Protein AF-A0A3N2D4Z2-F1 (afdb_monomer)

Organism: NCBI:txid933926

pLDDT: mean 79.93, std 18.27, range [21.72, 98.56]

Radius of gyration: 32.56 Å; Cα contacts (8 Å, |Δi|>4): 2432; chains: 1; bounding box: 106×73×75 Å

Foldseek 3Di:
DDDDDDDDDDDDDPPPPDADDDDWPDWFDDDQLLFDLFAAWEEEEEEQAQQQCAALVRHRCVPPPPDNGDGNLVLLLVLVLVLLVVDDRHFYWYKYADQDPPLAGIFTQGAGGGNDPVNSVSVNVSSVPRHHHHFALQLNNLLLVLVLLQDDDDDDDDRTSDDDDDDPPDRGAADPSDVAQLHAAEYEYEDQDQHDSNPRQDPCLCQVVVDVPSPDPLCSLLSSLVCQAPFASGNPDPDRVDPPDGRGYQYEYEHEHACQPQPCPHPRVVSNQCSRFNDPPPPDDTDTGPYGYQYHSDSVSSSVSSVVVSLSVLLCSQQSDQFKFWAAWTDDDQKIWIKIATRSFLAIKIFIWGQDPLRFTDPDTLDMLCRAVVPDALVVLVFAQEKEQAAPPVPPDCPPQVPPVDLPRHFFIAGLALVGHDPQLLLLLVLAPDPDSRVLSSVLSPHDCQDVVNVHQWADHPGSFGHQHHAYKDKDAADDADDQQDFFLRDGVVNLSVVRVVAFMWIWTWHQLQKTWIAGCDPDSVGHRYTLYIYHYPFQADNDNQGHNSLVGHNSRDDDFHFHFHWDWDFFHAPRDTFIKIWGFGQRRGFKIWMFGPSHSVLRGSGSVSRRNTTQGMDGDLQAARQQAHWDWFQFLLRFIWTKTKSAQHDPDLSPHQLFIKIKTFTSNQRCSVHAAEDQDPNHGMYIATLPPGGSDDPTHRKIKAHKDFDDLQPPRHTQWIWIFMLQGFIWIWGRNDSRNVPTYTLDDDPNHHFGQEHDGNLFGFHAYWDKDADPVDDDPVDSPFQRIKIWGWTADDRDSCLLVRFRKIKTWIFTDRSDGHHYQVLAAEWEWDDDPWFIFTDDDDFDPVVRGGAHMYIDPDGSKTFNAYWDDDQQKIWGKIANRDPRRVRSFGWIKTFIAGRRGRHWDPAAFFDQPPPLEGDRVDDTGGIGIGPLGTWMRWDDRQQWIFIGHRNNDGTGTTGGDGNPDDDDDDHPNPSPPPD

Mean predicted aligned error: 14.37 Å

Solvent-accessible surface area (backbone atoms only — not comparable to full-atom values): 52212 Å² total; per-residue (Å²): 135,87,86,92,86,92,88,85,91,87,76,85,82,78,83,75,86,74,83,84,72,65,75,86,64,77,53,30,53,69,54,85,77,31,43,53,86,62,52,31,39,38,37,39,34,43,56,18,18,44,72,32,47,19,20,61,86,72,44,60,38,86,73,48,90,87,52,97,52,64,26,42,48,58,51,52,38,54,45,51,45,50,47,56,71,71,60,72,75,34,20,44,22,35,31,32,45,32,61,57,94,78,59,52,30,25,20,57,72,40,72,71,38,71,57,43,82,63,48,49,50,53,52,42,52,51,48,72,70,60,71,59,34,46,51,33,23,54,31,25,23,45,47,26,46,50,55,54,47,40,40,59,86,83,79,92,83,60,72,41,57,65,89,89,76,94,79,92,84,69,87,70,70,32,17,72,71,35,81,42,62,71,38,46,35,36,36,44,37,39,35,70,64,68,75,30,67,54,79,69,54,50,79,67,39,58,46,56,81,64,62,94,65,81,85,51,78,66,53,31,38,28,20,25,39,47,49,32,48,74,39,63,44,37,37,80,60,86,59,96,80,64,83,80,75,76,26,29,35,43,38,31,31,33,31,53,32,40,54,92,58,24,25,70,84,29,75,55,19,37,43,45,32,29,27,11,35,31,63,88,82,48,72,92,82,55,76,74,44,87,26,46,55,38,63,16,66,49,70,66,51,43,47,52,44,51,52,52,49,56,47,53,51,52,52,52,63,47,40,71,57,71,50,54,36,43,38,32,68,40,77,58,94,57,33,34,37,38,30,22,26,29,55,47,54,52,19,24,41,47,31,36,23,40,44,45,98,86,56,42,65,46,88,67,53,83,39,32,34,73,74,31,67,55,65,54,51,61,71,55,36,74,66,57,35,38,28,24,51,33,72,70,81,90,56,88,87,55,79,81,65,63,77,77,59,71,77,86,50,38,42,28,18,24,37,71,42,77,91,63,45,47,77,63,58,49,40,11,27,61,63,38,94,60,96,46,40,65,56,47,53,42,37,72,55,46,33,58,74,47,13,45,91,60,75,36,73,28,39,72,67,86,40,67,42,20,25,19,58,34,16,19,58,40,80,48,52,65,67,84,85,73,59,52,80,47,66,28,70,85,44,33,42,49,58,49,29,66,75,30,59,84,47,75,25,32,35,34,32,20,14,40,65,37,28,39,37,27,24,28,62,44,96,47,83,95,50,42,42,35,75,61,38,34,37,32,58,58,72,43,50,31,80,48,86,87,38,25,60,28,25,75,42,34,64,76,54,70,94,63,58,22,18,32,20,39,51,34,80,41,79,44,51,40,87,53,31,78,39,32,35,40,39,35,30,12,10,89,26,28,47,35,40,33,37,31,49,60,60,57,63,90,58,63,46,81,38,43,76,36,20,44,67,25,35,49,49,74,50,69,52,74,62,44,16,30,24,67,16,48,53,40,73,50,37,34,48,67,73,48,28,29,39,34,23,22,26,7,48,54,68,95,68,90,72,76,36,59,22,36,20,27,41,37,37,36,37,67,64,39,68,48,60,85,51,84,36,77,45,62,55,93,82,34,23,26,43,76,50,68,56,77,46,50,35,60,68,88,95,55,69,59,20,15,14,17,16,46,31,76,40,52,69,82,72,83,74,32,36,26,32,38,34,31,18,17,49,43,18,30,34,34,39,32,34,34,68,46,56,52,54,80,74,44,39,66,65,25,66,55,97,87,37,70,37,32,40,30,50,56,42,65,72,32,15,15,50,22,41,47,46,81,41,75,48,82,90,51,83,80,87,79,54,69,82,61,52,52,32,32,44,32,45,34,13,16,68,61,83,54,80,67,40,49,73,45,62,54,72,14,38,42,36,32,39,49,40,63,85,59,52,61,43,41,75,89,47,31,46,62,27,39,69,46,78,56,98,55,41,26,38,53,79,44,74,74,78,62,52,74,91,81,33,46,35,28,35,33,52,45,85,53,79,35,26,24,21,48,32,50,58,53,74,59,90,62,35,30,36,38,36,28,31,25,54,46,77,55,66,62,45,64,27,32,26,26,32,48,31,33,25,23,59,84,48,59,36,49,39,96,54,28,52,42,44,67,81,75,81,72,53,41,51,89,91,28,62,69,47,20,27,39,62,34,82,51,15,34,51,37,29,63,34,64,56,94,42,31,32,34,48,38,19,42,66,36,53,84,44,62,60,40,29,28,52,66,76,91,64,99,72,74,96,66,58,96,84,49,82,76,84,79,129

Nearest PDB structures (foldseek):
  3hx6-assembly2_A  TM=7.400E-01  e=2.700E-28  Pseudomonas aeruginosa
  3hx6-assembly3_B  TM=7.366E-01  e=1.233E-27  Pseudomonas aeruginosa
  7b7p-assembly2_B  TM=5.849E-01  e=5.291E-08  Streptococcus sanguinis
  8ebt-assembly1_E  TM=7.248E-01  e=4.786E-06  Homo sapiens
  4fnt-assembly1_C  TM=2.209E-01  e=4.850E+00  Geobacillus stearothermophilus

Sequence (983 aa):
MKRIYKQGLIVSALLTTQTLLAGPATLSTVPMVTSEDVRPNIMLLLDTSGSMNYSLKNGDCRHDVNARVPCRIDLAKRAAESLVDRLDFVRLGYGTFSSRHTGQGGRLRYDIADLDNQVKKDVKQAISTTRASGGTPLAESLEGLGRYFSKKNGSPQSKEFLDNLDDDTKAPKASDVIQYYCQKNFIIALTDGAPSQDDGVSKYIKNYDKTKDYSYREYYVSDATHKLYDTDFRPDITDPSDPEHINNVITYLIGFAEESVYGANTATGKMLRDAATGDPKLEEGGTRLEGKFYPTADENALDEAFKSISNDIAAKVGSSSTVSFNTSSIQNGSEVYFARFNTAGWSGELGSYPINSDGTINEEANWTTADTIDKMSDQDMSARVIYTYYDISNYSNDLNSAATDSKKHDGKGVTFRYDNLTSYQQADFKRGTDTSAQNYLNYIRGEHRHEIRNGGTLRDRKSRIGDIVNAAPVYVGKANMWDDHMKVGGVSYADFKETVKDRTPIVYVGANDGMLHGFNASDVESVMGYEELAFVPASVYSNDLSEGLHYYADKDYRHRFYVDLAPTYADAGVNGKWRSVIVGGNRAGGRSIFALDVTNPASFHNTDKAANKVVMWEFTHPDMGASYSRPQVAQLNNGRWAAIFGNGYNTNDNEGHDGKAKLFIVYLDADPSDGWQQGSGENADYLVLSTKNGESANNNVRNGLSTPRLYDLDGDSTADRVFAGDVMGNMWAWDLSSDDADDWGIAYKKDGKPQPLYTGNEKAPITTQPIILYNTDVDDDGDTTTKNLVVLFGTGQFVTGGDKTTTDTQHFLAVHDNGIGGIELDDLTPRTVSTQTDKRNITAGDKVDWQRTKGWALALPDERERLVVSPFVRRHVVFFNTSIPDNIPCSGGGSGWQMAVEALDGLDPTASAFDSNGDGVVDSEDAIYAGKHFDHGLPSETSTQGNNGYTPGSDGKLPEPDAMRSLSGATTRLSWTELLRKG

Structure (mmCIF, N/CA/C/O backbone):
data_AF-A0A3N2D4Z2-F1
#
_entry.id   AF-A0A3N2D4Z2-F1
#
loop_
_atom_site.group_PDB
_atom_site.id
_atom_site.type_symbol
_atom_site.label_atom_id
_atom_site.label_alt_id
_atom_site.label_comp_id
_atom_site.label_asym_id
_atom_site.label_entity_id
_atom_site.label_seq_id
_atom_site.pdbx_PDB_ins_code
_atom_site.Cartn_x
_atom_site.Cartn_y
_atom_site.Cartn_z
_atom_site.occupancy
_atom_site.B_iso_or_equiv
_atom_site.auth_seq_id
_atom_site.auth_comp_id
_atom_site.auth_asym_id
_atom_site.auth_atom_id
_atom_site.pdbx_PDB_model_num
ATOM 1 N N . MET A 1 1 ? -45.274 -34.796 40.199 1.00 33.84 1 MET A N 1
ATOM 2 C CA . MET A 1 1 ? -45.928 -36.125 40.146 1.00 33.84 1 MET A CA 1
ATOM 3 C C . MET A 1 1 ? -45.763 -36.718 38.743 1.00 33.84 1 MET A C 1
ATOM 5 O O . MET A 1 1 ? -46.220 -36.111 37.796 1.00 33.84 1 MET A O 1
ATOM 9 N N . LYS A 1 2 ? -45.038 -37.845 38.661 1.00 31.30 2 LYS A N 1
ATOM 10 C CA . LYS A 1 2 ? -44.993 -38.958 37.675 1.00 31.30 2 LYS A CA 1
ATOM 11 C C . LYS A 1 2 ? -45.644 -38.880 36.257 1.00 31.30 2 LYS A C 1
ATOM 13 O O . LYS A 1 2 ? -46.852 -38.726 36.162 1.00 31.30 2 LYS A O 1
ATOM 18 N N . ARG A 1 3 ? -44.834 -39.375 35.283 1.00 29.59 3 ARG A N 1
ATOM 19 C CA . ARG A 1 3 ? -45.088 -40.209 34.054 1.00 29.59 3 ARG A CA 1
ATOM 20 C C . ARG A 1 3 ? -45.487 -39.489 32.744 1.00 29.59 3 ARG A C 1
ATOM 22 O O . ARG A 1 3 ? -46.487 -38.799 32.743 1.00 29.59 3 ARG A O 1
ATOM 29 N N . ILE A 1 4 ? -44.693 -39.489 31.650 1.00 36.56 4 ILE A N 1
ATOM 30 C CA . ILE A 1 4 ? -44.147 -40.530 30.709 1.00 36.56 4 ILE A CA 1
ATOM 31 C C . ILE A 1 4 ? -45.175 -41.047 29.668 1.00 36.56 4 ILE A C 1
ATOM 33 O O . ILE A 1 4 ? -46.089 -41.757 30.071 1.00 36.56 4 ILE A O 1
ATOM 37 N N . TYR A 1 5 ? -44.944 -40.762 28.364 1.00 30.53 5 TYR A N 1
ATOM 38 C CA . TYR A 1 5 ? -44.807 -41.662 27.170 1.00 30.53 5 TYR A CA 1
ATOM 39 C C . TYR A 1 5 ? -44.916 -40.815 25.865 1.00 30.53 5 TYR A C 1
ATOM 41 O O . TYR A 1 5 ? -45.928 -40.157 25.678 1.00 30.53 5 TYR A O 1
ATOM 49 N N . LYS A 1 6 ? -43.861 -40.561 25.062 1.00 28.41 6 LYS A N 1
ATOM 50 C CA . LYS A 1 6 ? -43.170 -41.360 24.005 1.00 28.41 6 LYS A CA 1
ATOM 51 C C . LYS A 1 6 ? -44.019 -41.720 22.762 1.00 28.41 6 LYS A C 1
ATOM 53 O O . LYS A 1 6 ? -44.845 -42.614 22.869 1.00 28.41 6 LYS A O 1
ATOM 58 N N . GLN A 1 7 ? -43.703 -41.103 21.610 1.00 27.34 7 GLN A N 1
ATOM 59 C CA . GLN A 1 7 ? -43.689 -41.596 20.202 1.00 27.34 7 GLN A CA 1
ATOM 60 C C . GLN A 1 7 ? -43.470 -40.367 19.283 1.00 27.34 7 GLN A C 1
ATOM 62 O O . GLN A 1 7 ? -44.072 -39.338 19.543 1.00 27.34 7 GLN A O 1
ATOM 67 N N . GLY A 1 8 ? -42.648 -40.316 18.234 1.00 25.77 8 GLY A N 1
ATOM 68 C CA . GLY A 1 8 ? -41.713 -41.235 17.592 1.00 25.77 8 GLY A CA 1
ATOM 69 C C . GLY A 1 8 ? -40.868 -40.401 16.608 1.00 25.77 8 GLY A C 1
ATOM 70 O O . GLY A 1 8 ? -41.392 -39.517 15.938 1.00 25.77 8 GLY A O 1
ATOM 71 N N . LEU A 1 9 ? -39.557 -40.640 16.600 1.00 25.06 9 LEU A N 1
ATOM 72 C CA . LEU A 1 9 ? -38.524 -39.888 15.885 1.00 25.06 9 LEU A CA 1
ATOM 73 C C . LEU A 1 9 ? -38.140 -40.670 14.623 1.00 25.06 9 LEU A C 1
ATOM 75 O O . LEU A 1 9 ? -37.627 -41.776 14.763 1.00 25.06 9 LEU A O 1
ATOM 79 N N . ILE A 1 10 ? -38.363 -40.112 13.431 1.00 24.38 10 ILE A N 1
ATOM 80 C CA . ILE A 1 10 ? -37.586 -40.411 12.215 1.00 24.38 10 ILE A CA 1
ATOM 81 C C . ILE A 1 10 ? -37.513 -39.108 11.407 1.00 24.38 10 ILE A C 1
ATOM 83 O O . ILE A 1 10 ? -38.450 -38.766 10.692 1.00 24.38 10 ILE A O 1
ATOM 87 N N . VAL A 1 11 ? -36.407 -38.375 11.533 1.00 26.78 11 VAL A N 1
ATOM 88 C CA . VAL A 1 11 ? -35.979 -37.377 10.544 1.00 26.78 11 VAL A CA 1
ATOM 89 C C . VAL A 1 11 ? -34.579 -37.790 10.124 1.00 26.78 11 VAL A C 1
ATOM 91 O O . VAL A 1 11 ? -33.669 -37.856 10.949 1.00 26.78 11 VAL A O 1
ATOM 94 N N . SER A 1 12 ? -34.447 -38.153 8.852 1.00 23.80 12 SER A N 1
ATOM 95 C CA . SER A 1 12 ? -33.178 -38.467 8.209 1.00 23.80 12 SER A CA 1
ATOM 96 C C . SER A 1 12 ? -32.248 -37.260 8.298 1.00 23.80 12 SER A C 1
ATOM 98 O O . SER A 1 12 ? -32.542 -36.205 7.742 1.00 23.80 12 SER A O 1
ATOM 100 N N . ALA A 1 13 ? -31.125 -37.425 8.992 1.00 23.70 13 ALA A N 1
ATOM 101 C CA . ALA A 1 13 ? -30.026 -36.478 8.967 1.00 23.70 13 ALA A CA 1
ATOM 102 C C . ALA A 1 13 ? -29.316 -36.580 7.607 1.00 23.70 13 ALA A C 1
ATOM 104 O O . ALA A 1 13 ? -28.528 -37.496 7.381 1.00 23.70 13 ALA A O 1
ATOM 105 N N . LEU A 1 14 ? -29.606 -35.649 6.695 1.00 23.52 14 LEU A N 1
ATOM 106 C CA . LEU A 1 14 ? -28.647 -35.282 5.657 1.00 23.52 14 LEU A CA 1
ATOM 107 C C . LEU A 1 14 ? -27.611 -34.366 6.318 1.00 23.52 14 LEU A C 1
ATOM 109 O O . LEU A 1 14 ? -27.861 -33.181 6.517 1.00 23.52 14 LEU A O 1
ATOM 113 N N . LEU A 1 15 ? -26.458 -34.929 6.690 1.00 23.95 15 LEU A N 1
ATOM 114 C CA . LEU A 1 15 ? -25.255 -34.140 6.936 1.00 23.95 15 LEU A CA 1
ATOM 115 C C . LEU A 1 15 ? -24.754 -33.618 5.585 1.00 23.95 15 LEU A C 1
ATOM 117 O O . LEU A 1 15 ? -24.022 -34.304 4.877 1.00 23.95 15 LEU A O 1
ATOM 121 N N . THR A 1 16 ? -25.154 -32.406 5.219 1.00 22.44 16 THR A N 1
ATOM 122 C CA . THR A 1 16 ? -24.382 -31.589 4.281 1.00 22.44 16 THR A CA 1
ATOM 123 C C . THR A 1 16 ? -23.261 -30.925 5.067 1.00 22.44 16 THR A C 1
ATOM 125 O O . THR A 1 16 ? -23.499 -29.994 5.834 1.00 22.44 16 THR A O 1
ATOM 128 N N . THR A 1 17 ? -22.043 -31.432 4.903 1.00 21.72 17 THR A N 1
ATOM 129 C CA . THR A 1 17 ? -20.803 -30.783 5.332 1.00 21.72 17 THR A CA 1
ATOM 130 C C . THR A 1 17 ? -20.645 -29.478 4.552 1.00 21.72 17 THR A C 1
ATOM 132 O O . THR A 1 17 ? -20.189 -29.487 3.412 1.00 21.72 17 THR A O 1
ATOM 135 N N . GLN A 1 18 ? -21.084 -28.360 5.130 1.00 22.70 18 GLN A N 1
ATOM 136 C CA . GLN A 1 18 ? -20.715 -27.035 4.641 1.00 22.70 18 GLN A CA 1
ATOM 137 C C . GLN A 1 18 ? -19.332 -26.705 5.201 1.00 22.70 18 GLN A C 1
ATOM 139 O O . GLN A 1 18 ? -19.147 -26.613 6.413 1.00 22.70 18 GLN A O 1
ATOM 144 N N . THR A 1 19 ? -18.357 -26.587 4.307 1.00 22.64 19 THR A N 1
ATOM 145 C CA . THR A 1 19 ? -17.026 -26.063 4.594 1.00 22.64 19 THR A CA 1
ATOM 146 C C . THR A 1 19 ? -17.149 -24.619 5.081 1.00 22.64 19 THR A C 1
ATOM 148 O O . THR A 1 19 ? -17.698 -23.754 4.400 1.00 22.64 19 THR A O 1
ATOM 151 N N . LEU A 1 20 ? -16.684 -24.387 6.309 1.00 22.34 20 LEU A N 1
ATOM 152 C CA . LEU A 1 20 ? -16.547 -23.072 6.926 1.00 22.34 20 LEU A CA 1
ATOM 153 C C . LEU A 1 20 ? -15.440 -22.307 6.200 1.00 22.34 20 LEU A C 1
ATOM 155 O O . LEU A 1 20 ? -14.290 -22.739 6.219 1.00 22.34 20 LEU A O 1
ATOM 159 N N . LEU A 1 21 ? -15.778 -21.173 5.593 1.00 24.52 21 LEU A N 1
ATOM 160 C CA . LEU A 1 21 ? -14.795 -20.175 5.188 1.00 24.52 21 LEU A CA 1
ATOM 161 C C . LEU A 1 21 ? -14.978 -18.939 6.056 1.00 24.52 21 LEU A C 1
ATOM 163 O O . LEU A 1 21 ? -16.087 -18.415 6.178 1.00 24.52 21 LEU A O 1
ATOM 167 N N . ALA A 1 22 ? -13.884 -18.543 6.705 1.00 24.20 22 ALA A N 1
ATOM 168 C CA . ALA A 1 22 ? -13.758 -17.279 7.406 1.00 24.20 22 ALA A CA 1
ATOM 169 C C . ALA A 1 22 ? -14.109 -16.127 6.447 1.00 24.20 22 ALA A C 1
ATOM 171 O O . ALA A 1 22 ? -13.891 -16.232 5.238 1.00 24.20 22 ALA A O 1
ATOM 172 N N . GLY A 1 23 ? -14.671 -15.032 6.971 1.00 25.28 23 GLY A N 1
ATOM 173 C CA . GLY A 1 23 ? -14.775 -13.797 6.190 1.00 25.28 23 GLY A CA 1
ATOM 174 C C . GLY A 1 23 ? -13.387 -13.392 5.676 1.00 25.28 23 GLY A C 1
ATOM 175 O O . GLY A 1 23 ? -12.397 -13.754 6.317 1.00 25.28 23 GLY A O 1
ATOM 176 N N . PRO A 1 24 ? -13.285 -12.685 4.535 1.00 26.73 24 PRO A N 1
ATOM 177 C CA . PRO A 1 24 ? -11.992 -12.297 3.992 1.00 26.73 24 PRO A CA 1
ATOM 178 C C . PRO A 1 24 ? -11.230 -11.514 5.060 1.00 26.73 24 PRO A C 1
ATOM 180 O O . PRO A 1 24 ? -11.634 -10.413 5.442 1.00 26.73 24 PRO A O 1
ATOM 183 N N . ALA A 1 25 ? -10.155 -12.120 5.572 1.00 24.86 25 ALA A N 1
ATOM 184 C CA . ALA A 1 25 ? -9.174 -11.422 6.374 1.00 24.86 25 ALA A CA 1
ATOM 185 C C . ALA A 1 25 ? -8.732 -10.207 5.558 1.00 24.86 25 ALA A C 1
ATOM 187 O O . ALA A 1 25 ? -8.386 -10.310 4.379 1.00 24.86 25 ALA A O 1
ATOM 188 N N . THR A 1 26 ? -8.828 -9.031 6.161 1.00 32.09 26 THR A N 1
ATOM 189 C CA . THR A 1 26 ? -8.119 -7.870 5.645 1.00 32.09 26 THR A CA 1
ATOM 190 C C . THR A 1 26 ? -6.632 -8.161 5.824 1.00 32.09 26 THR A C 1
ATOM 192 O O . THR A 1 26 ? -6.298 -8.805 6.818 1.00 32.09 26 THR A O 1
ATOM 195 N N . LEU A 1 27 ? -5.805 -7.836 4.818 1.00 33.19 27 LEU A N 1
ATOM 196 C CA . LEU A 1 27 ? -4.395 -8.237 4.760 1.00 33.19 27 LEU A CA 1
ATOM 197 C C . LEU A 1 27 ? -3.453 -7.060 4.459 1.00 33.19 27 LEU A C 1
ATOM 199 O O . LEU A 1 27 ? -3.620 -6.369 3.456 1.00 33.19 27 LEU A O 1
ATOM 203 N N . SER A 1 28 ? -2.454 -6.965 5.340 1.00 33.72 28 SER A N 1
ATOM 204 C CA . SER A 1 28 ? -1.084 -6.428 5.310 1.00 33.72 28 SER A CA 1
ATOM 205 C C . SER A 1 28 ? -0.790 -5.021 4.763 1.00 33.72 28 SER A C 1
ATOM 207 O O . SER A 1 28 ? -1.201 -4.590 3.689 1.00 33.72 28 SER A O 1
ATOM 209 N N . THR A 1 29 ? 0.048 -4.314 5.521 1.00 36.41 29 THR A N 1
ATOM 210 C CA . THR A 1 29 ? 0.560 -2.959 5.282 1.00 36.41 29 THR A CA 1
ATOM 211 C C . THR A 1 29 ? 2.086 -2.888 5.389 1.00 36.41 29 THR A C 1
ATOM 213 O O . THR A 1 29 ? 2.592 -1.787 5.596 1.00 36.41 29 THR A O 1
ATOM 216 N N . VAL A 1 30 ? 2.821 -4.001 5.243 1.00 38.03 30 VAL A N 1
ATOM 217 C CA . VAL A 1 30 ? 4.291 -3.996 5.361 1.00 38.03 30 VAL A CA 1
ATOM 218 C C . VAL A 1 30 ? 4.916 -3.188 4.209 1.00 38.03 30 VAL A C 1
ATOM 220 O O . VAL A 1 30 ? 4.949 -3.659 3.076 1.00 38.03 30 VAL A O 1
ATOM 223 N N . PRO A 1 31 ? 5.447 -1.982 4.463 1.00 40.78 31 PRO A N 1
ATOM 224 C CA . PRO A 1 31 ? 6.066 -1.154 3.441 1.00 40.78 31 PRO A CA 1
ATOM 225 C C . PRO A 1 31 ? 7.418 -1.722 3.026 1.00 40.78 31 PRO A C 1
ATOM 227 O O . PRO A 1 31 ? 8.164 -2.250 3.847 1.00 40.78 31 PRO A O 1
ATOM 230 N N . MET A 1 32 ? 7.797 -1.444 1.780 1.00 40.03 32 MET A N 1
ATOM 231 C CA . MET A 1 32 ? 9.111 -1.725 1.182 1.00 40.03 32 MET A CA 1
ATOM 232 C C . MET A 1 32 ? 10.300 -1.070 1.898 1.00 40.03 32 MET A C 1
ATOM 234 O O . MET A 1 32 ? 11.451 -1.314 1.545 1.00 40.03 32 MET A O 1
ATOM 238 N N . VAL A 1 33 ? 10.072 -0.248 2.923 1.00 44.59 33 VAL A N 1
ATOM 239 C CA . VAL A 1 33 ? 11.162 0.261 3.750 1.00 44.59 33 VAL A CA 1
ATOM 240 C C . VAL A 1 33 ? 11.653 -0.884 4.656 1.00 44.59 33 VAL A C 1
ATOM 242 O O . VAL A 1 33 ? 11.639 -0.764 5.867 1.00 44.59 33 VAL A O 1
ATOM 245 N N . THR A 1 34 ? 12.079 -2.024 4.111 1.00 43.66 34 THR A N 1
ATOM 246 C CA . THR A 1 34 ? 12.655 -3.153 4.865 1.00 43.66 34 THR A CA 1
ATOM 247 C C . THR A 1 34 ? 14.170 -3.208 4.726 1.00 43.66 34 THR A C 1
ATOM 249 O O . THR A 1 34 ? 14.821 -3.641 5.663 1.00 43.66 34 THR A O 1
ATOM 252 N N . SER A 1 35 ? 14.754 -2.641 3.662 1.00 45.47 35 SER A N 1
ATOM 253 C CA . SER A 1 35 ? 16.198 -2.371 3.554 1.00 45.47 35 SER A CA 1
ATOM 254 C C . SER A 1 35 ? 16.464 -0.868 3.502 1.00 45.47 35 SER A C 1
ATOM 256 O O . SER A 1 35 ? 15.677 -0.110 2.936 1.00 45.47 35 SER A O 1
ATOM 258 N N . GLU A 1 36 ? 17.503 -0.378 4.179 1.00 46.09 36 GLU A N 1
ATOM 259 C CA . GLU A 1 36 ? 18.021 0.957 3.854 1.00 46.09 36 GLU A CA 1
ATOM 260 C C . GLU A 1 36 ? 18.698 0.884 2.486 1.00 46.09 36 GLU A C 1
ATOM 262 O O . GLU A 1 36 ? 19.536 0.005 2.273 1.00 46.09 36 GLU A O 1
ATOM 267 N N . ASP A 1 37 ? 18.343 1.786 1.565 1.00 56.59 37 ASP A N 1
ATOM 268 C CA . ASP A 1 37 ? 19.109 1.948 0.334 1.00 56.59 37 ASP A CA 1
ATOM 269 C C . ASP A 1 37 ? 20.521 2.392 0.723 1.00 56.59 37 ASP A C 1
ATOM 271 O O . ASP A 1 37 ? 20.762 3.508 1.191 1.00 56.59 37 ASP A O 1
ATOM 275 N N . VAL A 1 38 ? 21.484 1.494 0.569 1.00 68.81 38 VAL A N 1
ATOM 276 C CA . VAL A 1 38 ? 22.873 1.813 0.859 1.00 68.81 38 VAL A CA 1
ATOM 277 C C . VAL A 1 38 ? 23.462 2.556 -0.333 1.00 68.81 38 VAL A C 1
ATOM 279 O O . VAL A 1 38 ? 23.617 1.995 -1.418 1.00 68.81 38 VAL A O 1
ATOM 282 N N . ARG A 1 39 ? 23.828 3.829 -0.124 1.00 79.38 39 ARG A N 1
ATOM 283 C CA . ARG A 1 39 ? 24.478 4.656 -1.152 1.00 79.38 39 ARG A CA 1
ATOM 284 C C . ARG A 1 39 ? 25.719 3.941 -1.691 1.00 79.38 39 ARG A C 1
ATOM 286 O O . ARG A 1 39 ? 26.606 3.630 -0.893 1.00 79.38 39 ARG A O 1
ATOM 293 N N . PRO A 1 40 ? 25.844 3.706 -3.005 1.00 85.31 40 PRO A N 1
ATOM 294 C CA . PRO A 1 40 ? 27.051 3.118 -3.563 1.00 85.31 40 PRO A CA 1
ATOM 295 C C . PRO A 1 40 ? 28.228 4.091 -3.482 1.00 85.31 40 PRO A C 1
ATOM 297 O O . PRO A 1 40 ? 28.053 5.309 -3.545 1.00 85.31 40 PRO A O 1
ATOM 300 N N . ASN A 1 41 ? 29.438 3.550 -3.422 1.00 90.81 41 ASN A N 1
ATOM 301 C CA . ASN A 1 41 ? 30.678 4.305 -3.536 1.00 90.81 41 ASN A CA 1
ATOM 302 C C . ASN A 1 41 ? 31.088 4.433 -5.009 1.00 90.81 41 ASN A C 1
ATOM 304 O O . ASN A 1 41 ? 31.206 3.430 -5.710 1.00 90.81 41 ASN A O 1
ATOM 308 N N . ILE A 1 42 ? 31.369 5.648 -5.474 1.00 93.94 42 ILE A N 1
ATOM 309 C CA . ILE A 1 42 ? 31.914 5.928 -6.806 1.00 93.94 42 ILE A CA 1
ATOM 310 C C . ILE A 1 42 ? 33.236 6.677 -6.646 1.00 93.94 42 ILE A C 1
ATOM 312 O O . ILE A 1 42 ? 33.283 7.770 -6.084 1.00 93.94 42 ILE A O 1
ATOM 316 N N . MET A 1 43 ? 34.315 6.115 -7.185 1.00 93.06 43 MET A N 1
ATOM 317 C CA . MET A 1 43 ? 35.601 6.792 -7.329 1.00 93.06 43 MET A CA 1
ATOM 318 C C . MET A 1 43 ? 35.799 7.229 -8.780 1.00 93.06 43 MET A C 1
ATOM 320 O O . MET A 1 43 ? 35.989 6.392 -9.664 1.00 93.06 43 MET A O 1
ATOM 324 N N . LEU A 1 44 ? 35.800 8.539 -9.028 1.00 94.44 44 LEU A N 1
ATOM 325 C CA . LEU A 1 44 ? 36.156 9.089 -10.333 1.00 94.44 44 LEU A CA 1
ATOM 326 C C . LEU A 1 44 ? 37.678 9.257 -10.426 1.00 94.44 44 LEU A C 1
ATOM 328 O O . LEU A 1 44 ? 38.259 10.045 -9.682 1.00 94.44 44 LEU A O 1
ATOM 332 N N . LEU A 1 45 ? 38.321 8.552 -11.355 1.00 93.12 45 LEU A N 1
ATOM 333 C CA . LEU A 1 45 ? 39.756 8.632 -11.617 1.00 93.12 45 LEU A CA 1
ATOM 334 C C . LEU A 1 45 ? 40.000 9.305 -12.971 1.00 93.12 45 LEU A C 1
ATOM 336 O O . LEU A 1 45 ? 39.719 8.732 -14.023 1.00 93.12 45 LEU A O 1
ATOM 340 N N . LEU A 1 46 ? 40.526 10.530 -12.946 1.00 92.06 46 LEU A N 1
ATOM 341 C CA . LEU A 1 46 ? 40.780 11.307 -14.156 1.00 92.06 46 LEU A CA 1
ATOM 342 C C . LEU A 1 46 ? 42.259 11.278 -14.548 1.00 92.06 46 LEU A C 1
ATOM 344 O O . LEU A 1 46 ? 43.133 11.640 -13.756 1.00 92.06 46 LEU A O 1
ATOM 348 N N . ASP A 1 47 ? 42.532 10.918 -15.798 1.00 90.06 47 ASP A N 1
ATOM 349 C CA . ASP A 1 47 ? 43.862 11.018 -16.383 1.00 90.06 47 ASP A CA 1
ATOM 350 C C . ASP A 1 47 ? 44.332 12.474 -16.443 1.00 90.06 47 ASP A C 1
ATOM 352 O O . ASP A 1 47 ? 43.654 13.386 -16.926 1.00 90.06 47 ASP A O 1
ATOM 356 N N . THR A 1 48 ? 45.527 12.689 -15.909 1.00 89.31 48 THR A N 1
ATOM 357 C CA . THR A 1 48 ? 46.207 13.980 -15.896 1.00 89.31 48 THR A CA 1
ATOM 358 C C . THR A 1 48 ? 47.587 13.886 -16.509 1.00 89.31 48 THR A C 1
ATOM 360 O O . THR A 1 48 ? 48.445 14.687 -16.168 1.00 89.31 48 THR A O 1
ATOM 363 N N . SER A 1 49 ? 47.840 12.920 -17.377 1.00 87.50 49 SER A N 1
ATOM 364 C CA . SER A 1 49 ? 49.092 12.770 -18.107 1.00 87.50 49 SER A CA 1
ATOM 365 C C . SER A 1 49 ? 49.364 13.972 -19.018 1.00 87.50 49 SER A C 1
ATOM 367 O O . SER A 1 49 ? 48.512 14.826 -19.276 1.00 87.50 49 SER A O 1
ATOM 369 N N . GLY A 1 50 ? 50.597 14.080 -19.513 1.00 84.69 50 GLY A N 1
ATOM 370 C CA . GLY A 1 50 ? 50.969 15.130 -20.459 1.00 84.69 50 GLY A CA 1
ATOM 371 C C . GLY A 1 50 ? 50.149 15.109 -21.757 1.00 84.69 50 GLY A C 1
ATOM 372 O O . GLY A 1 50 ? 49.930 16.184 -22.320 1.00 84.69 50 GLY A O 1
ATOM 373 N N . SER A 1 51 ? 49.673 13.936 -22.201 1.00 83.94 51 SER A N 1
ATOM 374 C CA . SER A 1 51 ? 48.864 13.759 -23.421 1.00 83.94 51 SER A CA 1
ATOM 375 C C . SER A 1 51 ? 47.486 14.422 -23.339 1.00 83.94 51 SER A C 1
ATOM 377 O O . SER A 1 51 ? 46.966 14.913 -24.340 1.00 83.94 51 SER A O 1
ATOM 379 N N . MET A 1 52 ? 46.971 14.631 -22.131 1.00 87.25 52 MET A N 1
ATOM 380 C CA . MET A 1 52 ? 45.716 15.354 -21.926 1.00 87.25 52 MET A CA 1
ATOM 381 C C . MET A 1 52 ? 45.804 16.858 -22.285 1.00 87.25 52 MET A C 1
ATOM 383 O O . MET A 1 52 ? 44.784 17.550 -22.330 1.00 87.25 52 MET A O 1
ATOM 387 N N . ASN A 1 53 ? 47.011 17.376 -22.575 1.00 87.25 53 ASN A N 1
ATOM 388 C CA . ASN A 1 53 ? 47.247 18.720 -23.129 1.00 87.25 53 ASN A CA 1
ATOM 389 C C . ASN A 1 53 ? 47.263 18.782 -24.656 1.00 87.25 53 ASN A C 1
ATOM 391 O O . ASN A 1 53 ? 47.689 19.792 -25.213 1.00 87.25 53 ASN A O 1
ATOM 395 N N . TYR A 1 54 ? 46.849 17.727 -25.343 1.00 84.12 54 TYR A N 1
ATOM 396 C CA . TYR A 1 54 ? 46.628 17.784 -26.777 1.00 84.12 54 TYR A CA 1
ATOM 397 C C . TYR A 1 54 ? 45.147 18.054 -27.055 1.00 84.12 54 TYR A C 1
ATOM 399 O O . TYR A 1 54 ? 44.258 17.778 -26.244 1.00 84.12 54 TYR A O 1
ATOM 407 N N . SER A 1 55 ? 44.879 18.634 -28.219 1.00 80.44 55 SER A N 1
ATOM 408 C CA . SER A 1 55 ? 43.540 18.649 -28.801 1.00 80.44 55 SER A CA 1
ATOM 409 C C . SER A 1 55 ? 43.118 17.229 -29.186 1.00 80.44 55 SER A C 1
ATOM 411 O O . SER A 1 55 ? 43.953 16.331 -29.322 1.00 80.44 55 SER A O 1
ATOM 413 N N . LEU A 1 56 ? 41.819 17.021 -29.432 1.00 73.50 56 LEU A N 1
ATOM 414 C CA . LEU A 1 56 ? 41.325 15.739 -29.944 1.00 73.50 56 LEU A CA 1
ATOM 415 C C . LEU A 1 56 ? 42.108 15.299 -31.188 1.00 73.50 56 LEU A C 1
ATOM 417 O O . LEU A 1 56 ? 42.522 14.151 -31.218 1.00 73.50 56 LEU A O 1
ATOM 421 N N . LYS A 1 57 ? 42.469 16.232 -32.084 1.00 70.56 57 LYS A N 1
ATOM 422 C CA . LYS A 1 57 ? 43.245 15.984 -33.314 1.00 70.56 57 LYS A CA 1
ATOM 423 C C . LYS A 1 57 ? 44.771 15.907 -33.161 1.00 70.56 57 LYS A C 1
ATOM 425 O O . LYS A 1 57 ? 45.501 16.163 -34.115 1.00 70.56 57 LYS A O 1
ATOM 430 N N . ASN A 1 58 ? 45.268 15.617 -31.957 1.00 66.94 58 ASN A N 1
ATOM 431 C CA . ASN A 1 58 ? 46.698 15.441 -31.662 1.00 66.94 58 ASN A CA 1
ATOM 432 C C . ASN A 1 58 ? 47.604 16.668 -31.944 1.00 66.94 58 ASN A C 1
ATOM 434 O O . ASN A 1 58 ? 48.825 16.537 -32.004 1.00 66.94 58 ASN A O 1
ATOM 438 N N . GLY A 1 59 ? 47.045 17.880 -32.054 1.00 65.25 59 GLY A N 1
ATOM 439 C CA . GLY A 1 59 ? 47.811 19.137 -32.025 1.00 65.25 59 GLY A CA 1
ATOM 440 C C . GLY A 1 59 ? 47.936 19.690 -30.602 1.00 65.25 59 GLY A C 1
ATOM 441 O O . GLY A 1 59 ? 46.970 19.594 -29.843 1.00 65.25 59 GLY A O 1
ATOM 442 N N . ASP A 1 60 ? 49.083 20.275 -30.235 1.00 68.25 60 ASP A N 1
ATOM 443 C CA . ASP A 1 60 ? 49.262 20.961 -28.943 1.00 68.25 60 ASP A CA 1
ATOM 444 C C . ASP A 1 60 ? 48.321 22.177 -28.856 1.00 68.25 60 ASP A C 1
ATOM 446 O O . ASP A 1 60 ? 48.556 23.226 -29.460 1.00 68.25 60 ASP A O 1
ATOM 450 N N . CYS A 1 61 ? 47.239 22.027 -28.091 1.00 72.62 61 CYS A N 1
ATOM 451 C CA . CYS A 1 61 ? 46.209 23.052 -27.912 1.00 72.62 61 CYS A CA 1
ATOM 452 C C . CYS A 1 61 ? 46.697 24.253 -27.085 1.00 72.62 61 CYS A C 1
ATOM 454 O O . CYS A 1 61 ? 45.991 25.257 -27.010 1.00 72.62 61 CYS A O 1
ATOM 456 N N . ARG A 1 62 ? 47.898 24.200 -26.483 1.00 67.19 62 ARG A N 1
ATOM 457 C CA . ARG A 1 62 ? 48.481 25.324 -25.731 1.00 67.19 62 ARG A CA 1
ATOM 458 C C . ARG A 1 62 ? 49.218 26.338 -26.615 1.00 67.19 62 ARG A C 1
ATOM 460 O O . ARG A 1 62 ? 49.483 27.441 -26.140 1.00 67.19 62 ARG A O 1
ATOM 467 N N . HIS A 1 63 ? 49.539 25.995 -27.868 1.00 60.69 63 HIS A N 1
ATOM 468 C CA . HIS A 1 63 ? 50.360 26.828 -28.763 1.00 60.69 63 HIS A CA 1
ATOM 469 C C . HIS A 1 63 ? 49.648 27.325 -30.033 1.00 60.69 63 HIS A C 1
ATOM 471 O O . HIS A 1 63 ? 50.213 28.155 -30.750 1.00 60.69 63 HIS A O 1
ATOM 477 N N . ASP A 1 64 ? 48.416 26.890 -30.311 1.00 53.09 64 ASP A N 1
ATOM 478 C CA . ASP A 1 64 ? 47.657 27.370 -31.472 1.00 53.09 64 ASP A CA 1
ATOM 479 C C . ASP A 1 64 ? 46.836 28.630 -31.130 1.00 53.09 64 ASP A C 1
ATOM 481 O O . ASP A 1 64 ? 45.724 28.576 -30.608 1.00 53.09 64 ASP A O 1
ATOM 485 N N . VAL A 1 65 ? 47.410 29.806 -31.400 1.00 53.06 65 VAL A N 1
ATOM 486 C CA . VAL A 1 65 ? 46.802 31.116 -31.090 1.00 53.06 65 VAL A CA 1
ATOM 487 C C . VAL A 1 65 ? 45.657 31.519 -32.031 1.00 53.06 65 VAL A C 1
ATOM 489 O O . VAL A 1 65 ? 44.981 32.512 -31.756 1.00 53.06 65 VAL A O 1
ATOM 492 N N . ASN A 1 66 ? 45.413 30.776 -33.119 1.00 53.66 66 ASN A N 1
ATOM 493 C CA . ASN A 1 66 ? 44.441 31.163 -34.152 1.00 53.66 66 ASN A CA 1
ATOM 494 C C . ASN A 1 66 ? 43.163 30.310 -34.179 1.00 53.66 66 ASN A C 1
ATOM 496 O O . ASN A 1 66 ? 42.196 30.691 -34.838 1.00 53.66 66 ASN A O 1
ATOM 500 N N . ALA A 1 67 ? 43.102 29.224 -33.409 1.00 53.69 67 ALA A N 1
ATOM 501 C CA . ALA A 1 67 ? 41.877 28.477 -33.155 1.00 53.69 67 ALA A CA 1
ATOM 502 C C . ALA A 1 67 ? 41.833 28.101 -31.669 1.00 53.69 67 ALA A C 1
ATOM 504 O O . ALA A 1 67 ? 42.675 27.351 -31.195 1.00 53.69 67 ALA A O 1
ATOM 505 N N . ARG A 1 68 ? 40.854 28.618 -30.912 1.00 59.06 68 ARG A N 1
ATOM 506 C CA . ARG A 1 68 ? 40.596 28.217 -29.513 1.00 59.06 68 ARG A CA 1
ATOM 507 C C . ARG A 1 68 ? 40.089 26.767 -29.465 1.00 59.06 68 ARG A C 1
ATOM 509 O O . ARG A 1 68 ? 38.908 26.537 -29.216 1.00 59.06 68 ARG A O 1
ATOM 516 N N . VAL A 1 69 ? 40.944 25.796 -29.771 1.00 70.25 69 VAL A N 1
ATOM 517 C CA . VAL A 1 69 ? 40.610 24.372 -29.711 1.00 70.25 69 VAL A CA 1
ATOM 518 C C . VAL A 1 69 ? 40.760 23.914 -28.257 1.00 70.25 69 VAL A C 1
ATOM 520 O O . VAL A 1 69 ? 41.854 24.048 -27.708 1.00 70.25 69 VAL A O 1
ATOM 523 N N . PRO A 1 70 ? 39.697 23.407 -27.608 1.00 76.31 70 PRO A N 1
ATOM 524 C CA . PRO A 1 70 ? 39.787 22.931 -26.232 1.00 76.31 70 PRO A CA 1
ATOM 525 C C . PRO A 1 70 ? 40.729 21.725 -26.128 1.00 76.31 70 PRO A C 1
ATOM 527 O O . PRO A 1 70 ? 40.743 20.850 -27.001 1.00 76.31 70 PRO A O 1
ATOM 530 N N . CYS A 1 71 ? 41.513 21.677 -25.052 1.00 85.88 71 CYS A N 1
ATOM 531 C CA . CYS A 1 71 ? 42.346 20.524 -24.735 1.00 85.88 71 CYS A CA 1
ATOM 532 C C . CYS A 1 71 ? 41.483 19.363 -24.231 1.00 85.88 71 CYS A C 1
ATOM 534 O O . CYS A 1 71 ? 40.427 19.588 -23.635 1.00 85.88 71 CYS A O 1
ATOM 536 N N . ARG A 1 72 ? 41.948 18.117 -24.392 1.00 86.94 72 ARG A N 1
ATOM 537 C CA . ARG A 1 72 ? 41.251 16.931 -23.854 1.00 86.94 72 ARG A CA 1
ATOM 538 C C . ARG A 1 72 ? 40.953 17.062 -22.362 1.00 86.94 72 ARG A C 1
ATOM 540 O O . ARG A 1 72 ? 39.846 16.751 -21.938 1.00 86.94 72 ARG A O 1
ATOM 547 N N . ILE A 1 73 ? 41.887 17.609 -21.580 1.00 88.25 73 ILE A N 1
ATOM 548 C CA . ILE A 1 73 ? 41.670 17.853 -20.149 1.00 88.25 73 ILE A CA 1
ATOM 549 C C . ILE A 1 73 ? 40.509 18.815 -19.864 1.00 88.25 73 ILE A C 1
ATOM 551 O O . ILE A 1 73 ? 39.812 18.639 -18.870 1.00 88.25 73 ILE A O 1
ATOM 555 N N . ASP A 1 74 ? 40.268 19.811 -20.719 1.00 87.56 74 ASP A N 1
ATOM 556 C CA . ASP A 1 74 ? 39.169 20.762 -20.526 1.00 87.56 74 ASP A CA 1
ATOM 557 C C . ASP A 1 74 ? 37.821 20.103 -20.833 1.00 87.56 74 ASP A C 1
ATOM 559 O O . ASP A 1 74 ? 36.861 20.288 -20.089 1.00 87.56 74 ASP A O 1
ATOM 563 N N . LEU A 1 75 ? 37.768 19.276 -21.883 1.00 87.81 75 LEU A N 1
ATOM 564 C CA . LEU A 1 75 ? 36.584 18.487 -22.234 1.00 87.81 75 LEU A CA 1
ATOM 565 C C . LEU A 1 75 ? 36.254 17.460 -21.143 1.00 87.81 75 LEU A C 1
ATOM 567 O O . LEU A 1 75 ? 35.115 17.377 -20.689 1.00 87.81 75 LEU A O 1
ATOM 571 N N . ALA A 1 76 ? 37.265 16.733 -20.666 1.00 88.25 76 ALA A N 1
ATOM 572 C CA . ALA A 1 76 ? 37.095 15.713 -19.642 1.00 88.25 76 ALA A CA 1
ATOM 573 C C . ALA A 1 76 ? 36.631 16.303 -18.301 1.00 88.25 76 ALA A C 1
ATOM 575 O O . ALA A 1 76 ? 35.780 15.716 -17.638 1.00 88.25 76 ALA A O 1
ATOM 576 N N . LYS A 1 77 ? 37.109 17.501 -17.929 1.00 91.25 77 LYS A N 1
ATOM 577 C CA . LYS A 1 77 ? 36.599 18.237 -16.760 1.00 91.25 77 LYS A CA 1
ATOM 578 C C . LYS A 1 77 ? 35.126 18.599 -16.894 1.00 91.25 77 LYS A C 1
ATOM 580 O O . LYS A 1 77 ? 34.379 18.380 -15.949 1.00 91.25 77 LYS A O 1
ATOM 585 N N . ARG A 1 78 ? 34.700 19.137 -18.044 1.00 87.94 78 ARG A N 1
ATOM 586 C CA . ARG A 1 78 ? 33.290 19.511 -18.264 1.00 87.94 78 ARG A CA 1
ATOM 587 C C . ARG A 1 78 ? 32.367 18.300 -18.170 1.00 87.94 78 ARG A C 1
ATOM 589 O O . ARG A 1 78 ? 31.338 18.369 -17.504 1.00 87.94 78 ARG A O 1
ATOM 596 N N . ALA A 1 79 ? 32.762 17.188 -18.784 1.00 85.62 79 ALA A N 1
ATOM 597 C CA . ALA A 1 79 ? 32.002 15.946 -18.727 1.00 85.62 79 ALA A CA 1
ATOM 598 C C . ALA A 1 79 ? 31.959 15.359 -17.302 1.00 85.62 79 ALA A C 1
ATOM 600 O O . ALA A 1 79 ? 30.894 14.974 -16.826 1.00 85.62 79 ALA A O 1
ATOM 601 N N . ALA A 1 80 ? 33.085 15.379 -16.581 1.00 89.06 80 ALA A N 1
ATOM 602 C CA . ALA A 1 80 ? 33.148 14.973 -15.179 1.00 89.06 80 ALA A CA 1
ATOM 603 C C . ALA A 1 80 ? 32.265 15.849 -14.273 1.00 89.06 80 ALA A C 1
ATOM 605 O O . ALA A 1 80 ? 31.519 15.320 -13.456 1.00 89.06 80 ALA A O 1
ATOM 606 N N . GLU A 1 81 ? 32.292 17.176 -14.429 1.00 89.50 81 GLU A N 1
ATOM 607 C CA . GLU A 1 81 ? 31.409 18.090 -13.692 1.00 89.50 81 GLU A CA 1
ATOM 608 C C . GLU A 1 81 ? 29.927 17.819 -13.995 1.00 89.50 81 GLU A C 1
ATOM 610 O O . GLU A 1 81 ? 29.111 17.834 -13.074 1.00 89.50 81 GLU A O 1
ATOM 615 N N . SER A 1 82 ? 29.586 17.505 -15.252 1.00 81.31 82 SER A N 1
ATOM 616 C CA . SER A 1 82 ? 28.225 17.104 -15.627 1.00 81.31 82 SER A CA 1
ATOM 617 C C . SER A 1 82 ? 27.806 15.785 -14.976 1.00 81.31 82 SER A C 1
ATOM 619 O O . SER A 1 82 ? 26.669 15.675 -14.519 1.00 81.31 82 SER A O 1
ATOM 621 N N . LEU A 1 83 ? 28.706 14.800 -14.874 1.00 83.62 83 LEU A N 1
ATOM 622 C CA . LEU A 1 83 ? 28.432 13.566 -14.135 1.00 83.62 83 LEU A CA 1
ATOM 623 C C . LEU A 1 83 ? 28.117 13.872 -12.663 1.00 83.62 83 LEU A C 1
ATOM 625 O O . LEU A 1 83 ? 27.114 13.383 -12.154 1.00 83.62 83 LEU A O 1
ATOM 629 N N . VAL A 1 84 ? 28.916 14.715 -11.995 1.00 87.50 84 VAL A N 1
ATOM 630 C CA . VAL A 1 84 ? 28.675 15.108 -10.589 1.00 87.50 84 VAL A CA 1
ATOM 631 C C . VAL A 1 84 ? 27.293 15.740 -10.404 1.00 87.50 84 VAL A C 1
ATOM 633 O O . VAL A 1 84 ? 26.632 15.491 -9.395 1.00 87.50 84 VAL A O 1
ATOM 636 N N . ASP A 1 85 ? 26.836 16.535 -11.375 1.00 80.44 85 ASP A N 1
ATOM 637 C CA . ASP A 1 85 ? 25.514 17.163 -11.326 1.00 80.44 85 ASP A CA 1
ATOM 638 C C . ASP A 1 85 ? 24.372 16.137 -11.463 1.00 80.44 85 ASP A C 1
ATOM 640 O O . ASP A 1 85 ? 23.335 16.306 -10.819 1.00 80.44 85 ASP A O 1
ATOM 644 N N . ARG A 1 86 ? 24.574 15.063 -12.244 1.00 72.50 86 ARG A N 1
ATOM 645 C CA . ARG A 1 86 ? 23.593 13.983 -12.491 1.00 72.50 86 ARG A CA 1
ATOM 646 C C . ARG A 1 86 ? 23.549 12.924 -11.392 1.00 72.50 86 ARG A C 1
ATOM 648 O O . ARG A 1 86 ? 22.524 12.268 -11.229 1.00 72.50 86 ARG A O 1
ATOM 655 N N . LEU A 1 87 ? 24.657 12.723 -10.680 1.00 76.69 87 LEU A N 1
ATOM 656 C CA . LEU A 1 87 ? 24.716 11.772 -9.579 1.00 76.69 87 LEU A CA 1
ATOM 657 C C . LEU A 1 87 ? 23.855 12.267 -8.413 1.00 76.69 87 LEU A C 1
ATOM 659 O O . LEU A 1 87 ? 23.927 13.426 -7.989 1.00 76.69 87 LEU A O 1
ATOM 663 N N . ASP A 1 88 ? 23.056 11.354 -7.883 1.00 67.75 88 ASP A N 1
ATOM 664 C CA . ASP A 1 88 ? 22.250 11.548 -6.688 1.00 67.75 88 ASP A CA 1
ATOM 665 C C . ASP A 1 88 ? 22.211 10.236 -5.907 1.00 67.75 88 ASP A C 1
ATOM 667 O O . ASP A 1 88 ? 22.310 9.164 -6.507 1.00 67.75 88 ASP A O 1
ATOM 671 N N . PHE A 1 89 ? 22.100 10.327 -4.584 1.00 73.50 89 PHE A N 1
ATOM 672 C CA . PHE A 1 89 ? 22.096 9.171 -3.687 1.00 73.50 89 PHE A CA 1
ATOM 673 C C . PHE A 1 89 ? 23.343 8.263 -3.814 1.00 73.50 89 PHE A C 1
ATOM 675 O O . PHE A 1 89 ? 23.256 7.041 -3.841 1.00 73.50 89 PHE A O 1
ATOM 682 N N . VAL A 1 90 ? 24.543 8.847 -3.880 1.00 82.56 90 VAL A N 1
ATOM 683 C CA . VAL A 1 90 ? 25.820 8.104 -3.926 1.00 82.56 90 VAL A CA 1
ATOM 684 C C . VAL A 1 90 ? 26.824 8.682 -2.933 1.00 82.56 90 VAL A C 1
ATOM 686 O O . VAL A 1 90 ? 26.641 9.784 -2.418 1.00 82.56 90 VAL A O 1
ATOM 689 N N . ARG A 1 91 ? 27.918 7.965 -2.694 1.00 90.25 91 ARG A N 1
ATOM 690 C CA . ARG A 1 91 ? 29.137 8.502 -2.089 1.00 90.25 91 ARG A CA 1
ATOM 691 C C . ARG A 1 91 ? 30.172 8.700 -3.185 1.00 90.25 91 ARG A C 1
ATOM 693 O O . ARG A 1 91 ? 30.401 7.794 -3.982 1.00 90.25 91 ARG A O 1
ATOM 700 N N . LEU A 1 92 ? 30.782 9.877 -3.259 1.00 91.81 92 LEU A N 1
ATOM 701 C CA . LEU A 1 92 ? 31.648 10.263 -4.371 1.00 91.81 92 LEU A CA 1
ATOM 702 C C . LEU A 1 92 ? 33.051 10.625 -3.890 1.00 91.81 92 LEU A C 1
ATOM 704 O O . LEU A 1 92 ? 33.213 11.453 -2.998 1.00 91.81 92 LEU A O 1
ATOM 708 N N . GLY A 1 93 ? 34.057 10.034 -4.529 1.00 90.94 93 GLY A N 1
ATOM 709 C CA . GLY A 1 93 ? 35.466 10.395 -4.403 1.00 90.94 93 GLY A CA 1
ATOM 710 C C . GLY A 1 93 ? 36.055 10.816 -5.746 1.00 90.94 93 GLY A C 1
ATOM 711 O O . GLY A 1 93 ? 35.519 10.500 -6.812 1.00 90.94 93 GLY A O 1
ATOM 712 N N . TYR A 1 94 ? 37.178 11.532 -5.696 1.00 92.25 94 TYR A N 1
ATOM 713 C CA . TYR A 1 94 ? 37.872 12.005 -6.891 1.00 92.25 94 TYR A CA 1
ATOM 714 C C . TYR A 1 94 ? 39.386 11.821 -6.777 1.00 92.25 94 TYR A C 1
ATOM 716 O O . TYR A 1 94 ? 40.023 12.288 -5.827 1.00 92.25 94 TYR A O 1
ATOM 724 N N . GLY A 1 95 ? 39.975 11.176 -7.780 1.00 89.62 95 GLY A N 1
ATOM 725 C CA . GLY A 1 95 ? 41.402 10.922 -7.920 1.00 89.62 95 GLY A CA 1
ATOM 726 C C . GLY A 1 95 ? 41.944 11.356 -9.283 1.00 89.62 95 GLY A C 1
ATOM 727 O O . GLY A 1 95 ? 41.215 11.489 -10.262 1.00 89.62 95 GLY A O 1
ATOM 728 N N . THR A 1 96 ? 43.253 11.580 -9.346 1.00 89.31 96 THR A N 1
ATOM 729 C CA . THR A 1 96 ? 43.996 11.928 -10.568 1.00 89.31 96 THR A CA 1
ATOM 730 C C . THR A 1 96 ? 45.308 11.157 -10.634 1.00 89.31 96 THR A C 1
ATOM 732 O O . THR A 1 96 ? 45.780 10.705 -9.597 1.00 89.31 96 THR A O 1
ATOM 735 N N . PHE A 1 97 ? 45.979 11.068 -11.779 1.00 86.56 97 PHE A N 1
ATOM 736 C CA . PHE A 1 97 ? 47.353 10.541 -11.810 1.00 86.56 97 PHE A CA 1
ATOM 737 C C . PHE A 1 97 ? 48.356 11.485 -11.120 1.00 86.56 97 PHE A C 1
ATOM 739 O O . PHE A 1 97 ? 48.150 12.702 -11.047 1.00 86.56 97 PHE A O 1
ATOM 746 N N . SER A 1 98 ? 49.437 10.941 -10.549 1.00 73.44 98 SER A N 1
ATOM 747 C CA . SER A 1 98 ? 50.483 11.760 -9.928 1.00 73.44 98 SER A CA 1
ATOM 748 C C . SER A 1 98 ? 51.349 12.445 -10.988 1.00 73.44 98 SER A C 1
ATOM 750 O O . SER A 1 98 ? 51.750 11.855 -11.986 1.00 73.44 98 SER A O 1
ATOM 752 N N . SER A 1 99 ? 51.685 13.716 -10.758 1.00 63.12 99 SER A N 1
ATOM 753 C CA . SER A 1 99 ? 52.514 14.517 -11.666 1.00 63.12 99 SER A CA 1
ATOM 754 C C . SER A 1 99 ? 54.022 14.390 -11.403 1.00 63.12 99 SER A C 1
ATOM 756 O O . SER A 1 99 ? 54.810 15.090 -12.041 1.00 63.12 99 SER A O 1
ATOM 758 N N . ARG A 1 100 ? 54.453 13.594 -10.411 1.00 58.72 100 ARG A N 1
ATOM 759 C CA . ARG A 1 100 ? 55.873 13.470 -10.040 1.00 58.72 100 ARG A CA 1
ATOM 760 C C . ARG A 1 100 ? 56.570 12.415 -10.899 1.00 58.72 100 ARG A C 1
ATOM 762 O O . ARG A 1 100 ? 56.165 11.264 -10.934 1.00 58.72 100 ARG A O 1
ATOM 769 N N . HIS A 1 101 ? 57.684 12.796 -11.527 1.00 50.69 101 HIS A N 1
ATOM 770 C CA . HIS A 1 101 ? 58.538 11.938 -12.368 1.00 50.69 101 HIS A CA 1
ATOM 771 C C . HIS A 1 101 ? 59.281 10.810 -11.619 1.00 50.69 101 HIS A C 1
ATOM 773 O O . HIS A 1 101 ? 60.258 10.277 -12.137 1.00 50.69 101 HIS A O 1
ATOM 779 N N . THR A 1 102 ? 58.878 10.473 -10.393 1.00 50.81 102 THR A N 1
ATOM 780 C CA . THR A 1 102 ? 59.574 9.517 -9.517 1.00 50.81 102 THR A CA 1
ATOM 781 C C . THR A 1 102 ? 58.874 8.158 -9.412 1.00 50.81 102 THR A C 1
ATOM 783 O O . THR A 1 102 ? 59.197 7.412 -8.496 1.00 50.81 102 THR A O 1
ATOM 786 N N . GLY A 1 103 ? 57.950 7.828 -10.326 1.00 50.78 103 GLY A N 1
ATOM 787 C CA . GLY A 1 103 ? 57.264 6.526 -10.347 1.00 50.78 103 GLY A CA 1
ATOM 788 C C . GLY A 1 103 ? 56.227 6.379 -9.234 1.00 50.78 103 GLY A C 1
ATOM 789 O O . GLY A 1 103 ? 56.319 5.459 -8.437 1.00 50.78 103 GLY A O 1
ATOM 790 N N . GLN A 1 104 ? 55.308 7.341 -9.126 1.00 62.94 104 GLN A N 1
ATOM 791 C CA . GLN A 1 104 ? 54.172 7.264 -8.207 1.00 62.94 104 GLN A CA 1
ATOM 792 C C . GLN A 1 104 ? 52.891 7.139 -9.034 1.00 62.94 104 GLN A C 1
ATOM 794 O O . GLN A 1 104 ? 52.705 7.930 -9.959 1.00 62.94 104 GLN A O 1
ATOM 799 N N . GLY A 1 105 ? 52.024 6.193 -8.678 1.00 73.31 105 GLY A N 1
ATOM 800 C CA . GLY A 1 105 ? 50.727 5.948 -9.304 1.00 73.31 105 GLY A CA 1
ATOM 801 C C . GLY A 1 105 ? 49.719 7.090 -9.142 1.00 73.31 105 GLY A C 1
ATOM 802 O O . GLY A 1 105 ? 49.958 8.248 -9.493 1.00 73.31 105 GLY A O 1
ATOM 803 N N . GLY A 1 106 ? 48.532 6.775 -8.637 1.00 77.88 106 GLY A N 1
ATOM 804 C CA . GLY A 1 106 ? 47.456 7.752 -8.519 1.00 77.88 106 GLY A CA 1
ATOM 805 C C . GLY A 1 106 ? 47.598 8.683 -7.309 1.00 77.88 106 GLY A C 1
ATOM 806 O O . GLY A 1 106 ? 48.329 8.439 -6.345 1.00 77.88 106 GLY A O 1
ATOM 807 N N . ARG A 1 107 ? 46.781 9.730 -7.307 1.00 79.12 107 ARG A N 1
ATOM 808 C CA . ARG A 1 107 ? 46.657 10.718 -6.246 1.00 79.12 107 ARG A CA 1
ATOM 809 C C . ARG A 1 107 ? 45.190 10.976 -5.914 1.00 79.12 107 ARG A C 1
ATOM 811 O O . ARG A 1 107 ? 44.432 11.403 -6.780 1.00 79.12 107 ARG A O 1
ATOM 818 N N . LEU A 1 108 ? 44.815 10.842 -4.646 1.00 81.12 108 LEU A N 1
ATOM 819 C CA . LEU A 1 108 ? 43.494 11.257 -4.183 1.00 81.12 108 LEU A CA 1
ATOM 820 C C . LEU A 1 108 ? 43.403 12.788 -4.092 1.00 81.12 108 LEU A C 1
ATOM 822 O O . LEU A 1 108 ? 44.269 13.458 -3.514 1.00 81.12 108 LEU A O 1
ATOM 826 N N . ARG A 1 109 ? 42.356 13.354 -4.692 1.00 84.38 109 ARG A N 1
ATOM 827 C CA . ARG A 1 109 ? 42.039 14.788 -4.654 1.00 84.38 109 ARG A CA 1
ATOM 828 C C . ARG A 1 109 ? 40.893 15.093 -3.698 1.00 84.38 109 ARG A C 1
ATOM 830 O O . ARG A 1 109 ? 40.902 16.171 -3.108 1.00 84.38 109 ARG A O 1
ATOM 837 N N . TYR A 1 110 ? 39.964 14.154 -3.550 1.00 85.56 110 TYR A N 1
ATOM 838 C CA . TYR A 1 110 ? 38.828 14.225 -2.642 1.00 85.56 110 TYR A CA 1
ATOM 839 C C . TYR A 1 110 ? 38.448 12.813 -2.175 1.00 85.56 110 TYR A C 1
ATOM 841 O O . TYR A 1 110 ? 38.321 11.919 -3.013 1.00 85.56 110 TYR A O 1
ATOM 849 N N . ASP A 1 111 ? 38.304 12.616 -0.864 1.00 84.75 111 ASP A N 1
ATOM 850 C CA . ASP A 1 111 ? 37.901 11.339 -0.260 1.00 84.75 111 ASP A CA 1
ATOM 851 C C . ASP A 1 111 ? 36.454 10.971 -0.606 1.00 84.75 111 ASP A C 1
ATOM 853 O O . ASP A 1 111 ? 35.626 11.850 -0.818 1.00 84.75 111 ASP A O 1
ATOM 857 N N . ILE A 1 112 ? 36.135 9.674 -0.632 1.00 86.44 112 ILE A N 1
ATOM 858 C CA . ILE A 1 112 ? 34.751 9.218 -0.790 1.00 86.44 112 ILE A CA 1
ATOM 859 C C . ILE A 1 112 ? 33.912 9.722 0.389 1.00 86.44 112 ILE A C 1
ATOM 861 O O . ILE A 1 112 ? 34.116 9.321 1.537 1.00 86.44 112 ILE A O 1
ATOM 865 N N . ALA A 1 113 ? 32.944 10.582 0.086 1.00 85.56 113 ALA A N 1
ATOM 866 C CA . ALA A 1 113 ? 32.000 11.138 1.047 1.00 85.56 113 ALA A CA 1
ATOM 867 C C . ALA A 1 113 ? 30.577 11.131 0.480 1.00 85.56 113 ALA A C 1
ATOM 869 O O . ALA A 1 113 ? 30.386 11.080 -0.734 1.00 85.56 113 ALA A O 1
ATOM 870 N N . ASP A 1 114 ? 29.582 11.187 1.365 1.00 85.31 114 ASP A N 1
ATOM 871 C CA . ASP A 1 114 ? 28.171 11.317 0.997 1.00 85.31 114 ASP A CA 1
ATOM 872 C C . ASP A 1 114 ? 27.939 12.514 0.078 1.00 85.31 114 ASP A C 1
ATOM 874 O O . ASP A 1 114 ? 28.300 13.641 0.411 1.00 85.31 114 ASP A O 1
ATOM 878 N N . LEU A 1 115 ? 27.343 12.278 -1.092 1.00 84.44 115 LEU A N 1
ATOM 879 C CA . LEU A 1 115 ? 27.139 13.327 -2.079 1.00 84.44 115 LEU A CA 1
ATOM 880 C C . LEU A 1 115 ? 26.001 14.258 -1.644 1.00 84.44 115 LEU A C 1
ATOM 882 O O . LEU A 1 115 ? 24.835 14.025 -1.947 1.00 84.44 115 LEU A O 1
ATOM 886 N N . ASP A 1 116 ? 26.356 15.344 -0.967 1.00 84.69 116 ASP A N 1
ATOM 887 C CA . ASP A 1 116 ? 25.471 16.472 -0.687 1.00 84.69 116 ASP A CA 1
ATOM 888 C C . ASP A 1 116 ? 25.835 17.709 -1.537 1.00 84.69 116 ASP A C 1
ATOM 890 O O . ASP A 1 116 ? 26.761 17.704 -2.356 1.00 84.69 116 ASP A O 1
ATOM 894 N N . ASN A 1 117 ? 25.100 18.810 -1.354 1.00 84.06 117 ASN A N 1
ATOM 895 C CA . ASN A 1 117 ? 25.344 20.059 -2.083 1.00 84.06 117 ASN A CA 1
ATOM 896 C C . ASN A 1 117 ? 26.732 20.672 -1.822 1.00 84.06 117 ASN A C 1
ATOM 898 O O . ASN A 1 117 ? 27.214 21.450 -2.650 1.00 84.06 117 ASN A O 1
ATOM 902 N N . GLN A 1 118 ? 27.357 20.381 -0.681 1.00 87.50 118 GLN A N 1
ATOM 903 C CA . GLN A 1 118 ? 28.696 20.849 -0.345 1.00 87.50 118 GLN A CA 1
ATOM 904 C C . GLN A 1 118 ? 29.757 19.950 -0.988 1.00 87.50 118 GLN A C 1
ATOM 906 O O . GLN A 1 118 ? 30.640 20.461 -1.675 1.00 87.50 118 GLN A O 1
ATOM 911 N N . VAL A 1 119 ? 29.612 18.629 -0.882 1.00 88.25 119 VAL A N 1
ATOM 912 C CA . VAL A 1 119 ? 30.482 17.642 -1.534 1.00 88.25 119 VAL A CA 1
ATOM 913 C C . VAL A 1 119 ? 30.468 17.817 -3.053 1.00 88.25 119 VAL A C 1
ATOM 915 O O . VAL A 1 119 ? 31.534 17.854 -3.667 1.00 88.25 119 VAL A O 1
ATOM 918 N N . LYS A 1 120 ? 29.297 18.051 -3.672 1.00 90.19 120 LYS A N 1
ATOM 919 C CA . LYS A 1 120 ? 29.198 18.392 -5.106 1.00 90.19 120 LYS A CA 1
ATOM 920 C C . LYS A 1 120 ? 30.078 19.593 -5.462 1.00 90.19 120 LYS A C 1
ATOM 922 O O . LYS A 1 120 ? 30.823 19.545 -6.440 1.00 90.19 120 LYS A O 1
ATOM 927 N N . LYS A 1 121 ? 30.030 20.668 -4.668 1.00 92.50 121 LYS A N 1
ATOM 928 C CA . LYS A 1 121 ? 30.854 21.868 -4.898 1.00 92.50 121 LYS A CA 1
ATOM 929 C C . LYS A 1 121 ? 32.341 21.575 -4.734 1.00 92.50 121 LYS A C 1
ATOM 931 O O . LYS A 1 121 ? 33.127 22.000 -5.578 1.00 92.50 121 LYS A O 1
ATOM 936 N N . ASP A 1 122 ? 32.722 20.845 -3.692 1.00 90.75 122 ASP A N 1
ATOM 937 C CA . ASP A 1 122 ? 34.125 20.563 -3.387 1.00 90.75 122 ASP A CA 1
ATOM 938 C C . ASP A 1 122 ? 34.763 19.641 -4.436 1.00 90.75 122 ASP A C 1
ATOM 940 O O . ASP A 1 122 ? 35.873 19.908 -4.907 1.00 90.75 122 ASP A O 1
ATOM 944 N N . VAL A 1 123 ? 34.041 18.606 -4.878 1.00 92.19 123 VAL A N 1
ATOM 945 C CA . VAL A 1 123 ? 34.488 17.713 -5.953 1.00 92.19 123 VAL A CA 1
ATOM 946 C C . VAL A 1 123 ? 34.593 18.471 -7.279 1.00 92.19 123 VAL A C 1
ATOM 948 O O . VAL A 1 123 ? 35.627 18.381 -7.942 1.00 92.19 123 VAL A O 1
ATOM 951 N N . LYS A 1 124 ? 33.604 19.300 -7.650 1.00 95.31 124 LYS A N 1
ATOM 952 C CA . LYS A 1 124 ? 33.688 20.155 -8.855 1.00 95.31 124 LYS A CA 1
ATOM 953 C C . LYS A 1 124 ? 34.856 21.143 -8.777 1.00 95.31 124 LYS A C 1
ATOM 955 O O . LYS A 1 124 ? 35.564 21.363 -9.760 1.00 95.31 124 LYS A O 1
ATOM 960 N N . GLN A 1 125 ? 35.138 21.693 -7.598 1.00 93.81 125 GLN A N 1
ATOM 961 C CA . GLN A 1 125 ? 36.310 22.541 -7.386 1.00 93.81 125 GLN A CA 1
ATOM 962 C C . GLN A 1 125 ? 37.626 21.757 -7.564 1.00 93.81 125 GLN A C 1
ATOM 964 O O . GLN A 1 125 ? 38.587 22.262 -8.158 1.00 93.81 125 GLN A O 1
ATOM 969 N N . ALA A 1 126 ? 37.689 20.509 -7.098 1.00 90.50 126 ALA A N 1
ATOM 970 C CA . ALA A 1 126 ? 38.842 19.639 -7.309 1.00 90.50 126 ALA A CA 1
ATOM 971 C C . ALA A 1 126 ? 39.030 19.269 -8.797 1.00 90.50 126 ALA A C 1
ATOM 973 O O . ALA A 1 126 ? 40.157 19.291 -9.304 1.00 90.50 126 ALA A O 1
ATOM 974 N N . ILE A 1 127 ? 37.939 19.008 -9.524 1.00 93.94 127 ILE A N 1
ATOM 975 C CA . ILE A 1 127 ? 37.951 18.745 -10.971 1.00 93.94 127 ILE A CA 1
ATOM 976 C C . ILE A 1 127 ? 38.453 19.978 -11.735 1.00 93.94 127 ILE A C 1
ATOM 978 O O . ILE A 1 127 ? 39.456 19.895 -12.452 1.00 93.94 127 ILE A O 1
ATOM 982 N N . SER A 1 128 ? 37.848 21.150 -11.524 1.00 92.00 128 SER A N 1
ATOM 983 C CA . SER A 1 128 ? 38.185 22.376 -12.266 1.00 92.00 128 SER A CA 1
ATOM 984 C C . SER A 1 128 ? 39.661 22.785 -12.122 1.00 92.00 128 SER A C 1
ATOM 986 O O . SER A 1 128 ? 40.299 23.219 -13.091 1.00 92.00 128 SER A O 1
ATOM 988 N N . THR A 1 129 ? 40.255 22.559 -10.943 1.00 89.75 129 THR A N 1
ATOM 989 C CA . THR A 1 129 ? 41.662 22.881 -10.634 1.00 89.75 129 THR A CA 1
ATOM 990 C C . THR A 1 129 ? 42.681 21.848 -11.129 1.00 89.75 129 THR A C 1
ATOM 992 O O . THR A 1 129 ? 43.892 22.064 -11.008 1.00 89.75 129 THR A O 1
ATOM 995 N N . THR A 1 130 ? 42.227 20.745 -11.727 1.00 88.75 130 THR A N 1
ATOM 996 C CA . THR A 1 130 ? 43.094 19.673 -12.228 1.00 88.75 130 THR A CA 1
ATOM 997 C C . THR A 1 130 ? 43.970 20.144 -13.400 1.00 88.75 130 THR A C 1
ATOM 999 O O . THR A 1 130 ? 43.557 20.964 -14.218 1.00 88.75 130 THR A O 1
ATOM 1002 N N . ARG A 1 131 ? 45.220 19.674 -13.490 1.00 86.19 131 ARG A N 1
ATOM 1003 C CA . ARG A 1 131 ? 46.167 20.064 -14.550 1.00 86.19 131 ARG A CA 1
ATOM 1004 C C . ARG A 1 131 ? 46.855 18.834 -15.117 1.00 86.19 131 ARG A C 1
ATOM 1006 O O . ARG A 1 131 ? 47.268 17.975 -14.350 1.00 86.19 131 ARG A O 1
ATOM 1013 N N . ALA A 1 132 ? 47.007 18.809 -16.435 1.00 87.56 132 ALA A N 1
ATOM 1014 C CA . ALA A 1 132 ? 47.660 17.731 -17.160 1.00 87.56 132 ALA A CA 1
ATOM 1015 C C . ALA A 1 132 ? 49.198 17.904 -17.191 1.00 87.56 132 ALA A C 1
ATOM 1017 O O . ALA A 1 132 ? 49.708 18.958 -17.596 1.00 87.56 132 ALA A O 1
ATOM 1018 N N . SER A 1 133 ? 49.918 16.880 -16.731 1.00 82.94 133 SER A N 1
ATOM 1019 C CA . SER A 1 133 ? 51.372 16.730 -16.585 1.00 82.94 133 SER A CA 1
ATOM 1020 C C . SER A 1 133 ? 51.734 15.306 -16.115 1.00 82.94 133 SER A C 1
ATOM 1022 O O . SER A 1 133 ? 51.100 14.809 -15.192 1.00 82.94 133 SER A O 1
ATOM 1024 N N . GLY A 1 134 ? 52.821 14.713 -16.618 1.00 81.94 134 GLY A N 1
ATOM 1025 C CA . GLY A 1 134 ? 53.315 13.400 -16.156 1.00 81.94 134 GLY A CA 1
ATOM 1026 C C . GLY A 1 134 ? 52.996 12.241 -17.108 1.00 81.94 134 GLY A C 1
ATOM 1027 O O . GLY A 1 134 ? 52.635 12.485 -18.261 1.00 81.94 134 GLY A O 1
ATOM 1028 N N . GLY A 1 135 ? 53.199 11.005 -16.637 1.00 82.50 135 GLY A N 1
ATOM 1029 C CA . GLY A 1 135 ? 52.845 9.760 -17.338 1.00 82.50 135 GLY A CA 1
ATOM 1030 C C . GLY A 1 135 ? 51.407 9.297 -17.070 1.00 82.50 135 GLY A C 1
ATOM 1031 O O . GLY A 1 135 ? 50.619 10.035 -16.478 1.00 82.50 135 GLY A O 1
ATOM 1032 N N . THR A 1 136 ? 51.095 8.067 -17.482 1.00 85.44 136 THR A N 1
ATOM 1033 C CA . THR A 1 136 ? 49.767 7.428 -17.387 1.00 85.44 136 THR A CA 1
ATOM 1034 C C . THR A 1 136 ? 49.853 6.152 -16.528 1.00 85.44 136 THR A C 1
ATOM 1036 O O . THR A 1 136 ? 49.732 5.057 -17.078 1.00 85.44 136 THR A O 1
ATOM 1039 N N . PRO A 1 137 ? 50.109 6.244 -15.207 1.00 86.19 137 PRO A N 1
ATOM 1040 C CA . PRO A 1 137 ? 50.319 5.078 -14.347 1.00 86.19 137 PRO A CA 1
ATOM 1041 C C . PRO A 1 137 ? 48.979 4.435 -13.939 1.00 86.19 137 PRO A C 1
ATOM 1043 O O . PRO A 1 137 ? 48.556 4.495 -12.779 1.00 86.19 137 PRO A O 1
ATOM 1046 N N . LEU A 1 138 ? 48.240 3.913 -14.920 1.00 86.75 138 LEU A N 1
ATOM 1047 C CA . LEU A 1 138 ? 46.863 3.448 -14.748 1.00 86.75 138 LEU A CA 1
ATOM 1048 C C . LEU A 1 138 ? 46.779 2.192 -13.870 1.00 86.75 138 LEU A C 1
ATOM 1050 O O . LEU A 1 138 ? 45.949 2.150 -12.963 1.00 86.75 138 LEU A O 1
ATOM 1054 N N . ALA A 1 139 ? 47.637 1.196 -14.100 1.00 84.69 139 ALA A N 1
ATOM 1055 C CA . ALA A 1 139 ? 47.623 -0.050 -13.334 1.00 84.69 139 ALA A CA 1
ATOM 1056 C C . ALA A 1 139 ? 48.027 0.200 -11.874 1.00 84.69 139 ALA A C 1
ATOM 1058 O O . ALA A 1 139 ? 47.366 -0.273 -10.950 1.00 84.69 139 ALA A O 1
ATOM 1059 N N . GLU A 1 140 ? 49.055 1.024 -11.657 1.00 81.81 140 GLU A N 1
ATOM 1060 C CA . GLU A 1 140 ? 49.500 1.402 -10.311 1.00 81.81 140 GLU A CA 1
ATOM 1061 C C . GLU A 1 140 ? 48.437 2.229 -9.565 1.00 81.81 140 GLU A C 1
ATOM 1063 O O . GLU A 1 140 ? 48.237 2.073 -8.358 1.00 81.81 140 GLU A O 1
ATOM 1068 N N . SER A 1 141 ? 47.697 3.083 -10.281 1.00 85.06 141 SER A N 1
ATOM 1069 C CA . SER A 1 141 ? 46.573 3.836 -9.708 1.00 85.06 141 SER A CA 1
ATOM 1070 C C . SER A 1 141 ? 45.420 2.927 -9.275 1.00 85.06 141 SER A C 1
ATOM 1072 O O . SER A 1 141 ? 44.847 3.152 -8.210 1.00 85.06 141 SER A O 1
ATOM 1074 N N . LEU A 1 142 ? 45.091 1.902 -10.067 1.00 87.38 142 LEU A N 1
ATOM 1075 C CA . LEU A 1 142 ? 44.049 0.923 -9.742 1.00 87.38 142 LEU A CA 1
ATOM 1076 C C . LEU A 1 142 ? 44.451 0.031 -8.557 1.00 87.38 142 LEU A C 1
ATOM 1078 O O . LEU A 1 142 ? 43.643 -0.166 -7.650 1.00 87.38 142 LEU A O 1
ATOM 1082 N N . GLU A 1 143 ? 45.707 -0.430 -8.498 1.00 81.62 143 GLU A N 1
ATOM 1083 C CA . GLU A 1 143 ? 46.236 -1.146 -7.326 1.00 81.62 143 GLU A CA 1
ATOM 1084 C C . GLU A 1 143 ? 46.147 -0.276 -6.058 1.00 81.62 143 GLU A C 1
ATOM 1086 O O . GLU A 1 143 ? 45.678 -0.729 -5.009 1.00 81.62 143 GLU A O 1
ATOM 1091 N N . GLY A 1 144 ? 46.545 0.998 -6.156 1.00 78.12 144 GLY A N 1
ATOM 1092 C CA . GLY A 1 144 ? 46.442 1.960 -5.059 1.00 78.12 144 GLY A CA 1
ATOM 1093 C C . GLY A 1 144 ? 45.001 2.185 -4.589 1.00 78.12 144 GLY A C 1
ATOM 1094 O O . GLY A 1 144 ? 44.749 2.270 -3.384 1.00 78.12 144 GLY A O 1
ATOM 1095 N N . LEU A 1 145 ? 44.039 2.215 -5.517 1.00 82.81 145 LEU A N 1
ATOM 1096 C CA . LEU A 1 145 ? 42.614 2.292 -5.194 1.00 82.81 145 LEU A CA 1
ATOM 1097 C C . LEU A 1 145 ? 42.103 1.032 -4.487 1.00 82.81 145 LEU A C 1
ATOM 1099 O O . LEU A 1 145 ? 41.343 1.160 -3.531 1.00 82.81 145 LEU A O 1
ATOM 1103 N N . GLY A 1 146 ? 42.565 -0.164 -4.858 1.00 80.69 146 GLY A N 1
ATOM 1104 C CA . GLY A 1 146 ? 42.224 -1.392 -4.127 1.00 80.69 146 GLY A CA 1
ATOM 1105 C C . GLY A 1 146 ? 42.630 -1.326 -2.655 1.00 80.69 146 GLY A C 1
ATOM 1106 O O . GLY A 1 146 ? 41.852 -1.678 -1.771 1.00 80.69 146 GLY A O 1
ATOM 1107 N N . ARG A 1 147 ? 43.810 -0.763 -2.367 1.00 76.00 147 ARG A N 1
ATOM 1108 C CA . ARG A 1 147 ? 44.264 -0.521 -0.985 1.00 76.00 147 ARG A CA 1
ATOM 1109 C C . ARG A 1 147 ? 43.477 0.592 -0.285 1.00 76.00 147 ARG A C 1
ATOM 1111 O O . ARG A 1 147 ? 43.328 0.566 0.936 1.00 76.00 147 ARG A O 1
ATOM 1118 N N . TYR A 1 148 ? 42.995 1.586 -1.032 1.00 77.56 148 TYR A N 1
ATOM 1119 C CA . TYR A 1 148 ? 42.129 2.642 -0.503 1.00 77.56 148 TYR A CA 1
ATOM 1120 C C . TYR A 1 148 ? 40.792 2.073 -0.013 1.00 77.56 148 TYR A C 1
ATOM 1122 O O . TYR A 1 148 ? 40.405 2.341 1.123 1.00 77.56 148 TYR A O 1
ATOM 1130 N N . PHE A 1 149 ? 40.147 1.211 -0.807 1.00 79.25 149 PHE A N 1
ATOM 1131 C CA . PHE A 1 149 ? 38.911 0.523 -0.415 1.00 79.25 149 PHE A CA 1
ATOM 1132 C C . PHE A 1 149 ? 39.091 -0.420 0.790 1.00 79.25 149 PHE A C 1
ATOM 1134 O O . PHE A 1 149 ? 38.114 -0.738 1.463 1.00 79.25 149 PHE A O 1
ATOM 1141 N N . SER A 1 150 ? 40.326 -0.803 1.137 1.00 72.75 150 SER A N 1
ATOM 1142 C CA . SER A 1 150 ? 40.624 -1.772 2.197 1.00 72.75 150 SER A CA 1
ATOM 1143 C C . SER A 1 150 ? 41.140 -1.193 3.538 1.00 72.75 150 SER A C 1
ATOM 1145 O O . SER A 1 150 ? 41.538 -1.969 4.405 1.00 72.75 150 SER A O 1
ATOM 1147 N N . LYS A 1 151 ? 41.220 0.135 3.750 1.00 62.81 151 LYS A N 1
ATOM 1148 C CA . LYS A 1 151 ? 41.903 0.761 4.923 1.00 62.81 151 LYS A CA 1
ATOM 1149 C C . LYS A 1 151 ? 41.008 1.199 6.109 1.00 62.81 151 LYS A C 1
ATOM 1151 O O . LYS A 1 151 ? 40.019 1.889 5.899 1.00 62.81 151 LYS A O 1
ATOM 1156 N N . LYS A 1 152 ? 41.455 0.940 7.357 1.00 53.44 152 LYS A N 1
ATOM 1157 C CA . LYS A 1 152 ? 40.837 1.335 8.657 1.00 53.44 152 LYS A CA 1
ATOM 1158 C C . LYS A 1 152 ? 41.218 2.750 9.165 1.00 53.44 152 LYS A C 1
ATOM 1160 O O . LYS A 1 152 ? 42.354 3.183 8.979 1.00 53.44 152 LYS A O 1
ATOM 1165 N N . ASN A 1 153 ? 40.289 3.390 9.885 1.00 36.84 153 ASN A N 1
ATOM 1166 C CA . ASN A 1 153 ? 40.291 4.698 10.571 1.00 36.84 153 ASN A CA 1
ATOM 1167 C C . ASN A 1 153 ? 41.616 5.212 11.187 1.00 36.84 153 ASN A C 1
ATOM 1169 O O . ASN A 1 153 ? 42.278 4.500 11.947 1.00 36.84 153 ASN A O 1
ATOM 1173 N N . GLY A 1 154 ? 41.932 6.501 10.951 1.00 41.72 154 GLY A N 1
ATOM 1174 C CA . GLY A 1 154 ? 42.992 7.245 11.658 1.00 41.72 154 GLY A CA 1
ATOM 1175 C C . GLY A 1 154 ? 43.855 8.216 10.826 1.00 41.72 154 GLY A C 1
ATOM 1176 O O . GLY A 1 154 ? 45.065 8.040 10.767 1.00 41.72 154 GLY A O 1
ATOM 1177 N N . SER A 1 155 ? 43.256 9.287 10.281 1.00 36.50 155 SER A N 1
ATOM 1178 C CA . SER A 1 155 ? 43.890 10.463 9.628 1.00 36.50 155 SER A CA 1
ATOM 1179 C C . SER A 1 155 ? 44.680 10.267 8.307 1.00 36.50 155 SER A C 1
ATOM 1181 O O . SER A 1 155 ? 45.389 9.279 8.118 1.00 36.50 155 SER A O 1
ATOM 1183 N N . PRO A 1 156 ? 44.625 11.259 7.385 1.00 45.03 156 PRO A N 1
ATOM 1184 C CA . PRO A 1 156 ? 45.202 11.168 6.046 1.00 45.03 156 PRO A CA 1
ATOM 1185 C C . PRO A 1 156 ? 46.722 11.372 6.081 1.00 45.03 156 PRO A C 1
ATOM 1187 O O . PRO A 1 156 ? 47.227 12.495 6.044 1.00 45.03 156 PRO A O 1
ATOM 1190 N N . GLN A 1 157 ? 47.480 10.283 6.111 1.00 42.41 157 GLN A N 1
ATOM 1191 C CA . GLN A 1 157 ? 48.881 10.282 5.687 1.00 42.41 157 GLN A CA 1
ATOM 1192 C C . GLN A 1 157 ? 48.988 9.247 4.561 1.00 42.41 157 GLN A C 1
ATOM 1194 O O . GLN A 1 157 ? 48.984 8.057 4.840 1.00 42.41 157 GLN A O 1
ATOM 1199 N N . SER A 1 158 ? 48.971 9.578 3.272 1.00 42.66 158 SER A N 1
ATOM 1200 C CA . SER A 1 158 ? 49.342 10.790 2.547 1.00 42.66 158 SER A CA 1
ATOM 1201 C C . SER A 1 158 ? 48.378 11.025 1.369 1.00 42.66 158 SER A C 1
ATOM 1203 O O . SER A 1 158 ? 47.640 10.141 0.951 1.00 42.66 158 SER A O 1
ATOM 1205 N N . LYS A 1 159 ? 48.381 12.238 0.805 1.00 50.31 159 LYS A N 1
ATOM 1206 C CA . LYS A 1 159 ? 47.565 12.627 -0.362 1.00 50.31 159 LYS A CA 1
ATOM 1207 C C . LYS A 1 159 ? 48.004 11.961 -1.683 1.00 50.31 159 LYS A C 1
ATOM 1209 O O . LYS A 1 159 ? 47.685 12.525 -2.715 1.00 50.31 159 LYS A O 1
ATOM 1214 N N . GLU A 1 160 ? 48.769 10.872 -1.674 1.00 58.12 160 GLU A N 1
ATOM 1215 C CA . GLU A 1 160 ? 49.334 10.114 -2.813 1.00 58.12 160 GLU A CA 1
ATOM 1216 C C . GLU A 1 160 ? 49.004 8.633 -2.495 1.00 58.12 160 GLU A C 1
ATOM 1218 O O . GLU A 1 160 ? 49.123 8.291 -1.324 1.00 58.12 160 GLU A O 1
ATOM 1223 N N . PHE A 1 161 ? 48.523 7.764 -3.409 1.00 54.66 161 PHE A N 1
ATOM 1224 C CA . PHE A 1 161 ? 47.919 6.441 -3.050 1.00 54.66 161 PHE A CA 1
ATOM 1225 C C . PHE A 1 161 ? 48.886 5.383 -2.421 1.00 54.66 161 PHE A C 1
ATOM 1227 O O . PHE A 1 161 ? 48.531 4.215 -2.291 1.00 54.66 161 PHE A O 1
ATOM 1234 N N . LEU A 1 162 ? 50.027 5.848 -1.887 1.00 52.41 162 LEU A N 1
ATOM 1235 C CA . LEU A 1 162 ? 50.916 5.290 -0.850 1.00 52.41 162 LEU A CA 1
ATOM 1236 C C . LEU A 1 162 ? 52.167 4.545 -1.345 1.00 52.41 162 LEU A C 1
ATOM 1238 O O . LEU A 1 162 ? 52.350 3.361 -1.087 1.00 52.41 162 LEU A O 1
ATOM 1242 N N . ASP A 1 163 ? 53.043 5.310 -2.001 1.00 51.12 163 ASP A N 1
ATOM 1243 C CA . ASP A 1 163 ? 54.513 5.225 -2.055 1.00 51.12 163 ASP A CA 1
ATOM 1244 C C . ASP A 1 163 ? 55.196 3.930 -1.531 1.00 51.12 163 ASP A C 1
ATOM 1246 O O . ASP A 1 163 ? 55.592 3.843 -0.369 1.00 51.12 163 ASP A O 1
ATOM 1250 N N . ASN A 1 164 ? 55.481 2.995 -2.450 1.00 48.34 164 ASN A N 1
ATOM 1251 C CA . ASN A 1 164 ? 56.622 2.052 -2.428 1.00 48.34 164 ASN A CA 1
ATOM 1252 C C . ASN A 1 164 ? 56.736 0.960 -1.332 1.00 48.34 164 ASN A C 1
ATOM 1254 O O . ASN A 1 164 ? 57.798 0.881 -0.714 1.00 48.34 164 ASN A O 1
ATOM 1258 N N . LEU A 1 165 ? 55.784 0.032 -1.133 1.00 45.88 165 LEU A N 1
ATOM 1259 C CA . LEU A 1 165 ? 56.067 -1.168 -0.306 1.00 45.88 165 LEU A CA 1
ATOM 1260 C C . LEU A 1 165 ? 55.389 -2.483 -0.758 1.00 45.88 165 LEU A C 1
ATOM 1262 O O . LEU A 1 165 ? 54.159 -2.583 -0.833 1.00 45.88 165 LEU A O 1
ATOM 1266 N N . ASP A 1 166 ? 56.260 -3.484 -0.975 1.00 47.38 166 ASP A N 1
ATOM 1267 C CA . ASP A 1 166 ? 56.068 -4.936 -0.825 1.00 47.38 166 ASP A CA 1
ATOM 1268 C C . ASP A 1 166 ? 55.738 -5.263 0.652 1.00 47.38 166 ASP A C 1
ATOM 1270 O O . ASP A 1 166 ? 56.602 -5.097 1.513 1.00 47.38 166 ASP A O 1
ATOM 1274 N N . ASP A 1 167 ? 54.530 -5.751 0.946 1.00 44.97 167 ASP A N 1
ATOM 1275 C CA . ASP A 1 167 ? 54.275 -6.840 1.912 1.00 44.97 167 ASP A CA 1
ATOM 1276 C C . ASP A 1 167 ? 52.839 -7.358 1.707 1.00 44.97 167 ASP A C 1
ATOM 1278 O O . ASP A 1 167 ? 51.856 -6.674 1.987 1.00 44.97 167 ASP A O 1
ATOM 1282 N N . ASP A 1 168 ? 52.750 -8.575 1.181 1.00 44.84 168 ASP A N 1
ATOM 1283 C CA . ASP A 1 168 ? 51.554 -9.241 0.656 1.00 44.84 168 ASP A CA 1
ATOM 1284 C C . ASP A 1 168 ? 50.875 -10.148 1.710 1.00 44.84 168 ASP A C 1
ATOM 1286 O O . ASP A 1 168 ? 50.032 -10.983 1.392 1.00 44.84 168 ASP A O 1
ATOM 1290 N N . THR A 1 169 ? 51.276 -10.061 2.988 1.00 41.03 169 THR A N 1
ATOM 1291 C CA . THR A 1 169 ? 50.965 -11.114 3.979 1.00 41.03 169 THR A CA 1
ATOM 1292 C C . THR A 1 169 ? 49.867 -10.806 5.000 1.00 41.03 169 THR A C 1
ATOM 1294 O O . THR A 1 169 ? 49.693 -11.574 5.949 1.00 41.03 169 THR A O 1
ATOM 1297 N N . LYS A 1 170 ? 49.065 -9.744 4.842 1.00 43.06 170 LYS A N 1
ATOM 1298 C CA . LYS A 1 170 ? 47.936 -9.468 5.757 1.00 43.06 170 LYS A CA 1
ATOM 1299 C C . LYS A 1 170 ? 46.730 -8.891 5.021 1.00 43.06 170 LYS A C 1
ATOM 1301 O O . LYS A 1 170 ? 46.679 -7.692 4.765 1.00 43.06 170 LYS A O 1
ATOM 1306 N N . ALA A 1 171 ? 45.742 -9.742 4.742 1.00 43.66 171 ALA A N 1
ATOM 1307 C CA . ALA A 1 171 ? 44.406 -9.300 4.352 1.00 43.66 171 ALA A CA 1
ATOM 1308 C C . ALA A 1 171 ? 43.879 -8.257 5.372 1.00 43.66 171 ALA A C 1
ATOM 1310 O O . ALA A 1 171 ? 43.979 -8.500 6.584 1.00 43.66 171 ALA A O 1
ATOM 1311 N N . PRO A 1 172 ? 43.378 -7.088 4.934 1.00 45.72 172 PRO A N 1
ATOM 1312 C CA . PRO A 1 172 ? 42.912 -6.044 5.845 1.00 45.72 172 PRO A CA 1
ATOM 1313 C C . PRO A 1 172 ? 41.605 -6.425 6.549 1.00 45.72 172 PRO A C 1
ATOM 1315 O O . PRO A 1 172 ? 40.742 -7.064 5.962 1.00 45.72 172 PRO A O 1
ATOM 1318 N N . LYS A 1 173 ? 41.449 -5.991 7.806 1.00 50.72 173 LYS A N 1
ATOM 1319 C CA . LYS A 1 173 ? 40.186 -6.060 8.560 1.00 50.72 173 LYS A CA 1
ATOM 1320 C C . LYS A 1 173 ? 39.591 -4.644 8.699 1.00 50.72 173 LYS A C 1
ATOM 1322 O O . LYS A 1 173 ? 40.222 -3.810 9.353 1.00 50.72 173 LYS A O 1
ATOM 1327 N N . ALA A 1 174 ? 38.406 -4.449 8.099 1.00 51.38 174 ALA A N 1
ATOM 1328 C CA . ALA A 1 174 ? 37.459 -3.309 8.087 1.00 51.38 174 ALA A CA 1
ATOM 1329 C C . ALA A 1 174 ? 37.956 -1.918 7.618 1.00 51.38 174 ALA A C 1
ATOM 1331 O O . ALA A 1 174 ? 38.842 -1.338 8.249 1.00 51.38 174 ALA A O 1
ATOM 1332 N N . SER A 1 175 ? 37.335 -1.342 6.569 1.00 56.53 175 SER A N 1
ATOM 1333 C CA . SER A 1 175 ? 37.579 0.031 6.077 1.00 56.53 175 SER A CA 1
ATOM 1334 C C . SER A 1 175 ? 36.417 0.993 6.371 1.00 56.53 175 SER A C 1
ATOM 1336 O O . SER A 1 175 ? 35.278 0.558 6.416 1.00 56.53 175 SER A O 1
ATOM 1338 N N . ASP A 1 176 ? 36.669 2.299 6.557 1.00 63.12 176 ASP A N 1
ATOM 1339 C CA . ASP A 1 176 ? 35.585 3.313 6.661 1.00 63.12 176 ASP A CA 1
ATOM 1340 C C . ASP A 1 176 ? 35.092 3.796 5.279 1.00 63.12 176 ASP A C 1
ATOM 1342 O O . ASP A 1 176 ? 34.125 4.559 5.160 1.00 63.12 176 ASP A O 1
ATOM 1346 N N . VAL A 1 177 ? 35.784 3.383 4.210 1.00 77.94 177 VAL A N 1
ATOM 1347 C CA . VAL A 1 177 ? 35.379 3.670 2.830 1.00 77.94 177 VAL A CA 1
ATOM 1348 C C . VAL A 1 177 ? 34.152 2.836 2.488 1.00 77.94 177 VAL A C 1
ATOM 1350 O O . VAL A 1 177 ? 33.187 3.381 1.963 1.00 77.94 177 VAL A O 1
ATOM 1353 N N . ILE A 1 178 ? 34.138 1.555 2.856 1.00 79.56 178 ILE A N 1
ATOM 1354 C CA . ILE A 1 178 ? 32.972 0.682 2.716 1.00 79.56 178 ILE A CA 1
ATOM 1355 C C . ILE A 1 178 ? 32.280 0.595 4.074 1.00 79.56 178 ILE A C 1
ATOM 1357 O O . ILE A 1 178 ? 32.744 -0.078 4.985 1.00 79.56 178 ILE A O 1
ATOM 1361 N N . GLN A 1 179 ? 31.173 1.316 4.212 1.00 75.69 179 GLN A N 1
ATOM 1362 C CA . GLN A 1 179 ? 30.415 1.435 5.456 1.00 75.69 179 GLN A CA 1
ATOM 1363 C C . GLN A 1 179 ? 29.566 0.199 5.756 1.00 75.69 179 GLN A C 1
ATOM 1365 O O . GLN A 1 179 ? 29.314 -0.088 6.923 1.00 75.69 179 GLN A O 1
ATOM 1370 N N . TYR A 1 180 ? 29.121 -0.520 4.722 1.00 74.62 180 TYR A N 1
ATOM 1371 C CA . TYR A 1 180 ? 28.156 -1.607 4.867 1.00 74.62 180 TYR A CA 1
ATOM 1372 C C . TYR A 1 180 ? 28.493 -2.790 3.966 1.00 74.62 180 TYR A C 1
ATOM 1374 O O . TYR A 1 180 ? 28.990 -2.613 2.854 1.00 74.62 180 TYR A O 1
ATOM 1382 N N . TYR A 1 181 ? 28.173 -4.001 4.419 1.00 73.00 181 TYR A N 1
ATOM 1383 C CA . TYR A 1 181 ? 28.559 -5.235 3.734 1.00 73.00 181 TYR A CA 1
ATOM 1384 C C . TYR A 1 181 ? 27.876 -5.442 2.372 1.00 73.00 181 TYR A C 1
ATOM 1386 O O . TYR A 1 181 ? 28.429 -6.129 1.518 1.00 73.00 181 TYR A O 1
ATOM 1394 N N . CYS A 1 182 ? 26.725 -4.813 2.119 1.00 72.75 182 CYS A N 1
ATOM 1395 C CA . CYS A 1 182 ? 26.057 -4.812 0.811 1.00 72.75 182 CYS A CA 1
ATOM 1396 C C . CYS A 1 182 ? 26.392 -3.585 -0.059 1.00 72.75 182 CYS A C 1
ATOM 1398 O O . CYS A 1 182 ? 25.920 -3.495 -1.193 1.00 72.75 182 CYS A O 1
ATOM 1400 N N . GLN A 1 183 ? 27.183 -2.623 0.444 1.00 78.19 183 GLN A N 1
ATOM 1401 C CA . GLN A 1 183 ? 27.478 -1.376 -0.269 1.00 78.19 183 GLN A CA 1
ATOM 1402 C C . GLN A 1 183 ? 28.213 -1.663 -1.579 1.00 78.19 183 GLN A C 1
ATOM 1404 O O . GLN A 1 183 ? 29.309 -2.217 -1.561 1.00 78.19 183 GLN A O 1
ATOM 1409 N N . LYS A 1 184 ? 27.637 -1.260 -2.717 1.00 83.62 184 LYS A N 1
ATOM 1410 C CA . LYS A 1 184 ? 28.285 -1.413 -4.027 1.00 83.62 184 LYS A CA 1
ATOM 1411 C C . LYS A 1 184 ? 29.375 -0.373 -4.246 1.00 83.62 184 LYS A C 1
ATOM 1413 O O . LYS A 1 184 ? 29.198 0.791 -3.895 1.00 83.62 184 LYS A O 1
ATOM 1418 N N . ASN A 1 185 ? 30.475 -0.782 -4.878 1.00 89.69 185 ASN A N 1
ATOM 1419 C CA . ASN A 1 185 ? 31.633 0.075 -5.120 1.00 89.69 185 ASN A CA 1
ATOM 1420 C C . ASN A 1 185 ? 32.018 0.084 -6.593 1.00 89.69 185 ASN A C 1
ATOM 1422 O O . ASN A 1 185 ? 32.101 -0.959 -7.243 1.00 89.69 185 ASN A O 1
ATOM 1426 N N . PHE A 1 186 ? 32.303 1.276 -7.101 1.00 94.19 186 PHE A N 1
ATOM 1427 C CA . PHE A 1 186 ? 32.596 1.507 -8.502 1.00 94.19 186 PHE A CA 1
ATOM 1428 C C . PHE A 1 186 ? 33.819 2.406 -8.668 1.00 94.19 186 PHE A C 1
ATOM 1430 O O . PHE A 1 186 ? 33.998 3.384 -7.939 1.00 94.19 186 PHE A O 1
ATOM 1437 N N . ILE A 1 187 ? 34.627 2.116 -9.684 1.00 95.31 187 ILE A N 1
ATOM 1438 C CA . ILE A 1 187 ? 35.654 3.024 -10.200 1.00 95.31 187 ILE A CA 1
ATOM 1439 C C . ILE A 1 187 ? 35.249 3.428 -11.614 1.00 95.31 187 ILE A C 1
ATOM 1441 O O . ILE A 1 187 ? 34.937 2.575 -12.440 1.00 95.31 187 ILE A O 1
ATOM 1445 N N . ILE A 1 188 ? 35.278 4.726 -11.906 1.00 95.00 188 ILE A N 1
ATOM 1446 C CA . ILE A 1 188 ? 35.122 5.259 -13.261 1.00 95.00 188 ILE A CA 1
ATOM 1447 C C . ILE A 1 188 ? 36.447 5.907 -13.638 1.00 95.00 188 ILE A C 1
ATOM 1449 O O . ILE A 1 188 ? 36.779 6.976 -13.127 1.00 95.00 188 ILE A O 1
ATOM 1453 N N . ALA A 1 189 ? 37.216 5.253 -14.505 1.00 93.50 189 ALA A N 1
ATOM 1454 C CA . ALA A 1 189 ? 38.532 5.717 -14.919 1.00 93.50 189 ALA A CA 1
ATOM 1455 C C . ALA A 1 189 ? 38.514 6.203 -16.375 1.00 93.50 189 ALA A C 1
ATOM 1457 O O . ALA A 1 189 ? 38.163 5.456 -17.289 1.00 93.50 189 ALA A O 1
ATOM 1458 N N . LEU A 1 190 ? 38.903 7.461 -16.590 1.00 92.25 190 LEU A N 1
ATOM 1459 C CA . LEU A 1 190 ? 39.018 8.087 -17.911 1.00 92.25 190 LEU A CA 1
ATOM 1460 C C . LEU A 1 190 ? 40.489 8.283 -18.249 1.00 92.25 190 LEU A C 1
ATOM 1462 O O . LEU A 1 190 ? 41.189 8.923 -17.469 1.00 92.25 190 LEU A O 1
ATOM 1466 N N . THR A 1 191 ? 40.930 7.791 -19.410 1.00 88.62 191 THR A N 1
ATOM 1467 C CA . THR A 1 191 ? 42.308 7.947 -19.904 1.00 88.62 191 THR A CA 1
ATOM 1468 C C . THR A 1 191 ? 42.385 8.262 -21.398 1.00 88.62 191 THR A C 1
ATOM 1470 O O . THR A 1 191 ? 41.551 7.805 -22.178 1.00 88.62 191 THR A O 1
ATOM 1473 N N . ASP A 1 192 ? 43.389 9.048 -21.805 1.00 79.62 192 ASP A N 1
ATOM 1474 C CA . ASP A 1 192 ? 43.717 9.317 -23.217 1.00 79.62 192 ASP A CA 1
ATOM 1475 C C . ASP A 1 192 ? 45.023 8.653 -23.679 1.00 79.62 192 ASP A C 1
ATOM 1477 O O . ASP A 1 192 ? 45.523 8.945 -24.774 1.00 79.62 192 ASP A O 1
ATOM 1481 N N . GLY A 1 193 ? 45.584 7.787 -22.830 1.00 71.25 193 GLY A N 1
ATOM 1482 C CA . GLY A 1 193 ? 46.925 7.217 -22.923 1.00 71.25 193 GLY A CA 1
ATOM 1483 C C . GLY A 1 193 ? 46.925 5.690 -22.810 1.00 71.25 193 GLY A C 1
ATOM 1484 O O . GLY A 1 193 ? 46.149 5.115 -22.053 1.00 71.25 193 GLY A O 1
ATOM 1485 N N . ALA A 1 194 ? 47.845 5.015 -23.507 1.00 74.19 194 ALA A N 1
ATOM 1486 C CA . ALA A 1 194 ? 48.259 3.676 -23.091 1.00 74.19 194 ALA A CA 1
ATOM 1487 C C . ALA A 1 194 ? 49.014 3.767 -21.745 1.00 74.19 194 ALA A C 1
ATOM 1489 O O . ALA A 1 194 ? 49.681 4.784 -21.504 1.00 74.19 194 ALA A O 1
ATOM 1490 N N . PRO A 1 195 ? 48.957 2.730 -20.888 1.00 79.75 195 PRO A N 1
ATOM 1491 C CA . PRO A 1 195 ? 49.640 2.730 -19.597 1.00 79.75 195 PRO A CA 1
ATOM 1492 C C . PRO A 1 195 ? 51.135 3.043 -19.751 1.00 79.75 195 PRO A C 1
ATOM 1494 O O . PRO A 1 195 ? 51.838 2.460 -20.584 1.00 79.75 195 PRO A O 1
ATOM 1497 N N . SER A 1 196 ? 51.633 4.009 -18.983 1.00 77.62 196 SER A N 1
ATOM 1498 C CA . SER A 1 196 ? 53.026 4.447 -19.023 1.00 77.62 196 SER A CA 1
ATOM 1499 C C . SER A 1 196 ? 53.498 4.880 -17.641 1.00 77.62 196 SER A C 1
ATOM 1501 O O . SER A 1 196 ? 52.775 5.540 -16.906 1.00 77.62 196 SER A O 1
ATOM 1503 N N . GLN A 1 197 ? 54.751 4.555 -17.308 1.00 75.50 197 GLN A N 1
ATOM 1504 C CA . GLN A 1 197 ? 55.326 4.766 -15.969 1.00 75.50 197 GLN A CA 1
ATOM 1505 C C . GLN A 1 197 ? 54.701 3.888 -14.858 1.00 75.50 197 GLN A C 1
ATOM 1507 O O . GLN A 1 197 ? 54.899 4.187 -13.689 1.00 75.50 197 GLN A O 1
ATOM 1512 N N . ASP A 1 198 ? 54.048 2.768 -15.207 1.00 74.56 198 ASP A N 1
ATOM 1513 C CA . ASP A 1 198 ? 53.594 1.700 -14.285 1.00 74.56 198 ASP A CA 1
ATOM 1514 C C . ASP A 1 198 ? 54.743 0.791 -13.799 1.00 74.56 198 ASP A C 1
ATOM 1516 O O . ASP A 1 198 ? 54.687 -0.442 -13.866 1.00 74.56 198 ASP A O 1
ATOM 1520 N N . ASP A 1 199 ? 55.847 1.388 -13.362 1.00 72.50 199 ASP A N 1
ATOM 1521 C CA . ASP A 1 199 ? 57.025 0.631 -12.930 1.00 72.50 199 ASP A CA 1
ATOM 1522 C C . ASP A 1 199 ? 56.883 0.105 -11.483 1.00 72.50 199 ASP A C 1
ATOM 1524 O O . ASP A 1 199 ? 57.591 -0.836 -11.105 1.00 72.50 199 ASP A O 1
ATOM 1528 N N . GLY A 1 200 ? 55.926 0.645 -10.711 1.00 70.56 200 GLY A N 1
ATOM 1529 C CA . GLY A 1 200 ? 55.679 0.346 -9.295 1.00 70.56 200 GLY A CA 1
ATOM 1530 C C . GLY A 1 200 ? 54.645 -0.746 -8.982 1.00 70.56 200 GLY A C 1
ATOM 1531 O O . GLY A 1 200 ? 54.468 -1.063 -7.809 1.00 70.56 200 GLY A O 1
ATOM 1532 N N . VAL A 1 201 ? 53.990 -1.354 -9.982 1.00 74.06 201 VAL A N 1
ATOM 1533 C CA . VAL A 1 201 ? 52.961 -2.398 -9.755 1.00 74.06 201 VAL A CA 1
ATOM 1534 C C . VAL A 1 201 ? 53.561 -3.623 -9.044 1.00 74.06 201 VAL A C 1
ATOM 1536 O O . VAL A 1 201 ? 54.636 -4.111 -9.434 1.00 74.06 201 VAL A O 1
ATOM 1539 N N . SER A 1 202 ? 52.886 -4.142 -8.016 1.00 73.06 202 SER A N 1
ATOM 1540 C CA . SER A 1 202 ? 53.392 -5.269 -7.220 1.00 73.06 202 SER A CA 1
ATOM 1541 C C . SER A 1 202 ? 53.496 -6.569 -8.025 1.00 73.06 202 SER A C 1
ATOM 1543 O O . SER A 1 202 ? 52.793 -6.796 -9.011 1.00 73.06 202 SER A O 1
ATOM 1545 N N . LYS A 1 203 ? 54.392 -7.473 -7.603 1.00 72.75 203 LYS A N 1
ATOM 1546 C CA . LYS A 1 203 ? 54.564 -8.785 -8.261 1.00 72.75 203 LYS A CA 1
ATOM 1547 C C . LYS A 1 203 ? 53.301 -9.644 -8.219 1.00 72.75 203 LYS A C 1
ATOM 1549 O O . LYS A 1 203 ? 53.132 -10.485 -9.093 1.00 72.75 203 LYS A O 1
ATOM 1554 N N . TYR A 1 204 ? 52.467 -9.442 -7.202 1.00 70.94 204 TYR A N 1
ATOM 1555 C CA . TYR A 1 204 ? 51.204 -10.144 -7.030 1.00 70.94 204 TYR A CA 1
ATOM 1556 C C . TYR A 1 204 ? 50.176 -9.733 -8.085 1.00 70.94 204 TYR A C 1
ATOM 1558 O O . TYR A 1 204 ? 49.512 -10.594 -8.652 1.00 70.94 204 TYR A O 1
ATOM 1566 N N . ILE A 1 205 ? 50.098 -8.434 -8.394 1.00 75.38 205 ILE A N 1
ATOM 1567 C CA . ILE A 1 205 ? 49.207 -7.925 -9.439 1.00 75.38 205 ILE A CA 1
ATOM 1568 C C . ILE A 1 205 ? 49.722 -8.284 -10.830 1.00 75.38 205 ILE A C 1
ATOM 1570 O O . ILE A 1 205 ? 48.929 -8.706 -11.642 1.00 75.38 205 ILE A O 1
ATOM 1574 N N . LYS A 1 206 ? 51.029 -8.215 -11.117 1.00 75.50 206 LYS A N 1
ATOM 1575 C CA . LYS A 1 206 ? 51.601 -8.428 -12.472 1.00 75.50 206 LYS A CA 1
ATOM 1576 C C . LYS A 1 206 ? 51.292 -9.778 -13.171 1.00 75.50 206 LYS A C 1
ATOM 1578 O O . LYS A 1 206 ? 51.819 -9.999 -14.258 1.00 75.50 206 LYS A O 1
ATOM 1583 N N . ASN A 1 207 ? 50.590 -10.704 -12.516 1.00 71.19 207 ASN A N 1
ATOM 1584 C CA . ASN A 1 207 ? 50.184 -12.017 -13.034 1.00 71.19 207 ASN A CA 1
ATOM 1585 C C . ASN A 1 207 ? 49.048 -12.601 -12.170 1.00 71.19 207 ASN A C 1
ATOM 1587 O O . ASN A 1 207 ? 49.095 -13.768 -11.759 1.00 71.19 207 ASN A O 1
ATOM 1591 N N . TYR A 1 208 ? 48.084 -11.765 -11.793 1.00 73.44 208 TYR A N 1
ATOM 1592 C CA . TYR A 1 208 ? 46.998 -12.171 -10.906 1.00 73.44 208 TYR A CA 1
ATOM 1593 C C . TYR A 1 208 ? 46.097 -13.220 -11.577 1.00 73.44 208 TYR A C 1
ATOM 1595 O O . TYR A 1 208 ? 45.782 -14.244 -10.965 1.00 73.44 208 TYR A O 1
ATOM 1603 N N . ASP A 1 209 ? 45.790 -13.032 -12.862 1.00 67.75 209 ASP A N 1
ATOM 1604 C CA . ASP A 1 209 ? 44.982 -13.946 -13.680 1.00 67.75 209 ASP A CA 1
ATOM 1605 C C . ASP A 1 209 ? 45.738 -15.207 -14.166 1.00 67.75 209 ASP A C 1
ATOM 1607 O O . ASP A 1 209 ? 45.163 -16.099 -14.795 1.00 67.75 209 ASP A O 1
ATOM 1611 N N . LYS A 1 210 ? 47.031 -15.324 -13.819 1.00 65.69 210 LYS A N 1
ATOM 1612 C CA . LYS A 1 210 ? 47.951 -16.426 -14.166 1.00 65.69 210 LYS A CA 1
ATOM 1613 C C . LYS A 1 210 ? 48.179 -16.622 -15.672 1.00 65.69 210 LYS A C 1
ATOM 1615 O O . LYS A 1 210 ? 48.615 -17.709 -16.085 1.00 65.69 210 LYS A O 1
ATOM 1620 N N . THR A 1 211 ? 47.948 -15.604 -16.495 1.00 60.22 211 THR A N 1
ATOM 1621 C CA . THR A 1 211 ? 48.342 -15.616 -17.905 1.00 60.22 211 THR A CA 1
ATOM 1622 C C . THR A 1 211 ? 49.877 -15.572 -18.011 1.00 60.22 211 THR A C 1
ATOM 1624 O O . THR A 1 211 ? 50.553 -14.721 -17.452 1.00 60.22 211 THR A O 1
ATOM 1627 N N . LYS A 1 212 ? 50.504 -16.547 -18.689 1.00 50.03 212 LYS A N 1
ATOM 1628 C CA . LYS A 1 212 ? 51.977 -16.756 -18.669 1.00 50.03 212 LYS A CA 1
ATOM 1629 C C . LYS A 1 212 ? 52.814 -15.677 -19.397 1.00 50.03 212 LYS A C 1
ATOM 1631 O O . LYS A 1 212 ? 53.943 -15.974 -19.793 1.00 50.03 212 LYS A O 1
ATOM 1636 N N . ASP A 1 213 ? 52.307 -14.461 -19.594 1.00 55.44 213 ASP A N 1
ATOM 1637 C CA . ASP A 1 213 ? 52.951 -13.419 -20.402 1.00 55.44 213 ASP A CA 1
ATOM 1638 C C . ASP A 1 213 ? 53.326 -12.162 -19.594 1.00 55.44 213 ASP A C 1
ATOM 1640 O O . ASP A 1 213 ? 52.708 -11.106 -19.672 1.00 55.44 213 ASP A O 1
ATOM 1644 N N . TYR A 1 214 ? 54.427 -12.263 -18.843 1.00 51.25 214 TYR A N 1
ATOM 1645 C CA . TYR A 1 214 ? 54.997 -11.188 -18.010 1.00 51.25 214 TYR A CA 1
ATOM 1646 C C . TYR A 1 214 ? 55.631 -10.026 -18.801 1.00 51.25 214 TYR A C 1
ATOM 1648 O O . TYR A 1 214 ? 56.324 -9.188 -18.217 1.00 51.25 214 TYR A O 1
ATOM 1656 N N . SER A 1 215 ? 55.522 -10.019 -20.133 1.00 52.72 215 SER A N 1
ATOM 1657 C CA . SER A 1 215 ? 56.359 -9.174 -20.990 1.00 52.72 215 SER A CA 1
ATOM 1658 C C . SER A 1 215 ? 55.709 -7.859 -21.438 1.00 52.72 215 SER A C 1
ATOM 1660 O O . SER A 1 215 ? 56.417 -6.987 -21.952 1.00 52.72 215 SER A O 1
ATOM 1662 N N . TYR A 1 216 ? 54.416 -7.647 -21.156 1.00 61.28 216 TYR A N 1
ATOM 1663 C CA . TYR A 1 216 ? 53.680 -6.455 -21.588 1.00 61.28 216 TYR A CA 1
ATOM 1664 C C . TYR A 1 216 ? 52.982 -5.737 -20.425 1.00 61.28 216 TYR A C 1
ATOM 1666 O O . TYR A 1 216 ? 52.136 -6.302 -19.741 1.00 61.28 216 TYR A O 1
ATOM 1674 N N . ARG A 1 217 ? 53.290 -4.440 -20.251 1.00 62.03 217 ARG A N 1
ATOM 1675 C CA . ARG A 1 217 ? 52.653 -3.544 -19.256 1.00 62.03 217 ARG A CA 1
ATOM 1676 C C . ARG A 1 217 ? 51.132 -3.407 -19.438 1.00 62.03 217 ARG A C 1
ATOM 1678 O O . ARG A 1 217 ? 50.445 -2.977 -18.521 1.00 62.03 217 ARG A O 1
ATOM 1685 N N . GLU A 1 218 ? 50.630 -3.769 -20.616 1.00 62.84 218 GLU A N 1
ATOM 1686 C CA . GLU A 1 218 ? 49.219 -3.723 -21.001 1.00 62.84 218 GLU A CA 1
ATOM 1687 C C . GLU A 1 218 ? 48.351 -4.711 -20.189 1.00 62.84 218 GLU A C 1
ATOM 1689 O O . GLU A 1 218 ? 47.200 -4.404 -19.892 1.00 62.84 218 GLU A O 1
ATOM 1694 N N . TYR A 1 219 ? 48.904 -5.840 -19.724 1.00 72.44 219 TYR A N 1
ATOM 1695 C CA . TYR A 1 219 ? 48.152 -6.824 -18.925 1.00 72.44 219 TYR A CA 1
ATOM 1696 C C . TYR A 1 219 ? 47.977 -6.423 -17.455 1.00 72.44 219 TYR A C 1
ATOM 1698 O O . TYR A 1 219 ? 46.995 -6.806 -16.827 1.00 72.44 219 TYR A O 1
ATOM 1706 N N . TYR A 1 220 ? 48.842 -5.552 -16.924 1.00 81.12 220 TYR A N 1
ATOM 1707 C CA . TYR A 1 220 ? 48.782 -5.143 -15.515 1.00 81.12 220 TYR A CA 1
ATOM 1708 C C . TYR A 1 220 ? 47.493 -4.391 -15.163 1.00 81.12 220 TYR A C 1
ATOM 1710 O O . TYR A 1 220 ? 47.046 -4.435 -14.020 1.00 81.12 220 TYR A O 1
ATOM 1718 N N . VAL A 1 221 ? 46.890 -3.696 -16.135 1.00 84.31 221 VAL A N 1
ATOM 1719 C CA . VAL A 1 221 ? 45.596 -3.022 -15.945 1.00 84.31 221 VAL A CA 1
ATOM 1720 C C . VAL A 1 221 ? 44.482 -4.055 -15.783 1.00 84.31 221 VAL A C 1
ATOM 1722 O O . VAL A 1 221 ? 43.657 -3.902 -14.889 1.00 84.31 221 VAL A O 1
ATOM 1725 N N . SER A 1 222 ? 44.491 -5.105 -16.610 1.00 81.31 222 SER A N 1
ATOM 1726 C CA . SER A 1 222 ? 43.521 -6.206 -16.546 1.00 81.31 222 SER A CA 1
ATOM 1727 C C . SER A 1 222 ? 43.650 -6.998 -15.250 1.00 81.31 222 SER A C 1
ATOM 1729 O O . SER A 1 222 ? 42.656 -7.278 -14.589 1.00 81.31 222 SER A O 1
ATOM 1731 N N . ASP A 1 223 ? 44.879 -7.284 -14.826 1.00 81.94 223 ASP A N 1
ATOM 1732 C CA . ASP A 1 223 ? 45.123 -7.949 -13.551 1.00 81.94 223 ASP A CA 1
ATOM 1733 C C . ASP A 1 223 ? 44.649 -7.113 -12.351 1.00 81.94 223 ASP A C 1
ATOM 1735 O O . ASP A 1 223 ? 44.063 -7.639 -11.402 1.00 81.94 223 ASP A O 1
ATOM 1739 N N . ALA A 1 224 ? 44.896 -5.797 -12.376 1.00 85.06 224 ALA A N 1
ATOM 1740 C CA . ALA A 1 224 ? 44.483 -4.901 -11.302 1.00 85.06 224 ALA A CA 1
ATOM 1741 C C . ALA A 1 224 ? 42.952 -4.816 -11.190 1.00 85.06 224 ALA A C 1
ATOM 1743 O O . ALA A 1 224 ? 42.422 -4.854 -10.077 1.00 85.06 224 ALA A O 1
ATOM 1744 N N . THR A 1 225 ? 42.230 -4.734 -12.314 1.00 88.31 225 THR A N 1
ATOM 1745 C CA . THR A 1 225 ? 40.758 -4.742 -12.307 1.00 88.31 225 THR A CA 1
ATOM 1746 C C . THR A 1 225 ? 40.189 -6.103 -11.918 1.00 88.31 225 THR A C 1
ATOM 1748 O O . THR A 1 225 ? 39.233 -6.140 -11.146 1.00 88.31 225 THR A O 1
ATOM 1751 N N . HIS A 1 226 ? 40.800 -7.210 -12.353 1.00 84.19 226 HIS A N 1
ATOM 1752 C CA . HIS A 1 226 ? 40.439 -8.549 -11.880 1.00 84.19 226 HIS A CA 1
ATOM 1753 C C . HIS A 1 226 ? 40.592 -8.662 -10.368 1.00 84.19 226 HIS A C 1
ATOM 1755 O O . HIS A 1 226 ? 39.672 -9.103 -9.685 1.00 84.19 226 HIS A O 1
ATOM 1761 N N . LYS A 1 227 ? 41.715 -8.196 -9.812 1.00 83.19 227 LYS A N 1
ATOM 1762 C CA . LYS A 1 227 ? 41.923 -8.228 -8.364 1.00 83.19 227 LYS A CA 1
ATOM 1763 C C . LYS A 1 227 ? 40.873 -7.411 -7.616 1.00 83.19 227 LYS A C 1
ATOM 1765 O O . LYS A 1 227 ? 40.382 -7.862 -6.585 1.00 83.19 227 LYS A O 1
ATOM 1770 N N . LEU A 1 228 ? 40.540 -6.220 -8.110 1.00 86.06 228 LEU A N 1
ATOM 1771 C CA . LEU A 1 228 ? 39.485 -5.366 -7.553 1.00 86.06 228 LEU A CA 1
ATOM 1772 C C . LEU A 1 228 ? 38.105 -6.042 -7.579 1.00 86.06 228 LEU A C 1
ATOM 1774 O O . LEU A 1 228 ? 37.301 -5.825 -6.675 1.00 86.06 228 LEU A O 1
ATOM 1778 N N . TYR A 1 229 ? 37.842 -6.864 -8.589 1.00 86.62 229 TYR A N 1
ATOM 1779 C CA . TYR A 1 229 ? 36.576 -7.570 -8.745 1.00 86.62 229 TYR A CA 1
ATOM 1780 C C . TYR A 1 229 ? 36.494 -8.873 -7.931 1.00 86.62 229 TYR A C 1
ATOM 1782 O O . TYR A 1 229 ? 35.439 -9.195 -7.393 1.00 86.62 229 TYR A O 1
ATOM 1790 N N . ASP A 1 230 ? 37.596 -9.609 -7.807 1.00 81.81 230 ASP A N 1
ATOM 1791 C CA . ASP A 1 230 ? 37.646 -10.885 -7.080 1.00 81.81 230 ASP A CA 1
ATOM 1792 C C . ASP A 1 230 ? 37.826 -10.697 -5.565 1.00 81.81 230 ASP A C 1
ATOM 1794 O O . ASP A 1 230 ? 37.623 -11.626 -4.783 1.00 81.81 230 ASP A O 1
ATOM 1798 N N . THR A 1 231 ? 38.253 -9.509 -5.127 1.00 78.81 231 THR A N 1
ATOM 1799 C CA . THR A 1 231 ? 38.475 -9.228 -3.705 1.00 78.81 231 THR A CA 1
ATOM 1800 C C . THR A 1 231 ? 37.177 -8.823 -3.023 1.00 78.81 231 THR A C 1
ATOM 1802 O O . THR A 1 231 ? 36.510 -7.884 -3.449 1.00 78.81 231 THR A O 1
ATOM 1805 N N . ASP A 1 232 ? 36.873 -9.488 -1.910 1.00 78.19 232 ASP A N 1
ATOM 1806 C CA . ASP A 1 232 ? 35.820 -9.068 -0.996 1.00 78.19 232 ASP A CA 1
ATOM 1807 C C . ASP A 1 232 ? 36.346 -7.999 -0.026 1.00 78.19 232 ASP A C 1
ATOM 1809 O O . ASP A 1 232 ? 37.244 -8.254 0.781 1.00 78.19 232 ASP A O 1
ATOM 1813 N N . PHE A 1 233 ? 35.801 -6.790 -0.123 1.00 77.94 233 PHE A N 1
ATOM 1814 C CA . PHE A 1 233 ? 36.164 -5.645 0.705 1.00 77.94 233 PHE A CA 1
ATOM 1815 C C . PHE A 1 233 ? 35.164 -5.372 1.843 1.00 77.94 233 PHE A C 1
ATOM 1817 O O . PHE A 1 233 ? 35.217 -4.303 2.458 1.00 77.94 233 PHE A O 1
ATOM 1824 N N . ARG A 1 234 ? 34.265 -6.316 2.151 1.00 76.06 234 ARG A N 1
ATOM 1825 C CA . ARG A 1 234 ? 33.297 -6.199 3.250 1.00 76.06 234 ARG A CA 1
ATOM 1826 C C . ARG A 1 234 ? 33.942 -5.788 4.588 1.00 76.06 234 ARG A C 1
ATOM 1828 O O . ARG A 1 234 ? 34.978 -6.340 4.975 1.00 76.06 234 ARG A O 1
ATOM 1835 N N . PRO A 1 235 ? 33.327 -4.859 5.346 1.00 69.62 235 PRO A N 1
ATOM 1836 C CA . PRO A 1 235 ? 33.880 -4.393 6.614 1.00 69.62 235 PRO A CA 1
ATOM 1837 C C . PRO A 1 235 ? 33.756 -5.412 7.764 1.00 69.62 235 PRO A C 1
ATOM 1839 O O . PRO A 1 235 ? 34.484 -5.302 8.748 1.00 69.62 235 PRO A O 1
ATOM 1842 N N . ASP A 1 236 ? 32.869 -6.400 7.656 1.00 66.50 236 ASP A N 1
ATOM 1843 C CA . ASP A 1 236 ? 32.505 -7.389 8.681 1.00 66.50 236 ASP A CA 1
ATOM 1844 C C . ASP A 1 236 ? 33.249 -8.736 8.570 1.00 66.50 236 ASP A C 1
ATOM 1846 O O . ASP A 1 236 ? 33.112 -9.590 9.447 1.00 66.50 236 ASP A O 1
ATOM 1850 N N . ILE A 1 237 ? 34.105 -8.918 7.558 1.00 64.88 237 ILE A N 1
ATOM 1851 C CA . ILE A 1 237 ? 34.839 -10.174 7.350 1.00 64.88 237 ILE A CA 1
ATOM 1852 C C . ILE A 1 237 ? 35.798 -10.500 8.505 1.00 64.88 237 ILE A C 1
ATOM 1854 O O . ILE A 1 237 ? 36.768 -9.787 8.798 1.00 64.88 237 ILE A O 1
ATOM 1858 N N . THR A 1 238 ? 35.580 -11.670 9.112 1.00 59.28 238 THR A N 1
ATOM 1859 C CA . THR A 1 238 ? 36.540 -12.330 10.009 1.00 59.28 238 THR A CA 1
ATOM 1860 C C . THR A 1 238 ? 37.329 -13.452 9.331 1.00 59.28 238 THR A C 1
ATOM 1862 O O . THR A 1 238 ? 38.476 -13.676 9.738 1.00 59.28 238 THR A O 1
ATOM 1865 N N . ASP A 1 239 ? 36.749 -14.093 8.304 1.00 55.88 239 ASP A N 1
ATOM 1866 C CA . ASP A 1 239 ? 37.338 -15.140 7.455 1.00 55.88 239 ASP A CA 1
ATOM 1867 C C . ASP A 1 239 ? 37.178 -14.772 5.958 1.00 55.88 239 ASP A C 1
ATOM 1869 O O . ASP A 1 239 ? 36.063 -14.760 5.449 1.00 55.88 239 ASP A O 1
ATOM 1873 N N . PRO A 1 240 ? 38.265 -14.449 5.237 1.00 53.66 240 PRO A N 1
ATOM 1874 C CA . PRO A 1 240 ? 38.225 -14.031 3.832 1.00 53.66 240 PRO A CA 1
ATOM 1875 C C . PRO A 1 240 ? 37.985 -15.176 2.828 1.00 53.66 240 PRO A C 1
ATOM 1877 O O . PRO A 1 240 ? 38.102 -14.953 1.626 1.00 53.66 240 PRO A O 1
ATOM 1880 N N . SER A 1 241 ? 37.716 -16.400 3.297 1.00 52.97 241 SER A N 1
ATOM 1881 C CA . SER A 1 241 ? 37.361 -17.553 2.456 1.00 52.97 241 SER A CA 1
ATOM 1882 C C . SER A 1 241 ? 35.871 -17.923 2.490 1.00 52.97 241 SER A C 1
ATOM 1884 O O . SER A 1 241 ? 35.478 -18.902 1.854 1.00 52.97 241 SER A O 1
ATOM 1886 N N . ASP A 1 242 ? 35.057 -17.141 3.206 1.00 57.50 242 ASP A N 1
ATOM 1887 C CA . ASP A 1 242 ? 33.605 -17.305 3.283 1.00 57.50 242 ASP A CA 1
ATOM 1888 C C . ASP A 1 242 ? 32.945 -17.051 1.906 1.00 57.50 242 ASP A C 1
ATOM 1890 O O . ASP A 1 242 ? 33.088 -15.956 1.353 1.00 57.50 242 ASP A O 1
ATOM 1894 N N . PRO A 1 243 ? 32.260 -18.050 1.313 1.00 51.53 243 PRO A N 1
ATOM 1895 C CA . PRO A 1 243 ? 31.666 -17.937 -0.016 1.00 51.53 243 PRO A CA 1
ATOM 1896 C C . PRO A 1 243 ? 30.363 -17.120 -0.055 1.00 51.53 243 PRO A C 1
ATOM 1898 O O . PRO A 1 243 ? 29.836 -16.890 -1.147 1.00 51.53 243 PRO A O 1
ATOM 1901 N N . GLU A 1 244 ? 29.809 -16.695 1.084 1.00 52.81 244 GLU A N 1
ATOM 1902 C CA . GLU A 1 244 ? 28.562 -15.930 1.109 1.00 52.81 244 GLU A CA 1
ATOM 1903 C C . GLU A 1 244 ? 28.807 -14.454 0.753 1.00 52.81 244 GLU A C 1
ATOM 1905 O O . GLU A 1 244 ? 29.097 -13.638 1.620 1.00 52.81 244 GLU A O 1
ATOM 1910 N N . HIS A 1 245 ? 28.620 -14.128 -0.535 1.00 60.09 245 HIS A N 1
ATOM 1911 C CA . HIS A 1 245 ? 28.581 -12.788 -1.155 1.00 60.09 245 HIS A CA 1
ATOM 1912 C C . HIS A 1 245 ? 29.891 -11.975 -1.138 1.00 60.09 245 HIS A C 1
ATOM 1914 O O . HIS A 1 245 ? 30.425 -11.665 -0.088 1.00 60.09 245 HIS A O 1
ATOM 1920 N N . ILE A 1 246 ? 30.357 -11.517 -2.309 1.00 68.81 246 ILE A N 1
ATOM 1921 C CA . ILE A 1 246 ? 31.572 -10.688 -2.447 1.00 68.81 246 ILE A CA 1
ATOM 1922 C C . ILE A 1 246 ? 31.192 -9.196 -2.535 1.00 68.81 246 ILE A C 1
ATOM 1924 O O . ILE A 1 246 ? 30.436 -8.803 -3.429 1.00 68.81 246 ILE A O 1
ATOM 1928 N N . ASN A 1 247 ? 31.736 -8.337 -1.663 1.00 77.06 247 ASN A N 1
ATOM 1929 C CA . ASN A 1 247 ? 31.648 -6.875 -1.789 1.00 77.06 247 ASN A CA 1
ATOM 1930 C C . ASN A 1 247 ? 32.868 -6.343 -2.553 1.00 77.06 247 ASN A C 1
ATOM 1932 O O . ASN A 1 247 ? 33.874 -5.936 -1.977 1.00 77.06 247 ASN A O 1
ATOM 1936 N N . ASN A 1 248 ? 32.789 -6.410 -3.878 1.00 84.81 248 ASN A N 1
ATOM 1937 C CA . ASN A 1 248 ? 33.885 -6.072 -4.777 1.00 84.81 248 ASN A CA 1
ATOM 1938 C C . ASN A 1 248 ? 33.811 -4.641 -5.334 1.00 84.81 248 ASN A C 1
ATOM 1940 O O . ASN A 1 248 ? 32.905 -3.860 -5.020 1.00 84.81 248 ASN A O 1
ATOM 1944 N N . VAL A 1 249 ? 34.795 -4.290 -6.169 1.00 89.50 249 VAL A N 1
ATOM 1945 C CA . VAL A 1 249 ? 34.862 -3.010 -6.883 1.00 89.50 249 VAL A CA 1
ATOM 1946 C C . VAL A 1 249 ? 34.746 -3.240 -8.391 1.00 89.50 249 VAL A C 1
ATOM 1948 O O . VAL A 1 249 ? 35.619 -3.838 -9.020 1.00 89.50 249 VAL A O 1
ATOM 1951 N N . ILE A 1 250 ? 33.682 -2.711 -8.996 1.00 92.19 250 ILE A N 1
ATOM 1952 C CA . ILE A 1 250 ? 33.433 -2.797 -10.441 1.00 92.19 250 ILE A CA 1
ATOM 1953 C C . ILE A 1 250 ? 34.087 -1.603 -11.144 1.00 92.19 250 ILE A C 1
ATOM 1955 O O . ILE A 1 250 ? 33.844 -0.449 -10.788 1.00 92.19 250 ILE A O 1
ATOM 1959 N N . THR A 1 251 ? 34.899 -1.859 -12.172 1.00 94.19 251 THR A N 1
ATOM 1960 C CA . THR A 1 251 ? 35.671 -0.808 -12.857 1.00 94.19 251 THR A CA 1
ATOM 1961 C C . THR A 1 251 ? 35.138 -0.525 -14.263 1.00 94.19 251 THR A C 1
ATOM 1963 O O . THR A 1 251 ? 35.115 -1.405 -15.119 1.00 94.19 251 THR A O 1
ATOM 1966 N N . TYR A 1 252 ? 34.749 0.724 -14.523 1.00 94.12 252 TYR A N 1
ATOM 1967 C CA . TYR A 1 252 ? 34.428 1.244 -15.852 1.00 94.12 252 TYR A CA 1
ATOM 1968 C C . TYR A 1 252 ? 35.623 1.996 -16.429 1.00 94.12 252 TYR A C 1
ATOM 1970 O O . TYR A 1 252 ? 36.241 2.812 -15.740 1.00 94.12 252 TYR A O 1
ATOM 1978 N N . LEU A 1 253 ? 35.913 1.758 -17.708 1.00 92.25 253 LEU A N 1
ATOM 1979 C CA . LEU A 1 253 ? 37.025 2.391 -18.415 1.00 92.25 253 LEU A CA 1
ATOM 1980 C C . LEU A 1 253 ? 36.513 3.227 -19.591 1.00 92.25 253 LEU A C 1
ATOM 1982 O O . LEU A 1 253 ? 35.736 2.751 -20.418 1.00 92.25 253 LEU A O 1
ATOM 1986 N N . ILE A 1 254 ? 36.970 4.473 -19.682 1.00 91.38 254 ILE A N 1
ATOM 1987 C CA . ILE A 1 254 ? 36.669 5.389 -20.784 1.00 91.38 254 ILE A CA 1
ATOM 1988 C C . ILE A 1 254 ? 37.974 5.729 -21.501 1.00 91.38 254 ILE A C 1
ATOM 1990 O O . ILE A 1 254 ? 38.884 6.304 -20.902 1.00 91.38 254 ILE A O 1
ATOM 1994 N N . GLY A 1 255 ? 38.059 5.387 -22.786 1.00 88.69 255 GLY A N 1
ATOM 1995 C CA . GLY A 1 255 ? 39.165 5.795 -23.654 1.00 88.69 255 GLY A CA 1
ATOM 1996 C C . GLY A 1 255 ? 38.807 7.088 -24.380 1.00 88.69 255 GLY A C 1
ATOM 1997 O O . GLY A 1 255 ? 37.835 7.089 -25.134 1.00 88.69 255 GLY A O 1
ATOM 1998 N N . PHE A 1 256 ? 39.557 8.173 -24.171 1.00 85.94 256 PHE A N 1
ATOM 1999 C CA . PHE A 1 256 ? 39.212 9.508 -24.681 1.00 85.94 256 PHE A CA 1
ATOM 2000 C C . PHE A 1 256 ? 40.286 10.122 -25.586 1.00 85.94 256 PHE A C 1
ATOM 2002 O O . PHE A 1 256 ? 41.103 10.937 -25.159 1.00 85.94 256 PHE A O 1
ATOM 2009 N N . ALA A 1 257 ? 40.280 9.744 -26.864 1.00 74.31 257 ALA A N 1
ATOM 2010 C CA . ALA A 1 257 ? 41.152 10.303 -27.902 1.00 74.31 257 ALA A CA 1
ATOM 2011 C C . ALA A 1 257 ? 40.676 9.855 -29.302 1.00 74.31 257 ALA A C 1
ATOM 2013 O O . ALA A 1 257 ? 39.605 9.271 -29.431 1.00 74.31 257 ALA A O 1
ATOM 2014 N N . GLU A 1 258 ? 41.431 10.147 -30.371 1.00 72.19 258 GLU A N 1
ATOM 2015 C CA . GLU A 1 258 ? 41.022 9.768 -31.736 1.00 72.19 258 GLU A CA 1
ATOM 2016 C C . GLU A 1 258 ? 40.788 8.256 -31.880 1.00 72.19 258 GLU A C 1
ATOM 2018 O O . GLU A 1 258 ? 41.519 7.431 -31.320 1.00 72.19 258 GLU A O 1
ATOM 2023 N N . GLU A 1 259 ? 39.807 7.891 -32.707 1.00 68.25 259 GLU A N 1
ATOM 2024 C CA . GLU A 1 259 ? 39.398 6.503 -32.952 1.00 68.25 259 GLU A CA 1
ATOM 2025 C C . GLU A 1 259 ? 40.556 5.609 -33.430 1.00 68.25 259 GLU A C 1
ATOM 2027 O O . GLU A 1 259 ? 40.644 4.441 -33.056 1.00 68.25 259 GLU A O 1
ATOM 2032 N N . SER A 1 260 ? 41.508 6.160 -34.188 1.00 63.41 260 SER A N 1
ATOM 2033 C CA . SER A 1 260 ? 42.698 5.432 -34.644 1.00 63.41 260 SER A CA 1
ATOM 2034 C C . SER A 1 260 ? 43.643 5.007 -33.516 1.00 63.41 260 SER A C 1
ATOM 2036 O O . SER A 1 260 ? 44.527 4.185 -33.750 1.00 63.41 260 SER A O 1
ATOM 2038 N N . VAL A 1 261 ? 43.482 5.561 -32.311 1.00 65.06 261 VAL A N 1
ATOM 2039 C CA . VAL A 1 261 ? 44.301 5.245 -31.134 1.00 65.06 261 VAL A CA 1
ATOM 2040 C C . VAL A 1 261 ? 43.499 4.446 -30.097 1.00 65.06 261 VAL A C 1
ATOM 2042 O O . VAL A 1 261 ? 44.014 3.454 -29.581 1.00 65.06 261 VAL A O 1
ATOM 2045 N N . TYR A 1 262 ? 42.221 4.779 -29.862 1.00 68.12 262 TYR A N 1
ATOM 2046 C CA . TYR A 1 262 ? 41.401 4.173 -28.789 1.00 68.12 262 TYR A CA 1
ATOM 2047 C C . TYR A 1 262 ? 40.061 3.589 -29.234 1.00 68.12 262 TYR A C 1
ATOM 2049 O O . TYR A 1 262 ? 39.229 3.244 -28.395 1.00 68.12 262 TYR A O 1
ATOM 2057 N N . GLY A 1 263 ? 39.837 3.442 -30.539 1.00 68.69 263 GLY A N 1
ATOM 2058 C CA . GLY A 1 263 ? 38.702 2.676 -31.038 1.00 68.69 263 GLY A CA 1
ATOM 2059 C C . GLY A 1 263 ? 38.723 1.253 -30.472 1.00 68.69 263 GLY A C 1
ATOM 2060 O O . GLY A 1 263 ? 39.786 0.686 -30.221 1.00 68.69 263 GLY A O 1
ATOM 2061 N N . ALA A 1 264 ? 37.551 0.636 -30.308 1.00 66.50 264 ALA A N 1
ATOM 2062 C CA . ALA A 1 264 ? 37.417 -0.687 -29.681 1.00 66.50 264 ALA A CA 1
ATOM 2063 C C . ALA A 1 264 ? 38.293 -1.792 -30.319 1.00 66.50 264 ALA A C 1
ATOM 2065 O O . ALA A 1 264 ? 38.562 -2.820 -29.698 1.00 66.50 264 ALA A O 1
ATOM 2066 N N . ASN A 1 265 ? 38.756 -1.584 -31.554 1.00 72.31 265 ASN A N 1
ATOM 2067 C CA . ASN A 1 265 ? 39.569 -2.530 -32.311 1.00 72.31 265 ASN A CA 1
ATOM 2068 C C . ASN A 1 265 ? 41.085 -2.254 -32.273 1.00 72.31 265 ASN A C 1
ATOM 2070 O O . ASN A 1 265 ? 41.840 -3.060 -32.825 1.00 72.31 265 ASN A O 1
ATOM 2074 N N . THR A 1 266 ? 41.549 -1.170 -31.642 1.00 78.94 266 THR A N 1
ATOM 2075 C CA . THR A 1 266 ? 42.987 -0.882 -31.477 1.00 78.94 266 THR A CA 1
ATOM 2076 C C . THR A 1 266 ? 43.598 -1.740 -30.367 1.00 78.94 266 THR A C 1
ATOM 2078 O O . THR A 1 266 ? 42.873 -2.300 -29.551 1.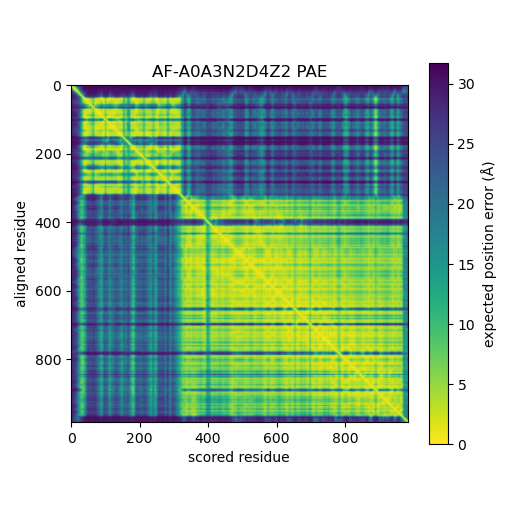00 78.94 266 THR A O 1
ATOM 2081 N N . ALA A 1 267 ? 44.929 -1.870 -30.316 1.00 76.56 267 ALA A N 1
ATOM 2082 C CA . ALA A 1 267 ? 45.598 -2.636 -29.255 1.00 76.56 267 ALA A CA 1
ATOM 2083 C C . ALA A 1 267 ? 45.234 -2.100 -27.857 1.00 76.56 267 ALA A C 1
ATOM 2085 O O . ALA A 1 267 ? 44.750 -2.851 -27.014 1.00 76.56 267 ALA A O 1
ATOM 2086 N N . THR A 1 268 ? 45.330 -0.782 -27.664 1.00 76.06 268 THR A N 1
ATOM 2087 C CA . THR A 1 268 ? 44.983 -0.123 -26.400 1.00 76.06 268 THR A CA 1
ATOM 2088 C C . THR A 1 268 ? 43.487 -0.184 -26.086 1.00 76.06 268 THR A C 1
ATOM 2090 O O . THR A 1 268 ? 43.111 -0.421 -24.942 1.00 76.06 268 THR A O 1
ATOM 2093 N N . GLY A 1 269 ? 42.612 -0.016 -27.086 1.00 81.00 269 GLY A N 1
ATOM 2094 C CA . GLY A 1 269 ? 41.163 -0.145 -26.898 1.00 81.00 269 GLY A CA 1
ATOM 2095 C C . GLY A 1 269 ? 40.741 -1.574 -26.543 1.00 81.00 269 GLY A C 1
ATOM 2096 O O . GLY A 1 269 ? 39.857 -1.767 -25.712 1.00 81.00 269 GLY A O 1
ATOM 2097 N N . LYS A 1 270 ? 41.407 -2.587 -27.116 1.00 80.50 270 LYS A N 1
ATOM 2098 C CA . LYS A 1 270 ? 41.215 -3.990 -26.730 1.00 80.50 270 LYS A CA 1
ATOM 2099 C C . LYS A 1 270 ? 41.674 -4.237 -25.297 1.00 80.50 270 LYS A C 1
ATOM 2101 O O . LYS A 1 270 ? 40.880 -4.750 -24.527 1.00 80.50 270 LYS A O 1
ATOM 2106 N N . MET A 1 271 ? 42.868 -3.777 -24.929 1.00 83.06 271 MET A N 1
ATOM 2107 C CA . MET A 1 271 ? 43.388 -3.880 -23.563 1.00 83.06 271 MET A CA 1
ATOM 2108 C C . MET A 1 271 ? 42.431 -3.266 -22.525 1.00 83.06 271 MET A C 1
ATOM 2110 O O . MET A 1 271 ? 42.116 -3.911 -21.532 1.00 83.06 271 MET A O 1
ATOM 2114 N N . LEU A 1 272 ? 41.925 -2.046 -22.751 1.00 85.69 272 LEU A N 1
ATOM 2115 C CA . LEU A 1 272 ? 40.978 -1.404 -21.825 1.00 85.69 272 LEU A CA 1
ATOM 2116 C C . LEU A 1 272 ? 39.628 -2.132 -21.766 1.00 85.69 272 LEU A C 1
ATOM 2118 O O . LEU A 1 272 ? 39.020 -2.215 -20.701 1.00 85.69 272 LEU A O 1
ATOM 2122 N N . ARG A 1 273 ? 39.149 -2.673 -22.890 1.00 85.38 273 ARG A N 1
ATOM 2123 C CA . ARG A 1 273 ? 37.935 -3.497 -22.900 1.00 85.38 273 ARG A CA 1
ATOM 2124 C C . ARG A 1 273 ? 38.126 -4.780 -22.107 1.00 85.38 273 ARG A C 1
ATOM 2126 O O . ARG A 1 273 ? 37.272 -5.098 -21.284 1.00 85.38 273 ARG A O 1
ATOM 2133 N N . ASP A 1 274 ? 39.217 -5.489 -22.350 1.00 82.56 274 ASP A N 1
ATOM 2134 C CA . ASP A 1 274 ? 39.504 -6.762 -21.697 1.00 82.56 274 ASP A CA 1
ATOM 2135 C C . ASP A 1 274 ? 39.705 -6.520 -20.185 1.00 82.56 274 ASP A C 1
ATOM 2137 O O . ASP A 1 274 ? 39.116 -7.222 -19.373 1.00 82.56 274 ASP A O 1
ATOM 2141 N N . ALA A 1 275 ? 40.344 -5.413 -19.787 1.00 85.06 275 ALA A N 1
ATOM 2142 C CA . ALA A 1 275 ? 40.429 -5.008 -18.382 1.00 85.06 275 ALA A CA 1
ATOM 2143 C C . ALA A 1 275 ? 39.072 -4.647 -17.744 1.00 85.06 275 ALA A C 1
ATOM 2145 O O . ALA A 1 275 ? 38.878 -4.864 -16.552 1.00 85.06 275 ALA A O 1
ATOM 2146 N N . ALA A 1 276 ? 38.120 -4.079 -18.486 1.00 86.44 276 ALA A N 1
ATOM 2147 C CA . ALA A 1 276 ? 36.798 -3.765 -17.937 1.00 86.44 276 ALA A CA 1
ATOM 2148 C C . ALA A 1 276 ? 35.850 -4.979 -17.899 1.00 86.44 276 ALA A C 1
ATOM 2150 O O . ALA A 1 276 ? 34.973 -5.032 -17.042 1.00 86.44 276 ALA A O 1
ATOM 2151 N N . THR A 1 277 ? 35.985 -5.921 -18.841 1.00 83.44 277 THR A N 1
ATOM 2152 C CA . THR A 1 277 ? 34.982 -6.979 -19.105 1.00 83.44 277 THR A CA 1
ATOM 2153 C C . THR A 1 277 ? 35.490 -8.416 -18.907 1.00 83.44 277 THR A C 1
ATOM 2155 O O . THR A 1 277 ? 34.678 -9.342 -18.864 1.00 83.44 277 THR A O 1
ATOM 2158 N N . GLY A 1 278 ? 36.799 -8.606 -18.721 1.00 76.81 278 GLY A N 1
ATOM 2159 C CA . GLY A 1 278 ? 37.494 -9.899 -18.664 1.00 76.81 278 GLY A CA 1
ATOM 2160 C C . GLY A 1 278 ? 38.097 -10.314 -20.018 1.00 76.81 278 GLY A C 1
ATOM 2161 O O . GLY A 1 278 ? 37.582 -9.934 -21.073 1.00 76.81 278 GLY A O 1
ATOM 2162 N N . ASP A 1 279 ? 39.185 -11.101 -20.004 1.00 67.62 279 ASP A N 1
ATOM 2163 C CA . ASP A 1 279 ? 39.848 -11.603 -21.224 1.00 67.62 279 ASP A CA 1
ATOM 2164 C C . ASP A 1 279 ? 39.034 -12.747 -21.874 1.00 67.62 279 ASP A C 1
ATOM 2166 O O . ASP A 1 279 ? 38.881 -13.821 -21.281 1.00 67.62 279 ASP A O 1
ATOM 2170 N N . PRO A 1 280 ? 38.541 -12.580 -23.119 1.00 58.22 280 PRO A N 1
ATOM 2171 C CA . PRO A 1 280 ? 37.775 -13.609 -23.821 1.00 58.22 280 PRO A CA 1
ATOM 2172 C C . PRO A 1 280 ? 38.582 -14.865 -24.204 1.00 58.22 280 PRO A C 1
ATOM 2174 O O . PRO A 1 280 ? 37.979 -15.845 -24.639 1.00 58.22 280 PRO A O 1
ATOM 2177 N N . LYS A 1 281 ? 39.920 -14.861 -24.099 1.00 56.09 281 LYS A N 1
ATOM 2178 C CA . LYS A 1 281 ? 40.791 -16.013 -24.412 1.00 56.09 281 LYS A CA 1
ATOM 2179 C C . LYS A 1 281 ? 40.962 -17.004 -23.260 1.00 56.09 281 LYS A C 1
ATOM 2181 O O . LYS A 1 281 ? 41.594 -18.044 -23.454 1.00 56.09 281 LYS A O 1
ATOM 2186 N N . LEU A 1 282 ? 40.426 -16.706 -22.081 1.00 53.97 282 LEU A N 1
ATOM 2187 C CA . LEU A 1 282 ? 40.378 -17.645 -20.964 1.00 53.97 282 LEU A CA 1
ATOM 2188 C C . LEU A 1 282 ? 39.263 -18.680 -21.232 1.00 53.97 282 LEU A C 1
ATOM 2190 O O . LEU A 1 282 ? 38.135 -18.538 -20.766 1.00 53.97 282 LEU A O 1
ATOM 2194 N N . GLU A 1 283 ? 39.560 -19.696 -22.053 1.00 40.97 283 GLU A N 1
ATOM 2195 C CA . GLU A 1 283 ? 38.654 -20.826 -22.319 1.00 40.97 283 GLU A CA 1
ATOM 2196 C C . GLU A 1 283 ? 38.381 -21.639 -21.035 1.00 40.97 283 GLU A C 1
ATOM 2198 O O . GLU A 1 283 ? 39.298 -21.919 -20.267 1.00 40.97 283 GLU A O 1
ATOM 2203 N N . GLU A 1 284 ? 37.106 -22.001 -20.827 1.00 40.53 284 GLU A N 1
ATOM 2204 C CA . GLU A 1 284 ? 36.564 -22.828 -19.729 1.00 40.53 284 GLU A CA 1
ATOM 2205 C C . GLU A 1 284 ? 37.091 -22.485 -18.317 1.00 40.53 284 GLU A C 1
ATOM 2207 O O . GLU A 1 284 ? 37.921 -23.185 -17.742 1.00 40.53 284 GLU A O 1
ATOM 2212 N N . GLY A 1 285 ? 36.533 -21.422 -17.721 1.00 44.62 285 GLY A N 1
ATOM 2213 C CA . GLY A 1 285 ? 36.701 -21.106 -16.293 1.00 44.62 285 GLY A CA 1
ATOM 2214 C C . GLY A 1 285 ? 37.223 -19.704 -15.958 1.00 44.62 285 GLY A C 1
ATOM 2215 O O . GLY A 1 285 ? 37.499 -19.449 -14.789 1.00 44.62 285 GLY A O 1
ATOM 2216 N N . GLY A 1 286 ? 37.369 -18.797 -16.931 1.00 50.97 286 GLY A N 1
ATOM 2217 C CA . GLY A 1 286 ? 37.746 -17.399 -16.672 1.00 50.97 286 GLY A CA 1
ATOM 2218 C C . GLY A 1 286 ? 36.620 -16.570 -16.034 1.00 50.97 286 GLY A C 1
ATOM 2219 O O . GLY A 1 286 ? 35.463 -16.668 -16.448 1.00 50.97 286 GLY A O 1
ATOM 2220 N N . THR A 1 287 ? 36.950 -15.738 -15.039 1.00 56.75 287 THR A N 1
ATOM 2221 C CA . THR A 1 287 ? 35.997 -14.818 -14.393 1.00 56.75 287 THR A CA 1
ATOM 2222 C C . THR A 1 287 ? 35.586 -13.711 -15.366 1.00 56.75 287 THR A C 1
ATOM 2224 O O . THR A 1 287 ? 36.423 -12.935 -15.821 1.00 56.75 287 THR A O 1
ATOM 2227 N N . ARG A 1 288 ? 34.291 -13.608 -15.680 1.00 69.69 288 ARG A N 1
ATOM 2228 C CA . ARG A 1 288 ? 33.739 -12.470 -16.429 1.00 69.69 288 ARG A CA 1
ATOM 2229 C C . ARG A 1 288 ? 33.578 -11.281 -15.483 1.00 69.69 288 ARG A C 1
ATOM 2231 O O . ARG A 1 288 ? 32.902 -11.411 -14.466 1.00 69.69 288 ARG A O 1
ATOM 2238 N N . LEU A 1 289 ? 34.167 -10.137 -15.829 1.00 81.81 289 LEU A N 1
ATOM 2239 C CA . LEU A 1 289 ? 34.030 -8.908 -15.046 1.00 81.81 289 LEU A CA 1
ATOM 2240 C C . LEU A 1 289 ? 32.731 -8.175 -15.408 1.00 81.81 289 LEU A C 1
ATOM 2242 O O . LEU A 1 289 ? 32.252 -8.242 -16.542 1.00 81.81 289 LEU A O 1
ATOM 2246 N N . GLU A 1 290 ? 32.174 -7.434 -14.451 1.00 83.12 290 GLU A N 1
ATOM 2247 C CA . GLU A 1 290 ? 30.924 -6.684 -14.642 1.00 83.12 290 GLU A CA 1
ATOM 2248 C C . GLU A 1 290 ? 31.119 -5.244 -15.144 1.00 83.12 290 GLU A C 1
ATOM 2250 O O . GLU A 1 290 ? 30.140 -4.524 -15.340 1.00 83.12 290 GLU A O 1
ATOM 2255 N N . GLY A 1 291 ? 32.352 -4.784 -15.351 1.00 86.56 291 GLY A N 1
ATOM 2256 C CA . GLY A 1 291 ? 32.625 -3.447 -15.880 1.00 86.56 291 GLY A CA 1
ATOM 2257 C C . GLY A 1 291 ? 32.239 -3.284 -17.354 1.00 86.56 291 GLY A C 1
ATOM 2258 O O . GLY A 1 291 ? 31.809 -4.219 -18.030 1.00 86.56 291 GLY A O 1
ATOM 2259 N N . LYS A 1 292 ? 32.388 -2.063 -17.879 1.00 89.12 292 LYS A N 1
ATOM 2260 C CA . LYS A 1 292 ? 32.214 -1.759 -19.312 1.00 89.12 292 LYS A CA 1
ATOM 2261 C C . LYS A 1 292 ? 33.290 -0.792 -19.796 1.00 89.12 292 LYS A C 1
ATOM 2263 O O . LYS A 1 292 ? 33.754 0.061 -19.037 1.00 89.12 292 LYS A O 1
ATOM 2268 N N . PHE A 1 293 ? 33.648 -0.919 -21.073 1.00 88.56 293 PHE A N 1
ATOM 2269 C CA . PHE A 1 293 ? 34.566 -0.014 -21.758 1.00 88.56 293 PHE A CA 1
ATOM 2270 C C . PHE A 1 293 ? 33.835 0.849 -22.786 1.00 88.56 293 PHE A C 1
ATOM 2272 O O . PHE A 1 293 ? 33.078 0.328 -23.606 1.00 88.56 293 PHE A O 1
ATOM 2279 N N . TYR A 1 294 ? 34.113 2.153 -22.763 1.00 88.38 294 TYR A N 1
ATOM 2280 C CA . TYR A 1 294 ? 33.527 3.138 -23.668 1.00 88.38 294 TYR A CA 1
ATOM 2281 C C . TYR A 1 294 ? 34.629 3.867 -24.453 1.00 88.38 294 TYR A C 1
ATOM 2283 O O . TYR A 1 294 ? 35.361 4.678 -23.878 1.00 88.38 294 TYR A O 1
ATOM 2291 N N . PRO A 1 295 ? 34.774 3.603 -25.763 1.00 86.12 295 PRO A N 1
ATOM 2292 C CA . PRO A 1 295 ? 35.634 4.399 -26.628 1.00 86.12 295 PRO A CA 1
ATOM 2293 C C . PRO A 1 295 ? 34.922 5.705 -26.999 1.00 86.12 295 PRO A C 1
ATOM 2295 O O . PRO A 1 295 ? 33.801 5.693 -27.502 1.00 86.12 295 PRO A O 1
ATOM 2298 N N . THR A 1 296 ? 35.572 6.840 -26.763 1.00 84.44 296 THR A N 1
ATOM 2299 C CA . THR A 1 296 ? 34.983 8.172 -26.943 1.00 84.44 296 THR A CA 1
ATOM 2300 C C . THR A 1 296 ? 35.919 9.043 -27.777 1.00 84.44 296 THR A C 1
ATOM 2302 O O . THR A 1 296 ? 37.078 9.252 -27.423 1.00 84.44 296 THR A O 1
ATOM 2305 N N . ALA A 1 297 ? 35.425 9.523 -28.921 1.00 78.81 297 ALA A N 1
ATOM 2306 C CA . ALA A 1 297 ? 36.215 10.301 -29.882 1.00 78.81 297 ALA A CA 1
ATOM 2307 C C . ALA A 1 297 ? 35.927 11.814 -29.827 1.00 78.81 297 ALA A C 1
ATOM 2309 O O . ALA A 1 297 ? 36.669 12.609 -30.407 1.00 78.81 297 ALA A O 1
ATOM 2310 N N . ASP A 1 298 ? 34.864 12.216 -29.125 1.00 77.69 298 ASP A N 1
ATOM 2311 C CA . ASP A 1 298 ? 34.434 13.602 -28.954 1.00 77.69 298 ASP A CA 1
ATOM 2312 C C . ASP A 1 298 ? 33.669 13.812 -27.631 1.00 77.69 298 ASP A C 1
ATOM 2314 O O . ASP A 1 298 ? 33.483 12.889 -26.838 1.00 77.69 298 ASP A O 1
ATOM 2318 N N . GLU A 1 299 ? 33.270 15.059 -27.374 1.00 79.12 299 GLU A N 1
ATOM 2319 C CA . GLU A 1 299 ? 32.583 15.474 -26.144 1.00 79.12 299 GLU A CA 1
ATOM 2320 C C . GLU A 1 299 ? 31.168 14.886 -26.006 1.00 79.12 299 GLU A C 1
ATOM 2322 O O . GLU A 1 299 ? 30.753 14.588 -24.888 1.00 79.12 299 GLU A O 1
ATOM 2327 N N . ASN A 1 300 ? 30.444 14.664 -27.110 1.00 77.44 300 ASN A N 1
ATOM 2328 C CA . ASN A 1 300 ? 29.095 14.095 -27.060 1.00 77.44 300 ASN A CA 1
ATOM 2329 C C . ASN A 1 300 ? 29.153 12.607 -26.703 1.00 77.44 300 ASN A C 1
ATOM 2331 O O . ASN A 1 300 ? 28.441 12.167 -25.804 1.00 77.44 300 ASN A O 1
ATOM 2335 N N . ALA A 1 301 ? 30.055 11.858 -27.345 1.00 81.00 301 ALA A N 1
ATOM 2336 C CA . ALA A 1 301 ? 30.298 10.453 -27.026 1.00 81.00 301 ALA A CA 1
ATOM 2337 C C . ALA A 1 301 ? 30.765 10.276 -25.570 1.00 81.00 301 ALA A C 1
ATOM 2339 O O . ALA A 1 301 ? 30.408 9.301 -24.910 1.00 81.00 301 ALA A O 1
ATOM 2340 N N . LEU A 1 302 ? 31.540 11.235 -25.049 1.00 84.25 302 LEU A N 1
ATOM 2341 C CA . LEU A 1 302 ? 31.967 11.239 -23.652 1.00 84.25 302 LEU A CA 1
ATOM 2342 C C . LEU A 1 302 ? 30.798 11.465 -22.676 1.00 84.25 302 LEU A C 1
ATOM 2344 O O . LEU A 1 302 ? 30.696 10.753 -21.677 1.00 84.25 302 LEU A O 1
ATOM 2348 N N . ASP A 1 303 ? 29.893 12.404 -22.967 1.00 77.50 303 ASP A N 1
ATOM 2349 C CA . ASP A 1 303 ? 28.670 12.611 -22.172 1.00 77.50 303 ASP A CA 1
ATOM 2350 C C . ASP A 1 303 ? 27.735 11.383 -22.224 1.00 77.50 303 ASP A C 1
ATOM 2352 O O . ASP A 1 303 ? 27.180 10.978 -21.202 1.00 77.50 303 ASP A O 1
ATOM 2356 N N . GLU A 1 304 ? 27.598 10.738 -23.387 1.00 76.25 304 GLU A N 1
ATOM 2357 C CA . GLU A 1 304 ? 26.837 9.488 -23.558 1.00 76.25 304 GLU A CA 1
ATOM 2358 C C . GLU A 1 304 ? 27.433 8.307 -22.783 1.00 76.25 304 GLU A C 1
ATOM 2360 O O . GLU A 1 304 ? 26.688 7.526 -22.178 1.00 76.25 304 GLU A O 1
ATOM 2365 N N . ALA A 1 305 ? 28.763 8.192 -22.743 1.00 83.12 305 ALA A N 1
ATOM 2366 C CA . ALA A 1 305 ? 29.449 7.186 -21.940 1.00 83.12 305 ALA A CA 1
ATOM 2367 C C . ALA A 1 305 ? 29.153 7.377 -20.446 1.00 83.12 305 ALA A C 1
ATOM 2369 O O . ALA A 1 305 ? 28.748 6.429 -19.773 1.00 83.12 305 ALA A O 1
ATOM 2370 N N . PHE A 1 306 ? 29.269 8.605 -19.928 1.00 83.44 306 PHE A N 1
ATOM 2371 C CA . PHE A 1 306 ? 28.953 8.895 -18.526 1.00 83.44 306 PHE A CA 1
ATOM 2372 C C . PHE A 1 306 ? 27.479 8.651 -18.179 1.00 83.44 306 PHE A C 1
ATOM 2374 O O . PHE A 1 306 ? 27.200 8.083 -17.122 1.00 83.44 306 PHE A O 1
ATOM 2381 N N . LYS A 1 307 ? 26.541 9.004 -19.072 1.00 74.38 307 LYS A N 1
ATOM 2382 C CA . LYS A 1 307 ? 25.116 8.647 -18.929 1.00 74.38 307 LYS A CA 1
ATOM 2383 C C . LYS A 1 307 ? 24.933 7.135 -18.810 1.00 74.38 307 LYS A C 1
ATOM 2385 O O . LYS A 1 307 ? 24.316 6.660 -17.862 1.00 74.38 307 LYS A O 1
ATOM 2390 N N . SER A 1 308 ? 25.518 6.381 -19.738 1.00 74.94 308 SER A N 1
ATOM 2391 C CA . SER A 1 308 ? 25.401 4.920 -19.773 1.00 74.94 308 SER A CA 1
ATOM 2392 C C . SER A 1 308 ? 25.984 4.265 -18.520 1.00 74.94 308 SER A C 1
ATOM 2394 O O . SER A 1 308 ? 25.379 3.347 -17.973 1.00 74.94 308 SER A O 1
ATOM 2396 N N . ILE A 1 309 ? 27.124 4.761 -18.025 1.00 81.00 309 ILE A N 1
ATOM 2397 C CA . ILE A 1 309 ? 27.750 4.285 -16.782 1.00 81.00 309 ILE A CA 1
ATOM 2398 C C . ILE A 1 309 ? 26.864 4.576 -15.569 1.00 81.00 309 ILE A C 1
ATOM 2400 O O . ILE A 1 309 ? 26.646 3.683 -14.757 1.00 81.00 309 ILE A O 1
ATOM 2404 N N . SER A 1 310 ? 26.334 5.797 -15.447 1.00 74.12 310 SER A N 1
ATOM 2405 C CA . SER A 1 310 ? 25.449 6.166 -14.334 1.00 74.12 310 SER A CA 1
ATOM 2406 C C . SER A 1 310 ? 24.214 5.263 -14.268 1.00 74.12 310 SER A C 1
ATOM 2408 O O . SER A 1 310 ? 23.803 4.854 -13.182 1.00 74.12 310 SER A O 1
ATOM 2410 N N . ASN A 1 311 ? 23.641 4.926 -15.422 1.00 63.62 311 ASN A N 1
ATOM 2411 C CA . ASN A 1 311 ? 22.453 4.081 -15.505 1.00 63.62 311 ASN A CA 1
ATOM 2412 C C . ASN A 1 311 ? 22.767 2.617 -15.181 1.00 63.62 311 ASN A C 1
ATOM 2414 O O . ASN A 1 311 ? 22.031 1.972 -14.442 1.00 63.62 311 ASN A O 1
ATOM 2418 N N . ASP A 1 312 ? 23.895 2.107 -15.675 1.00 71.12 312 ASP A N 1
ATOM 2419 C CA . ASP A 1 312 ? 24.351 0.747 -15.385 1.00 71.12 312 ASP A CA 1
ATOM 2420 C C . ASP A 1 312 ? 24.702 0.562 -13.898 1.00 71.12 312 ASP A C 1
ATOM 2422 O O . ASP A 1 312 ? 24.389 -0.471 -13.307 1.00 71.12 312 ASP A O 1
ATOM 2426 N N . ILE A 1 313 ? 25.295 1.584 -13.265 1.00 74.56 313 ILE A N 1
ATOM 2427 C CA . ILE A 1 313 ? 25.507 1.631 -11.811 1.00 74.56 313 ILE A CA 1
ATOM 2428 C C . ILE A 1 313 ? 24.167 1.580 -11.073 1.00 74.56 313 ILE A C 1
ATOM 2430 O O . ILE A 1 313 ? 24.011 0.755 -10.177 1.00 74.56 313 ILE A O 1
ATOM 2434 N N . ALA A 1 314 ? 23.196 2.413 -11.457 1.00 62.88 314 ALA A N 1
ATOM 2435 C CA . ALA A 1 314 ? 21.876 2.423 -10.827 1.00 62.88 314 ALA A CA 1
ATOM 2436 C C . ALA A 1 314 ? 21.171 1.057 -10.944 1.00 62.88 314 ALA A C 1
ATOM 2438 O O . ALA A 1 314 ? 20.644 0.555 -9.952 1.00 62.88 314 ALA A O 1
ATOM 2439 N N . ALA A 1 315 ? 21.240 0.417 -12.116 1.00 60.22 315 ALA A N 1
ATOM 2440 C CA . ALA A 1 315 ? 20.685 -0.917 -12.338 1.00 60.22 315 ALA A CA 1
ATOM 2441 C C . ALA A 1 315 ? 21.352 -1.983 -11.451 1.00 60.22 315 ALA A C 1
ATOM 2443 O O . ALA A 1 315 ? 20.662 -2.802 -10.849 1.00 60.22 315 ALA A O 1
ATOM 2444 N N . LYS A 1 316 ? 22.685 -1.950 -11.314 1.00 66.56 316 LYS A N 1
ATOM 2445 C CA . LYS A 1 316 ? 23.443 -2.902 -10.479 1.00 66.56 316 LYS A CA 1
ATOM 2446 C C . LYS A 1 316 ? 23.247 -2.712 -8.983 1.00 66.56 316 LYS A C 1
ATOM 2448 O O . LYS A 1 316 ? 23.301 -3.682 -8.229 1.00 66.56 316 LYS A O 1
ATOM 2453 N N . VAL A 1 317 ? 23.038 -1.475 -8.541 1.00 65.12 317 VAL A N 1
ATOM 2454 C CA . VAL A 1 317 ? 22.638 -1.191 -7.158 1.00 65.12 317 VAL A CA 1
ATOM 2455 C C . VAL A 1 317 ? 21.261 -1.808 -6.901 1.00 65.12 317 VAL A C 1
ATOM 2457 O O . VAL A 1 317 ? 21.122 -2.574 -5.951 1.00 65.12 317 VAL A O 1
ATOM 2460 N N . GLY A 1 318 ? 20.301 -1.602 -7.812 1.00 50.56 318 GLY A N 1
ATOM 2461 C CA . GLY A 1 318 ? 18.961 -2.196 -7.730 1.00 50.56 318 GLY A CA 1
ATOM 2462 C C . GLY A 1 318 ? 18.916 -3.727 -7.847 1.00 50.56 318 GLY A C 1
ATOM 2463 O O . GLY A 1 318 ? 18.035 -4.356 -7.274 1.00 50.56 318 GLY A O 1
ATOM 2464 N N . SER A 1 319 ? 19.868 -4.357 -8.545 1.00 46.69 319 SER A N 1
ATOM 2465 C CA . SER A 1 319 ? 19.899 -5.817 -8.733 1.00 46.69 319 SER A CA 1
ATOM 2466 C C . SER A 1 319 ? 20.612 -6.590 -7.623 1.00 46.69 319 SER A C 1
ATOM 2468 O O . SER A 1 319 ? 20.591 -7.819 -7.622 1.00 46.69 319 SER A O 1
ATOM 2470 N N . SER A 1 320 ? 21.305 -5.894 -6.721 1.00 39.56 320 SER A N 1
ATOM 2471 C CA . SER A 1 320 ? 22.220 -6.508 -5.752 1.00 39.56 320 SER A CA 1
ATOM 2472 C C . SER A 1 320 ? 21.562 -7.193 -4.562 1.00 39.56 320 SER A C 1
ATOM 2474 O O . SER A 1 320 ? 22.217 -7.937 -3.837 1.00 39.56 320 SER A O 1
ATOM 2476 N N . SER A 1 321 ? 20.266 -6.979 -4.405 1.00 43.03 321 SER A N 1
ATOM 2477 C CA . SER A 1 321 ? 19.432 -7.539 -3.359 1.00 43.03 321 SER A CA 1
ATOM 2478 C C . SER A 1 321 ? 18.215 -8.185 -4.005 1.00 43.03 321 SER A C 1
ATOM 2480 O O . SER A 1 321 ? 17.102 -7.755 -3.735 1.00 43.03 321 SER A O 1
ATOM 2482 N N . THR A 1 322 ? 18.389 -9.187 -4.886 1.00 37.91 322 THR A N 1
ATOM 2483 C CA . THR A 1 322 ? 17.262 -10.034 -5.328 1.00 37.91 322 THR A CA 1
ATOM 2484 C C . THR A 1 322 ? 16.649 -10.709 -4.099 1.00 37.91 322 THR A C 1
ATOM 2486 O O . THR A 1 322 ? 17.019 -11.826 -3.750 1.00 37.91 322 THR A O 1
ATOM 2489 N N . VAL A 1 323 ? 15.737 -10.025 -3.424 1.00 45.72 323 VAL A N 1
ATOM 2490 C CA . VAL A 1 323 ? 14.967 -10.547 -2.305 1.00 45.72 323 VAL A CA 1
ATOM 2491 C C . VAL A 1 323 ? 13.546 -10.659 -2.821 1.00 45.72 323 VAL A C 1
ATOM 2493 O O . VAL A 1 323 ? 12.988 -9.694 -3.348 1.00 45.72 323 VAL A O 1
ATOM 2496 N N . SER A 1 324 ? 13.013 -11.876 -2.767 1.00 46.53 324 SER A N 1
ATOM 2497 C CA . SER A 1 324 ? 11.606 -12.120 -3.043 1.00 46.53 324 SER A CA 1
ATOM 2498 C C . SER A 1 324 ? 10.863 -12.074 -1.721 1.00 46.53 324 SER A C 1
ATOM 2500 O O . SER A 1 324 ? 11.147 -12.888 -0.848 1.00 46.53 324 SER A O 1
ATOM 2502 N N . PHE A 1 325 ? 9.933 -11.139 -1.565 1.00 52.75 325 PHE A N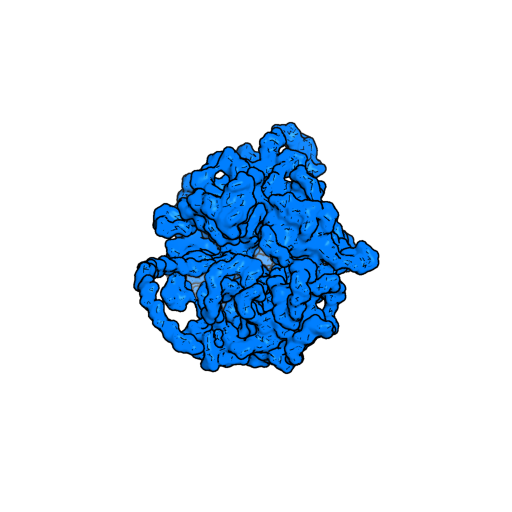 1
ATOM 2503 C CA . PHE A 1 325 ? 9.094 -11.058 -0.370 1.00 52.75 325 PHE A CA 1
ATOM 2504 C C . PHE A 1 325 ? 7.715 -11.650 -0.663 1.00 52.75 325 PHE A C 1
ATOM 2506 O O . PHE A 1 325 ? 7.193 -11.478 -1.767 1.00 52.75 325 PHE A O 1
ATOM 2513 N N . ASN A 1 326 ? 7.117 -12.307 0.331 1.00 53.94 326 ASN A N 1
ATOM 2514 C CA . ASN A 1 326 ? 5.693 -12.637 0.320 1.00 53.94 326 ASN A CA 1
ATOM 2515 C C . ASN A 1 326 ? 4.942 -11.470 0.954 1.00 53.94 326 ASN A C 1
ATOM 2517 O O . ASN A 1 326 ? 5.296 -11.031 2.047 1.00 53.94 326 ASN A O 1
ATOM 2521 N N . THR A 1 327 ? 3.926 -10.953 0.275 1.00 51.94 327 THR A N 1
ATOM 2522 C CA . THR A 1 327 ? 3.301 -9.687 0.682 1.00 51.94 327 THR A CA 1
ATOM 2523 C C . THR A 1 327 ? 1.936 -9.863 1.312 1.00 51.94 327 THR A C 1
ATOM 2525 O O . THR A 1 327 ? 1.541 -9.077 2.173 1.00 51.94 327 THR A O 1
ATOM 2528 N N . SER A 1 328 ? 1.213 -10.914 0.926 1.00 57.66 328 SER A N 1
ATOM 2529 C CA . SER A 1 328 ? -0.121 -11.213 1.448 1.00 57.66 328 SER A CA 1
ATOM 2530 C C . SER A 1 328 ? -0.617 -12.587 0.992 1.00 57.66 328 SER A C 1
ATOM 2532 O O . SER A 1 328 ? -0.122 -13.144 0.009 1.00 57.66 328 SER A O 1
ATOM 2534 N N . SER A 1 329 ? -1.605 -13.125 1.716 1.00 62.81 329 SER A N 1
ATOM 2535 C CA . SER A 1 329 ? -2.205 -14.429 1.434 1.00 62.81 329 SER A CA 1
ATOM 2536 C C . SER A 1 329 ? -3.704 -14.449 1.716 1.00 62.81 329 SER A C 1
ATOM 2538 O O . SER A 1 329 ? -4.094 -14.310 2.873 1.00 62.81 329 SER A O 1
ATOM 2540 N N . ILE A 1 330 ? -4.553 -14.665 0.711 1.00 65.19 330 ILE A N 1
ATOM 2541 C CA . ILE A 1 330 ? -5.997 -14.869 0.926 1.00 65.19 330 ILE A CA 1
ATOM 2542 C C . ILE A 1 330 ? -6.355 -16.344 0.771 1.00 65.19 330 ILE A C 1
ATOM 2544 O O . ILE A 1 330 ? -5.913 -16.996 -0.171 1.00 65.19 330 ILE A O 1
ATOM 2548 N N . GLN A 1 331 ? -7.171 -16.865 1.685 1.00 61.44 331 GLN A N 1
ATOM 2549 C CA . GLN A 1 331 ? -7.571 -18.270 1.708 1.00 61.44 331 GLN A CA 1
ATOM 2550 C C . GLN A 1 331 ? -9.012 -18.434 1.209 1.00 61.44 331 GLN A C 1
ATOM 2552 O O . GLN A 1 331 ? -9.911 -17.716 1.650 1.00 61.44 331 GLN A O 1
ATOM 2557 N N . ASN A 1 332 ? -9.245 -19.394 0.314 1.00 63.50 332 ASN A N 1
ATOM 2558 C CA . ASN A 1 332 ? -10.577 -19.784 -0.145 1.00 63.50 332 ASN A CA 1
ATOM 2559 C C . ASN A 1 332 ? -10.643 -21.301 -0.373 1.00 63.50 332 ASN A C 1
ATOM 2561 O O . ASN A 1 332 ? -9.922 -21.860 -1.191 1.00 63.50 332 ASN A O 1
ATOM 2565 N N . GLY A 1 333 ? -11.540 -21.982 0.333 1.00 69.75 333 GLY A N 1
ATOM 2566 C CA . GLY A 1 333 ? -11.641 -23.440 0.316 1.00 69.75 333 GLY A CA 1
ATOM 2567 C C . GLY A 1 333 ? -10.355 -24.113 0.800 1.00 69.75 333 GLY A C 1
ATOM 2568 O O . GLY A 1 333 ? -9.950 -23.935 1.946 1.00 69.75 333 GLY A O 1
ATOM 2569 N N . SER A 1 334 ? -9.752 -24.907 -0.080 1.00 74.62 334 SER A N 1
ATOM 2570 C CA . SER A 1 334 ? -8.482 -25.611 0.120 1.00 74.62 334 SER A CA 1
ATOM 2571 C C . SER A 1 334 ? -7.323 -24.943 -0.625 1.00 74.62 334 SER A C 1
ATOM 2573 O O . SER A 1 334 ? -6.361 -25.623 -0.959 1.00 74.62 334 SER A O 1
ATOM 2575 N N . GLU A 1 335 ? -7.423 -23.650 -0.938 1.00 80.31 335 GLU A N 1
ATOM 2576 C CA . GLU A 1 335 ? -6.391 -22.896 -1.654 1.00 80.31 335 GLU A CA 1
ATOM 2577 C C . GLU A 1 335 ? -6.034 -21.590 -0.940 1.00 80.31 335 GLU A C 1
ATOM 2579 O O . GLU A 1 335 ? -6.870 -20.972 -0.268 1.00 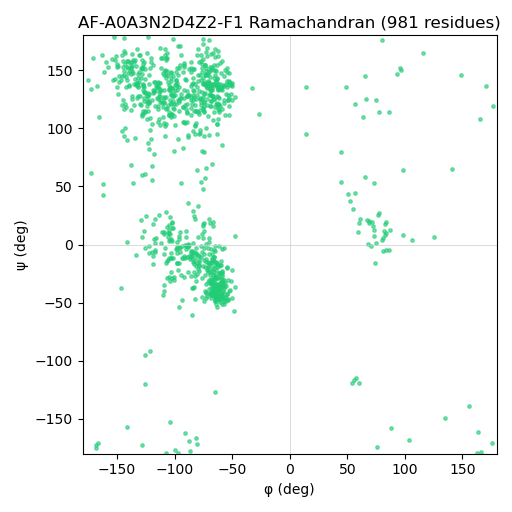80.31 335 GLU A O 1
ATOM 2584 N N . VAL A 1 336 ? -4.796 -21.144 -1.145 1.00 82.06 336 VAL A N 1
ATOM 2585 C CA . VAL A 1 336 ? -4.278 -19.839 -0.733 1.00 82.06 336 VAL A CA 1
ATOM 2586 C C . VAL A 1 336 ? -3.668 -19.128 -1.930 1.00 82.06 336 VAL A C 1
ATOM 2588 O O . VAL A 1 336 ? -2.841 -19.700 -2.635 1.00 82.06 336 VAL A O 1
ATOM 2591 N N . TYR A 1 337 ? -4.024 -17.863 -2.135 1.00 84.31 337 TYR A N 1
ATOM 2592 C CA . TYR A 1 337 ? -3.422 -17.026 -3.170 1.00 84.31 337 TYR A CA 1
ATOM 2593 C C . TYR A 1 337 ? -2.345 -16.139 -2.560 1.00 84.31 337 TYR A C 1
ATOM 2595 O O . TYR A 1 337 ? -2.657 -15.333 -1.683 1.00 84.31 337 TYR A O 1
ATOM 2603 N N . PHE A 1 338 ? -1.109 -16.269 -3.039 1.00 79.69 338 PHE A N 1
ATOM 2604 C CA . PHE A 1 338 ? 0.044 -15.499 -2.575 1.00 79.69 338 PHE A CA 1
ATOM 2605 C C . PHE A 1 338 ? 0.544 -14.539 -3.639 1.00 79.69 338 PHE A C 1
ATOM 2607 O O . PHE A 1 338 ? 0.772 -14.939 -4.782 1.00 79.69 338 PHE A O 1
ATOM 2614 N N . ALA A 1 339 ? 0.775 -13.298 -3.223 1.00 81.31 339 ALA A N 1
ATOM 2615 C CA . ALA A 1 339 ? 1.476 -12.301 -4.012 1.00 81.31 339 ALA A CA 1
ATOM 2616 C C . ALA A 1 339 ? 2.948 -12.189 -3.587 1.00 81.31 339 ALA A C 1
ATOM 2618 O O . ALA A 1 339 ? 3.284 -12.260 -2.399 1.00 81.31 339 ALA A O 1
ATOM 2619 N N . ARG A 1 340 ? 3.818 -12.009 -4.582 1.00 75.12 340 ARG A N 1
ATOM 2620 C CA . ARG A 1 340 ? 5.266 -11.861 -4.436 1.00 75.12 340 ARG A CA 1
ATOM 2621 C C . ARG A 1 340 ? 5.790 -10.725 -5.295 1.00 75.12 340 ARG A C 1
ATOM 2623 O O . ARG A 1 340 ? 5.214 -10.399 -6.333 1.00 75.12 340 ARG A O 1
ATOM 2630 N N . PHE A 1 341 ? 6.941 -10.187 -4.909 1.00 73.31 341 PHE A N 1
ATOM 2631 C CA . PHE A 1 341 ? 7.717 -9.298 -5.764 1.00 73.31 341 PHE A CA 1
ATOM 2632 C C . PHE A 1 341 ? 9.209 -9.573 -5.703 1.00 73.31 341 PHE A C 1
ATOM 2634 O O . PHE A 1 341 ? 9.715 -10.061 -4.701 1.00 73.31 341 PHE A O 1
ATOM 2641 N N . ASN A 1 342 ? 9.914 -9.189 -6.766 1.00 68.81 342 ASN A N 1
ATOM 2642 C CA . ASN A 1 342 ? 11.365 -9.239 -6.864 1.00 68.81 342 ASN A CA 1
ATOM 2643 C C . ASN A 1 342 ? 11.926 -7.849 -7.194 1.00 68.81 342 ASN A C 1
ATOM 2645 O O . ASN A 1 342 ? 11.650 -7.293 -8.258 1.00 68.81 342 ASN A O 1
ATOM 2649 N N . THR A 1 343 ? 12.759 -7.319 -6.305 1.00 63.81 343 THR A N 1
ATOM 2650 C CA . THR A 1 343 ? 13.380 -5.983 -6.391 1.00 63.81 343 THR A CA 1
ATOM 2651 C C . THR A 1 343 ? 14.388 -5.830 -7.535 1.00 63.81 343 THR A C 1
ATOM 2653 O O . THR A 1 343 ? 14.546 -4.739 -8.070 1.00 63.81 343 THR A O 1
ATOM 2656 N N . ALA A 1 344 ? 15.030 -6.909 -7.996 1.00 57.12 344 ALA A N 1
ATOM 2657 C CA . ALA A 1 344 ? 16.031 -6.807 -9.063 1.00 57.12 344 ALA A CA 1
ATOM 2658 C C . ALA A 1 344 ? 15.430 -6.598 -10.454 1.00 57.12 344 ALA A C 1
ATOM 2660 O O . ALA A 1 344 ? 16.139 -6.230 -11.388 1.00 57.12 344 ALA A O 1
ATOM 2661 N N . GLY A 1 345 ? 14.142 -6.905 -10.611 1.00 65.69 345 GLY A N 1
ATOM 2662 C CA . GLY A 1 345 ? 13.396 -6.683 -11.845 1.00 65.69 345 GLY A CA 1
ATOM 2663 C C . GLY A 1 345 ? 12.167 -5.801 -11.669 1.00 65.69 345 GLY A C 1
ATOM 2664 O O . GLY A 1 345 ? 11.555 -5.469 -12.686 1.00 65.69 345 GLY A O 1
ATOM 2665 N N . TRP A 1 346 ? 11.808 -5.442 -10.431 1.00 76.44 346 TRP A N 1
ATOM 2666 C CA . TRP A 1 346 ? 10.509 -4.859 -10.074 1.00 76.44 346 TRP A CA 1
ATOM 2667 C C . TRP A 1 346 ? 9.369 -5.618 -10.760 1.00 76.44 346 TRP A C 1
ATOM 2669 O O . TRP A 1 346 ? 8.608 -5.087 -11.568 1.00 76.44 346 TRP A O 1
ATOM 2679 N N . SER A 1 347 ? 9.388 -6.933 -10.539 1.00 81.88 347 SER A N 1
ATOM 2680 C CA . SER A 1 347 ? 8.483 -7.908 -11.146 1.00 81.88 347 SER A CA 1
ATOM 2681 C C . SER A 1 347 ? 7.657 -8.583 -10.068 1.00 81.88 347 SER A C 1
ATOM 2683 O O . SER A 1 347 ? 8.212 -8.932 -9.023 1.00 81.88 347 SER A O 1
ATOM 2685 N N . GLY A 1 348 ? 6.375 -8.804 -10.338 1.00 83.81 348 GLY A N 1
ATOM 2686 C CA . GLY A 1 348 ? 5.462 -9.492 -9.436 1.00 83.81 348 GLY A CA 1
ATOM 2687 C C . GLY A 1 348 ? 5.113 -10.896 -9.897 1.00 83.81 348 GLY A C 1
ATOM 2688 O O . GLY A 1 348 ? 5.261 -11.250 -11.071 1.00 83.81 348 GLY A O 1
ATOM 2689 N N . GLU A 1 349 ? 4.630 -11.679 -8.941 1.00 86.44 349 GLU A N 1
ATOM 2690 C CA . GLU A 1 349 ? 4.034 -12.987 -9.174 1.00 86.44 349 GLU A CA 1
ATOM 2691 C C . GLU A 1 349 ? 2.810 -13.163 -8.274 1.00 86.44 349 GLU A C 1
ATOM 2693 O O . GLU A 1 349 ? 2.854 -12.838 -7.088 1.00 86.44 349 GLU A O 1
ATOM 2698 N N . LEU A 1 350 ? 1.725 -13.690 -8.838 1.00 90.38 350 LEU A N 1
ATOM 2699 C CA . LEU A 1 350 ? 0.587 -14.213 -8.085 1.00 90.38 350 LEU A CA 1
ATOM 2700 C C . LEU A 1 350 ? 0.517 -15.721 -8.324 1.00 90.38 350 LEU A C 1
ATOM 2702 O O . LEU A 1 350 ? 0.629 -16.163 -9.468 1.00 90.38 350 LEU A O 1
ATOM 2706 N N . GLY A 1 351 ? 0.304 -16.507 -7.272 1.00 89.31 351 GLY A N 1
ATOM 2707 C CA . GLY A 1 351 ? 0.090 -17.947 -7.402 1.00 89.31 351 GLY A CA 1
ATOM 2708 C C . GLY A 1 351 ? -0.983 -18.481 -6.466 1.00 89.31 351 GLY A C 1
ATOM 2709 O O . GLY A 1 351 ? -1.201 -17.918 -5.395 1.00 89.31 351 GLY A O 1
ATOM 2710 N N . SER A 1 352 ? -1.640 -19.565 -6.881 1.00 90.38 352 SER A N 1
ATOM 2711 C CA . SER A 1 352 ? -2.570 -20.347 -6.056 1.00 90.38 352 SER A CA 1
ATOM 2712 C C . SER A 1 352 ? -1.866 -21.590 -5.527 1.00 90.38 352 SER A C 1
ATOM 2714 O O . SER A 1 352 ? -1.286 -22.336 -6.311 1.00 90.38 352 SER A O 1
ATOM 2716 N N . TYR A 1 353 ? -1.927 -21.824 -4.221 1.00 87.88 353 TYR A N 1
ATOM 2717 C CA . TYR A 1 353 ? -1.255 -22.924 -3.536 1.00 87.88 353 TYR A CA 1
ATOM 2718 C C . TYR A 1 353 ? -2.284 -23.747 -2.756 1.00 87.88 353 TYR A C 1
ATOM 2720 O O . TYR A 1 353 ? -3.054 -23.171 -1.981 1.00 87.88 353 TYR A O 1
ATOM 2728 N N . PRO A 1 354 ? -2.332 -25.077 -2.926 1.00 87.25 354 PRO A N 1
ATOM 2729 C CA . PRO A 1 354 ? -3.271 -25.905 -2.192 1.00 87.25 354 PRO A CA 1
ATOM 2730 C C . PRO A 1 354 ? -2.864 -26.049 -0.720 1.00 87.25 354 PRO A C 1
ATOM 2732 O O . PRO A 1 354 ? -1.684 -26.066 -0.371 1.00 87.25 354 PRO A O 1
ATOM 2735 N N . ILE A 1 355 ? -3.864 -26.196 0.143 1.00 82.94 355 ILE A N 1
ATOM 2736 C CA . ILE A 1 355 ? -3.705 -26.510 1.562 1.00 82.94 355 ILE A CA 1
ATOM 2737 C C . ILE A 1 355 ? -3.860 -28.022 1.738 1.00 82.94 355 ILE A C 1
ATOM 2739 O O . ILE A 1 355 ? -4.875 -28.610 1.349 1.00 82.94 355 ILE A O 1
ATOM 2743 N N . ASN A 1 356 ? -2.855 -28.651 2.338 1.00 82.12 356 ASN A N 1
ATOM 2744 C CA . ASN A 1 356 ? -2.866 -30.063 2.693 1.00 82.12 356 ASN A CA 1
ATOM 2745 C C . ASN A 1 356 ? -3.877 -30.344 3.815 1.00 82.12 356 ASN A C 1
ATOM 2747 O O . ASN A 1 356 ? -4.319 -29.458 4.543 1.00 82.12 356 ASN A O 1
ATOM 2751 N N . SER A 1 357 ? -4.235 -31.614 4.012 1.00 79.56 357 SER A N 1
ATOM 2752 C CA . SER A 1 357 ? -5.199 -32.002 5.055 1.00 79.56 357 SER A CA 1
ATOM 2753 C C . SER A 1 357 ? -4.738 -31.710 6.488 1.00 79.56 357 SER A C 1
ATOM 2755 O O . SER A 1 357 ? -5.570 -31.692 7.391 1.00 79.56 357 SER A O 1
ATOM 2757 N N . ASP A 1 358 ? -3.434 -31.534 6.702 1.00 74.88 358 ASP A N 1
ATOM 2758 C CA . ASP A 1 358 ? -2.833 -31.138 7.982 1.00 74.88 358 ASP A CA 1
ATOM 2759 C C . ASP A 1 358 ? -2.776 -29.609 8.174 1.00 74.88 358 ASP A C 1
ATOM 2761 O O . ASP A 1 358 ? -2.337 -29.136 9.217 1.00 74.88 358 ASP A O 1
ATOM 2765 N N . GLY A 1 359 ? -3.252 -28.832 7.195 1.00 75.81 359 GLY A N 1
ATOM 2766 C CA . GLY A 1 359 ? -3.229 -27.374 7.216 1.00 75.81 359 GLY A CA 1
ATOM 2767 C C . GLY A 1 359 ? -1.935 -26.756 6.685 1.00 75.81 359 GLY A C 1
ATOM 2768 O O . GLY A 1 359 ? -1.887 -25.534 6.568 1.00 75.81 359 GLY A O 1
ATOM 2769 N N . THR A 1 360 ? -0.913 -27.540 6.336 1.00 81.44 360 THR A N 1
ATOM 2770 C CA . THR A 1 360 ? 0.302 -27.010 5.695 1.00 81.44 360 THR A CA 1
ATOM 2771 C C . THR A 1 360 ? 0.010 -26.553 4.266 1.00 81.44 360 THR A C 1
ATOM 2773 O O . THR A 1 360 ? -0.865 -27.096 3.587 1.00 81.44 360 THR A O 1
ATOM 2776 N N . ILE A 1 361 ? 0.727 -25.533 3.798 1.00 82.19 361 ILE A N 1
ATOM 2777 C CA . ILE A 1 361 ? 0.597 -25.026 2.428 1.00 82.19 361 ILE A CA 1
ATOM 2778 C C . ILE A 1 361 ? 1.562 -25.815 1.545 1.00 82.19 361 ILE A C 1
ATOM 2780 O O . ILE A 1 361 ? 2.740 -25.937 1.870 1.00 82.19 361 ILE A O 1
ATOM 2784 N N . ASN A 1 362 ? 1.074 -26.364 0.436 1.00 82.56 362 ASN A N 1
ATOM 2785 C CA . ASN A 1 362 ? 1.937 -27.040 -0.524 1.00 82.56 362 ASN A CA 1
ATOM 2786 C C . ASN A 1 362 ? 2.860 -26.017 -1.202 1.00 82.56 362 ASN A C 1
ATOM 2788 O O . ASN A 1 362 ? 2.398 -24.962 -1.629 1.00 82.56 362 ASN A O 1
ATOM 2792 N N . GLU A 1 363 ? 4.148 -26.332 -1.325 1.00 80.75 363 GLU A N 1
ATOM 2793 C CA . GLU A 1 363 ? 5.107 -25.493 -2.052 1.00 80.75 363 GLU A CA 1
ATOM 2794 C C . GLU A 1 363 ? 4.848 -25.490 -3.567 1.00 80.75 363 GLU A C 1
ATOM 2796 O O . GLU A 1 363 ? 5.172 -24.517 -4.249 1.00 80.75 363 GLU A O 1
ATOM 2801 N N . GLU A 1 364 ? 4.246 -26.557 -4.101 1.00 84.75 364 GLU A N 1
ATOM 2802 C CA . GLU A 1 364 ? 3.829 -26.626 -5.499 1.00 84.75 364 GLU A CA 1
ATOM 2803 C C . GLU A 1 364 ? 2.506 -25.876 -5.699 1.00 84.75 364 GLU A C 1
ATOM 2805 O O . GLU A 1 364 ? 1.453 -26.278 -5.199 1.00 84.75 364 GLU A O 1
ATOM 2810 N N . ALA A 1 365 ? 2.564 -24.779 -6.454 1.00 88.62 365 ALA A N 1
ATOM 2811 C CA . ALA A 1 365 ? 1.389 -24.010 -6.837 1.00 88.62 365 ALA A CA 1
ATOM 2812 C C . ALA A 1 365 ? 0.509 -24.783 -7.837 1.00 88.62 365 ALA A C 1
ATOM 2814 O O . ALA A 1 365 ? 1.019 -25.422 -8.758 1.00 88.62 365 ALA A O 1
ATOM 2815 N N . ASN A 1 366 ? -0.814 -24.635 -7.727 1.00 90.44 366 ASN A N 1
ATOM 2816 C CA . ASN A 1 366 ? -1.760 -25.038 -8.773 1.00 90.44 366 ASN A CA 1
ATOM 2817 C C . ASN A 1 366 ? -1.509 -24.244 -10.064 1.00 90.44 366 ASN A C 1
ATOM 2819 O O . ASN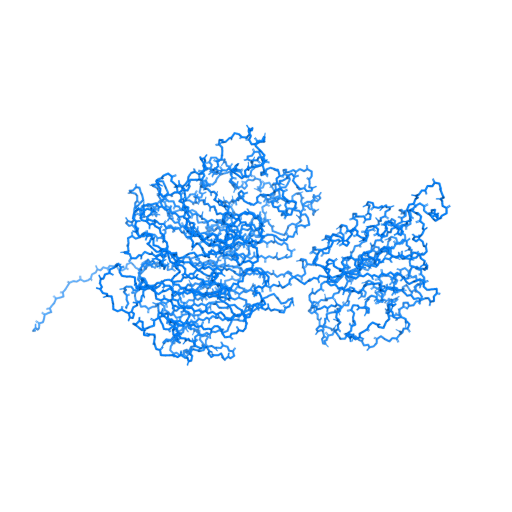 A 1 366 ? -1.573 -24.791 -11.162 1.00 90.44 366 ASN A O 1
ATOM 2823 N N . TRP A 1 367 ? -1.206 -22.951 -9.926 1.00 92.81 367 TRP A N 1
ATOM 2824 C CA . TRP A 1 367 ? -0.774 -22.083 -11.017 1.00 92.81 367 TRP A CA 1
ATOM 2825 C C . TRP A 1 367 ? -0.045 -20.852 -10.475 1.00 92.81 367 TRP A C 1
ATOM 2827 O O . TRP A 1 367 ? -0.280 -20.422 -9.343 1.00 92.81 367 TRP A O 1
ATOM 2837 N N . THR A 1 368 ? 0.790 -20.248 -11.318 1.00 93.06 368 THR A N 1
ATOM 2838 C CA . THR A 1 368 ? 1.410 -18.937 -11.091 1.00 93.06 368 THR A CA 1
ATOM 2839 C C . THR A 1 368 ? 1.217 -18.032 -12.311 1.00 93.06 368 THR A C 1
ATOM 2841 O O . THR A 1 368 ? 0.913 -18.498 -13.415 1.00 93.06 368 THR A O 1
ATOM 2844 N N . THR A 1 369 ? 1.411 -16.723 -12.159 1.00 93.25 369 THR A N 1
ATOM 2845 C CA . THR A 1 369 ? 1.452 -15.794 -13.304 1.00 93.25 369 THR A CA 1
ATOM 2846 C C . THR A 1 369 ? 2.607 -16.101 -14.260 1.00 93.25 369 THR A C 1
ATOM 2848 O O . THR A 1 369 ? 2.460 -15.913 -15.471 1.00 93.25 369 THR A O 1
ATOM 2851 N N . ALA A 1 370 ? 3.705 -16.671 -13.746 1.00 89.56 370 ALA A N 1
ATOM 2852 C CA . ALA A 1 370 ? 4.813 -17.179 -14.553 1.00 89.56 370 ALA A CA 1
ATOM 2853 C C . ALA A 1 370 ? 4.382 -18.344 -15.466 1.00 89.56 370 ALA A C 1
ATOM 2855 O O . ALA A 1 370 ? 4.924 -18.528 -16.559 1.00 89.56 370 ALA A O 1
ATOM 2856 N N . ASP A 1 371 ? 3.372 -19.117 -15.054 1.00 89.56 371 ASP A N 1
ATOM 2857 C CA . ASP A 1 371 ? 2.809 -20.216 -15.838 1.00 89.56 371 ASP A CA 1
ATOM 2858 C C . ASP A 1 371 ? 1.714 -19.806 -16.821 1.00 89.56 371 ASP A C 1
ATOM 2860 O O . ASP A 1 371 ? 1.371 -20.594 -17.705 1.00 89.56 371 ASP A O 1
ATOM 2864 N N . THR A 1 372 ? 1.198 -18.584 -16.704 1.00 92.88 372 THR A N 1
ATOM 2865 C CA . THR A 1 372 ? 0.029 -18.108 -17.449 1.00 92.88 372 THR A CA 1
ATOM 2866 C C . THR A 1 372 ? 0.375 -16.883 -18.292 1.00 92.88 372 THR A C 1
ATOM 2868 O O . THR A 1 372 ? 0.823 -17.032 -19.433 1.00 92.88 372 THR A O 1
ATOM 2871 N N . ILE A 1 373 ? 0.200 -15.671 -17.759 1.00 94.00 373 ILE A N 1
ATOM 2872 C CA . ILE A 1 373 ? 0.361 -14.424 -18.514 1.00 94.00 373 ILE A CA 1
ATOM 2873 C C . ILE A 1 373 ? 1.774 -14.264 -19.088 1.00 94.00 373 ILE A C 1
ATOM 2875 O O . ILE A 1 373 ? 1.909 -13.798 -20.221 1.00 94.00 373 ILE A O 1
ATOM 2879 N N . ASP A 1 374 ? 2.814 -14.728 -18.391 1.00 92.31 374 ASP A N 1
ATOM 2880 C CA . ASP A 1 374 ? 4.206 -14.636 -18.856 1.00 92.31 374 ASP A CA 1
ATOM 2881 C C . ASP A 1 374 ? 4.520 -15.580 -20.026 1.00 92.31 374 ASP A C 1
ATOM 2883 O O . ASP A 1 374 ? 5.426 -15.310 -20.817 1.00 92.31 374 ASP A O 1
ATOM 2887 N N . LYS A 1 375 ? 3.739 -16.655 -20.203 1.00 91.56 375 LYS A N 1
ATOM 2888 C CA . LYS A 1 375 ? 3.893 -17.603 -21.322 1.00 91.56 375 LYS A CA 1
ATOM 2889 C C . LYS A 1 375 ? 3.087 -17.229 -22.565 1.00 91.56 375 LYS A C 1
ATOM 2891 O O . LYS A 1 375 ? 3.286 -17.830 -23.621 1.00 91.56 375 LYS A O 1
ATOM 2896 N N . MET A 1 376 ? 2.174 -16.262 -22.474 1.00 91.62 376 MET A N 1
ATOM 2897 C CA . MET A 1 376 ? 1.340 -15.861 -23.612 1.00 91.62 376 MET A CA 1
ATOM 2898 C C . MET A 1 376 ? 2.186 -15.248 -24.746 1.00 91.62 376 MET A C 1
ATOM 2900 O O . MET A 1 376 ? 3.202 -14.595 -24.504 1.00 91.62 376 MET A O 1
ATOM 2904 N N . SER A 1 377 ? 1.773 -15.387 -26.005 1.00 92.25 377 SER A N 1
ATOM 2905 C CA . SER A 1 377 ? 2.496 -14.736 -27.106 1.00 92.25 377 SER A CA 1
ATOM 2906 C C . SER A 1 377 ? 2.217 -13.224 -27.157 1.00 92.25 377 SER A C 1
ATOM 2908 O O . SER A 1 377 ? 1.187 -12.757 -26.670 1.00 92.25 377 SER A O 1
ATOM 2910 N N . ASP A 1 378 ? 3.087 -12.441 -27.806 1.00 89.31 378 ASP A N 1
ATOM 2911 C CA . ASP A 1 378 ? 2.816 -11.013 -28.069 1.00 89.31 378 ASP A CA 1
ATOM 2912 C C . ASP A 1 378 ? 1.535 -10.808 -28.903 1.00 89.31 378 ASP A C 1
ATOM 2914 O O . ASP A 1 378 ? 0.892 -9.763 -28.817 1.00 89.31 378 ASP A O 1
ATOM 2918 N N . GLN A 1 379 ? 1.134 -11.803 -29.704 1.00 88.25 379 GLN A N 1
ATOM 2919 C CA . GLN A 1 379 ? -0.141 -11.776 -30.418 1.00 88.25 379 GLN A CA 1
ATOM 2920 C C . GLN A 1 379 ? -1.322 -11.910 -29.446 1.00 88.25 379 GLN A C 1
ATOM 2922 O O . GLN A 1 379 ? -2.293 -11.161 -29.569 1.00 88.25 379 GLN A O 1
ATOM 2927 N N . ASP A 1 380 ? -1.228 -12.797 -28.456 1.00 89.62 380 ASP A N 1
ATOM 2928 C CA . ASP A 1 380 ? -2.272 -12.990 -27.443 1.00 89.62 380 ASP A CA 1
ATOM 2929 C C . ASP A 1 380 ? -2.377 -11.781 -26.497 1.00 89.62 380 ASP A C 1
ATOM 2931 O O . ASP A 1 380 ? -3.481 -11.391 -26.114 1.00 89.62 380 ASP A O 1
ATOM 2935 N N . MET A 1 381 ? -1.259 -11.102 -26.201 1.00 90.38 381 MET A N 1
ATOM 2936 C CA . MET A 1 381 ? -1.249 -9.837 -25.440 1.00 90.38 381 MET A CA 1
ATOM 2937 C C . MET A 1 381 ? -2.143 -8.763 -26.078 1.00 90.38 381 MET A C 1
ATOM 2939 O O . MET A 1 381 ? -2.830 -7.990 -25.395 1.00 90.38 381 MET A O 1
ATOM 2943 N N . SER A 1 382 ? -2.203 -8.732 -27.412 1.00 84.94 382 SER A N 1
ATOM 2944 C CA . SER A 1 382 ? -3.060 -7.792 -28.131 1.00 84.94 382 SER A CA 1
ATOM 2945 C C . SER A 1 382 ? -4.557 -8.043 -27.896 1.00 84.94 382 SER A C 1
ATOM 2947 O O . SER A 1 382 ? -5.340 -7.108 -28.066 1.00 84.94 382 SER A O 1
ATOM 2949 N N . ALA A 1 383 ? -4.959 -9.242 -27.458 1.00 89.69 383 ALA A N 1
ATOM 2950 C CA . ALA A 1 383 ? -6.348 -9.620 -27.192 1.00 89.69 383 ALA A CA 1
ATOM 2951 C C . ALA A 1 383 ? -6.798 -9.384 -25.736 1.00 89.69 383 ALA A C 1
ATOM 2953 O O . ALA A 1 383 ? -8.001 -9.445 -25.476 1.00 89.69 383 ALA A O 1
ATOM 2954 N N . ARG A 1 384 ? -5.874 -9.060 -24.815 1.00 94.12 384 ARG A N 1
ATOM 2955 C CA . ARG A 1 384 ? -6.180 -8.790 -23.396 1.00 94.12 384 ARG A CA 1
ATOM 2956 C C . ARG A 1 384 ? -7.300 -7.761 -23.223 1.00 94.12 384 ARG A C 1
ATOM 2958 O O . ARG A 1 384 ? -7.294 -6.709 -23.886 1.00 94.12 384 ARG A O 1
ATOM 2965 N N . VAL A 1 385 ? -8.207 -8.050 -22.289 1.00 97.44 385 VAL A N 1
ATOM 2966 C CA . VAL A 1 385 ? -9.280 -7.152 -21.847 1.00 97.44 385 VAL A CA 1
ATOM 2967 C C . VAL A 1 385 ? -8.716 -6.206 -20.793 1.00 97.44 385 VAL A C 1
ATOM 2969 O O . VAL A 1 385 ? -8.600 -6.551 -19.622 1.00 97.44 385 VAL A O 1
ATOM 2972 N N . ILE A 1 386 ? -8.345 -5.006 -21.235 1.00 98.25 386 ILE A N 1
ATOM 2973 C CA . ILE A 1 386 ? -7.787 -3.968 -20.367 1.00 98.25 386 ILE A CA 1
ATOM 2974 C C . ILE A 1 386 ? -8.662 -2.730 -20.505 1.00 98.25 386 ILE A C 1
ATOM 2976 O O . ILE A 1 386 ? -8.876 -2.249 -21.625 1.00 98.25 386 ILE A O 1
ATOM 2980 N N . TYR A 1 387 ? -9.177 -2.236 -19.387 1.00 98.25 387 TYR A N 1
ATOM 2981 C CA . TYR A 1 387 ? -9.968 -1.013 -19.318 1.00 98.25 387 TYR A CA 1
ATOM 2982 C C . TYR A 1 387 ? -9.171 0.111 -18.663 1.00 98.25 387 TYR A C 1
ATOM 2984 O O . TYR A 1 387 ? -8.217 -0.131 -17.933 1.00 98.25 387 TYR A O 1
ATOM 2992 N N . THR A 1 388 ? -9.573 1.346 -18.925 1.00 96.62 388 THR A N 1
ATOM 2993 C CA . THR A 1 388 ? -9.048 2.545 -18.270 1.00 96.62 388 THR A CA 1
ATOM 2994 C C . THR A 1 388 ? -10.185 3.527 -18.035 1.00 96.62 388 THR A C 1
ATOM 2996 O O . THR A 1 388 ? -11.221 3.464 -18.708 1.00 96.62 388 THR A O 1
ATOM 2999 N N . TYR A 1 389 ? -10.003 4.429 -17.080 1.00 93.00 389 TYR A N 1
ATOM 3000 C CA . TYR A 1 389 ? -10.933 5.529 -16.852 1.00 93.00 389 TYR A CA 1
ATOM 3001 C C . TYR A 1 389 ? -10.636 6.690 -17.811 1.00 93.00 389 TYR A C 1
ATOM 3003 O O . TYR A 1 389 ? -9.476 7.067 -17.993 1.00 93.00 389 TYR A O 1
ATOM 3011 N N . TYR A 1 390 ? -11.669 7.218 -18.469 1.00 84.94 390 TYR A N 1
ATOM 3012 C CA . TYR A 1 390 ? -11.568 8.380 -19.350 1.00 84.94 390 TYR A CA 1
ATOM 3013 C C . TYR A 1 390 ? -11.878 9.641 -18.533 1.00 84.94 390 TYR A C 1
ATOM 3015 O O . TYR A 1 390 ? -13.033 9.894 -18.190 1.00 84.94 390 TYR A O 1
ATOM 3023 N N . ASP A 1 391 ? -10.835 10.409 -18.213 1.00 74.06 391 ASP A N 1
ATOM 3024 C CA . ASP A 1 391 ? -10.905 11.597 -17.353 1.00 74.06 391 ASP A CA 1
ATOM 3025 C C . ASP A 1 391 ? -10.364 12.840 -18.069 1.00 74.06 391 ASP A C 1
ATOM 3027 O O . ASP A 1 391 ? -9.204 12.873 -18.494 1.00 74.06 391 ASP A O 1
ATOM 3031 N N . ILE A 1 392 ? -11.199 13.876 -18.178 1.00 66.19 392 ILE A N 1
ATOM 3032 C CA . ILE A 1 392 ? -10.795 15.207 -18.666 1.00 66.19 392 ILE A CA 1
ATOM 3033 C C . ILE A 1 392 ? -10.830 16.284 -17.565 1.00 66.19 392 ILE A C 1
ATOM 3035 O O . ILE A 1 392 ? -10.551 17.449 -17.848 1.00 66.19 392 ILE A O 1
ATOM 3039 N N . SER A 1 393 ? -11.173 15.937 -16.320 1.00 57.81 393 SER A N 1
ATOM 3040 C CA . SER A 1 393 ? -11.484 16.886 -15.239 1.00 57.81 393 SER A CA 1
ATOM 3041 C C . SER A 1 393 ? -10.253 17.510 -14.558 1.00 57.81 393 SER A C 1
ATOM 3043 O O . SER A 1 393 ? -10.334 18.632 -14.058 1.00 57.81 393 SER A O 1
ATOM 3045 N N . ASN A 1 394 ? -9.074 16.885 -14.646 1.00 51.69 394 ASN A N 1
ATOM 3046 C CA . ASN A 1 394 ? -7.809 17.408 -14.098 1.00 51.69 394 ASN A CA 1
ATOM 3047 C C . ASN A 1 394 ? -7.180 18.584 -14.907 1.00 51.69 394 ASN A C 1
ATOM 3049 O O . ASN A 1 394 ? -6.043 18.991 -14.664 1.00 51.69 394 ASN A O 1
ATOM 3053 N N . TYR A 1 395 ? -7.908 19.177 -15.864 1.00 51.81 395 TYR A N 1
ATOM 3054 C CA . TYR A 1 395 ? -7.405 20.153 -16.853 1.00 51.81 395 TYR A CA 1
ATOM 3055 C C . TYR A 1 395 ? -7.566 21.638 -16.475 1.00 51.81 395 TYR A C 1
ATOM 3057 O O . TYR A 1 395 ? -8.077 22.445 -17.256 1.00 51.81 395 TYR A O 1
ATOM 3065 N N . SER A 1 396 ? -7.101 22.065 -15.299 1.00 41.53 396 SER A N 1
ATOM 3066 C CA . SER A 1 396 ? -7.266 23.472 -14.887 1.00 41.53 396 SER A CA 1
ATOM 3067 C C . SER A 1 396 ? -6.374 24.492 -15.621 1.00 41.53 396 SER A C 1
ATOM 3069 O O . SER A 1 396 ? -6.673 25.682 -15.553 1.00 41.53 396 SER A O 1
ATOM 3071 N N . ASN A 1 397 ? -5.342 24.083 -16.381 1.00 40.03 397 ASN A N 1
ATOM 3072 C CA . ASN A 1 397 ? -4.360 25.036 -16.938 1.00 40.03 397 ASN A CA 1
ATOM 3073 C C . ASN A 1 397 ? -4.176 25.053 -18.468 1.00 40.03 397 ASN A C 1
ATOM 3075 O O . ASN A 1 397 ? -3.428 25.901 -18.952 1.00 40.03 397 ASN A O 1
ATOM 3079 N N . ASP A 1 398 ? -4.859 24.210 -19.251 1.00 38.97 398 ASP A N 1
ATOM 3080 C CA . ASP A 1 398 ? -4.750 24.265 -20.721 1.00 38.97 398 ASP A CA 1
ATOM 3081 C C . ASP A 1 398 ? -6.108 24.092 -21.419 1.00 38.97 398 ASP A C 1
ATOM 3083 O O . ASP A 1 398 ? -6.413 23.104 -22.085 1.00 38.97 398 ASP A O 1
ATOM 3087 N N . LEU A 1 399 ? -6.963 25.103 -21.246 1.00 38.28 399 LEU A N 1
ATOM 3088 C CA . LEU A 1 399 ? -8.327 25.172 -21.787 1.00 38.28 399 LEU A CA 1
ATOM 3089 C C . LEU A 1 399 ? -8.407 25.233 -23.329 1.00 38.28 399 LEU A C 1
ATOM 3091 O O . LEU A 1 399 ? -9.509 25.265 -23.874 1.00 38.28 399 LEU A O 1
ATOM 3095 N N . ASN A 1 400 ? -7.279 25.239 -24.048 1.00 40.81 400 ASN A N 1
ATOM 3096 C CA . ASN A 1 400 ? -7.271 25.313 -25.513 1.00 40.81 400 ASN A CA 1
ATOM 3097 C C . ASN A 1 400 ? -7.155 23.947 -26.214 1.00 40.81 400 ASN A C 1
ATOM 3099 O O . ASN A 1 400 ? -7.472 23.869 -27.401 1.00 40.81 400 ASN A O 1
ATOM 3103 N N . SER A 1 401 ? -6.759 22.873 -25.518 1.00 41.97 401 SER A N 1
ATOM 3104 C CA . SER A 1 401 ? -6.636 21.519 -26.097 1.00 41.97 401 SER A CA 1
ATOM 3105 C C . SER A 1 401 ? -7.826 20.600 -25.764 1.00 41.97 401 SER A C 1
ATOM 3107 O O . SER A 1 401 ? -8.251 19.820 -26.619 1.00 41.97 401 SER A O 1
ATOM 3109 N N . ALA A 1 402 ? -8.465 20.781 -24.601 1.00 42.41 402 ALA A N 1
ATOM 3110 C CA . ALA A 1 402 ? -9.665 20.040 -24.174 1.00 42.41 402 ALA A CA 1
ATOM 3111 C C . ALA A 1 402 ? -10.932 20.325 -25.017 1.00 42.41 402 ALA A C 1
ATOM 3113 O O . ALA A 1 402 ? -11.919 19.602 -24.938 1.00 42.41 402 ALA A O 1
ATOM 3114 N N . ALA A 1 403 ? -10.929 21.372 -25.848 1.00 42.03 403 ALA A N 1
ATOM 3115 C CA . ALA A 1 403 ? -12.101 21.798 -26.618 1.00 42.03 403 ALA A CA 1
ATOM 3116 C C . ALA A 1 403 ? -12.386 20.954 -27.881 1.00 42.03 403 ALA A C 1
ATOM 3118 O O . ALA A 1 403 ? -13.437 21.131 -28.499 1.00 42.03 403 ALA A O 1
ATOM 3119 N N . THR A 1 404 ? -11.475 20.058 -28.283 1.00 46.84 404 THR A N 1
ATOM 3120 C CA . THR A 1 404 ? -11.653 19.201 -29.478 1.00 46.84 404 THR A CA 1
ATOM 3121 C C . THR A 1 404 ? -11.935 17.733 -29.168 1.00 46.84 404 THR A C 1
ATOM 3123 O O . THR A 1 404 ? -12.461 17.035 -30.036 1.00 46.84 404 THR A O 1
ATOM 3126 N N . ASP A 1 405 ? -11.672 17.292 -27.937 1.00 53.56 405 ASP A N 1
ATOM 3127 C CA . ASP A 1 405 ? -12.024 15.960 -27.455 1.00 53.56 405 ASP A CA 1
ATOM 3128 C C . ASP A 1 405 ? -13.417 16.052 -26.824 1.00 53.56 405 ASP A C 1
ATOM 3130 O O . ASP A 1 405 ? -13.637 16.713 -25.808 1.00 53.56 405 ASP A O 1
ATOM 3134 N N . SER A 1 406 ? -14.432 15.550 -27.523 1.00 51.72 406 SER A N 1
ATOM 3135 C CA . SER A 1 406 ? -15.812 15.743 -27.087 1.00 51.72 406 SER A CA 1
ATOM 3136 C C . SER A 1 406 ? -16.021 15.105 -25.712 1.00 51.72 406 SER A C 1
ATOM 3138 O O . SER A 1 406 ? -15.827 13.900 -25.595 1.00 51.72 406 SER A O 1
ATOM 3140 N N . LYS A 1 407 ? -16.530 15.874 -24.732 1.00 54.16 407 LYS A N 1
ATOM 3141 C CA . LYS A 1 407 ? -16.989 15.464 -23.378 1.00 54.16 407 LYS A CA 1
ATOM 3142 C C . LYS A 1 407 ? -17.926 14.230 -23.304 1.00 54.16 407 LYS A C 1
ATOM 3144 O O . LYS A 1 407 ? -18.502 13.950 -22.265 1.00 54.16 407 LYS A O 1
ATOM 3149 N N . LYS A 1 408 ? -18.156 13.504 -24.400 1.00 54.78 408 LYS A N 1
ATOM 3150 C CA . LYS A 1 408 ? -19.052 12.345 -24.516 1.00 54.78 408 LYS A CA 1
ATOM 3151 C C . LYS A 1 408 ? -18.635 11.137 -23.675 1.00 54.78 408 LYS A C 1
ATOM 3153 O O . LYS A 1 408 ? -19.488 10.288 -23.435 1.00 54.78 408 LYS A O 1
ATOM 3158 N N . HIS A 1 409 ? -17.362 11.038 -23.299 1.00 58.69 409 HIS A N 1
ATOM 3159 C CA . HIS A 1 409 ? -16.811 9.886 -22.582 1.00 58.69 409 HIS A CA 1
ATOM 3160 C C . HIS A 1 409 ? -16.278 10.234 -21.185 1.00 58.69 409 HIS A C 1
ATOM 3162 O O . HIS A 1 409 ? -15.802 9.332 -20.505 1.00 58.69 409 HIS A O 1
ATOM 3168 N N . ASP A 1 410 ? -16.380 11.497 -20.750 1.00 74.06 410 ASP A N 1
ATOM 3169 C CA . ASP A 1 410 ? -15.912 11.921 -19.425 1.00 74.06 410 ASP A CA 1
ATOM 3170 C C . ASP A 1 410 ? -16.634 11.163 -18.311 1.00 74.06 410 ASP A C 1
ATOM 3172 O O . ASP A 1 410 ? -17.849 10.945 -18.372 1.00 74.06 410 ASP A O 1
ATOM 3176 N N . GLY A 1 411 ? -15.865 10.721 -17.323 1.00 77.75 411 GLY A N 1
ATOM 3177 C CA . GLY A 1 411 ? -16.376 9.953 -16.200 1.00 77.75 411 GLY A CA 1
ATOM 3178 C C . GLY A 1 411 ? -16.787 8.518 -16.534 1.00 77.75 411 GLY A C 1
ATOM 3179 O O . GLY A 1 411 ? -17.587 7.937 -15.804 1.00 77.75 411 GLY A O 1
ATOM 3180 N N . LYS A 1 412 ? -16.308 7.935 -17.646 1.00 85.69 412 LYS A N 1
ATOM 3181 C CA . LYS A 1 412 ? -16.685 6.582 -18.098 1.00 85.69 412 LYS A CA 1
ATOM 3182 C C . LYS A 1 412 ? -15.471 5.677 -18.344 1.00 85.69 412 LYS A C 1
ATOM 3184 O O . LYS A 1 412 ? -14.374 6.131 -18.651 1.00 85.69 412 LYS A O 1
ATOM 3189 N N . GLY A 1 413 ? -15.690 4.361 -18.280 1.00 92.94 413 GLY A N 1
ATOM 3190 C CA . GLY A 1 413 ? -14.705 3.364 -18.715 1.00 92.94 413 GLY A CA 1
ATOM 3191 C C . GLY A 1 413 ? -14.588 3.238 -20.232 1.00 92.94 413 GLY A C 1
ATOM 3192 O O . GLY A 1 413 ? -15.601 3.158 -20.932 1.00 92.94 413 GLY A O 1
ATOM 3193 N N . VAL A 1 414 ? -13.355 3.124 -20.720 1.00 94.69 414 VAL A N 1
ATOM 3194 C CA . VAL A 1 414 ? -13.007 2.825 -22.119 1.00 94.69 414 VAL A CA 1
ATOM 3195 C C . VAL A 1 414 ? -11.982 1.693 -22.179 1.00 94.69 414 VAL A C 1
ATOM 3197 O O . VAL A 1 414 ? -11.350 1.351 -21.179 1.00 94.69 414 VAL A O 1
ATOM 3200 N N . THR A 1 415 ? -11.809 1.066 -23.340 1.00 96.19 415 THR A N 1
ATOM 3201 C CA . THR A 1 415 ? -10.715 0.102 -23.525 1.00 96.19 415 THR A CA 1
ATOM 3202 C C . THR A 1 415 ? -9.364 0.814 -23.549 1.00 96.19 415 THR A C 1
ATOM 3204 O O . THR A 1 415 ? -9.220 1.873 -24.155 1.00 96.19 415 THR A O 1
ATOM 3207 N N . PHE A 1 416 ? -8.350 0.216 -22.921 1.00 96.38 416 PHE A N 1
ATOM 3208 C CA . PHE A 1 416 ? -6.985 0.741 -22.876 1.00 96.38 416 PHE A CA 1
ATOM 3209 C C . PHE A 1 416 ? -6.288 0.543 -24.232 1.00 96.38 416 PHE A C 1
ATOM 3211 O O . PHE A 1 416 ? -5.549 -0.421 -24.479 1.00 96.38 416 PHE A O 1
ATOM 3218 N N . ARG A 1 417 ? -6.622 1.444 -25.157 1.00 93.81 417 ARG A N 1
ATOM 3219 C CA . ARG A 1 417 ? -6.157 1.528 -26.543 1.00 93.81 417 ARG A CA 1
ATOM 3220 C C . ARG A 1 417 ? -5.813 2.973 -26.836 1.00 93.81 417 ARG A C 1
ATOM 3222 O O . ARG A 1 417 ? -6.582 3.847 -26.467 1.00 93.81 417 ARG A O 1
ATOM 3229 N N . TYR A 1 418 ? -4.709 3.207 -27.541 1.00 91.19 418 TYR A N 1
ATOM 3230 C CA . TYR A 1 418 ? -4.176 4.553 -27.768 1.00 91.19 418 TYR A CA 1
ATOM 3231 C C . TYR A 1 418 ? -5.222 5.548 -28.293 1.00 91.19 418 TYR A C 1
ATOM 3233 O O . TYR A 1 418 ? -5.359 6.640 -27.749 1.00 91.19 418 TYR A O 1
ATOM 3241 N N . ASP A 1 419 ? -6.015 5.137 -29.284 1.00 90.12 419 ASP A N 1
ATOM 3242 C CA . ASP A 1 419 ? -7.046 5.979 -29.908 1.00 90.12 419 ASP A CA 1
ATOM 3243 C C . ASP A 1 419 ? -8.261 6.259 -29.004 1.00 90.12 419 ASP A C 1
ATOM 3245 O O . ASP A 1 419 ? -9.036 7.167 -29.291 1.00 90.12 419 ASP A O 1
ATOM 3249 N N . ASN A 1 420 ? -8.416 5.504 -27.913 1.00 90.06 420 ASN A N 1
ATOM 3250 C CA . ASN A 1 420 ? -9.486 5.667 -26.928 1.00 90.06 420 ASN A CA 1
ATOM 3251 C C . ASN A 1 420 ? -9.042 6.460 -25.688 1.00 90.06 420 ASN A C 1
ATOM 3253 O O . ASN A 1 420 ? -9.857 6.712 -24.804 1.00 90.06 420 ASN A O 1
ATOM 3257 N N . LEU A 1 421 ? -7.763 6.833 -25.608 1.00 88.88 421 LEU A N 1
ATOM 3258 C CA . LEU A 1 421 ? -7.212 7.633 -24.518 1.00 88.88 421 LEU A CA 1
ATOM 3259 C C . LEU A 1 421 ? -7.438 9.126 -24.746 1.00 88.88 421 LEU A C 1
ATOM 3261 O O . LEU A 1 421 ? -7.424 9.599 -25.884 1.00 88.88 421 LEU A O 1
ATOM 3265 N N . THR A 1 422 ? -7.549 9.880 -23.653 1.00 85.94 422 THR A N 1
ATOM 3266 C CA . THR A 1 422 ? -7.569 11.345 -23.719 1.00 85.94 422 THR A CA 1
ATOM 3267 C C . THR A 1 422 ? -6.232 11.889 -24.220 1.00 85.94 422 THR A C 1
ATOM 3269 O O . THR A 1 422 ? -5.186 11.239 -24.129 1.00 85.94 422 THR A O 1
ATOM 3272 N N . SER A 1 423 ? -6.225 13.135 -24.697 1.00 84.38 423 SER A N 1
ATOM 3273 C CA . SER A 1 423 ? -4.983 13.803 -25.126 1.00 84.38 423 SER A CA 1
ATOM 3274 C C . SER A 1 423 ? -3.864 13.820 -24.064 1.00 84.38 423 SER A C 1
ATOM 3276 O O . SER A 1 423 ? -2.690 13.763 -24.432 1.00 84.38 423 SER A O 1
ATOM 3278 N N . TYR A 1 424 ? -4.208 13.841 -22.772 1.00 82.69 424 TYR A N 1
ATOM 3279 C CA . TYR A 1 424 ? -3.262 13.773 -21.650 1.00 82.69 424 TYR A CA 1
ATOM 3280 C C . TYR A 1 424 ? -2.687 12.387 -21.441 1.00 82.69 424 TYR A C 1
ATOM 3282 O O . TYR A 1 424 ? -1.475 12.223 -21.363 1.00 82.69 424 TYR A O 1
ATOM 3290 N N . GLN A 1 425 ? -3.555 11.381 -21.419 1.00 89.06 425 GLN A N 1
ATOM 3291 C CA . GLN A 1 425 ? -3.144 9.987 -21.314 1.00 89.06 425 GLN A CA 1
ATOM 3292 C C . GLN A 1 425 ? -2.277 9.585 -22.516 1.00 89.06 425 GLN A C 1
ATOM 3294 O O . GLN A 1 425 ? -1.298 8.862 -22.380 1.00 89.06 425 GLN A O 1
ATOM 3299 N N . GLN A 1 426 ? -2.569 10.115 -23.708 1.00 90.38 426 GLN A N 1
ATOM 3300 C CA . GLN A 1 426 ? -1.691 9.970 -24.870 1.00 90.38 426 GLN A CA 1
ATOM 3301 C C . GLN A 1 426 ? -0.368 10.733 -24.728 1.00 90.38 426 GLN A C 1
ATOM 3303 O O . GLN A 1 426 ? 0.614 10.347 -25.365 1.00 90.38 426 GLN A O 1
ATOM 3308 N N . ALA A 1 427 ? -0.344 11.845 -23.987 1.00 88.94 427 ALA A N 1
ATOM 3309 C CA . ALA A 1 427 ? 0.852 12.654 -23.779 1.00 88.94 427 ALA A CA 1
ATOM 3310 C C . ALA A 1 427 ? 1.860 11.971 -22.847 1.00 88.94 427 ALA A C 1
ATOM 3312 O O . ALA A 1 427 ? 3.050 12.066 -23.144 1.00 88.94 427 ALA A O 1
ATOM 3313 N N . ASP A 1 428 ? 1.403 11.205 -21.850 1.00 90.81 428 ASP A N 1
ATOM 3314 C CA . ASP A 1 428 ? 2.233 10.311 -21.024 1.00 90.81 428 ASP A CA 1
ATOM 3315 C C . ASP A 1 428 ? 3.128 9.442 -21.928 1.00 90.81 428 ASP A C 1
ATOM 3317 O O . ASP A 1 428 ? 4.350 9.577 -21.951 1.00 90.81 428 ASP A O 1
ATOM 3321 N N . PHE A 1 429 ? 2.526 8.687 -22.849 1.00 91.31 429 PHE A N 1
ATOM 3322 C CA . PHE A 1 429 ? 3.274 7.834 -23.780 1.00 91.31 429 PHE A CA 1
ATOM 3323 C C . PHE A 1 429 ? 4.139 8.586 -24.805 1.00 91.31 429 PHE A C 1
ATOM 3325 O O . PHE A 1 429 ? 4.997 7.975 -25.441 1.00 91.31 429 PHE A O 1
ATOM 3332 N N . LYS A 1 430 ? 3.944 9.900 -24.989 1.00 88.50 430 LYS A N 1
ATOM 3333 C CA . LYS A 1 430 ? 4.808 10.748 -25.836 1.00 88.50 430 LYS A CA 1
ATOM 3334 C C . LYS A 1 430 ? 6.030 11.285 -25.085 1.00 88.50 430 LYS A C 1
ATOM 3336 O O . LYS A 1 430 ? 6.909 11.853 -25.730 1.00 88.50 430 LYS A O 1
ATOM 3341 N N . ARG A 1 431 ? 6.088 11.153 -23.755 1.00 81.81 431 ARG A N 1
ATOM 3342 C CA . ARG A 1 431 ? 7.259 11.528 -22.940 1.00 81.81 431 ARG A CA 1
ATOM 3343 C C . ARG A 1 431 ? 8.378 10.499 -22.978 1.00 81.81 431 ARG A C 1
ATOM 3345 O O . ARG A 1 431 ? 9.513 10.840 -22.658 1.00 81.81 431 ARG A O 1
ATOM 3352 N N . GLY A 1 432 ? 8.056 9.276 -23.383 1.00 68.19 432 GLY A N 1
ATOM 3353 C CA . GLY A 1 432 ? 9.014 8.196 -23.510 1.00 68.19 432 GLY A CA 1
ATOM 3354 C C . GLY A 1 432 ? 10.166 8.486 -24.482 1.00 68.19 432 GLY A C 1
ATOM 3355 O O . GLY A 1 432 ? 10.081 9.327 -25.374 1.00 68.19 432 GLY A O 1
ATOM 3356 N N . THR A 1 433 ? 11.265 7.763 -24.291 1.00 66.31 433 THR A N 1
ATOM 3357 C CA . THR A 1 433 ? 12.500 7.817 -25.077 1.00 66.31 433 THR A CA 1
ATOM 3358 C C . THR A 1 433 ? 12.435 7.056 -26.415 1.00 66.31 433 THR A C 1
ATOM 3360 O O . THR A 1 433 ? 13.245 7.340 -27.299 1.00 66.31 433 THR A O 1
ATOM 3363 N N . ASP A 1 434 ? 11.478 6.136 -26.612 1.00 68.25 434 ASP A N 1
ATOM 3364 C CA . ASP A 1 434 ? 11.160 5.537 -27.928 1.00 68.25 434 ASP A CA 1
ATOM 3365 C C . ASP A 1 434 ? 10.427 6.547 -28.839 1.00 68.25 434 ASP A C 1
ATOM 3367 O O . ASP A 1 434 ? 9.608 7.358 -28.413 1.00 68.25 434 ASP A O 1
ATOM 3371 N N . THR A 1 435 ? 10.685 6.453 -30.140 1.00 68.94 435 THR A N 1
ATOM 3372 C CA . THR A 1 435 ? 10.049 7.235 -31.207 1.00 68.94 435 THR A CA 1
ATOM 3373 C C . THR A 1 435 ? 8.534 7.024 -31.375 1.00 68.94 435 THR A C 1
ATOM 3375 O O . THR A 1 435 ? 7.894 7.839 -32.042 1.00 68.94 435 THR A O 1
ATOM 3378 N N . SER A 1 436 ? 7.943 5.962 -30.809 1.00 85.81 436 SER A N 1
ATOM 3379 C CA . SER A 1 436 ? 6.518 5.624 -30.971 1.00 85.81 436 SER A CA 1
ATOM 3380 C C . SER A 1 436 ? 5.787 5.452 -29.634 1.00 85.81 436 SER A C 1
ATOM 3382 O O . SER A 1 436 ? 5.982 4.469 -28.921 1.00 85.81 436 SER A O 1
ATOM 3384 N N . ALA A 1 437 ? 4.840 6.351 -29.345 1.00 88.50 437 ALA A N 1
ATOM 3385 C CA . ALA A 1 437 ? 3.957 6.264 -28.174 1.00 88.50 437 ALA A CA 1
ATOM 3386 C C . ALA A 1 437 ? 3.113 4.969 -28.144 1.00 88.50 437 ALA A C 1
ATOM 3388 O O . ALA A 1 437 ? 2.773 4.457 -27.079 1.00 88.50 437 ALA A O 1
ATOM 3389 N N . GLN A 1 438 ? 2.819 4.392 -29.315 1.00 90.88 438 GLN A N 1
ATOM 3390 C CA . GLN A 1 438 ? 2.124 3.108 -29.414 1.00 90.88 438 GLN A CA 1
ATOM 3391 C C . GLN A 1 438 ? 2.976 1.950 -28.870 1.00 90.88 438 GLN A C 1
ATOM 3393 O O . GLN A 1 438 ? 2.416 1.012 -28.306 1.00 90.88 438 GLN A O 1
ATOM 3398 N N . ASN A 1 439 ? 4.308 2.011 -29.007 1.00 91.75 439 ASN A N 1
ATOM 3399 C CA . ASN A 1 439 ? 5.207 0.970 -28.497 1.00 91.75 439 ASN A CA 1
ATOM 3400 C C . ASN A 1 439 ? 5.173 0.933 -26.967 1.00 91.75 439 ASN A C 1
ATOM 3402 O O . ASN A 1 439 ? 5.074 -0.148 -26.392 1.00 91.75 439 ASN A O 1
ATOM 3406 N N . TYR A 1 440 ? 5.179 2.104 -26.319 1.00 92.38 440 TYR A N 1
ATOM 3407 C CA . TYR A 1 440 ? 5.020 2.217 -24.869 1.00 92.38 440 TYR A CA 1
ATOM 3408 C C . TYR A 1 440 ? 3.703 1.609 -24.397 1.00 92.38 440 TYR A C 1
ATOM 3410 O O . TYR A 1 440 ? 3.700 0.746 -23.523 1.00 92.38 440 TYR A O 1
ATOM 3418 N N . LEU A 1 441 ? 2.587 1.999 -25.016 1.00 94.25 441 LEU A N 1
ATOM 3419 C CA . LEU A 1 441 ? 1.283 1.449 -24.658 1.00 94.25 441 LEU A CA 1
ATOM 3420 C C . LEU A 1 441 ? 1.251 -0.075 -24.842 1.00 94.25 441 LEU A C 1
ATOM 3422 O O . LEU A 1 441 ? 0.788 -0.793 -23.962 1.00 94.25 441 LEU A O 1
ATOM 3426 N N . ASN A 1 442 ? 1.778 -0.591 -25.953 1.00 94.12 442 ASN A N 1
ATOM 3427 C CA . ASN A 1 442 ? 1.846 -2.030 -26.209 1.00 94.12 442 ASN A CA 1
ATOM 3428 C C . ASN A 1 442 ? 2.731 -2.777 -25.199 1.00 94.12 442 ASN A C 1
ATOM 3430 O O . ASN A 1 442 ? 2.391 -3.887 -24.789 1.00 94.12 442 ASN A O 1
ATOM 3434 N N . TYR A 1 443 ? 3.829 -2.163 -24.761 1.00 94.44 443 TYR A N 1
ATOM 3435 C CA . TYR A 1 443 ? 4.679 -2.701 -23.707 1.00 94.44 443 TYR A CA 1
ATOM 3436 C C . TYR A 1 443 ? 3.932 -2.795 -22.369 1.00 94.44 443 TYR A C 1
ATOM 3438 O O . TYR A 1 443 ? 3.957 -3.857 -21.744 1.00 94.44 443 TYR A O 1
ATOM 3446 N N . ILE A 1 444 ? 3.186 -1.755 -21.969 1.00 95.00 444 ILE A N 1
ATOM 3447 C CA . ILE A 1 444 ? 2.335 -1.792 -20.762 1.00 95.00 444 ILE A CA 1
ATOM 3448 C C . ILE A 1 444 ? 1.251 -2.868 -20.891 1.00 95.00 444 ILE A C 1
ATOM 3450 O O . ILE A 1 444 ? 0.978 -3.610 -19.952 1.00 95.00 444 ILE A O 1
ATOM 3454 N N . ARG A 1 445 ? 0.712 -3.067 -22.099 1.00 95.25 445 ARG A N 1
ATOM 3455 C CA . ARG A 1 445 ? -0.191 -4.187 -22.407 1.00 95.25 445 ARG A CA 1
ATOM 3456 C C . ARG A 1 445 ? 0.483 -5.569 -22.389 1.00 95.25 445 ARG A C 1
ATOM 3458 O O . ARG A 1 445 ? -0.224 -6.563 -22.539 1.00 95.25 445 ARG A O 1
ATOM 3465 N N . GLY A 1 446 ? 1.796 -5.657 -22.181 1.00 94.19 446 GLY A N 1
ATOM 3466 C CA . GLY A 1 446 ? 2.532 -6.908 -21.963 1.00 94.19 446 GLY A CA 1
ATOM 3467 C C . GLY A 1 446 ? 3.390 -7.391 -23.137 1.00 94.19 446 GLY A C 1
ATOM 3468 O O . GLY A 1 446 ? 3.978 -8.463 -23.043 1.00 94.19 446 GLY A O 1
ATOM 3469 N N . GLU A 1 447 ? 3.498 -6.645 -24.240 1.00 93.88 447 GLU A N 1
ATOM 3470 C CA . GLU A 1 447 ? 4.341 -7.066 -25.369 1.00 93.88 447 GLU A CA 1
ATOM 3471 C C . GLU A 1 447 ? 5.844 -6.950 -25.052 1.00 93.88 447 GLU A C 1
ATOM 3473 O O . GLU A 1 447 ? 6.290 -5.955 -24.475 1.00 93.88 447 GLU A O 1
ATOM 3478 N N . HIS A 1 448 ? 6.639 -7.938 -25.480 1.00 91.81 448 HIS A N 1
ATOM 3479 C CA . HIS A 1 448 ? 8.096 -7.945 -25.283 1.00 91.81 448 HIS A CA 1
ATOM 3480 C C . HIS A 1 448 ? 8.889 -7.462 -26.505 1.00 91.81 448 HIS A C 1
ATOM 3482 O O . HIS A 1 448 ? 10.069 -7.134 -26.376 1.00 91.81 448 HIS A O 1
ATOM 3488 N N . ARG A 1 449 ? 8.289 -7.389 -27.701 1.00 90.94 449 ARG A N 1
ATOM 3489 C CA . ARG A 1 449 ? 8.994 -7.033 -28.953 1.00 90.94 449 ARG A CA 1
ATOM 3490 C C . ARG A 1 449 ? 9.768 -5.702 -28.937 1.00 90.94 449 ARG A C 1
ATOM 3492 O O . ARG A 1 449 ? 10.620 -5.499 -29.793 1.00 90.94 449 ARG A O 1
ATOM 3499 N N . HIS A 1 450 ? 9.446 -4.794 -28.014 1.00 89.56 450 HIS A N 1
ATOM 3500 C CA . HIS A 1 450 ? 10.051 -3.460 -27.899 1.00 89.56 450 HIS A CA 1
ATOM 3501 C C . HIS A 1 450 ? 11.098 -3.352 -26.780 1.00 89.56 450 HIS A C 1
ATOM 3503 O O . HIS A 1 450 ? 11.649 -2.276 -26.548 1.00 89.56 450 HIS A O 1
ATOM 3509 N N . GLU A 1 451 ? 11.388 -4.459 -26.103 1.00 90.12 451 GLU A N 1
ATOM 3510 C CA . GLU A 1 451 ? 12.408 -4.539 -25.060 1.00 90.12 451 GLU A CA 1
ATOM 3511 C C . GLU A 1 451 ? 13.823 -4.579 -25.654 1.00 90.12 451 GLU A C 1
ATOM 3513 O O . GLU A 1 451 ? 14.031 -5.061 -26.775 1.00 90.12 451 GLU A O 1
ATOM 3518 N N . ILE A 1 452 ? 14.808 -4.093 -24.899 1.00 86.12 452 ILE A N 1
ATOM 3519 C CA . ILE A 1 452 ? 16.222 -4.031 -25.302 1.00 86.12 452 ILE A CA 1
ATOM 3520 C C . ILE A 1 452 ? 16.753 -5.404 -25.733 1.00 86.12 452 ILE A C 1
ATOM 3522 O O . ILE A 1 452 ? 17.407 -5.508 -26.775 1.00 86.12 452 ILE A O 1
ATOM 3526 N N . ARG A 1 453 ? 16.415 -6.478 -25.010 1.00 83.00 453 ARG A N 1
ATOM 3527 C CA . ARG A 1 453 ? 16.803 -7.859 -25.351 1.00 83.00 453 ARG A CA 1
ATOM 3528 C C . ARG A 1 453 ? 16.313 -8.315 -26.727 1.00 83.00 453 ARG A C 1
ATOM 3530 O O . ARG A 1 453 ? 16.910 -9.212 -27.315 1.00 83.00 453 ARG A O 1
ATOM 3537 N N . ASN A 1 454 ? 15.258 -7.685 -27.246 1.00 87.25 454 ASN A N 1
ATOM 3538 C CA . ASN A 1 454 ? 14.650 -7.970 -28.546 1.00 87.25 454 ASN A CA 1
ATOM 3539 C C . ASN A 1 454 ? 14.999 -6.916 -29.616 1.00 87.25 454 ASN A C 1
ATOM 3541 O O . ASN A 1 454 ? 14.438 -6.939 -30.711 1.00 87.25 454 ASN A O 1
ATOM 3545 N N . GLY A 1 455 ? 15.939 -6.009 -29.326 1.00 82.88 455 GLY A N 1
ATOM 3546 C CA . GLY A 1 455 ? 16.386 -4.961 -30.247 1.00 82.88 455 GLY A CA 1
ATOM 3547 C C . GLY A 1 455 ? 15.557 -3.672 -30.212 1.00 82.88 455 GLY A C 1
ATOM 3548 O O . GLY A 1 455 ? 15.707 -2.848 -31.114 1.00 82.88 455 GLY A O 1
ATOM 3549 N N . GLY A 1 456 ? 14.690 -3.497 -29.209 1.00 87.94 456 GLY A N 1
ATOM 3550 C CA . GLY A 1 456 ? 13.984 -2.242 -28.941 1.00 87.94 456 GLY A CA 1
ATOM 3551 C C . GLY A 1 456 ? 14.737 -1.315 -27.976 1.00 87.94 456 GLY A C 1
ATOM 3552 O O . GLY A 1 456 ? 15.943 -1.454 -27.775 1.00 87.94 456 GLY A O 1
ATOM 3553 N N . THR A 1 457 ? 14.028 -0.347 -27.388 1.00 85.06 457 THR A N 1
ATOM 3554 C CA . THR A 1 457 ? 14.601 0.665 -26.472 1.00 85.06 457 THR A CA 1
ATOM 3555 C C . THR A 1 457 ? 14.006 0.641 -25.065 1.00 85.06 457 THR A C 1
ATOM 3557 O O . THR A 1 457 ? 14.482 1.374 -24.199 1.00 85.06 457 THR A O 1
ATOM 3560 N N . LEU A 1 458 ? 12.970 -0.169 -24.833 1.00 88.12 458 LEU A N 1
ATOM 3561 C CA . LEU A 1 458 ? 12.260 -0.237 -23.557 1.00 88.12 458 LEU A CA 1
ATOM 3562 C C . LEU A 1 458 ? 12.938 -1.208 -22.587 1.00 88.12 458 LEU A C 1
ATOM 3564 O O . LEU A 1 458 ? 13.666 -2.115 -22.999 1.00 88.12 458 LEU A O 1
ATOM 3568 N N . ARG A 1 459 ? 12.687 -1.014 -21.292 1.00 85.38 459 ARG A N 1
ATOM 3569 C CA . ARG A 1 459 ? 13.227 -1.833 -20.199 1.00 85.38 459 ARG A CA 1
ATOM 3570 C C . ARG A 1 459 ? 12.989 -3.328 -20.429 1.00 85.38 459 ARG A C 1
ATOM 3572 O O . ARG A 1 459 ? 11.900 -3.736 -20.813 1.00 85.38 459 ARG A O 1
ATOM 3579 N N . ASP A 1 460 ? 13.987 -4.156 -20.135 1.00 85.00 460 ASP A N 1
ATOM 3580 C CA . ASP A 1 460 ? 13.804 -5.610 -20.114 1.00 85.00 460 ASP A CA 1
ATOM 3581 C C . ASP A 1 460 ? 13.049 -6.029 -18.848 1.00 85.00 460 ASP A C 1
ATOM 3583 O O . ASP A 1 460 ? 13.471 -5.714 -17.730 1.00 85.00 460 ASP A O 1
ATOM 3587 N N . ARG A 1 461 ? 11.956 -6.783 -19.008 1.00 86.38 461 ARG A N 1
ATOM 3588 C CA . ARG A 1 461 ? 11.191 -7.334 -17.881 1.00 86.38 461 ARG A CA 1
ATOM 3589 C C . ARG A 1 461 ? 11.418 -8.825 -17.691 1.00 86.38 461 ARG A C 1
ATOM 3591 O O . ARG A 1 461 ? 11.549 -9.586 -18.652 1.00 86.38 461 ARG A O 1
ATOM 3598 N N . LYS A 1 462 ? 11.398 -9.247 -16.422 1.00 81.56 462 LYS A N 1
ATOM 3599 C CA . LYS A 1 462 ? 11.369 -10.666 -16.032 1.00 81.56 462 LYS A CA 1
ATOM 3600 C C . LYS A 1 462 ? 9.951 -11.251 -16.022 1.00 81.56 462 LYS A C 1
ATOM 3602 O O . LYS A 1 462 ? 9.800 -12.392 -16.430 1.00 81.56 462 LYS A O 1
ATOM 3607 N N . SER A 1 463 ? 8.963 -10.459 -15.603 1.00 89.00 463 SER A N 1
ATOM 3608 C CA . SER A 1 463 ? 7.526 -10.782 -15.579 1.00 89.00 463 SER A CA 1
ATOM 3609 C C . SER A 1 463 ? 6.755 -9.681 -16.304 1.00 89.00 463 SER A C 1
ATOM 3611 O O . SER A 1 463 ? 7.207 -8.533 -16.353 1.00 89.00 463 SER A O 1
ATOM 3613 N N . ARG A 1 464 ? 5.597 -10.010 -16.869 1.00 91.88 464 ARG A N 1
ATOM 3614 C CA . ARG A 1 464 ? 4.654 -9.040 -17.442 1.00 91.88 464 ARG A CA 1
ATOM 3615 C C . ARG A 1 464 ? 3.820 -8.332 -16.388 1.00 91.88 464 ARG A C 1
ATOM 3617 O O . ARG A 1 464 ? 3.225 -7.314 -16.728 1.00 91.88 464 ARG A O 1
ATOM 3624 N N . ILE A 1 465 ? 3.808 -8.859 -15.167 1.00 92.25 465 ILE A N 1
ATOM 3625 C CA . ILE A 1 465 ? 3.168 -8.262 -13.999 1.00 92.25 465 ILE A CA 1
ATOM 3626 C C . ILE A 1 465 ? 4.210 -7.447 -13.229 1.00 92.25 465 ILE A C 1
ATOM 3628 O O . ILE A 1 465 ? 5.315 -7.924 -12.933 1.00 92.25 465 ILE A O 1
ATOM 3632 N N . GLY A 1 466 ? 3.865 -6.199 -12.917 1.00 90.50 466 GLY A N 1
ATOM 3633 C CA . GLY A 1 466 ? 4.648 -5.358 -12.008 1.00 90.50 466 GLY A CA 1
ATOM 3634 C C . GLY A 1 466 ? 4.722 -5.953 -10.604 1.00 90.50 466 GLY A C 1
ATOM 3635 O O . GLY A 1 466 ? 3.945 -6.830 -10.248 1.00 90.50 466 GLY A O 1
ATOM 3636 N N . ASP A 1 467 ? 5.674 -5.512 -9.791 1.00 84.88 467 ASP A N 1
ATOM 3637 C CA . ASP A 1 467 ? 5.766 -5.963 -8.401 1.00 84.88 467 ASP A CA 1
ATOM 3638 C C . ASP A 1 467 ? 4.458 -5.738 -7.617 1.00 84.88 467 ASP A C 1
ATOM 3640 O O . ASP A 1 467 ? 3.815 -4.696 -7.743 1.00 84.88 467 ASP A O 1
ATOM 3644 N N . ILE A 1 468 ? 4.074 -6.727 -6.801 1.00 84.94 468 ILE A N 1
ATOM 3645 C CA . ILE A 1 468 ? 2.903 -6.677 -5.917 1.00 84.94 468 ILE A CA 1
ATOM 3646 C C . ILE A 1 468 ? 3.410 -6.557 -4.479 1.00 84.94 468 ILE A C 1
ATOM 3648 O O . ILE A 1 468 ? 3.746 -7.563 -3.851 1.00 84.94 468 ILE A O 1
ATOM 3652 N N . VAL A 1 469 ? 3.524 -5.323 -3.980 1.00 76.44 469 VAL A N 1
ATOM 3653 C CA . VAL A 1 469 ? 4.256 -5.025 -2.736 1.00 76.44 469 VAL A CA 1
ATOM 3654 C C . VAL A 1 469 ? 3.333 -4.952 -1.532 1.00 76.44 469 VAL A C 1
ATOM 3656 O O . VAL A 1 469 ? 3.566 -5.630 -0.540 1.00 76.44 469 VAL A O 1
ATOM 3659 N N . ASN A 1 470 ? 2.294 -4.124 -1.601 1.00 76.62 470 ASN A N 1
ATOM 3660 C CA . ASN A 1 470 ? 1.351 -3.953 -0.500 1.00 76.62 470 ASN A CA 1
ATOM 3661 C C . ASN A 1 470 ? -0.078 -4.351 -0.872 1.00 76.62 470 ASN A C 1
ATOM 3663 O O . ASN A 1 470 ? -0.922 -4.511 0.013 1.00 76.62 470 ASN A O 1
ATOM 3667 N N . ALA A 1 471 ? -0.382 -4.465 -2.164 1.00 79.44 471 ALA A N 1
ATOM 3668 C CA . ALA A 1 471 ? -1.698 -4.894 -2.596 1.00 79.44 471 ALA A CA 1
ATOM 3669 C C . ALA A 1 471 ? -1.936 -6.359 -2.205 1.00 79.44 471 ALA A C 1
ATOM 3671 O O . ALA A 1 471 ? -1.143 -7.245 -2.525 1.00 79.44 471 ALA A O 1
ATOM 3672 N N . ALA A 1 472 ? -3.059 -6.608 -1.533 1.00 80.00 472 ALA A N 1
ATOM 3673 C CA . ALA A 1 472 ? -3.485 -7.951 -1.177 1.00 80.00 472 ALA A CA 1
ATOM 3674 C C . ALA A 1 472 ? -4.492 -8.509 -2.191 1.00 80.00 472 ALA A C 1
ATOM 3676 O O . ALA A 1 472 ? -5.429 -7.791 -2.552 1.00 80.00 472 ALA A O 1
ATOM 3677 N N . PRO A 1 473 ? -4.355 -9.771 -2.636 1.00 87.69 473 PRO A N 1
ATOM 3678 C CA . PRO A 1 473 ? -5.346 -10.387 -3.502 1.00 87.69 473 PRO A CA 1
ATOM 3679 C C . PRO A 1 473 ? -6.709 -10.515 -2.807 1.00 87.69 473 PRO A C 1
ATOM 3681 O O . PRO A 1 473 ? -6.792 -10.843 -1.624 1.00 87.69 473 PRO A O 1
ATOM 3684 N N . VAL A 1 474 ? -7.793 -10.307 -3.556 1.00 89.19 474 VAL A N 1
ATOM 3685 C CA . VAL A 1 474 ? -9.175 -10.453 -3.082 1.00 89.19 474 VAL A CA 1
ATOM 3686 C C . VAL A 1 474 ? -9.962 -11.379 -3.994 1.00 89.19 474 VAL A C 1
ATOM 3688 O O . VAL A 1 474 ? -10.056 -11.156 -5.196 1.00 89.19 474 VAL A O 1
ATOM 3691 N N . TYR A 1 475 ? -10.565 -12.406 -3.402 1.00 90.81 475 TYR A N 1
ATOM 3692 C CA . TYR A 1 475 ? -11.361 -13.410 -4.097 1.00 90.81 475 TYR A CA 1
ATOM 3693 C C . TYR A 1 475 ? -12.828 -12.979 -4.211 1.00 90.81 475 TYR A C 1
ATOM 3695 O O . TYR A 1 475 ? -13.488 -12.682 -3.212 1.00 90.81 475 TYR A O 1
ATOM 3703 N N . VAL A 1 476 ? -13.359 -13.013 -5.431 1.00 93.06 476 VAL A N 1
ATOM 3704 C CA . VAL A 1 476 ? -14.763 -12.757 -5.760 1.00 93.06 476 VAL A CA 1
ATOM 3705 C C . VAL A 1 476 ? -15.339 -14.001 -6.421 1.00 93.06 476 VAL A C 1
ATOM 3707 O O . VAL A 1 476 ? -15.103 -14.264 -7.596 1.00 93.06 476 VAL A O 1
ATOM 3710 N N . GLY A 1 477 ? -16.123 -14.763 -5.664 1.00 90.75 477 GLY A N 1
ATOM 3711 C CA . GLY A 1 477 ? -16.806 -15.966 -6.141 1.00 90.75 477 GLY A CA 1
ATOM 3712 C C . GLY A 1 477 ? -18.302 -15.891 -5.873 1.00 90.75 477 GLY A C 1
ATOM 3713 O O . GLY A 1 477 ? -18.983 -14.978 -6.346 1.00 90.75 477 GLY A O 1
ATOM 3714 N N . LYS A 1 478 ? -18.817 -16.847 -5.098 1.00 88.38 478 LYS A N 1
ATOM 3715 C CA . LYS A 1 478 ? -20.228 -16.895 -4.689 1.00 88.38 478 LYS A CA 1
ATOM 3716 C C . LYS A 1 478 ? -20.553 -15.767 -3.706 1.00 88.38 478 LYS A C 1
ATOM 3718 O O . LYS A 1 478 ? -19.799 -15.531 -2.766 1.00 88.38 478 LYS A O 1
ATOM 3723 N N . ALA A 1 479 ? -21.702 -15.124 -3.897 1.00 87.81 479 ALA A N 1
ATOM 3724 C CA . ALA A 1 479 ? -22.209 -14.102 -2.985 1.00 87.81 479 ALA A CA 1
ATOM 3725 C C . ALA A 1 479 ? -22.585 -14.719 -1.628 1.00 87.81 479 ALA A C 1
ATOM 3727 O O . ALA A 1 479 ? -23.308 -15.719 -1.566 1.00 87.81 479 ALA A O 1
ATOM 3728 N N . ASN A 1 480 ? -22.060 -14.146 -0.542 1.00 83.12 480 ASN A N 1
ATOM 3729 C CA . ASN A 1 480 ? -22.329 -14.611 0.815 1.00 83.12 480 ASN A CA 1
ATOM 3730 C C . ASN A 1 480 ? -21.983 -13.553 1.890 1.00 83.12 480 ASN A C 1
ATOM 3732 O O . ASN A 1 480 ? -21.251 -13.840 2.831 1.00 83.12 480 ASN A O 1
ATOM 3736 N N . MET A 1 481 ? -22.482 -12.327 1.765 1.00 83.00 481 MET A N 1
ATOM 3737 C CA . MET A 1 481 ? -22.154 -11.203 2.656 1.00 83.00 481 MET A CA 1
ATOM 3738 C C . MET A 1 481 ? -23.305 -10.769 3.562 1.00 83.00 481 MET A C 1
ATOM 3740 O O . MET A 1 481 ? -23.078 -10.554 4.748 1.00 83.00 481 MET A O 1
ATOM 3744 N N . TRP A 1 482 ? -24.523 -10.678 3.030 1.00 86.44 482 TRP A N 1
ATOM 3745 C CA . TRP A 1 482 ? -25.661 -10.069 3.726 1.00 86.44 482 TRP A CA 1
ATOM 3746 C C . TRP A 1 482 ? -26.694 -11.090 4.190 1.00 86.44 482 TRP A C 1
ATOM 3748 O O . TRP A 1 482 ? -26.667 -12.256 3.781 1.00 86.44 482 TRP A O 1
ATOM 3758 N N . ASP A 1 483 ? -27.612 -10.628 5.040 1.00 88.06 483 ASP A N 1
ATOM 3759 C CA . ASP A 1 483 ? -28.807 -11.380 5.404 1.00 88.06 483 ASP A CA 1
ATOM 3760 C C . ASP A 1 483 ? -29.670 -11.663 4.165 1.00 88.06 483 ASP A C 1
ATOM 3762 O O . ASP A 1 483 ? -29.879 -10.803 3.305 1.00 88.06 483 ASP A O 1
ATOM 3766 N N . ASP A 1 484 ? -30.197 -12.881 4.084 1.00 91.50 484 ASP A N 1
ATOM 3767 C CA . ASP A 1 484 ? -30.946 -13.383 2.931 1.00 91.50 484 ASP A CA 1
ATOM 3768 C C . ASP A 1 484 ? -32.224 -12.581 2.641 1.00 91.50 484 ASP A C 1
ATOM 3770 O O . ASP A 1 484 ? -32.685 -12.553 1.495 1.00 91.50 484 ASP A O 1
ATOM 3774 N N . HIS A 1 485 ? -32.782 -11.913 3.653 1.00 91.06 485 HIS A N 1
ATOM 3775 C CA . HIS A 1 485 ? -33.980 -11.089 3.553 1.00 91.06 485 HIS A CA 1
ATOM 3776 C C . HIS A 1 485 ? -33.693 -9.620 3.235 1.00 91.06 485 HIS A C 1
ATOM 3778 O O . HIS A 1 485 ? -34.642 -8.913 2.875 1.00 91.06 485 HIS A O 1
ATOM 3784 N N . MET A 1 486 ? -32.436 -9.164 3.311 1.00 90.56 486 MET A N 1
ATOM 3785 C CA . MET A 1 486 ? -32.047 -7.803 2.935 1.00 90.56 486 MET A CA 1
ATOM 3786 C C . MET A 1 486 ? -32.422 -7.532 1.475 1.00 90.56 486 MET A C 1
ATOM 3788 O O . MET A 1 486 ? -32.238 -8.389 0.604 1.00 90.56 486 MET A O 1
ATOM 3792 N N . LYS A 1 487 ? -32.968 -6.344 1.187 1.00 93.62 487 LYS A N 1
ATOM 3793 C CA . LYS A 1 487 ? -33.470 -6.001 -0.150 1.00 93.62 487 LYS A CA 1
ATOM 3794 C C . LYS A 1 487 ? -32.798 -4.773 -0.725 1.00 93.62 487 LYS A C 1
ATOM 3796 O O . LYS A 1 487 ? -32.719 -3.738 -0.078 1.00 93.62 487 LYS A O 1
ATOM 3801 N N . VAL A 1 488 ? -32.486 -4.859 -2.012 1.00 94.62 488 VAL A N 1
ATOM 3802 C CA . VAL A 1 488 ? -32.113 -3.717 -2.845 1.00 94.62 488 VAL A CA 1
ATOM 3803 C C . VAL A 1 488 ? -33.066 -3.679 -4.035 1.00 94.62 488 VAL A C 1
ATOM 3805 O O . VAL A 1 488 ? -33.208 -4.666 -4.756 1.00 94.62 488 VAL A O 1
ATOM 3808 N N . GLY A 1 489 ? -33.775 -2.559 -4.215 1.00 92.94 489 GLY A N 1
ATOM 3809 C CA . GLY A 1 489 ? -34.743 -2.387 -5.310 1.00 92.94 489 GLY A CA 1
ATOM 3810 C C . GLY A 1 489 ? -35.825 -3.473 -5.376 1.00 92.94 489 GLY A C 1
ATOM 3811 O O . GLY A 1 489 ? -36.292 -3.826 -6.455 1.00 92.94 489 GLY A O 1
ATOM 3812 N N . GLY A 1 490 ? -36.196 -4.044 -4.225 1.00 93.94 490 GLY A N 1
ATOM 3813 C CA . GLY A 1 490 ? -37.175 -5.129 -4.120 1.00 93.94 490 GLY A CA 1
ATOM 3814 C C . GLY A 1 490 ? -36.625 -6.542 -4.356 1.00 93.94 490 GLY A C 1
ATOM 3815 O O . GLY A 1 490 ? -37.371 -7.496 -4.142 1.00 93.94 490 GLY A O 1
ATOM 3816 N N . VAL A 1 491 ? -35.351 -6.696 -4.732 1.00 96.44 491 VAL A N 1
ATOM 3817 C CA . VAL A 1 491 ? -34.679 -7.996 -4.904 1.00 96.44 491 VAL A CA 1
ATOM 3818 C C . VAL A 1 491 ? -33.997 -8.395 -3.599 1.00 96.44 491 VAL A C 1
ATOM 3820 O O . VAL A 1 491 ? -33.219 -7.613 -3.048 1.00 96.44 491 VAL A O 1
ATOM 3823 N N . SER A 1 492 ? -34.290 -9.597 -3.100 1.00 96.44 492 SER A N 1
ATOM 3824 C CA . SER A 1 492 ? -33.653 -10.106 -1.883 1.00 96.44 492 SER A CA 1
ATOM 3825 C C . SER A 1 492 ? -32.205 -10.524 -2.141 1.00 96.44 492 SER A C 1
ATOM 3827 O O . SER A 1 492 ? -31.841 -10.881 -3.266 1.00 96.44 492 SER A O 1
ATOM 3829 N N . TYR A 1 493 ? -31.369 -10.505 -1.107 1.00 94.81 493 TYR A N 1
ATOM 3830 C CA . TYR A 1 493 ? -30.007 -11.005 -1.233 1.00 94.81 493 TYR A CA 1
ATOM 3831 C C . TYR A 1 493 ? -29.987 -12.508 -1.550 1.00 94.81 493 TYR A C 1
ATOM 3833 O O . TYR A 1 493 ? -29.164 -12.952 -2.347 1.00 94.81 493 TYR A O 1
ATOM 3841 N N . ALA A 1 494 ? -30.945 -13.288 -1.032 1.00 96.75 494 ALA A N 1
ATOM 3842 C CA . ALA A 1 494 ? -31.125 -14.690 -1.418 1.00 96.75 494 ALA A CA 1
ATOM 3843 C C . ALA A 1 494 ? -31.321 -14.875 -2.932 1.00 96.75 494 ALA A C 1
ATOM 3845 O O . ALA A 1 494 ? -30.671 -15.734 -3.532 1.00 96.75 494 ALA A O 1
ATOM 3846 N N . ASP A 1 495 ? -32.157 -14.040 -3.557 1.00 97.44 495 ASP A N 1
ATOM 3847 C CA . ASP A 1 495 ? -32.352 -14.066 -5.009 1.00 97.44 495 ASP A CA 1
ATOM 3848 C C . ASP A 1 495 ? -31.061 -13.679 -5.739 1.00 97.44 495 ASP A C 1
ATOM 3850 O O . ASP A 1 495 ? -30.681 -14.326 -6.713 1.00 97.44 495 ASP A O 1
ATOM 3854 N N . PHE A 1 496 ? -30.343 -12.659 -5.256 1.00 96.88 496 PHE A N 1
ATOM 3855 C CA . PHE A 1 496 ? -29.064 -12.263 -5.845 1.00 96.88 496 PHE A CA 1
ATOM 3856 C C . PHE A 1 496 ? -28.027 -13.392 -5.785 1.00 96.88 496 PHE A C 1
ATOM 3858 O O . PHE A 1 496 ? -27.403 -13.685 -6.807 1.00 96.88 496 PHE A O 1
ATOM 3865 N N . LYS A 1 497 ? -27.897 -14.092 -4.650 1.00 95.94 497 LYS A N 1
ATOM 3866 C CA . LYS A 1 497 ? -27.013 -15.263 -4.524 1.00 95.94 497 LYS A CA 1
ATOM 3867 C C . LYS A 1 497 ? -27.314 -16.321 -5.576 1.00 95.94 497 LYS A C 1
ATOM 3869 O O . LYS A 1 497 ? -26.387 -16.846 -6.184 1.00 95.94 497 LYS A O 1
ATOM 3874 N N . GLU A 1 498 ? -28.591 -16.591 -5.833 1.00 96.06 498 GLU A N 1
ATOM 3875 C CA . GLU A 1 498 ? -29.005 -17.526 -6.880 1.00 96.06 498 GLU A CA 1
ATOM 3876 C C . GLU A 1 498 ? -28.608 -17.025 -8.281 1.00 96.06 498 GLU A C 1
ATOM 3878 O O . GLU A 1 498 ? -28.182 -17.824 -9.115 1.00 96.06 498 GLU A O 1
ATOM 3883 N N . THR A 1 499 ? -28.662 -15.711 -8.542 1.00 94.38 499 THR A N 1
ATOM 3884 C CA . THR A 1 499 ? -28.235 -15.146 -9.839 1.00 94.38 499 THR A CA 1
ATOM 3885 C C . THR A 1 499 ? -26.733 -15.241 -10.103 1.00 94.38 499 THR A C 1
ATOM 3887 O O . THR A 1 499 ? -26.340 -15.360 -11.262 1.00 94.38 499 THR A O 1
ATOM 3890 N N . VAL A 1 500 ? -25.893 -15.200 -9.062 1.00 94.75 500 VAL A N 1
ATOM 3891 C CA . VAL A 1 500 ? -24.422 -15.230 -9.194 1.00 94.75 500 VAL A CA 1
ATOM 3892 C C . VAL A 1 500 ? -23.793 -16.543 -8.720 1.00 94.75 500 VAL A C 1
ATOM 3894 O O . VAL A 1 500 ? -22.574 -16.636 -8.6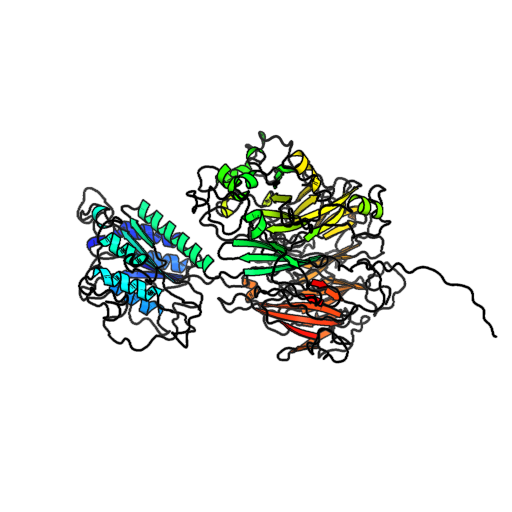04 1.00 94.75 500 VAL A O 1
ATOM 3897 N N . LYS A 1 501 ? -24.596 -17.582 -8.460 1.00 93.62 501 LYS A N 1
ATOM 3898 C CA . LYS A 1 501 ? -24.118 -18.867 -7.915 1.00 93.62 501 LYS A CA 1
ATOM 3899 C C . LYS A 1 501 ? -23.082 -19.577 -8.799 1.00 93.62 501 LYS A C 1
ATOM 3901 O O . LYS A 1 501 ? -22.207 -20.258 -8.267 1.00 93.62 501 LYS A O 1
ATOM 3906 N N . ASP A 1 502 ? -23.200 -19.393 -10.116 1.00 92.00 502 ASP A N 1
ATOM 3907 C CA . ASP A 1 502 ? -22.361 -19.999 -11.160 1.00 92.00 502 ASP A CA 1
ATOM 3908 C C . ASP A 1 502 ? -21.392 -18.972 -11.776 1.00 92.00 502 ASP A C 1
ATOM 3910 O O . ASP A 1 502 ? -20.844 -19.185 -12.858 1.00 92.00 502 ASP A O 1
ATOM 3914 N N . ARG A 1 503 ? -21.205 -17.818 -11.121 1.00 94.56 503 ARG A N 1
ATOM 3915 C CA . ARG A 1 503 ? -20.251 -16.801 -11.564 1.00 94.56 503 ARG A CA 1
ATOM 3916 C C . ARG A 1 503 ? -18.834 -17.371 -11.552 1.00 94.56 503 ARG A C 1
ATOM 3918 O O . ARG A 1 503 ? -18.417 -17.937 -10.544 1.00 94.56 503 ARG A O 1
ATOM 3925 N N . THR A 1 504 ? -18.086 -17.139 -12.633 1.00 95.62 504 THR A N 1
ATOM 3926 C CA . THR A 1 504 ? -16.645 -17.414 -12.685 1.00 95.62 504 THR A CA 1
ATOM 3927 C C . THR A 1 504 ? -15.948 -16.728 -11.510 1.00 95.62 504 THR A C 1
ATOM 3929 O O . THR A 1 504 ? -16.033 -15.502 -11.409 1.00 95.62 504 THR A O 1
ATOM 3932 N N . PRO A 1 505 ? -15.289 -17.476 -10.615 1.00 95.06 505 PRO A N 1
ATOM 3933 C CA . PRO A 1 505 ? -14.548 -16.870 -9.524 1.00 95.06 505 PRO A CA 1
ATOM 3934 C C . PRO A 1 505 ? -13.301 -16.154 -10.051 1.00 95.06 505 PRO A C 1
ATOM 3936 O O . PRO A 1 505 ? -12.619 -16.669 -10.938 1.00 95.06 505 PRO A O 1
ATOM 3939 N N . ILE A 1 506 ? -13.004 -14.973 -9.510 1.00 96.31 506 ILE A N 1
ATOM 3940 C CA . ILE A 1 506 ? -11.836 -14.168 -9.888 1.00 96.31 506 ILE A CA 1
ATOM 3941 C C . ILE A 1 506 ? -11.101 -13.687 -8.641 1.00 96.31 506 ILE A C 1
ATOM 3943 O O . ILE A 1 506 ? -11.731 -13.255 -7.677 1.00 96.31 506 ILE A O 1
ATOM 3947 N N . VAL A 1 507 ? -9.771 -13.723 -8.679 1.00 95.81 507 VAL A N 1
ATOM 3948 C CA . VAL A 1 507 ? -8.895 -13.078 -7.697 1.00 95.81 507 VAL A CA 1
ATOM 3949 C C . VAL A 1 507 ? -8.367 -11.769 -8.270 1.00 95.81 507 VAL A C 1
ATOM 3951 O O . VAL A 1 507 ? -7.723 -11.766 -9.317 1.00 95.81 507 VAL A O 1
ATOM 3954 N N . TYR A 1 508 ? -8.645 -10.664 -7.580 1.00 96.62 508 TYR A N 1
ATOM 3955 C CA . TYR A 1 508 ? -8.226 -9.316 -7.955 1.00 96.62 508 TYR A CA 1
ATOM 3956 C C . TYR A 1 508 ? -7.033 -8.845 -7.128 1.00 96.62 508 TYR A C 1
ATOM 3958 O O . TYR A 1 508 ? -7.066 -8.968 -5.908 1.00 96.62 508 TYR A O 1
ATOM 3966 N N . VAL A 1 509 ? -6.016 -8.258 -7.756 1.00 94.88 509 VAL A N 1
ATOM 3967 C CA . VAL A 1 509 ? -4.827 -7.727 -7.069 1.00 94.88 509 VAL A CA 1
ATOM 3968 C C . VAL A 1 509 ? -4.257 -6.516 -7.810 1.00 94.88 509 VAL A C 1
ATOM 3970 O O . VAL A 1 509 ? -4.256 -6.484 -9.038 1.00 94.88 509 VAL A O 1
ATOM 3973 N N . GLY A 1 510 ? -3.822 -5.493 -7.071 1.00 94.25 510 GLY A N 1
ATOM 3974 C CA . GLY A 1 510 ? -3.111 -4.337 -7.632 1.00 94.25 510 GLY A CA 1
ATOM 3975 C C . GLY A 1 510 ? -1.641 -4.660 -7.894 1.00 94.25 510 GLY A C 1
ATOM 3976 O O . GLY A 1 510 ? -1.050 -5.429 -7.139 1.00 94.25 510 GLY A O 1
ATOM 3977 N N . ALA A 1 511 ? -1.053 -4.093 -8.944 1.00 93.81 511 ALA A N 1
ATOM 3978 C CA . ALA A 1 511 ? 0.365 -4.233 -9.251 1.00 93.81 511 ALA A CA 1
ATOM 3979 C C . ALA A 1 511 ? 1.006 -2.900 -9.679 1.00 93.81 511 ALA A C 1
ATOM 3981 O O . ALA A 1 511 ? 0.369 -1.985 -10.217 1.00 93.81 511 ALA A O 1
ATOM 3982 N N . ASN A 1 512 ? 2.319 -2.796 -9.456 1.00 91.75 512 ASN A N 1
ATOM 3983 C CA . ASN A 1 512 ? 3.115 -1.600 -9.748 1.00 91.75 512 ASN A CA 1
ATOM 3984 C C . ASN A 1 512 ? 3.567 -1.495 -11.219 1.00 91.75 512 ASN A C 1
ATOM 3986 O O . ASN A 1 512 ? 4.548 -0.831 -11.536 1.00 91.75 512 ASN A O 1
ATOM 3990 N N . ASP A 1 513 ? 2.835 -2.128 -12.132 1.00 93.88 513 ASP A N 1
ATOM 3991 C CA . ASP A 1 513 ? 2.821 -1.827 -13.570 1.00 93.88 513 ASP A CA 1
ATOM 3992 C C . ASP A 1 513 ? 1.659 -0.887 -13.955 1.00 93.88 513 ASP A C 1
ATOM 3994 O O . ASP A 1 513 ? 1.462 -0.581 -15.133 1.00 93.88 513 ASP A O 1
ATOM 3998 N N . GLY A 1 514 ? 0.904 -0.412 -12.957 1.00 95.06 514 GLY A N 1
ATOM 3999 C CA . GLY A 1 514 ? -0.180 0.552 -13.125 1.00 95.06 514 GLY A CA 1
ATOM 4000 C C . GLY A 1 514 ? -1.574 -0.057 -13.178 1.00 95.06 514 GLY A C 1
ATOM 4001 O O . GLY A 1 514 ? -2.521 0.672 -13.473 1.00 95.06 514 GLY A O 1
ATOM 4002 N N . MET A 1 515 ? -1.719 -1.358 -12.912 1.00 97.38 515 MET A N 1
ATOM 4003 C CA . MET A 1 515 ? -2.973 -2.074 -13.123 1.00 97.38 515 MET A CA 1
ATOM 4004 C C . MET A 1 515 ? -3.517 -2.746 -11.859 1.00 97.38 515 MET A C 1
ATOM 4006 O O . MET A 1 515 ? -2.789 -3.285 -11.033 1.00 97.38 515 MET A O 1
ATOM 4010 N N . LEU A 1 516 ? -4.845 -2.775 -11.744 1.00 98.06 516 LEU A N 1
ATOM 4011 C CA . LEU A 1 516 ? -5.541 -3.834 -11.018 1.00 98.06 516 LEU A CA 1
ATOM 4012 C C . LEU A 1 516 ? -5.759 -5.003 -11.983 1.00 98.06 516 LEU A C 1
ATOM 4014 O O . LEU A 1 516 ? -6.396 -4.821 -13.018 1.00 98.06 516 LEU A O 1
ATOM 4018 N N . HIS A 1 517 ? -5.297 -6.194 -11.626 1.00 98.00 517 HIS A N 1
ATOM 4019 C CA . HIS A 1 517 ? -5.468 -7.428 -12.392 1.00 98.00 517 HIS A CA 1
ATOM 4020 C C . HIS A 1 517 ? -6.548 -8.314 -11.775 1.00 98.00 517 HIS A C 1
ATOM 4022 O O . HIS A 1 517 ? -6.708 -8.325 -10.558 1.00 98.00 517 HIS A O 1
ATOM 4028 N N . GLY A 1 518 ? -7.270 -9.075 -12.598 1.00 97.81 518 GLY A N 1
ATOM 4029 C CA . GLY A 1 518 ? -8.255 -10.076 -12.195 1.00 97.81 518 GLY A CA 1
ATOM 4030 C C . GLY A 1 518 ? -7.981 -11.417 -12.872 1.00 97.81 518 GLY A C 1
ATOM 4031 O O . GLY A 1 518 ? -8.157 -11.540 -14.084 1.00 97.81 518 GLY A O 1
ATOM 4032 N N . PHE A 1 519 ? -7.587 -12.423 -12.092 1.00 97.06 519 PHE A N 1
ATOM 4033 C CA . PHE A 1 519 ? -7.232 -13.762 -12.567 1.00 97.06 519 PHE A CA 1
ATOM 4034 C C . PHE A 1 519 ? -8.324 -14.781 -12.256 1.00 97.06 519 PHE A C 1
ATOM 4036 O O . PHE A 1 519 ? -8.882 -14.796 -11.159 1.00 97.06 519 PHE A O 1
ATOM 4043 N N . ASN A 1 520 ? -8.621 -15.651 -13.215 1.00 96.50 520 ASN A N 1
ATOM 4044 C CA . ASN A 1 520 ? -9.598 -16.715 -13.074 1.00 96.50 520 ASN A CA 1
ATOM 4045 C C . ASN A 1 520 ? -9.167 -17.696 -11.974 1.00 96.50 520 ASN A C 1
ATOM 4047 O O . ASN A 1 520 ? -8.112 -18.325 -12.043 1.00 96.50 520 ASN A O 1
ATOM 4051 N N . ALA A 1 521 ? -10.013 -17.826 -10.963 1.00 94.12 521 ALA A N 1
ATOM 4052 C CA . ALA A 1 521 ? -9.778 -18.621 -9.768 1.00 94.12 521 ALA A CA 1
ATOM 4053 C C . ALA A 1 521 ? -10.640 -19.892 -9.755 1.00 94.12 521 ALA A C 1
ATOM 4055 O O . ALA A 1 521 ? -11.084 -20.345 -8.702 1.00 94.12 521 ALA A O 1
ATOM 4056 N N . SER A 1 522 ? -11.000 -20.397 -10.940 1.00 92.06 522 SER A N 1
ATOM 4057 C CA . SER A 1 522 ? -11.718 -21.662 -11.075 1.00 92.06 522 SER A CA 1
ATOM 4058 C C . SER A 1 522 ? -10.748 -22.834 -11.100 1.00 92.06 522 SER A C 1
ATOM 4060 O O . SER A 1 522 ? -9.647 -22.725 -11.630 1.00 92.06 522 SER A O 1
ATOM 4062 N N . ASP A 1 523 ? -11.212 -23.993 -10.641 1.00 87.31 523 ASP A N 1
ATOM 4063 C CA . ASP A 1 523 ? -10.433 -25.239 -10.638 1.00 87.31 523 ASP A CA 1
ATOM 4064 C C . ASP A 1 523 ? -10.328 -25.882 -12.042 1.00 87.31 523 ASP A C 1
ATOM 4066 O O . ASP A 1 523 ? -10.037 -27.069 -12.190 1.00 87.31 523 ASP A O 1
ATOM 4070 N N . VAL A 1 524 ? -10.635 -25.132 -13.107 1.00 89.69 524 VAL A N 1
ATOM 4071 C CA . VAL A 1 524 ? -10.624 -25.627 -14.486 1.00 89.69 524 VAL A CA 1
ATOM 4072 C C . VAL A 1 524 ? -9.231 -25.418 -15.076 1.00 89.69 524 VAL A C 1
ATOM 4074 O O . VAL A 1 524 ? -8.883 -24.305 -15.459 1.00 89.69 524 VAL A O 1
ATOM 4077 N N . GLU A 1 525 ? -8.455 -26.498 -15.211 1.00 87.69 525 GLU A N 1
ATOM 4078 C CA . GLU A 1 525 ? -7.042 -26.478 -15.655 1.00 87.69 525 GLU A CA 1
ATOM 4079 C C . GLU A 1 525 ? -6.771 -25.625 -16.904 1.00 87.69 525 GLU A C 1
ATOM 4081 O O . GLU A 1 525 ? -5.739 -24.972 -16.998 1.00 87.69 525 GLU A O 1
ATOM 4086 N N . SER A 1 526 ? -7.692 -25.590 -17.871 1.00 89.25 526 SER A N 1
ATOM 4087 C CA . SER A 1 526 ? -7.493 -24.834 -19.114 1.00 89.25 526 SER A CA 1
ATOM 4088 C C . SER A 1 526 ? -7.635 -23.317 -18.974 1.00 89.25 526 SER A C 1
ATOM 4090 O O . SER A 1 526 ? -7.336 -22.610 -19.932 1.00 89.25 526 SER A O 1
ATOM 4092 N N . VAL A 1 527 ? -8.185 -22.827 -17.859 1.00 90.94 527 VAL A N 1
ATOM 4093 C CA . VAL A 1 527 ? -8.458 -21.396 -17.631 1.00 90.94 527 VAL A CA 1
ATOM 4094 C C . VAL A 1 527 ? -8.018 -20.892 -16.254 1.00 90.94 527 VAL A C 1
ATOM 4096 O O . VAL A 1 527 ? -8.014 -19.684 -16.053 1.00 90.94 527 VAL A O 1
ATOM 4099 N N . MET A 1 528 ? -7.619 -21.758 -15.319 1.00 92.75 528 MET A N 1
ATOM 4100 C CA . MET A 1 528 ? -7.092 -21.328 -14.020 1.00 92.75 528 MET A CA 1
ATOM 4101 C C . MET A 1 528 ? -5.883 -20.400 -14.197 1.00 92.75 528 MET A C 1
ATOM 4103 O O . MET A 1 528 ? -5.030 -20.623 -15.056 1.00 92.75 528 MET A O 1
ATOM 4107 N N . GLY A 1 529 ? -5.842 -19.318 -13.425 1.00 93.75 529 GLY A N 1
ATOM 4108 C CA . GLY A 1 529 ? -4.778 -18.320 -13.485 1.00 93.75 529 GLY A CA 1
ATOM 4109 C C . GLY A 1 529 ? -4.752 -17.447 -14.742 1.00 93.75 529 GLY A C 1
ATOM 4110 O O . GLY A 1 529 ? -3.906 -16.560 -14.830 1.00 93.75 529 GLY A O 1
ATOM 4111 N N . TYR A 1 530 ? -5.656 -17.634 -15.711 1.00 94.81 530 TYR A N 1
ATOM 4112 C CA . TYR A 1 530 ? -5.754 -16.717 -16.849 1.00 94.81 530 TYR A CA 1
ATOM 4113 C C . TYR A 1 530 ? -6.300 -15.362 -16.403 1.00 94.81 530 TYR A C 1
ATOM 4115 O O . TYR A 1 530 ? -7.255 -15.279 -15.633 1.00 94.81 530 TYR A O 1
ATOM 4123 N N . GLU A 1 531 ? -5.709 -14.286 -16.910 1.00 96.38 531 GLU A N 1
ATOM 4124 C CA . GLU A 1 531 ? -6.200 -12.936 -16.653 1.00 96.38 531 GLU A CA 1
ATOM 4125 C C . GLU A 1 531 ? -7.484 -12.661 -17.454 1.00 96.38 531 GLU A C 1
ATOM 4127 O O . GLU A 1 531 ? -7.481 -12.671 -18.686 1.00 96.38 531 GLU A O 1
ATOM 4132 N N . GLU A 1 532 ? -8.578 -12.385 -16.746 1.00 97.19 532 GLU A N 1
ATOM 4133 C CA . GLU A 1 532 ? -9.905 -12.101 -17.314 1.00 97.19 532 GLU A CA 1
ATOM 4134 C C . GLU A 1 532 ? -10.154 -10.594 -17.484 1.00 97.19 532 GLU A C 1
ATOM 4136 O O . GLU A 1 532 ? -10.950 -10.166 -18.325 1.00 97.19 532 GLU A O 1
ATOM 4141 N N . LEU A 1 533 ? -9.492 -9.774 -16.664 1.00 98.12 533 LEU A N 1
ATOM 4142 C CA . LEU A 1 533 ? -9.630 -8.321 -16.658 1.00 98.12 533 LEU A CA 1
ATOM 4143 C C . LEU A 1 533 ? -8.357 -7.662 -16.123 1.00 98.12 533 LEU A C 1
ATOM 4145 O O . LEU A 1 533 ? -7.809 -8.109 -15.122 1.00 98.12 533 LEU A O 1
ATOM 4149 N N . ALA A 1 534 ? -7.966 -6.537 -16.717 1.00 98.31 534 ALA A N 1
ATOM 4150 C CA . ALA A 1 534 ? -7.105 -5.556 -16.065 1.00 98.31 534 ALA A CA 1
ATOM 4151 C C . ALA A 1 534 ? -7.711 -4.146 -16.148 1.00 98.31 534 ALA A C 1
ATOM 4153 O O . ALA A 1 534 ? -8.436 -3.820 -17.095 1.00 98.31 534 ALA A O 1
ATOM 4154 N N . PHE A 1 535 ? -7.418 -3.300 -15.164 1.00 98.50 535 PHE A N 1
ATOM 4155 C CA . PHE A 1 535 ? -7.880 -1.915 -15.099 1.00 98.50 535 PHE A CA 1
ATOM 4156 C C . PHE A 1 535 ? -6.727 -0.960 -14.788 1.00 98.50 535 PHE A C 1
ATOM 4158 O O . PHE A 1 535 ? -6.030 -1.152 -13.798 1.00 98.50 535 PHE A O 1
ATOM 4165 N N . VAL A 1 536 ? -6.567 0.073 -15.617 1.00 98.00 536 VAL A N 1
ATOM 4166 C CA . VAL A 1 536 ? -5.580 1.152 -15.477 1.00 98.00 536 VAL A CA 1
ATOM 4167 C C . VAL A 1 536 ? -6.294 2.422 -14.983 1.00 98.00 536 VAL A C 1
ATOM 4169 O O . VAL A 1 536 ? -7.085 2.995 -15.739 1.00 98.00 536 VAL A O 1
ATOM 4172 N N . PRO A 1 537 ? -6.053 2.891 -13.749 1.00 95.50 537 PRO A N 1
ATOM 4173 C CA . PRO A 1 537 ? -6.616 4.155 -13.268 1.00 95.50 537 PRO A CA 1
ATOM 4174 C C . PRO A 1 537 ? -6.100 5.373 -14.063 1.00 95.50 537 PRO A C 1
ATOM 4176 O O . PRO A 1 537 ? -4.967 5.395 -14.530 1.00 95.50 537 PRO A O 1
ATOM 4179 N N . ALA A 1 538 ? -6.886 6.436 -14.206 1.00 91.75 538 ALA A N 1
ATOM 4180 C CA . ALA A 1 538 ? -6.451 7.699 -14.810 1.00 91.75 538 ALA A CA 1
ATOM 4181 C C . ALA A 1 538 ? -5.351 8.408 -13.994 1.00 91.75 538 ALA A C 1
ATOM 4183 O O . ALA A 1 538 ? -4.526 9.132 -14.548 1.00 91.75 538 ALA A O 1
ATOM 4184 N N . SER A 1 539 ? -5.301 8.163 -12.690 1.00 89.69 539 SER A N 1
ATOM 4185 C CA . SER A 1 539 ? -4.303 8.707 -11.762 1.00 89.69 539 SER A CA 1
ATOM 4186 C C . SER A 1 539 ? -2.877 8.180 -11.942 1.00 89.69 539 SER A C 1
ATOM 4188 O O . SER A 1 539 ? -1.957 8.789 -11.403 1.00 89.69 539 SER A O 1
ATOM 4190 N N . VAL A 1 540 ? -2.666 7.071 -12.665 1.00 92.75 540 VAL A N 1
ATOM 4191 C CA . VAL A 1 540 ? -1.309 6.548 -12.917 1.00 92.75 540 VAL A CA 1
ATOM 4192 C C . VAL A 1 540 ? -0.631 7.177 -14.133 1.00 92.75 540 VAL A C 1
ATOM 4194 O O . VAL A 1 540 ? 0.553 6.931 -14.355 1.00 92.75 540 VAL A O 1
ATOM 4197 N N . TYR A 1 541 ? -1.350 7.989 -14.912 1.00 91.25 541 TYR A N 1
ATOM 4198 C CA . TYR A 1 541 ? -0.781 8.714 -16.043 1.00 91.25 541 TYR A CA 1
ATOM 4199 C C . TYR A 1 541 ? -0.132 10.013 -15.568 1.00 91.25 541 TYR A C 1
ATOM 4201 O O . TYR A 1 541 ? -0.699 10.737 -14.753 1.00 91.25 541 TYR A O 1
ATOM 4209 N N . SER A 1 542 ? 1.032 10.346 -16.120 1.00 87.62 542 SER A N 1
ATOM 4210 C CA . SER A 1 542 ? 1.701 11.620 -15.853 1.00 87.62 542 SER A CA 1
ATOM 4211 C C . SER A 1 542 ? 2.509 12.075 -17.060 1.00 87.62 542 SER A C 1
ATOM 4213 O O . SER A 1 542 ? 2.966 11.277 -17.876 1.00 87.62 542 SER A O 1
ATOM 4215 N N . ASN A 1 543 ? 2.692 13.388 -17.159 1.00 82.44 543 ASN A N 1
ATOM 4216 C CA . ASN A 1 543 ? 3.518 14.020 -18.182 1.00 82.44 543 ASN A CA 1
ATOM 4217 C C . ASN A 1 543 ? 4.930 14.358 -17.684 1.00 82.44 543 ASN A C 1
ATOM 4219 O O . ASN A 1 543 ? 5.698 14.958 -18.445 1.00 82.44 543 ASN A O 1
ATOM 4223 N N . ASP A 1 544 ? 5.260 14.013 -16.441 1.00 81.81 544 ASP A N 1
ATOM 4224 C CA . ASP A 1 544 ? 6.582 14.219 -15.860 1.00 81.81 544 ASP A CA 1
ATOM 4225 C C . ASP A 1 544 ? 7.521 13.068 -16.219 1.00 81.81 544 ASP A C 1
ATOM 4227 O O . ASP A 1 544 ? 7.140 11.909 -16.155 1.00 81.81 544 ASP A O 1
ATOM 4231 N N . LEU A 1 545 ? 8.775 13.383 -16.560 1.00 79.06 545 LEU A N 1
ATOM 4232 C CA . LEU A 1 545 ? 9.750 12.421 -17.111 1.00 79.06 545 LEU A CA 1
ATOM 4233 C C . LEU A 1 545 ? 10.093 11.237 -16.188 1.00 79.06 545 LEU A C 1
ATOM 4235 O O . LEU A 1 545 ? 10.702 10.270 -16.636 1.00 79.06 545 LEU A O 1
ATOM 4239 N N . SER A 1 546 ? 9.791 11.353 -14.896 1.00 79.06 546 SER A N 1
ATOM 4240 C CA . SER A 1 546 ? 10.068 10.344 -13.869 1.00 79.06 546 SER A CA 1
ATOM 4241 C C . SER A 1 546 ? 8.794 9.794 -13.224 1.00 79.06 546 SER A C 1
ATOM 4243 O O . SER A 1 546 ? 8.834 9.336 -12.080 1.00 79.06 546 SER A O 1
ATOM 4245 N N . GLU A 1 547 ? 7.660 9.918 -13.914 1.00 84.06 547 GLU A N 1
ATOM 4246 C CA . GLU A 1 547 ? 6.325 9.505 -13.474 1.00 84.06 547 GLU A CA 1
ATOM 4247 C C . GLU A 1 547 ? 5.514 8.959 -14.656 1.00 84.06 547 GLU A C 1
ATOM 4249 O O . GLU A 1 547 ? 5.975 8.970 -15.791 1.00 84.06 547 GLU A O 1
ATOM 4254 N N . GLY A 1 548 ? 4.289 8.492 -14.420 1.00 89.88 548 GLY A N 1
ATOM 4255 C CA . GLY A 1 548 ? 3.434 8.013 -15.505 1.00 89.88 548 GLY A CA 1
ATOM 4256 C C . GLY A 1 548 ? 3.779 6.597 -15.955 1.00 89.88 548 GLY A C 1
ATOM 4257 O O . GLY A 1 548 ? 4.744 5.981 -15.488 1.00 89.88 548 GLY A O 1
ATOM 4258 N N . LEU A 1 549 ? 2.989 6.061 -16.880 1.00 94.25 549 LEU A N 1
ATOM 4259 C CA . LEU A 1 549 ? 3.190 4.710 -17.400 1.00 94.25 549 LEU A CA 1
ATOM 4260 C C . LEU A 1 549 ? 4.392 4.637 -18.349 1.00 94.25 549 LEU A C 1
ATOM 4262 O O . LEU A 1 549 ? 5.023 3.584 -18.452 1.00 94.25 549 LEU A O 1
ATOM 4266 N N . HIS A 1 550 ? 4.766 5.739 -19.013 1.00 92.31 550 HIS A N 1
ATOM 4267 C CA . HIS A 1 550 ? 5.991 5.761 -19.819 1.00 92.31 550 HIS A CA 1
ATOM 4268 C C . HIS A 1 550 ? 7.245 5.504 -18.978 1.00 92.31 550 HIS A C 1
ATOM 4270 O O . HIS A 1 550 ? 8.164 4.839 -19.459 1.00 92.31 550 HIS A O 1
ATOM 4276 N N . TYR A 1 551 ? 7.275 5.982 -17.728 1.00 90.56 551 TYR A N 1
ATOM 4277 C CA . TYR A 1 551 ? 8.435 5.825 -16.858 1.00 90.56 551 TYR A CA 1
ATOM 4278 C C . TYR A 1 551 ? 8.661 4.368 -16.440 1.00 90.56 551 TYR A C 1
ATOM 4280 O O . TYR A 1 551 ? 9.802 3.916 -16.444 1.00 90.56 551 TYR A O 1
ATOM 4288 N N . TYR A 1 552 ? 7.599 3.590 -16.195 1.00 91.19 552 TYR A N 1
ATOM 4289 C CA . TYR A 1 552 ? 7.701 2.146 -15.919 1.00 91.19 552 TYR A CA 1
ATOM 4290 C C . TYR A 1 552 ? 8.376 1.357 -17.061 1.00 91.19 552 TYR A C 1
ATOM 4292 O O . TYR A 1 552 ? 9.065 0.352 -16.845 1.00 91.19 552 TYR A O 1
ATOM 4300 N N . ALA A 1 553 ? 8.179 1.812 -18.299 1.00 91.69 553 ALA A N 1
ATOM 4301 C CA . ALA A 1 553 ? 8.779 1.227 -19.492 1.00 91.69 553 ALA A CA 1
ATOM 4302 C C . ALA A 1 553 ? 10.189 1.758 -19.799 1.00 91.69 553 ALA A C 1
ATOM 4304 O O . ALA A 1 553 ? 10.866 1.219 -20.680 1.00 91.69 553 ALA A O 1
ATOM 4305 N N . ASP A 1 554 ? 10.638 2.806 -19.104 1.00 85.25 554 ASP A N 1
ATOM 4306 C CA . ASP A 1 554 ? 11.948 3.398 -19.329 1.00 85.25 554 ASP A CA 1
ATOM 4307 C C . ASP A 1 554 ? 13.062 2.451 -18.863 1.00 85.25 554 ASP A C 1
ATOM 4309 O O . ASP A 1 554 ? 13.013 1.857 -17.784 1.00 85.25 554 ASP A O 1
ATOM 4313 N N . LYS A 1 555 ? 14.100 2.300 -19.687 1.00 77.31 555 LYS A N 1
ATOM 4314 C CA . LYS A 1 555 ? 15.268 1.461 -19.384 1.00 77.31 555 LYS A CA 1
ATOM 4315 C C . LYS A 1 555 ? 16.004 1.885 -18.104 1.00 77.31 555 LYS A C 1
ATOM 4317 O O . LYS A 1 555 ? 16.690 1.059 -17.509 1.00 77.31 555 LYS A O 1
ATOM 4322 N N . ASP A 1 556 ? 15.856 3.145 -17.696 1.00 68.69 556 ASP A N 1
ATOM 4323 C CA . ASP A 1 556 ? 16.453 3.742 -16.503 1.00 68.69 556 ASP A CA 1
ATOM 4324 C C . ASP A 1 556 ? 15.426 3.874 -15.351 1.00 68.69 556 ASP A C 1
ATOM 4326 O O . ASP A 1 556 ? 15.635 4.656 -14.417 1.00 68.69 556 ASP A O 1
ATOM 4330 N N . TYR A 1 557 ? 14.314 3.122 -15.417 1.00 75.06 557 TYR A N 1
ATOM 4331 C CA . TYR A 1 557 ? 13.266 3.079 -14.393 1.00 75.06 557 TYR A CA 1
ATOM 4332 C C . TYR A 1 557 ? 13.852 2.859 -12.999 1.00 75.06 557 TYR A C 1
ATOM 4334 O O . TYR A 1 557 ? 14.540 1.870 -12.724 1.00 75.06 557 TYR A O 1
ATOM 4342 N N . ARG A 1 558 ? 13.523 3.782 -12.100 1.00 72.56 558 ARG A N 1
ATOM 4343 C CA . ARG A 1 558 ? 13.657 3.600 -10.658 1.00 72.56 558 ARG A CA 1
ATOM 4344 C C . ARG A 1 558 ? 12.276 3.319 -10.108 1.00 72.56 558 ARG A C 1
ATOM 4346 O O . ARG A 1 558 ? 11.309 3.923 -10.563 1.00 72.56 558 ARG A O 1
ATOM 4353 N N . HIS A 1 559 ? 12.204 2.409 -9.145 1.00 78.06 559 HIS A N 1
ATOM 4354 C CA . HIS A 1 559 ? 10.923 1.951 -8.631 1.00 78.06 559 HIS A CA 1
ATOM 4355 C C . HIS A 1 559 ? 10.034 3.092 -8.163 1.00 78.06 559 HIS A C 1
ATOM 4357 O O . HIS A 1 559 ? 10.480 4.014 -7.475 1.00 78.06 559 HIS A O 1
ATOM 4363 N N . ARG A 1 560 ? 8.768 2.992 -8.550 1.00 80.81 560 ARG A N 1
ATOM 4364 C CA . ARG A 1 560 ? 7.672 3.784 -8.031 1.00 80.81 560 ARG A CA 1
ATOM 4365 C C . ARG A 1 560 ? 6.494 2.865 -7.779 1.00 80.81 560 ARG A C 1
ATOM 4367 O O . ARG A 1 560 ? 6.261 1.903 -8.507 1.00 80.81 560 ARG A O 1
ATOM 4374 N N . PHE A 1 561 ? 5.724 3.215 -6.764 1.00 84.81 561 PHE A N 1
ATOM 4375 C CA . PHE A 1 561 ? 4.422 2.611 -6.561 1.00 84.81 561 PHE A CA 1
ATOM 4376 C C . PHE A 1 561 ? 3.431 3.157 -7.592 1.00 84.81 561 PHE A C 1
ATOM 4378 O O . PHE A 1 561 ? 3.496 4.335 -7.949 1.00 84.81 561 PHE A O 1
ATOM 4385 N N . TYR A 1 562 ? 2.504 2.308 -8.024 1.00 91.69 562 TYR A N 1
ATOM 4386 C CA . TYR A 1 562 ? 1.366 2.678 -8.859 1.00 91.69 562 TYR A CA 1
ATOM 4387 C C . TYR A 1 562 ? 0.063 2.221 -8.193 1.00 91.69 562 TYR A C 1
ATOM 4389 O O . TYR A 1 562 ? -0.451 2.935 -7.338 1.00 91.69 562 TYR A O 1
ATOM 4397 N N . VAL A 1 563 ? -0.474 1.045 -8.541 1.00 94.75 563 VAL A N 1
ATOM 4398 C CA . VAL A 1 563 ? -1.708 0.502 -7.949 1.00 94.75 563 VAL A CA 1
ATOM 4399 C C . VAL A 1 563 ? -1.340 -0.471 -6.835 1.00 94.75 563 VAL A C 1
ATOM 4401 O O . VAL A 1 563 ? -1.136 -1.656 -7.071 1.00 94.75 563 VAL A O 1
ATOM 4404 N N . ASP A 1 564 ? -1.238 0.045 -5.612 1.00 88.56 564 ASP A N 1
ATOM 4405 C CA . ASP A 1 564 ? -0.645 -0.694 -4.489 1.00 88.56 564 ASP A CA 1
ATOM 4406 C C . ASP A 1 564 ? -1.540 -0.740 -3.233 1.00 88.56 564 ASP A C 1
ATOM 4408 O O . ASP A 1 564 ? -1.138 -1.223 -2.172 1.00 88.56 564 ASP A O 1
ATOM 4412 N N . LEU A 1 565 ? -2.778 -0.236 -3.317 1.00 89.12 565 LEU A N 1
ATOM 4413 C CA . LEU A 1 565 ? -3.761 -0.405 -2.245 1.00 89.12 565 LEU A CA 1
ATOM 4414 C C . LEU A 1 565 ? -4.465 -1.755 -2.395 1.00 89.12 565 LEU A C 1
ATOM 4416 O O . LEU A 1 565 ? -4.962 -2.085 -3.472 1.00 89.12 565 LEU A O 1
ATOM 4420 N N . ALA A 1 566 ? -4.575 -2.511 -1.300 1.00 85.81 566 ALA A N 1
ATOM 4421 C CA . ALA A 1 566 ? -5.402 -3.711 -1.273 1.00 85.81 566 ALA A CA 1
ATOM 4422 C C . ALA A 1 566 ? -6.861 -3.359 -1.643 1.00 85.81 566 ALA A C 1
ATOM 4424 O O . ALA A 1 566 ? -7.463 -2.521 -0.960 1.00 85.81 566 ALA A O 1
ATOM 4425 N N . PRO A 1 567 ? -7.443 -3.964 -2.696 1.00 91.44 567 PRO A N 1
ATOM 4426 C CA . PRO A 1 567 ? -8.826 -3.707 -3.065 1.00 91.44 567 PRO A CA 1
ATOM 4427 C C . PRO A 1 567 ? -9.795 -4.154 -1.961 1.00 91.44 567 PRO A C 1
ATOM 4429 O O . PRO A 1 567 ? -9.521 -5.067 -1.185 1.00 91.44 567 PRO A O 1
ATOM 4432 N N . THR A 1 568 ? -10.970 -3.535 -1.911 1.00 92.94 568 THR A N 1
ATOM 4433 C CA . THR A 1 568 ? -12.108 -3.971 -1.096 1.00 92.94 568 THR A CA 1
ATOM 4434 C C . THR A 1 568 ? -13.176 -4.560 -2.008 1.00 92.94 568 THR A C 1
ATOM 4436 O O . THR A 1 568 ? -13.619 -3.898 -2.943 1.00 92.94 568 THR A O 1
ATOM 4439 N N . TYR A 1 569 ? -13.622 -5.781 -1.710 1.00 94.00 569 TYR A N 1
ATOM 4440 C CA . TYR A 1 569 ? -14.798 -6.398 -2.325 1.00 94.00 569 TYR A CA 1
ATOM 4441 C C . TYR A 1 569 ? -16.019 -6.228 -1.419 1.00 94.00 569 TYR A C 1
ATOM 4443 O O . TYR A 1 569 ? -15.951 -6.535 -0.228 1.00 94.00 569 TYR A O 1
ATOM 4451 N N . ALA A 1 570 ? -17.141 -5.801 -1.996 1.00 94.44 570 ALA A N 1
ATOM 4452 C CA . ALA A 1 570 ? -18.446 -5.872 -1.357 1.00 94.44 570 ALA A CA 1
ATOM 4453 C C . ALA A 1 570 ? -19.553 -6.189 -2.367 1.00 94.44 570 ALA A C 1
ATOM 4455 O O . ALA A 1 570 ? -19.528 -5.722 -3.505 1.00 94.44 570 ALA A O 1
ATOM 4456 N N . ASP A 1 571 ? -20.567 -6.935 -1.937 1.00 95.75 571 ASP A N 1
ATOM 4457 C CA . ASP A 1 571 ? -21.865 -6.895 -2.594 1.00 95.75 571 ASP A CA 1
ATOM 4458 C C . ASP A 1 571 ? -22.613 -5.660 -2.085 1.00 95.75 571 ASP A C 1
ATOM 4460 O O . ASP A 1 571 ? -22.697 -5.454 -0.880 1.00 95.75 571 ASP A O 1
ATOM 4464 N N . ALA A 1 572 ? -23.137 -4.823 -2.970 1.00 96.50 572 ALA A N 1
ATOM 4465 C CA . ALA A 1 572 ? -23.732 -3.544 -2.608 1.00 96.50 572 ALA A CA 1
ATOM 4466 C C . ALA A 1 572 ? -24.934 -3.209 -3.492 1.00 96.50 572 ALA A C 1
ATOM 4468 O O . ALA A 1 572 ? -25.080 -3.714 -4.612 1.00 96.50 572 ALA A O 1
ATOM 4469 N N . GLY A 1 573 ? -25.802 -2.336 -2.984 1.00 96.56 573 GLY A N 1
ATOM 4470 C CA . GLY A 1 573 ? -26.914 -1.792 -3.743 1.00 96.56 573 GLY A CA 1
ATOM 4471 C C . GLY A 1 573 ? -26.500 -0.569 -4.550 1.00 96.56 573 GLY A C 1
ATOM 4472 O O . GLY A 1 573 ? -26.261 0.493 -3.992 1.00 96.56 573 GLY A O 1
ATOM 4473 N N . VAL A 1 574 ? -26.479 -0.698 -5.874 1.00 96.31 574 VAL A N 1
ATOM 4474 C CA . VAL A 1 574 ? -26.142 0.395 -6.795 1.00 96.31 574 VAL A CA 1
ATOM 4475 C C . VAL A 1 574 ? -27.311 0.607 -7.745 1.00 96.31 574 VAL A C 1
ATOM 4477 O O . VAL A 1 574 ? -27.734 -0.329 -8.430 1.00 96.31 574 VAL A O 1
ATOM 4480 N N . ASN A 1 575 ? -27.862 1.824 -7.790 1.00 93.56 575 ASN A N 1
ATOM 4481 C CA . ASN A 1 575 ? -28.992 2.169 -8.664 1.00 93.56 575 ASN A CA 1
ATOM 4482 C C . ASN A 1 575 ? -30.174 1.180 -8.546 1.00 93.56 575 ASN A C 1
ATOM 4484 O O . ASN A 1 575 ? -30.733 0.708 -9.543 1.00 93.56 575 ASN A O 1
ATOM 4488 N N . GLY A 1 576 ? -30.511 0.805 -7.306 1.00 94.19 576 GLY A N 1
ATOM 4489 C CA . GLY A 1 576 ? -31.594 -0.132 -7.000 1.00 94.19 576 GLY A CA 1
ATOM 4490 C C . GLY A 1 576 ? -31.332 -1.579 -7.430 1.00 94.19 576 GLY A C 1
ATOM 4491 O O . GLY A 1 576 ? -32.280 -2.347 -7.576 1.00 94.19 576 GLY A O 1
ATOM 4492 N N . LYS A 1 577 ? -30.076 -1.982 -7.657 1.00 96.88 577 LYS A N 1
ATOM 4493 C CA . LYS A 1 577 ? -29.714 -3.365 -8.001 1.00 96.88 577 LYS A CA 1
ATOM 4494 C C . LYS A 1 577 ? -28.557 -3.856 -7.151 1.00 96.88 577 LYS A C 1
ATOM 4496 O O . LYS A 1 577 ? -27.611 -3.117 -6.909 1.00 96.88 577 LYS A O 1
ATOM 4501 N N . TRP A 1 578 ? -28.604 -5.131 -6.781 1.00 97.50 578 TRP A N 1
ATOM 4502 C CA . TRP A 1 578 ? -27.434 -5.812 -6.242 1.00 97.50 578 TRP A CA 1
ATOM 4503 C C . TRP A 1 578 ? -26.315 -5.868 -7.283 1.00 97.50 578 TRP A C 1
ATOM 4505 O O . TRP A 1 578 ? -26.552 -6.189 -8.459 1.00 97.50 578 TRP A O 1
ATOM 4515 N N . ARG A 1 579 ? -25.109 -5.540 -6.824 1.00 97.62 579 ARG A N 1
ATOM 4516 C CA . ARG A 1 579 ? -23.845 -5.572 -7.556 1.00 97.62 579 ARG A CA 1
ATOM 4517 C C . ARG A 1 579 ? -22.744 -6.133 -6.679 1.00 97.62 579 ARG A C 1
ATOM 4519 O O . ARG A 1 579 ? -22.804 -5.966 -5.473 1.00 97.62 579 ARG A O 1
ATOM 4526 N N . SER A 1 580 ? -21.741 -6.748 -7.289 1.00 97.62 580 SER A N 1
ATOM 4527 C CA . SER A 1 580 ? -20.457 -7.045 -6.655 1.00 97.62 580 SER A CA 1
ATOM 4528 C C . SER A 1 580 ? -19.454 -5.998 -7.116 1.00 97.62 580 SER A C 1
ATOM 4530 O O . SER A 1 580 ? -19.183 -5.899 -8.312 1.00 97.62 580 SER A O 1
ATOM 4532 N N . VAL A 1 581 ? -18.946 -5.204 -6.181 1.00 98.06 581 VAL A N 1
ATOM 4533 C CA . VAL A 1 581 ? -18.104 -4.037 -6.441 1.00 98.06 581 VAL A CA 1
ATOM 4534 C C . VAL A 1 581 ? -16.710 -4.270 -5.876 1.00 98.06 581 VAL A C 1
ATOM 4536 O O . VAL A 1 581 ? -16.566 -4.739 -4.746 1.00 98.06 581 VAL A O 1
ATOM 4539 N N . ILE A 1 582 ? -15.695 -3.923 -6.663 1.00 98.00 582 ILE A N 1
ATOM 4540 C CA . ILE A 1 582 ? -14.315 -3.770 -6.203 1.00 98.00 582 ILE A CA 1
ATOM 4541 C C . ILE A 1 582 ? -14.016 -2.284 -6.079 1.00 98.00 582 ILE A C 1
ATOM 4543 O O . ILE A 1 582 ? -14.220 -1.544 -7.037 1.00 98.00 582 ILE A O 1
ATOM 4547 N N . VAL A 1 583 ? -13.505 -1.860 -4.927 1.00 98.38 583 VAL A N 1
ATOM 4548 C CA . VAL A 1 583 ? -12.991 -0.505 -4.707 1.00 98.38 583 VAL A CA 1
ATOM 4549 C C . VAL A 1 583 ? -11.488 -0.587 -4.460 1.00 98.38 583 VAL A C 1
ATOM 4551 O O . VAL A 1 583 ? -11.063 -1.256 -3.521 1.00 98.38 583 VAL A O 1
ATOM 4554 N N . GLY A 1 584 ? -10.683 0.049 -5.307 1.00 96.06 584 GLY A N 1
ATOM 4555 C CA . GLY A 1 584 ? -9.219 0.033 -5.236 1.00 96.06 584 GLY A CA 1
ATOM 4556 C C . GLY A 1 584 ? -8.619 1.434 -5.137 1.00 96.06 584 GLY A C 1
ATOM 4557 O O . GLY A 1 584 ? -9.340 2.430 -5.136 1.00 96.06 584 GLY A O 1
ATOM 4558 N N . GLY A 1 585 ? -7.294 1.509 -5.045 1.00 93.75 585 GLY A N 1
ATOM 4559 C CA . GLY A 1 585 ? -6.555 2.767 -4.965 1.00 93.75 585 GLY A CA 1
ATOM 4560 C C . GLY A 1 585 ? -5.054 2.569 -5.149 1.00 93.75 585 GLY A C 1
ATOM 4561 O O . GLY A 1 585 ? -4.582 1.460 -5.409 1.00 93.75 585 GLY A O 1
ATOM 4562 N N . ASN A 1 586 ? -4.300 3.651 -4.985 1.00 89.81 586 ASN A N 1
ATOM 4563 C CA . ASN A 1 586 ? -2.895 3.691 -5.393 1.00 89.81 586 ASN A CA 1
ATOM 4564 C C . ASN A 1 586 ? -1.911 3.631 -4.216 1.00 89.81 586 ASN A C 1
ATOM 4566 O O . ASN A 1 586 ? -0.718 3.409 -4.407 1.00 89.81 586 ASN A O 1
ATOM 4570 N N . ARG A 1 587 ? -2.381 3.825 -2.979 1.00 88.25 587 ARG A N 1
ATOM 4571 C CA . ARG A 1 587 ? -1.539 3.894 -1.780 1.00 88.25 587 ARG A CA 1
ATOM 4572 C C . ARG A 1 587 ? -0.428 4.944 -1.954 1.00 88.25 587 ARG A C 1
ATOM 4574 O O . ARG A 1 587 ? -0.738 6.116 -2.163 1.00 88.25 587 ARG A O 1
ATOM 4581 N N . ALA A 1 588 ? 0.847 4.556 -1.890 1.00 81.94 588 ALA A N 1
ATOM 4582 C CA . ALA A 1 588 ? 1.983 5.449 -2.129 1.00 81.94 588 ALA A CA 1
ATOM 4583 C C . ALA A 1 588 ? 2.083 5.935 -3.587 1.00 81.94 588 ALA A C 1
ATOM 4585 O O . ALA A 1 588 ? 2.730 6.946 -3.845 1.00 81.94 588 ALA A O 1
ATOM 4586 N N . GLY A 1 589 ? 1.456 5.225 -4.530 1.00 81.75 589 GLY A N 1
ATOM 4587 C CA . GLY A 1 589 ? 1.531 5.510 -5.960 1.00 81.75 589 GLY A CA 1
ATOM 4588 C C . GLY A 1 589 ? 0.606 6.619 -6.445 1.00 81.75 589 GLY A C 1
ATOM 4589 O O . GLY A 1 589 ? 0.691 7.025 -7.600 1.00 81.75 589 GLY A O 1
ATOM 4590 N N . GLY A 1 590 ? -0.290 7.129 -5.595 1.00 85.25 590 GLY A N 1
ATOM 4591 C CA . GLY A 1 590 ? -1.188 8.202 -6.001 1.00 85.25 590 GLY A CA 1
ATOM 4592 C C . GLY A 1 590 ? -2.366 8.459 -5.069 1.00 85.25 590 GLY A C 1
ATOM 4593 O O . GLY A 1 590 ? -2.553 7.831 -4.021 1.00 85.25 590 GLY A O 1
ATOM 4594 N N . ARG A 1 591 ? -3.176 9.429 -5.485 1.00 87.69 591 ARG A N 1
ATOM 4595 C CA . ARG A 1 591 ? -4.219 10.075 -4.677 1.00 87.69 591 ARG A CA 1
ATOM 4596 C C . ARG A 1 591 ? -5.596 9.877 -5.290 1.00 87.69 591 ARG A C 1
ATOM 4598 O O . ARG A 1 591 ? -6.301 10.832 -5.603 1.00 87.69 591 ARG A O 1
ATOM 4605 N N . SER A 1 592 ? -5.943 8.622 -5.508 1.00 91.31 592 SER A N 1
ATOM 4606 C CA . SER A 1 592 ? -7.197 8.236 -6.138 1.00 91.31 592 SER A CA 1
ATOM 4607 C C . SER A 1 592 ? -7.776 6.999 -5.476 1.00 91.31 592 SER A C 1
ATOM 4609 O O . SER A 1 592 ? -7.053 6.168 -4.918 1.00 91.31 592 SER A O 1
ATOM 4611 N N . ILE A 1 593 ? -9.097 6.900 -5.557 1.00 96.44 593 ILE A N 1
ATOM 4612 C CA . ILE A 1 593 ? -9.864 5.698 -5.254 1.00 96.44 593 ILE A CA 1
ATOM 4613 C C . ILE A 1 593 ? -10.759 5.435 -6.460 1.00 96.44 593 ILE A C 1
ATOM 4615 O O . ILE A 1 593 ? -11.369 6.363 -6.980 1.00 96.44 593 ILE A O 1
ATOM 4619 N N . PHE A 1 594 ? -10.868 4.193 -6.911 1.00 97.38 594 PHE A N 1
ATOM 4620 C CA . PHE A 1 594 ? -11.719 3.825 -8.045 1.00 97.38 594 PHE A CA 1
ATOM 4621 C C . PHE A 1 594 ? -12.661 2.684 -7.678 1.00 97.38 594 PHE A C 1
ATOM 4623 O O . PHE A 1 594 ? -12.349 1.886 -6.795 1.00 97.38 594 PHE A O 1
ATOM 4630 N N . ALA A 1 595 ? -13.787 2.575 -8.383 1.00 98.19 595 ALA A N 1
ATOM 4631 C CA . ALA A 1 595 ? -14.762 1.503 -8.202 1.00 98.19 595 ALA A CA 1
ATOM 4632 C C . ALA A 1 595 ? -15.102 0.796 -9.523 1.00 98.19 595 ALA A C 1
ATOM 4634 O O . ALA A 1 595 ? -15.294 1.438 -10.561 1.00 98.19 595 ALA A O 1
ATOM 4635 N N . LEU A 1 596 ? -15.208 -0.534 -9.470 1.00 98.44 596 LEU A N 1
ATOM 4636 C CA . LEU A 1 596 ? -15.545 -1.408 -10.594 1.00 98.44 596 LEU A CA 1
ATOM 4637 C C . LEU A 1 596 ? -16.723 -2.332 -10.246 1.00 98.44 596 LEU A C 1
ATOM 4639 O O . LEU A 1 596 ? -16.698 -3.006 -9.218 1.00 98.44 596 LEU A O 1
ATOM 4643 N N . ASP A 1 597 ? -17.709 -2.440 -11.136 1.00 97.94 597 ASP A N 1
ATOM 4644 C CA . ASP A 1 597 ? -18.765 -3.455 -11.110 1.00 97.94 597 ASP A CA 1
ATOM 4645 C C . ASP A 1 597 ? -18.239 -4.759 -11.730 1.00 97.94 597 ASP A C 1
ATOM 4647 O O . ASP A 1 597 ? -18.150 -4.919 -12.951 1.00 97.94 597 ASP A O 1
ATOM 4651 N N . VAL A 1 598 ? -17.909 -5.716 -10.865 1.00 97.62 598 VAL A N 1
ATOM 4652 C CA . VAL A 1 598 ? -17.393 -7.044 -11.227 1.00 97.62 598 VAL A CA 1
ATOM 4653 C C . VAL A 1 598 ? -18.465 -8.130 -11.119 1.00 97.62 598 VAL A C 1
ATOM 4655 O O . VAL A 1 598 ? -18.164 -9.321 -11.042 1.00 97.62 598 VAL A O 1
ATOM 4658 N N . THR A 1 599 ? -19.748 -7.747 -11.124 1.00 97.38 599 THR A N 1
ATOM 4659 C CA . THR A 1 599 ? -20.863 -8.681 -10.905 1.00 97.38 599 THR A CA 1
ATOM 4660 C C . THR A 1 599 ? -20.868 -9.839 -11.895 1.00 97.38 599 THR A C 1
ATOM 4662 O O . THR A 1 599 ? -21.233 -10.948 -11.511 1.00 97.38 599 THR A O 1
ATOM 4665 N N . ASN A 1 600 ? -20.487 -9.601 -13.154 1.00 96.00 600 ASN A N 1
ATOM 4666 C CA . ASN A 1 600 ? -20.545 -10.600 -14.218 1.00 96.00 600 ASN A CA 1
ATOM 4667 C C . ASN A 1 600 ? -19.260 -10.631 -15.070 1.00 96.00 600 ASN A C 1
ATOM 4669 O O . ASN A 1 600 ? -19.197 -9.951 -16.101 1.00 96.00 600 ASN A O 1
ATOM 4673 N N . PRO A 1 601 ? -18.282 -11.475 -14.709 1.00 96.31 601 PRO A N 1
ATOM 4674 C CA . PRO A 1 601 ? -17.060 -11.673 -15.479 1.00 96.31 601 PRO A CA 1
ATOM 4675 C C . PRO A 1 601 ? -17.262 -12.114 -16.925 1.00 96.31 601 PRO A C 1
ATOM 4677 O O . PRO A 1 601 ? -16.516 -11.705 -17.805 1.00 96.31 601 PRO A O 1
ATOM 4680 N N . ALA A 1 602 ? -18.332 -12.856 -17.225 1.00 94.81 602 ALA A N 1
ATOM 4681 C CA . ALA A 1 602 ? -18.629 -13.264 -18.599 1.00 94.81 602 ALA A CA 1
ATOM 4682 C C . ALA A 1 602 ? -18.969 -12.078 -19.527 1.00 94.81 602 ALA A C 1
ATOM 4684 O O . ALA A 1 602 ? -19.073 -12.253 -20.739 1.00 94.81 602 ALA A O 1
ATOM 4685 N N . SER A 1 603 ? -19.175 -10.877 -18.972 1.00 93.44 603 SER A N 1
ATOM 4686 C CA . SER A 1 603 ? -19.384 -9.645 -19.739 1.00 93.44 603 SER A CA 1
ATOM 4687 C C . SER A 1 603 ? -18.097 -8.880 -20.055 1.00 93.44 603 SER A C 1
ATOM 4689 O O . SER A 1 603 ? -18.154 -7.865 -20.756 1.00 93.44 603 SER A O 1
ATOM 4691 N N . PHE A 1 604 ? -16.949 -9.348 -19.558 1.00 96.94 604 PHE A N 1
ATOM 4692 C CA . PHE A 1 604 ? -15.657 -8.742 -19.837 1.00 96.94 604 PHE A CA 1
ATOM 4693 C C . PHE A 1 604 ? -15.273 -9.012 -21.292 1.00 96.94 604 PHE A C 1
ATOM 4695 O O . PHE A 1 604 ? -15.033 -10.140 -21.720 1.00 96.94 604 PHE A O 1
ATOM 4702 N N . HIS A 1 605 ? -15.274 -7.948 -22.088 1.00 96.00 605 HIS A N 1
ATOM 4703 C CA . HIS A 1 605 ? -14.983 -7.990 -23.509 1.00 96.00 605 HIS A CA 1
ATOM 4704 C C . HIS A 1 605 ? -14.181 -6.753 -23.872 1.00 96.00 605 HIS A C 1
ATOM 4706 O O . HIS A 1 605 ? -14.454 -5.661 -23.387 1.00 96.00 605 HIS A O 1
ATOM 4712 N N . ASN A 1 606 ? -13.241 -6.893 -24.797 1.00 93.88 606 ASN A N 1
ATOM 4713 C CA . ASN A 1 606 ? -12.406 -5.798 -25.279 1.00 93.88 606 ASN A CA 1
ATOM 4714 C C . ASN A 1 606 ? -13.205 -4.823 -26.184 1.00 93.88 606 ASN A C 1
ATOM 4716 O O . ASN A 1 606 ? -12.990 -4.748 -27.391 1.00 93.88 606 ASN A O 1
ATOM 4720 N N . THR A 1 607 ? -14.189 -4.130 -25.598 1.00 95.12 607 THR A N 1
ATOM 4721 C CA . THR A 1 607 ? -15.068 -3.130 -26.225 1.00 95.12 607 THR A CA 1
ATOM 4722 C C . THR A 1 607 ? -15.411 -2.023 -25.226 1.00 95.12 607 THR A C 1
ATOM 4724 O O . THR A 1 607 ? -15.644 -2.305 -24.050 1.00 95.12 607 THR A O 1
ATOM 4727 N N . ASP A 1 608 ? -15.552 -0.778 -25.686 1.00 92.06 608 ASP A N 1
ATOM 4728 C CA . ASP A 1 608 ? -15.848 0.358 -24.793 1.00 92.06 608 ASP A CA 1
ATOM 4729 C C . ASP A 1 608 ? -17.221 0.238 -24.122 1.00 92.06 608 ASP A C 1
ATOM 4731 O O . ASP A 1 608 ? -17.422 0.676 -22.996 1.00 92.06 608 ASP A O 1
ATOM 4735 N N . LYS A 1 609 ? -18.173 -0.443 -24.771 1.00 94.00 609 LYS A N 1
ATOM 4736 C CA . LYS A 1 609 ? -19.486 -0.737 -24.182 1.00 94.00 609 LYS A CA 1
ATOM 4737 C C . LYS A 1 609 ? -19.391 -1.657 -22.962 1.00 94.00 609 LYS A C 1
ATOM 4739 O O . LYS A 1 609 ? -20.232 -1.554 -22.072 1.00 94.00 609 LYS A O 1
ATOM 4744 N N . ALA A 1 610 ? -18.446 -2.596 -22.955 1.00 96.50 610 ALA A N 1
ATOM 4745 C CA . ALA A 1 610 ? -18.203 -3.447 -21.796 1.00 96.50 610 ALA A CA 1
ATOM 4746 C C . ALA A 1 610 ? -17.441 -2.666 -20.718 1.00 96.50 610 ALA A C 1
ATOM 4748 O O . ALA A 1 610 ? -17.879 -2.662 -19.572 1.00 96.50 610 ALA A O 1
ATOM 4749 N N . ALA A 1 611 ? -16.403 -1.915 -21.106 1.00 96.06 611 ALA A N 1
ATOM 4750 C CA . ALA A 1 611 ? -15.646 -1.049 -20.200 1.00 96.06 611 ALA A CA 1
ATOM 4751 C C . ALA A 1 611 ? -16.552 -0.067 -19.437 1.00 96.06 611 ALA A C 1
ATOM 4753 O O . ALA A 1 611 ? -16.502 -0.001 -18.214 1.00 96.06 611 ALA A O 1
ATOM 4754 N N . ASN A 1 612 ? -17.463 0.610 -20.140 1.00 93.06 612 ASN A N 1
ATOM 4755 C CA . ASN A 1 612 ? -18.429 1.557 -19.578 1.00 93.06 612 ASN A CA 1
ATOM 4756 C C . ASN A 1 612 ? -19.392 0.948 -18.543 1.00 93.06 612 ASN A C 1
ATOM 4758 O O . ASN A 1 612 ? -19.945 1.673 -17.727 1.00 93.06 612 ASN A O 1
ATOM 4762 N N . LYS A 1 613 ? -19.632 -0.367 -18.597 1.00 94.19 613 LYS A N 1
ATOM 4763 C CA . LYS A 1 613 ? -20.489 -1.067 -17.628 1.00 94.19 613 LYS A CA 1
ATOM 4764 C C . LYS A 1 613 ? -19.732 -1.551 -16.399 1.00 94.19 613 LYS A C 1
ATOM 4766 O O . LYS A 1 613 ? -20.376 -1.823 -15.395 1.00 94.19 613 LYS A O 1
ATOM 4771 N N . VAL A 1 614 ? -18.421 -1.738 -16.528 1.00 96.94 614 VAL A N 1
ATOM 4772 C CA . VAL A 1 614 ? -17.559 -2.264 -15.469 1.00 96.94 614 VAL A CA 1
ATOM 4773 C C . VAL A 1 614 ? -16.947 -1.120 -14.677 1.00 96.94 614 VAL A C 1
ATOM 4775 O O . VAL A 1 614 ? -17.004 -1.142 -13.459 1.00 96.94 614 VAL A O 1
ATOM 4778 N N . VAL A 1 615 ? -16.392 -0.102 -15.333 1.00 96.12 615 VAL A N 1
ATOM 4779 C CA . VAL A 1 615 ? -15.790 1.040 -14.636 1.00 96.12 615 VAL A CA 1
ATOM 4780 C C . VAL A 1 615 ? -16.893 1.976 -14.157 1.00 96.12 615 VAL A C 1
ATOM 4782 O O . VAL A 1 615 ? -17.614 2.539 -14.983 1.00 96.12 615 VAL A O 1
ATOM 4785 N N . MET A 1 616 ? -17.024 2.126 -12.838 1.00 95.69 616 MET A N 1
ATOM 4786 C CA . MET A 1 616 ? -18.054 2.966 -12.227 1.00 95.69 616 MET A CA 1
ATOM 4787 C C . MET A 1 616 ? -17.576 4.416 -12.161 1.00 95.69 616 MET A C 1
ATOM 4789 O O . MET A 1 616 ? -18.170 5.285 -12.789 1.00 95.69 616 MET A O 1
ATOM 4793 N N . TRP A 1 617 ? -16.474 4.656 -11.450 1.00 95.06 617 TRP A N 1
ATOM 4794 C CA . TRP A 1 617 ? -15.879 5.980 -11.279 1.00 95.06 617 TRP A CA 1
ATOM 4795 C C . TRP A 1 617 ? -14.436 5.879 -10.772 1.00 95.06 617 TRP A C 1
ATOM 4797 O O . TRP A 1 617 ? -14.023 4.852 -10.227 1.00 95.06 617 TRP A O 1
ATOM 4807 N N . GLU A 1 618 ? -13.689 6.971 -10.918 1.00 94.56 618 GLU A N 1
ATOM 4808 C CA . GLU A 1 618 ? -12.419 7.217 -10.232 1.00 94.56 618 GLU A CA 1
ATOM 4809 C C . GLU A 1 618 ? -12.472 8.595 -9.572 1.00 94.56 618 GLU A C 1
ATOM 4811 O O . GLU A 1 618 ? -12.699 9.611 -10.230 1.00 94.56 618 GLU A O 1
ATOM 4816 N N . PHE A 1 619 ? -12.317 8.602 -8.252 1.00 93.56 619 PHE A N 1
ATOM 4817 C CA . PHE A 1 619 ? -12.439 9.761 -7.387 1.00 93.56 619 PHE A CA 1
ATOM 4818 C C . PHE A 1 619 ? -11.061 10.294 -7.002 1.00 93.56 619 PHE A C 1
ATOM 4820 O O . PHE A 1 619 ? -10.203 9.552 -6.514 1.00 93.56 619 PHE A O 1
ATOM 4827 N N . THR A 1 620 ? -10.888 11.600 -7.166 1.00 90.50 620 THR A N 1
ATOM 4828 C CA . THR A 1 620 ? -9.745 12.374 -6.683 1.00 90.50 620 THR A CA 1
ATOM 4829 C C . THR A 1 620 ? -10.261 13.646 -6.013 1.00 90.50 620 THR A C 1
ATOM 4831 O O . THR A 1 620 ? -11.343 14.143 -6.329 1.00 90.50 620 THR A O 1
ATOM 4834 N N . HIS A 1 621 ? -9.496 14.191 -5.067 1.00 88.44 621 HIS A N 1
ATOM 4835 C CA . HIS A 1 621 ? -9.842 15.449 -4.408 1.00 88.44 621 HIS A CA 1
ATOM 4836 C C . HIS A 1 621 ? -8.575 16.217 -4.004 1.00 88.44 621 HIS A C 1
ATOM 4838 O O . HIS A 1 621 ? -7.625 15.586 -3.536 1.00 88.44 621 HIS A O 1
ATOM 4844 N N . PRO A 1 622 ? -8.560 17.565 -4.053 1.00 85.25 622 PRO A N 1
ATOM 4845 C CA . PRO A 1 622 ? -7.421 18.384 -3.614 1.00 85.25 622 PRO A CA 1
ATOM 4846 C C . PRO A 1 622 ? -7.019 18.269 -2.138 1.00 85.25 622 PRO A C 1
ATOM 4848 O O . PRO A 1 622 ? -6.104 18.959 -1.727 1.00 85.25 622 PRO A O 1
ATOM 4851 N N . ASP A 1 623 ? -7.727 17.471 -1.337 1.00 85.75 623 ASP A N 1
ATOM 4852 C CA . ASP A 1 623 ? -7.428 17.238 0.086 1.00 85.75 623 ASP A CA 1
ATOM 4853 C C . ASP A 1 623 ? -7.095 15.763 0.373 1.00 85.75 623 ASP A C 1
ATOM 4855 O O . ASP A 1 623 ? -6.973 15.356 1.534 1.00 85.75 623 ASP A O 1
ATOM 4859 N N . MET A 1 624 ? -7.032 14.937 -0.678 1.00 87.12 624 MET A N 1
ATOM 4860 C CA . MET A 1 624 ? -6.568 13.562 -0.577 1.00 87.12 624 MET A CA 1
ATOM 4861 C C . MET A 1 624 ? -5.044 13.548 -0.595 1.00 87.12 624 MET A C 1
ATOM 4863 O O . MET A 1 624 ? -4.411 14.033 -1.533 1.00 87.12 624 MET A O 1
ATOM 4867 N N . GLY A 1 625 ? -4.470 12.936 0.432 1.00 87.12 625 GLY A N 1
ATOM 4868 C CA . GLY A 1 625 ? -3.085 12.508 0.439 1.00 87.12 625 GLY A CA 1
ATOM 4869 C C . GLY A 1 625 ? -2.912 11.178 -0.293 1.00 87.12 625 GLY A C 1
ATOM 4870 O O . GLY A 1 625 ? -3.800 10.695 -1.001 1.00 87.12 625 GLY A O 1
ATOM 4871 N N . ALA A 1 626 ? -1.747 10.562 -0.106 1.00 85.81 626 ALA A N 1
ATOM 4872 C CA . ALA A 1 626 ? -1.498 9.204 -0.575 1.00 85.81 626 ALA A CA 1
ATOM 4873 C C . ALA A 1 626 ? -2.562 8.253 0.001 1.00 85.81 626 ALA A C 1
ATOM 4875 O O . ALA A 1 626 ? -2.820 8.266 1.209 1.00 85.81 626 ALA A O 1
ATOM 4876 N N . SER A 1 627 ? -3.185 7.447 -0.859 1.00 89.50 627 SER A N 1
ATOM 4877 C CA . SER A 1 627 ? -4.424 6.697 -0.587 1.00 89.50 627 SER A CA 1
ATOM 4878 C C . SER A 1 627 ? -4.206 5.441 0.276 1.00 89.50 627 SER A C 1
ATOM 4880 O O . SER A 1 627 ? -4.578 4.337 -0.096 1.00 89.50 627 SER A O 1
ATOM 4882 N N . TYR A 1 628 ? -3.569 5.590 1.443 1.00 88.69 628 TYR A N 1
ATOM 4883 C CA . TYR A 1 628 ? -3.299 4.502 2.398 1.00 88.69 628 TYR A CA 1
ATOM 4884 C C . TYR A 1 628 ? -4.547 3.992 3.126 1.00 88.69 628 TYR A C 1
ATOM 4886 O O . TYR A 1 628 ? -4.554 2.863 3.611 1.00 88.69 628 TYR A O 1
ATOM 4894 N N . SER A 1 629 ? -5.590 4.818 3.223 1.00 93.00 629 SER A N 1
ATOM 4895 C CA . SER A 1 629 ? -6.842 4.432 3.866 1.00 93.00 629 SER A CA 1
ATOM 4896 C C . SER A 1 629 ? -7.633 3.499 2.955 1.00 93.00 629 SER A C 1
ATOM 4898 O O . SER A 1 629 ? -8.044 3.892 1.863 1.00 93.00 629 SER A O 1
ATOM 4900 N N . ARG A 1 630 ? -7.856 2.259 3.399 1.00 91.38 630 ARG A N 1
ATOM 4901 C CA . ARG A 1 630 ? -8.592 1.271 2.608 1.00 91.38 630 ARG A CA 1
ATOM 4902 C C . ARG A 1 630 ? -10.100 1.548 2.659 1.00 91.38 630 ARG A C 1
ATOM 4904 O O . ARG A 1 630 ? -10.673 1.510 3.754 1.00 91.38 630 ARG A O 1
ATOM 4911 N N . PRO A 1 631 ? -10.782 1.742 1.517 1.00 95.62 631 PRO A N 1
ATOM 4912 C CA . PRO A 1 631 ? -12.218 1.981 1.506 1.00 95.62 631 PRO A CA 1
ATOM 4913 C C . PRO A 1 631 ? -13.003 0.842 2.133 1.00 95.62 631 PRO A C 1
ATOM 4915 O O . PRO A 1 631 ? -12.750 -0.331 1.863 1.00 95.62 631 PRO A O 1
ATOM 4918 N N . GLN A 1 632 ? -13.973 1.193 2.960 1.00 95.50 632 GLN A N 1
ATOM 4919 C CA . GLN A 1 632 ? -14.987 0.284 3.469 1.00 95.50 632 GLN A CA 1
ATOM 4920 C C . GLN A 1 632 ? -16.285 0.529 2.705 1.00 95.50 632 GLN A C 1
ATOM 4922 O O . GLN A 1 632 ? -16.595 1.674 2.392 1.00 95.50 632 GLN A O 1
ATOM 4927 N N . VAL A 1 633 ? -17.050 -0.519 2.413 1.00 96.44 633 VAL A N 1
ATOM 4928 C CA . VAL A 1 633 ? -18.317 -0.390 1.684 1.00 96.44 633 VAL A CA 1
ATOM 4929 C C . VAL A 1 633 ? -19.469 -0.806 2.585 1.00 96.44 633 VAL A C 1
ATOM 4931 O O . VAL A 1 633 ? -19.450 -1.908 3.130 1.00 96.44 633 VAL A O 1
ATOM 4934 N N . ALA A 1 634 ? -20.461 0.069 2.734 1.00 95.25 634 ALA A N 1
ATOM 4935 C CA . ALA A 1 634 ? -21.639 -0.170 3.563 1.00 95.25 634 ALA A CA 1
ATOM 4936 C C . ALA A 1 634 ? -22.862 0.592 3.035 1.00 95.25 634 ALA A C 1
ATOM 4938 O O . ALA A 1 634 ? -22.724 1.553 2.268 1.00 95.25 634 ALA A O 1
ATOM 4939 N N . GLN A 1 635 ? -24.049 0.167 3.471 1.00 95.19 635 GLN A N 1
ATOM 4940 C CA . GLN A 1 635 ? -25.258 0.978 3.380 1.00 95.19 635 GLN A CA 1
ATOM 4941 C C . GLN A 1 635 ? -25.266 2.008 4.515 1.00 95.19 635 GLN A C 1
ATOM 4943 O O . GLN A 1 635 ? -24.867 1.701 5.637 1.00 95.19 635 GLN A O 1
ATOM 4948 N N . LEU A 1 636 ? -25.705 3.227 4.219 1.00 95.94 636 LEU A N 1
ATOM 4949 C CA . LEU A 1 636 ? -25.853 4.313 5.185 1.00 95.94 636 LEU A CA 1
ATOM 4950 C C . LEU A 1 636 ? -27.335 4.557 5.498 1.00 95.94 636 LEU A C 1
ATOM 4952 O O . LEU A 1 636 ? -28.208 4.142 4.731 1.00 95.94 636 LEU A O 1
ATOM 4956 N N . ASN A 1 637 ? -27.611 5.285 6.580 1.00 95.31 637 ASN A N 1
ATOM 4957 C CA . ASN A 1 637 ? -28.968 5.577 7.059 1.00 95.31 637 ASN A CA 1
ATOM 4958 C C . ASN A 1 637 ? -29.846 6.374 6.074 1.00 95.31 637 ASN A C 1
ATOM 4960 O O . ASN A 1 637 ? -31.070 6.311 6.133 1.00 95.31 637 ASN A O 1
ATOM 4964 N N . ASN A 1 638 ? -29.253 7.046 5.081 1.00 94.38 638 ASN A N 1
ATOM 4965 C CA . ASN A 1 638 ? -30.003 7.660 3.977 1.00 94.38 638 ASN A CA 1
ATOM 4966 C C . ASN A 1 638 ? -30.419 6.657 2.876 1.00 94.38 638 ASN A C 1
ATOM 4968 O O . ASN A 1 638 ? -30.889 7.045 1.805 1.00 94.38 638 ASN A O 1
ATOM 4972 N N . GLY A 1 639 ? -30.192 5.359 3.094 1.00 92.94 639 GLY A N 1
ATOM 4973 C CA . GLY A 1 639 ? -30.532 4.266 2.186 1.00 92.94 639 GLY A CA 1
ATOM 4974 C C . GLY A 1 639 ? -29.542 4.037 1.040 1.00 92.94 639 GLY A C 1
ATOM 4975 O O . GLY A 1 639 ? -29.697 3.051 0.308 1.00 92.94 639 GLY A O 1
ATOM 4976 N N . ARG A 1 640 ? -28.523 4.890 0.877 1.00 95.12 640 ARG A N 1
ATOM 4977 C CA . ARG A 1 640 ? -27.518 4.786 -0.194 1.00 95.12 640 ARG A CA 1
ATOM 4978 C C . ARG A 1 640 ? -26.309 3.971 0.255 1.00 95.12 640 ARG A C 1
ATOM 4980 O O . ARG A 1 640 ? -25.987 3.888 1.436 1.00 95.12 640 ARG A O 1
ATOM 4987 N N . TRP A 1 641 ? -25.626 3.370 -0.714 1.00 97.31 641 TRP A N 1
ATOM 4988 C CA . TRP A 1 641 ? -24.372 2.656 -0.487 1.00 97.31 641 TRP A CA 1
ATOM 4989 C C . TRP A 1 641 ? -23.188 3.543 -0.837 1.00 97.31 641 TRP A C 1
ATOM 4991 O O . TRP A 1 641 ? -23.208 4.224 -1.864 1.00 97.31 641 TRP A O 1
ATOM 5001 N N . ALA A 1 642 ? -22.143 3.501 -0.018 1.00 98.19 642 ALA A N 1
ATOM 5002 C CA . ALA A 1 642 ? -20.956 4.319 -0.219 1.00 98.19 642 ALA A CA 1
ATOM 5003 C C . ALA A 1 642 ? -19.663 3.541 0.027 1.00 98.19 642 ALA A C 1
ATOM 5005 O O . ALA A 1 642 ? -19.644 2.547 0.751 1.00 98.19 642 ALA A O 1
ATOM 5006 N N . ALA A 1 643 ? -18.584 4.036 -0.573 1.00 98.44 643 ALA A N 1
ATOM 5007 C CA . ALA A 1 643 ? -17.211 3.772 -0.187 1.00 98.44 643 ALA A CA 1
ATOM 5008 C C . ALA A 1 643 ? -16.766 4.844 0.824 1.00 98.44 643 ALA A C 1
ATOM 5010 O O . ALA A 1 643 ? -16.766 6.037 0.518 1.00 98.44 643 ALA A O 1
ATOM 5011 N N . ILE A 1 644 ? -16.389 4.420 2.030 1.00 98.56 644 ILE A N 1
ATOM 5012 C CA . ILE A 1 644 ? -15.999 5.276 3.152 1.00 98.56 644 ILE A CA 1
ATOM 5013 C C . ILE A 1 644 ? -14.511 5.077 3.440 1.00 98.56 644 ILE A C 1
ATOM 5015 O O . ILE A 1 644 ? -14.070 3.957 3.709 1.00 98.56 644 ILE A O 1
ATOM 5019 N N . PHE A 1 645 ? -13.728 6.152 3.393 1.00 98.19 645 PHE A N 1
ATOM 5020 C CA . PHE A 1 645 ? -12.279 6.119 3.605 1.00 98.19 645 PHE A CA 1
ATOM 5021 C C . PHE A 1 645 ? -11.770 7.425 4.214 1.00 98.19 645 PHE A C 1
ATOM 5023 O O . PHE A 1 645 ? -12.377 8.483 4.087 1.00 98.19 645 PHE A O 1
ATOM 5030 N N . GLY A 1 646 ? -10.636 7.355 4.896 1.00 97.00 646 GLY A N 1
ATOM 5031 C CA . GLY A 1 646 ? -9.885 8.526 5.324 1.00 97.00 646 GLY A CA 1
ATOM 5032 C C . GLY A 1 646 ? -9.123 9.161 4.166 1.00 97.00 646 GLY A C 1
ATOM 5033 O O . GLY A 1 646 ? -8.779 8.496 3.194 1.00 97.00 646 GLY A O 1
ATOM 5034 N N . ASN A 1 647 ? -8.821 10.452 4.270 1.00 93.25 647 ASN A N 1
ATOM 5035 C CA . ASN A 1 647 ? -8.143 11.195 3.208 1.00 93.25 647 ASN A CA 1
ATOM 5036 C C . ASN A 1 647 ? -6.714 10.735 2.901 1.00 93.25 647 ASN A C 1
ATOM 5038 O O . ASN A 1 647 ? -6.116 11.240 1.954 1.00 93.25 647 ASN A O 1
ATOM 5042 N N . GLY A 1 648 ? -6.171 9.793 3.672 1.00 89.69 648 GLY A N 1
ATOM 5043 C CA . GLY A 1 648 ? -4.818 9.303 3.480 1.00 89.69 648 GLY A CA 1
ATOM 5044 C C . GLY A 1 648 ? -3.770 10.293 3.979 1.00 89.69 648 GLY A C 1
ATOM 5045 O O . GLY A 1 648 ? -4.080 11.297 4.621 1.00 89.69 648 GLY A O 1
ATOM 5046 N N . TYR A 1 649 ? -2.500 9.980 3.732 1.00 85.38 649 TYR A N 1
ATOM 5047 C CA . TYR A 1 649 ? -1.382 10.686 4.357 1.00 85.38 649 TYR A CA 1
ATOM 5048 C C . TYR A 1 649 ? -0.838 11.775 3.440 1.00 85.38 649 TYR A C 1
ATOM 5050 O O . TYR A 1 649 ? -0.436 11.516 2.304 1.00 85.38 649 TYR A O 1
ATOM 5058 N N . ASN A 1 650 ? -0.838 13.008 3.940 1.00 72.12 650 ASN A N 1
ATOM 5059 C CA . ASN A 1 650 ? -0.411 14.175 3.184 1.00 72.12 650 ASN A CA 1
ATOM 5060 C C . ASN A 1 650 ? 1.120 14.209 3.042 1.00 72.12 650 ASN A C 1
ATOM 5062 O O . ASN A 1 650 ? 1.847 14.233 4.034 1.00 72.12 650 ASN A O 1
ATOM 5066 N N . THR A 1 651 ? 1.614 14.243 1.805 1.00 62.25 651 THR A N 1
ATOM 5067 C CA . THR A 1 651 ? 3.037 14.428 1.466 1.00 62.25 651 THR A CA 1
ATOM 5068 C C . THR A 1 651 ? 3.420 15.905 1.541 1.00 62.25 651 THR A C 1
ATOM 5070 O O . THR A 1 651 ? 2.545 16.759 1.557 1.00 62.25 651 THR A O 1
ATOM 5073 N N . ASN A 1 652 ? 4.714 16.241 1.609 1.00 56.81 652 ASN A N 1
ATOM 5074 C CA . ASN A 1 652 ? 5.214 17.621 1.767 1.00 56.81 652 ASN A CA 1
ATOM 5075 C C . ASN A 1 652 ? 5.131 18.498 0.501 1.00 56.81 652 ASN A C 1
ATOM 5077 O O . ASN A 1 652 ? 5.790 19.536 0.427 1.00 56.81 652 ASN A O 1
ATOM 5081 N N . ASP A 1 653 ? 4.339 18.120 -0.495 1.00 54.28 653 ASP A N 1
ATOM 5082 C CA . ASP A 1 653 ? 4.154 18.946 -1.684 1.00 54.28 653 ASP A CA 1
ATOM 5083 C C . ASP A 1 653 ? 3.298 20.181 -1.369 1.00 54.28 653 ASP A C 1
ATOM 5085 O O . ASP A 1 653 ? 2.432 20.197 -0.490 1.00 54.28 653 ASP A O 1
ATOM 5089 N N . ASN A 1 654 ? 3.605 21.293 -2.029 1.00 51.62 654 ASN A N 1
ATOM 5090 C CA . ASN A 1 654 ? 2.932 22.578 -1.828 1.00 51.62 654 ASN A CA 1
ATOM 5091 C C . ASN A 1 654 ? 1.583 22.635 -2.577 1.00 51.62 654 ASN A C 1
ATOM 5093 O O . ASN A 1 654 ? 1.193 23.691 -3.068 1.00 51.62 654 ASN A O 1
ATOM 5097 N N . GLU A 1 655 ? 0.876 21.508 -2.695 1.00 57.50 655 GLU A N 1
ATOM 5098 C CA . GLU A 1 655 ? -0.274 21.323 -3.594 1.00 57.50 655 GLU A CA 1
ATOM 5099 C C . GLU A 1 655 ? -1.617 21.803 -3.022 1.00 57.50 655 GLU A C 1
ATOM 5101 O O . GLU A 1 655 ? -2.677 21.309 -3.385 1.00 57.50 655 GLU A O 1
ATOM 5106 N N . GLY A 1 656 ? -1.602 22.808 -2.144 1.00 56.16 656 GLY A N 1
ATOM 5107 C CA . GLY A 1 656 ? -2.833 23.459 -1.682 1.00 56.16 656 GLY A CA 1
ATOM 5108 C C . GLY A 1 656 ? -3.693 22.645 -0.704 1.00 56.16 656 GLY A C 1
ATOM 5109 O O . GLY A 1 656 ? -4.777 23.111 -0.360 1.00 56.16 656 GLY A O 1
ATOM 5110 N N . HIS A 1 657 ? -3.209 21.495 -0.219 1.00 71.44 657 HIS A N 1
ATOM 5111 C CA . HIS A 1 657 ? -3.833 20.726 0.866 1.00 71.44 657 HIS A CA 1
ATOM 5112 C C . HIS A 1 657 ? -3.925 21.551 2.142 1.00 71.44 657 HIS A C 1
ATOM 5114 O O . HIS A 1 657 ? -2.918 22.095 2.599 1.00 71.44 657 HIS A O 1
ATOM 5120 N N . ASP A 1 658 ? -5.083 21.548 2.804 1.00 81.06 658 ASP A N 1
ATOM 5121 C CA . ASP A 1 658 ? -5.219 22.242 4.090 1.00 81.06 658 ASP A CA 1
ATOM 5122 C C . ASP A 1 658 ? -4.552 21.513 5.276 1.00 81.06 658 ASP A C 1
ATOM 5124 O O . ASP A 1 658 ? -4.527 22.041 6.393 1.00 81.06 658 ASP A O 1
ATOM 5128 N N . GLY A 1 659 ? -3.997 20.321 5.016 1.00 83.62 659 GLY A N 1
ATOM 5129 C CA . GLY A 1 659 ? -3.218 19.499 5.941 1.00 83.62 659 GLY A CA 1
ATOM 5130 C C . GLY A 1 659 ? -4.034 18.816 7.036 1.00 83.62 659 GLY A C 1
ATOM 5131 O O . GLY A 1 659 ? -3.441 18.314 7.992 1.00 83.62 659 GLY A O 1
ATOM 5132 N N . LYS A 1 660 ? -5.370 18.804 6.936 1.00 90.31 660 LYS A N 1
ATOM 5133 C CA . LYS A 1 660 ? -6.255 18.237 7.963 1.00 90.31 660 LYS A CA 1
ATOM 5134 C C . LYS A 1 660 ? -6.669 16.803 7.661 1.00 90.31 660 LYS A C 1
ATOM 5136 O O . LYS A 1 660 ? -6.818 16.420 6.503 1.00 90.31 660 LYS A O 1
ATOM 5141 N N . ALA A 1 661 ? -6.949 16.039 8.714 1.00 93.50 661 ALA A N 1
ATOM 5142 C CA . ALA A 1 661 ? -7.589 14.734 8.585 1.00 93.50 661 ALA A CA 1
ATOM 5143 C C . ALA A 1 661 ? -9.078 14.885 8.204 1.00 93.50 661 ALA A C 1
ATOM 5145 O O . ALA A 1 661 ? -9.807 15.737 8.735 1.00 93.50 661 ALA A O 1
ATOM 5146 N N . LYS A 1 662 ? -9.536 14.078 7.243 1.00 95.56 662 LYS A N 1
ATOM 5147 C CA . LYS A 1 662 ? -10.907 14.118 6.707 1.00 95.56 662 LYS A CA 1
ATOM 5148 C C . LYS A 1 662 ? -11.405 12.700 6.436 1.00 95.56 662 LYS A C 1
ATOM 5150 O O . LYS A 1 662 ? -10.641 11.863 5.964 1.00 95.56 662 LYS A O 1
ATOM 5155 N N . LEU A 1 663 ? -12.682 12.457 6.720 1.00 98.25 663 LEU A N 1
ATOM 5156 C CA . LEU A 1 663 ? -13.404 11.264 6.290 1.00 98.25 663 LEU A CA 1
ATOM 5157 C C . LEU A 1 663 ? -14.146 11.587 4.988 1.00 98.25 663 LEU A C 1
ATOM 5159 O O . LEU A 1 663 ? -14.897 12.561 4.932 1.00 98.25 663 LEU A O 1
ATOM 5163 N N . PHE A 1 664 ? -13.926 10.777 3.963 1.00 98.25 664 PHE A N 1
ATOM 5164 C CA . PHE A 1 664 ? -14.636 10.813 2.694 1.00 98.25 664 PHE A CA 1
ATOM 5165 C C . PHE A 1 664 ? -15.709 9.727 2.668 1.00 98.25 664 PHE A C 1
ATOM 5167 O O . PHE A 1 664 ? -15.471 8.590 3.079 1.00 98.25 664 PHE A O 1
ATOM 5174 N N . ILE A 1 665 ? -16.882 10.091 2.160 1.00 98.50 665 ILE A N 1
ATOM 5175 C CA . ILE A 1 665 ? -17.983 9.180 1.851 1.00 98.50 665 ILE A CA 1
ATOM 5176 C C . ILE A 1 665 ? -18.301 9.404 0.377 1.00 98.50 665 ILE A C 1
ATOM 5178 O O . ILE A 1 665 ? -18.819 10.460 0.035 1.00 98.50 665 ILE A O 1
ATOM 5182 N N . VAL A 1 666 ? -17.962 8.453 -0.489 1.00 98.44 666 VAL A N 1
ATOM 5183 C CA . VAL A 1 666 ? -18.216 8.528 -1.937 1.00 98.44 666 VAL A CA 1
ATOM 5184 C C . VAL A 1 666 ? -19.294 7.517 -2.287 1.00 98.44 666 VAL A C 1
ATOM 5186 O O . VAL A 1 666 ? -19.115 6.319 -2.064 1.00 98.44 666 VAL A O 1
ATOM 5189 N N . TYR A 1 667 ? -20.428 7.973 -2.802 1.00 98.12 667 TYR A N 1
ATOM 5190 C CA . TYR A 1 667 ? -21.544 7.087 -3.097 1.00 98.12 667 TYR A CA 1
ATOM 5191 C C . TYR A 1 667 ? -21.246 6.181 -4.294 1.00 98.12 667 TYR A C 1
ATOM 5193 O O . TYR A 1 667 ? -20.652 6.587 -5.291 1.00 98.12 667 TYR A O 1
ATOM 5201 N N . LEU A 1 668 ? -21.670 4.918 -4.213 1.00 97.75 668 LEU A N 1
ATOM 5202 C CA . LEU A 1 668 ? -21.430 3.951 -5.287 1.00 97.75 668 LEU A CA 1
ATOM 5203 C C . LEU A 1 668 ? -22.271 4.233 -6.539 1.00 97.75 668 LEU A C 1
ATOM 5205 O O . LEU A 1 668 ? -21.928 3.764 -7.619 1.00 97.75 668 LEU A O 1
ATOM 5209 N N . ASP A 1 669 ? -23.371 4.966 -6.399 1.00 95.19 669 ASP A N 1
ATOM 5210 C CA . ASP A 1 669 ? -24.240 5.396 -7.496 1.00 95.19 669 ASP A CA 1
ATOM 5211 C C . ASP A 1 669 ? -23.846 6.757 -8.098 1.00 95.19 669 ASP A C 1
ATOM 5213 O O . ASP A 1 669 ? -24.563 7.230 -8.979 1.00 95.19 669 ASP A O 1
ATOM 5217 N N . ALA A 1 670 ? -22.716 7.341 -7.674 1.00 93.69 670 ALA A N 1
ATOM 5218 C CA . ALA A 1 670 ? -22.179 8.582 -8.227 1.00 93.69 670 ALA A CA 1
ATOM 5219 C C . ALA A 1 670 ? -22.029 8.524 -9.759 1.00 93.69 670 ALA A C 1
ATOM 5221 O O . ALA A 1 670 ? -21.592 7.507 -10.314 1.00 93.69 670 ALA A O 1
ATOM 5222 N N . ASP A 1 671 ? -22.347 9.630 -10.436 1.00 87.75 671 ASP A N 1
ATOM 5223 C CA . ASP A 1 671 ? -22.142 9.790 -11.881 1.00 87.75 671 ASP A CA 1
ATOM 5224 C C . ASP A 1 671 ? -21.272 11.022 -12.156 1.00 87.75 671 ASP A C 1
ATOM 5226 O O . ASP A 1 671 ? -21.791 12.096 -12.446 1.00 87.75 671 ASP A O 1
ATOM 5230 N N . PRO A 1 672 ? -19.935 10.878 -12.156 1.00 82.44 672 PRO A N 1
ATOM 5231 C CA . PRO A 1 672 ? -19.029 12.018 -12.278 1.00 82.44 672 PRO A CA 1
ATOM 5232 C C . PRO A 1 672 ? -19.029 12.675 -13.669 1.00 82.44 672 PRO A C 1
ATOM 5234 O O . PRO A 1 672 ? -18.272 13.617 -13.896 1.00 82.44 672 PRO A O 1
ATOM 5237 N N . SER A 1 673 ? -19.851 12.207 -14.619 1.00 78.12 673 SER A N 1
ATOM 5238 C CA . SER A 1 673 ? -19.904 12.761 -15.980 1.00 78.12 673 SER A CA 1
ATOM 5239 C C . SER A 1 673 ? -20.472 14.186 -16.063 1.00 78.12 673 SER A C 1
ATOM 5241 O O . SER A 1 673 ? -20.264 14.864 -17.075 1.00 78.12 673 SER A O 1
ATOM 5243 N N . ASP A 1 674 ? -21.151 14.672 -15.018 1.00 77.31 674 ASP A N 1
ATOM 5244 C CA . ASP A 1 674 ? -21.542 16.080 -14.867 1.00 77.31 674 ASP A CA 1
ATOM 5245 C C 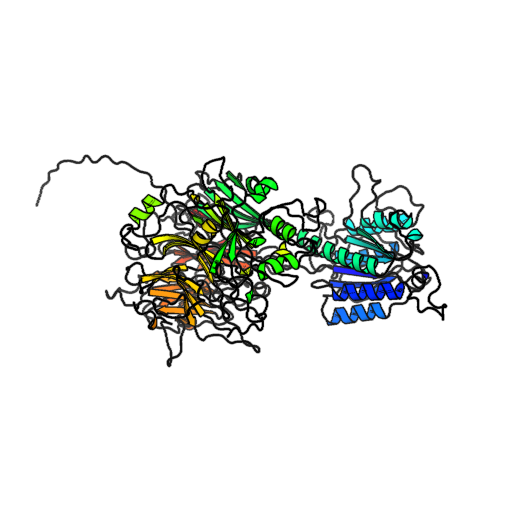. ASP A 1 674 ? -20.669 16.864 -13.861 1.00 77.31 674 ASP A C 1
ATOM 5247 O O . ASP A 1 674 ? -20.902 18.054 -13.624 1.00 77.31 674 ASP A O 1
ATOM 5251 N N . GLY A 1 675 ? -19.582 16.236 -13.402 1.00 81.88 675 GLY A N 1
ATOM 5252 C CA . GLY A 1 675 ? -18.645 16.738 -12.404 1.00 81.88 675 GLY A CA 1
ATOM 5253 C C . GLY A 1 675 ? -19.004 16.280 -10.992 1.00 81.88 675 GLY A C 1
ATOM 5254 O O . GLY A 1 675 ? -20.168 16.172 -10.646 1.00 81.88 675 GLY A O 1
ATOM 5255 N N . TRP A 1 676 ? -17.992 16.055 -10.152 1.00 89.06 676 TRP A N 1
ATOM 5256 C CA . TRP A 1 676 ? -18.188 15.597 -8.774 1.00 89.06 676 TRP A CA 1
ATOM 5257 C C . TRP A 1 676 ? -18.966 16.611 -7.919 1.00 89.06 676 TRP A C 1
ATOM 5259 O O . TRP A 1 676 ? -18.505 17.735 -7.697 1.00 89.06 676 TRP A O 1
ATOM 5269 N N . GLN A 1 677 ? -20.118 16.199 -7.385 1.00 92.38 677 GLN A N 1
ATOM 5270 C CA . GLN A 1 677 ? -20.999 17.045 -6.576 1.00 92.38 677 GLN A CA 1
ATOM 5271 C C . GLN A 1 677 ? -20.870 16.725 -5.083 1.00 92.38 677 GLN A C 1
ATOM 5273 O O . GLN A 1 677 ? -21.301 15.672 -4.613 1.00 92.38 677 GLN A O 1
ATOM 5278 N N . GLN A 1 678 ? -20.314 17.659 -4.307 1.00 94.81 678 GLN A N 1
ATOM 5279 C CA . GLN A 1 678 ? -20.284 17.538 -2.849 1.00 94.81 678 GLN A CA 1
ATOM 5280 C C . GLN A 1 678 ? -21.637 17.917 -2.236 1.00 94.81 678 GLN A C 1
ATOM 5282 O O . GLN A 1 678 ? -22.159 18.998 -2.515 1.00 94.81 678 GLN A O 1
ATOM 5287 N N . GLY A 1 679 ? -22.160 17.097 -1.324 1.00 93.94 679 GLY A N 1
ATOM 5288 C CA . GLY A 1 679 ? -23.351 17.441 -0.546 1.00 93.94 679 GLY A CA 1
ATOM 5289 C C . GLY A 1 679 ? -24.031 16.247 0.120 1.00 93.94 679 GLY A C 1
ATOM 5290 O O . GLY A 1 679 ? -23.597 15.110 0.002 1.00 93.94 679 GLY A O 1
ATOM 5291 N N . SER A 1 680 ? -25.124 16.518 0.819 1.00 89.81 680 SER A N 1
ATOM 5292 C CA . SER A 1 680 ? -25.950 15.543 1.549 1.00 89.81 680 SER A CA 1
ATOM 5293 C C . SER A 1 680 ? -27.196 15.086 0.779 1.00 89.81 680 SER A C 1
ATOM 5295 O O . SER A 1 680 ? -27.797 14.074 1.130 1.00 89.81 680 SER A O 1
ATOM 5297 N N . GLY A 1 681 ? -27.590 15.814 -0.273 1.00 89.19 681 GLY A N 1
ATOM 5298 C CA . GLY A 1 681 ? -28.806 15.540 -1.043 1.00 89.19 681 GLY A CA 1
ATOM 5299 C C . GLY A 1 681 ? -28.706 14.343 -1.999 1.00 89.19 681 GLY A C 1
ATOM 5300 O O . GLY A 1 681 ? -27.633 13.799 -2.246 1.00 89.19 681 GLY A O 1
ATOM 5301 N N . GLU A 1 682 ? -29.837 13.973 -2.608 1.00 86.81 682 GLU A N 1
ATOM 5302 C CA . GLU A 1 682 ? -29.946 12.814 -3.517 1.00 86.81 682 GLU A CA 1
ATOM 5303 C C . GLU A 1 682 ? -29.021 12.884 -4.745 1.00 86.81 682 GLU A C 1
ATOM 5305 O O . GLU A 1 682 ? -28.571 11.849 -5.222 1.00 86.81 682 GLU A O 1
ATOM 5310 N N . ASN A 1 683 ? -28.711 14.091 -5.235 1.00 89.56 683 ASN A N 1
ATOM 5311 C CA . ASN A 1 683 ? -27.814 14.298 -6.383 1.00 89.56 683 ASN A CA 1
ATOM 5312 C C . ASN A 1 683 ? -26.334 14.417 -5.986 1.00 89.56 683 ASN A C 1
ATOM 5314 O O . ASN A 1 683 ? -25.495 14.644 -6.848 1.00 89.56 683 ASN A O 1
ATOM 5318 N N . ALA A 1 684 ? -26.006 14.352 -4.694 1.00 93.75 684 ALA A N 1
ATOM 5319 C CA . ALA A 1 684 ? -24.619 14.438 -4.270 1.00 93.75 684 ALA A CA 1
ATOM 5320 C C . ALA A 1 684 ? -23.883 13.124 -4.546 1.00 93.75 684 ALA A C 1
ATOM 5322 O O . ALA A 1 684 ? -24.406 12.042 -4.268 1.00 93.75 684 ALA A O 1
ATOM 5323 N N . ASP A 1 685 ? -22.645 13.232 -5.011 1.00 96.06 685 ASP A N 1
ATOM 5324 C CA . ASP A 1 685 ? -21.753 12.104 -5.266 1.00 96.06 685 ASP A CA 1
ATOM 5325 C C . ASP A 1 685 ? -20.877 11.782 -4.055 1.00 96.06 685 ASP A C 1
ATOM 5327 O O . ASP A 1 685 ? -20.475 10.633 -3.865 1.00 96.06 685 ASP A O 1
ATOM 5331 N N . TYR A 1 686 ? -20.575 12.782 -3.219 1.00 97.44 686 TYR A N 1
ATOM 5332 C CA . TYR A 1 686 ? -19.718 12.584 -2.054 1.00 97.44 686 TYR A CA 1
ATOM 5333 C C . TYR A 1 686 ? -19.955 13.572 -0.902 1.00 97.44 686 TYR A C 1
ATOM 5335 O O . TYR A 1 686 ? -20.449 14.687 -1.084 1.00 97.44 686 TYR A O 1
ATOM 5343 N N . LEU A 1 687 ? -19.516 13.174 0.296 1.00 97.19 687 LEU A N 1
ATOM 5344 C CA . LEU A 1 687 ? -19.370 14.017 1.484 1.00 97.19 687 LEU A CA 1
ATOM 5345 C C . LEU A 1 687 ? -17.929 14.029 1.989 1.00 97.19 687 LEU A C 1
ATOM 5347 O O . LEU A 1 687 ? -17.186 13.055 1.861 1.00 97.19 687 LEU A O 1
ATOM 5351 N N . VAL A 1 688 ? -17.571 15.140 2.634 1.00 96.69 688 VAL A N 1
ATOM 5352 C CA . VAL A 1 688 ? -16.289 15.332 3.320 1.00 96.69 688 VAL A CA 1
ATOM 5353 C C . VAL A 1 688 ? -16.563 15.783 4.748 1.00 96.69 688 VAL A C 1
ATOM 5355 O O . VAL A 1 688 ? -17.062 16.887 4.973 1.00 96.69 688 VAL A O 1
ATOM 5358 N N . LEU A 1 689 ? -16.192 14.960 5.725 1.00 96.75 689 LEU A N 1
ATOM 5359 C CA . LEU A 1 689 ? -16.330 15.264 7.147 1.00 96.75 689 LEU A CA 1
ATOM 5360 C C . LEU A 1 689 ? -14.941 15.522 7.746 1.00 96.75 689 LEU A C 1
ATOM 5362 O O . LEU A 1 689 ? -14.167 14.600 8.003 1.00 96.75 689 LEU A O 1
ATOM 5366 N N . SER A 1 690 ? -14.598 16.796 7.956 1.00 94.94 690 SER A N 1
ATOM 5367 C CA . SER A 1 690 ? -13.272 17.198 8.453 1.00 94.94 690 SER A CA 1
ATOM 5368 C C . SER A 1 690 ? -13.166 17.170 9.978 1.00 94.94 690 SER A C 1
ATOM 5370 O O . SER A 1 690 ? -14.015 17.727 10.677 1.00 94.94 690 SER A O 1
ATOM 5372 N N . THR A 1 691 ? -12.047 16.643 10.485 1.00 94.75 691 THR A N 1
ATOM 5373 C CA . THR A 1 691 ? -11.666 16.710 11.908 1.00 94.75 691 THR A CA 1
ATOM 5374 C C . THR A 1 691 ? -11.285 18.114 12.360 1.00 94.75 691 THR A C 1
ATOM 5376 O O . THR A 1 691 ? -11.276 18.411 13.553 1.00 94.75 691 THR A O 1
ATOM 5379 N N . LYS A 1 692 ? -10.980 19.002 11.404 1.00 92.06 692 LYS A N 1
ATOM 5380 C CA . LYS A 1 692 ? -10.367 20.319 11.629 1.00 92.06 692 LYS A CA 1
ATOM 5381 C C . LYS A 1 692 ? -8.994 20.256 12.316 1.00 92.06 692 LYS A C 1
ATOM 5383 O O . LYS A 1 692 ? -8.488 21.303 12.712 1.00 92.06 692 LYS A O 1
ATOM 5388 N N . ASN A 1 693 ? -8.403 19.068 12.438 1.00 89.25 693 ASN A N 1
ATOM 5389 C CA . ASN A 1 693 ? -7.119 18.832 13.081 1.00 89.25 693 ASN A CA 1
ATOM 5390 C C . ASN A 1 693 ? -6.027 18.610 12.018 1.00 89.25 693 ASN A C 1
ATOM 5392 O O . ASN A 1 693 ? -6.191 17.757 11.144 1.00 89.25 693 ASN A O 1
ATOM 5396 N N . GLY A 1 694 ? -4.956 19.409 12.085 1.00 84.62 694 GLY A N 1
ATOM 5397 C CA . GLY A 1 694 ? -3.881 19.507 11.086 1.00 84.62 694 GLY A CA 1
ATOM 5398 C C . GLY A 1 694 ? -3.797 20.881 10.399 1.00 84.62 694 GLY A C 1
ATOM 5399 O O . GLY A 1 694 ? -4.725 21.688 10.509 1.00 84.62 694 GLY A O 1
ATOM 5400 N N . GLU A 1 695 ? -2.677 21.172 9.721 1.00 77.12 695 GLU A N 1
ATOM 5401 C CA . GLU A 1 695 ? -2.406 22.481 9.095 1.00 77.12 695 GLU A CA 1
ATOM 5402 C C . GLU A 1 695 ? -1.625 22.410 7.758 1.00 77.12 695 GLU A C 1
ATOM 5404 O O . GLU A 1 695 ? -0.805 21.523 7.534 1.00 77.12 695 GLU A O 1
ATOM 5409 N N . SER A 1 696 ? -1.836 23.419 6.897 1.00 64.88 696 SER A N 1
ATOM 5410 C CA . SER A 1 696 ? -1.419 23.536 5.478 1.00 64.88 696 SER A CA 1
ATOM 5411 C C . SER A 1 696 ? 0.081 23.829 5.208 1.00 64.88 696 SER A C 1
ATOM 5413 O O . SER A 1 696 ? 0.432 24.234 4.105 1.00 64.88 696 SER A O 1
ATOM 5415 N N . ALA A 1 697 ? 0.976 23.589 6.172 1.00 57.66 697 ALA A N 1
ATOM 5416 C CA . ALA A 1 697 ? 2.437 23.812 6.132 1.00 57.66 697 ALA A CA 1
ATOM 5417 C C . ALA A 1 697 ? 2.981 25.266 6.251 1.00 57.66 697 ALA A C 1
ATOM 5419 O O . ALA A 1 697 ? 2.670 26.164 5.475 1.00 57.66 697 ALA A O 1
ATOM 5420 N N . ASN A 1 698 ? 3.868 25.433 7.251 1.00 47.66 698 ASN A N 1
ATOM 5421 C CA . ASN A 1 698 ? 5.027 26.342 7.384 1.00 47.66 698 ASN A CA 1
ATOM 5422 C C . ASN A 1 698 ? 5.789 25.947 8.682 1.00 47.66 698 ASN A C 1
ATOM 5424 O O . ASN A 1 698 ? 5.871 26.733 9.622 1.00 47.66 698 ASN A O 1
ATOM 5428 N N . ASN A 1 699 ? 6.306 24.707 8.744 1.00 50.66 699 ASN A N 1
ATOM 5429 C CA . ASN A 1 699 ? 6.901 24.024 9.921 1.00 50.66 699 ASN A CA 1
ATOM 5430 C C . ASN A 1 699 ? 5.931 23.335 10.919 1.00 50.66 699 ASN A C 1
ATOM 5432 O O . ASN A 1 699 ? 6.363 23.005 12.019 1.00 50.66 699 ASN A O 1
ATOM 5436 N N . ASN A 1 700 ? 4.674 23.061 10.541 1.00 57.81 700 ASN A N 1
ATOM 5437 C CA . ASN A 1 700 ? 3.711 22.295 11.355 1.00 57.81 700 ASN A CA 1
ATOM 5438 C C . ASN A 1 700 ? 3.388 20.924 10.736 1.00 57.81 700 ASN A C 1
ATOM 5440 O O . ASN A 1 700 ? 3.476 20.749 9.519 1.00 57.81 700 ASN A O 1
ATOM 5444 N N . VAL A 1 701 ? 3.029 19.967 11.598 1.00 66.69 701 VAL A N 1
ATOM 5445 C CA . VAL A 1 701 ? 2.730 18.563 11.275 1.00 66.69 701 VAL A CA 1
ATOM 5446 C C . VAL A 1 701 ? 1.461 18.486 10.408 1.00 66.69 701 VAL A C 1
ATOM 5448 O O . VAL A 1 701 ? 0.415 19.020 10.778 1.00 66.69 701 VAL A O 1
ATOM 5451 N N . ARG A 1 702 ? 1.545 17.842 9.235 1.00 81.56 702 ARG A N 1
ATOM 5452 C CA . ARG A 1 702 ? 0.378 17.542 8.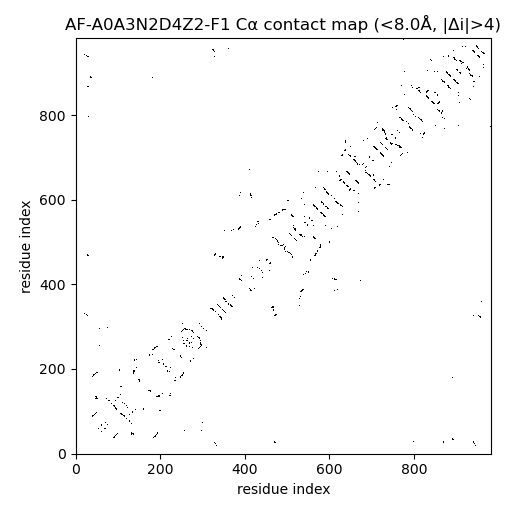387 1.00 81.56 702 ARG A CA 1
ATOM 5453 C C . ARG A 1 702 ? -0.323 16.305 8.946 1.00 81.56 702 ARG A C 1
ATOM 5455 O O . ARG A 1 702 ? 0.346 15.335 9.289 1.00 81.56 702 ARG A O 1
ATOM 5462 N N . ASN A 1 703 ? -1.648 16.332 9.030 1.00 89.25 703 ASN A N 1
ATOM 5463 C CA . ASN A 1 703 ? -2.436 15.183 9.471 1.00 89.25 703 ASN A CA 1
ATOM 5464 C C . ASN A 1 703 ? -2.967 14.386 8.263 1.00 89.25 703 ASN A C 1
ATOM 5466 O O . ASN A 1 703 ? -2.861 14.826 7.119 1.00 89.25 703 ASN A O 1
ATOM 5470 N N . GLY A 1 704 ? -3.542 13.218 8.518 1.00 91.25 704 GLY A N 1
ATOM 5471 C CA . GLY A 1 704 ? -4.097 12.301 7.534 1.00 91.25 704 GLY A CA 1
ATOM 5472 C C . GLY A 1 704 ? -4.831 11.168 8.239 1.00 91.25 704 GLY A C 1
ATOM 5473 O O . GLY A 1 704 ? -4.332 10.627 9.227 1.00 91.25 704 GLY A O 1
ATOM 5474 N N . LEU A 1 705 ? -6.031 10.847 7.761 1.00 95.44 705 LEU A N 1
ATOM 5475 C CA . LEU A 1 705 ? -6.890 9.845 8.384 1.00 95.44 705 LEU A CA 1
ATOM 5476 C C . LEU A 1 705 ? -6.611 8.446 7.810 1.00 95.44 705 LEU A C 1
ATOM 5478 O O . LEU A 1 705 ? -6.563 8.267 6.590 1.00 95.44 705 LEU A O 1
ATOM 5482 N N . SER A 1 706 ? -6.450 7.466 8.697 1.00 94.81 706 SER A N 1
ATOM 5483 C CA . SER A 1 706 ? -6.171 6.059 8.377 1.00 94.81 706 SER A CA 1
ATOM 5484 C C . SER A 1 706 ? -7.442 5.294 7.982 1.00 94.81 706 SER A C 1
ATOM 5486 O O . SER A 1 706 ? -8.496 5.887 7.739 1.00 94.81 706 SER A O 1
ATOM 5488 N N . THR A 1 707 ? -7.354 3.970 7.834 1.00 95.06 707 THR A N 1
ATOM 5489 C CA . THR A 1 707 ? -8.492 3.107 7.464 1.00 95.06 707 THR A CA 1
ATOM 5490 C C . THR A 1 707 ? -9.608 3.164 8.520 1.00 95.06 707 THR A C 1
ATOM 5492 O O . THR A 1 707 ? -9.357 2.806 9.673 1.00 95.06 707 THR A O 1
ATOM 5495 N N . PRO A 1 708 ? -10.842 3.579 8.164 1.00 97.00 708 PRO A N 1
ATOM 5496 C CA . PRO A 1 708 ? -11.952 3.633 9.107 1.00 97.00 708 PRO A CA 1
ATOM 5497 C C . PRO A 1 708 ? -12.543 2.246 9.380 1.00 97.00 708 PRO A C 1
ATOM 5499 O O . PRO A 1 708 ? -12.450 1.342 8.553 1.00 97.00 708 PRO A O 1
ATOM 5502 N N . ARG A 1 709 ? -13.228 2.088 10.510 1.00 96.44 709 ARG A N 1
ATOM 5503 C CA . ARG A 1 709 ? -14.098 0.953 10.845 1.00 96.44 709 ARG A CA 1
ATOM 5504 C C . ARG A 1 709 ? -15.524 1.456 11.026 1.00 96.44 709 ARG A C 1
ATOM 5506 O O . ARG A 1 709 ? -15.726 2.442 11.727 1.00 96.44 709 ARG A O 1
ATOM 5513 N N . LEU A 1 710 ? -16.492 0.772 10.423 1.00 94.62 710 LEU A N 1
ATOM 5514 C CA . LEU A 1 710 ? -17.914 1.075 10.590 1.00 94.62 710 LEU A CA 1
ATOM 5515 C C . LEU A 1 710 ? -18.542 0.156 11.628 1.00 94.62 710 LEU A C 1
ATOM 5517 O O . LEU A 1 710 ? -18.081 -0.974 11.812 1.00 94.62 710 LEU A O 1
ATOM 5521 N N . TYR A 1 711 ? -19.582 0.650 12.287 1.00 92.12 711 TYR A N 1
ATOM 5522 C CA . TYR A 1 711 ? -20.362 -0.101 13.256 1.00 92.12 711 TYR A CA 1
ATOM 5523 C C . TYR A 1 711 ? -21.848 0.255 13.135 1.00 92.12 711 TYR A C 1
ATOM 5525 O O . TYR A 1 711 ? -22.197 1.430 13.016 1.00 92.12 711 TYR A O 1
ATOM 5533 N N . ASP A 1 712 ? -22.675 -0.784 13.160 1.00 90.44 712 ASP A N 1
ATOM 5534 C CA . ASP A 1 712 ? -24.139 -0.762 13.200 1.00 90.44 712 ASP A CA 1
ATOM 5535 C C . ASP A 1 712 ? -24.554 -0.918 14.672 1.00 90.44 712 ASP A C 1
ATOM 5537 O O . ASP A 1 712 ? -24.213 -1.919 15.311 1.00 90.44 712 ASP A O 1
ATOM 5541 N N . LEU A 1 713 ? -25.177 0.114 15.240 1.00 87.19 713 LEU A N 1
ATOM 5542 C CA . LEU A 1 713 ? -25.539 0.184 16.654 1.00 87.19 713 LEU A CA 1
ATOM 5543 C C . LEU A 1 713 ? -26.871 -0.497 16.954 1.00 87.19 713 LEU A C 1
ATOM 5545 O O . LEU A 1 713 ? -27.009 -1.097 18.023 1.00 87.19 713 LEU A O 1
ATOM 5549 N N . ASP A 1 714 ? -27.850 -0.378 16.060 1.00 86.38 714 ASP A N 1
ATOM 5550 C CA . ASP A 1 714 ? -29.221 -0.823 16.311 1.00 86.38 714 ASP A CA 1
ATOM 5551 C C . ASP A 1 714 ? -29.580 -2.154 15.624 1.00 86.38 714 ASP A C 1
ATOM 5553 O O . ASP A 1 714 ? -30.590 -2.784 15.964 1.00 86.38 714 ASP A O 1
ATOM 5557 N N . GLY A 1 715 ? -28.688 -2.661 14.774 1.00 84.88 715 GLY A N 1
ATOM 5558 C CA . GLY A 1 715 ? -28.795 -3.941 14.090 1.00 84.88 715 GLY A CA 1
ATOM 5559 C C . GLY A 1 715 ? -29.629 -3.887 12.813 1.00 84.88 715 GLY A C 1
ATOM 5560 O O . GLY A 1 715 ? -30.121 -4.938 12.382 1.00 84.88 715 GLY A O 1
ATOM 5561 N N . ASP A 1 716 ? -29.835 -2.708 12.225 1.00 84.62 716 ASP A N 1
ATOM 5562 C CA . ASP A 1 716 ? -30.630 -2.526 11.010 1.00 84.62 716 ASP A CA 1
ATOM 5563 C C . ASP A 1 716 ? -29.858 -2.772 9.696 1.00 84.62 716 ASP A C 1
ATOM 5565 O O . ASP A 1 716 ? -30.448 -2.756 8.611 1.00 84.62 716 ASP A O 1
ATOM 5569 N N . SER A 1 717 ? -28.573 -3.141 9.791 1.00 86.56 717 SER A N 1
ATOM 5570 C CA . SER A 1 717 ? -27.633 -3.368 8.681 1.00 86.56 717 SER A CA 1
ATOM 5571 C C . SER A 1 717 ? -27.158 -2.108 7.949 1.00 86.56 717 SER A C 1
ATOM 5573 O O . SER A 1 717 ? -26.572 -2.222 6.865 1.00 86.56 717 SER A O 1
ATOM 5575 N N . THR A 1 718 ? -27.352 -0.926 8.531 1.00 90.75 718 THR A N 1
ATOM 5576 C CA . THR A 1 718 ? -26.745 0.328 8.082 1.00 90.75 718 THR A CA 1
ATOM 5577 C C . THR A 1 718 ? -25.649 0.791 9.045 1.00 90.75 718 THR A C 1
ATOM 5579 O O . THR A 1 718 ? -25.499 0.291 10.156 1.00 90.75 718 THR A O 1
ATOM 5582 N N . ALA A 1 719 ? -24.761 1.671 8.582 1.00 93.44 719 ALA A N 1
ATOM 5583 C CA . ALA A 1 719 ? -23.665 2.163 9.410 1.00 93.44 719 ALA A CA 1
ATOM 5584 C C . ALA A 1 719 ? -24.059 3.416 10.209 1.00 93.44 719 ALA A C 1
ATOM 5586 O O . ALA A 1 719 ? -24.294 4.472 9.623 1.00 93.44 719 ALA A O 1
ATOM 5587 N N . ASP A 1 720 ? -23.976 3.330 11.540 1.00 93.12 720 ASP A N 1
ATOM 5588 C CA . ASP A 1 720 ? -24.293 4.427 12.470 1.00 93.12 720 ASP A CA 1
ATOM 5589 C C . ASP A 1 720 ? -23.067 5.134 13.031 1.00 93.12 720 ASP A C 1
ATOM 5591 O O . ASP A 1 720 ? -23.107 6.298 13.445 1.00 93.12 720 ASP A O 1
ATOM 5595 N N . ARG A 1 721 ? -21.962 4.398 13.132 1.00 93.31 721 ARG A N 1
ATOM 5596 C CA . ARG A 1 721 ? -20.704 4.894 13.677 1.00 93.31 721 ARG A CA 1
ATOM 5597 C C . ARG A 1 721 ? -19.569 4.602 12.730 1.00 93.31 721 ARG A C 1
ATOM 5599 O O . ARG A 1 721 ? -19.483 3.525 12.144 1.00 93.31 721 ARG A O 1
ATOM 5606 N N . VAL A 1 722 ? -18.645 5.550 12.662 1.00 97.81 722 VAL A N 1
ATOM 5607 C CA . VAL A 1 722 ? -17.357 5.358 11.999 1.00 97.81 722 VAL A CA 1
ATOM 5608 C C . VAL A 1 722 ? -16.253 5.714 12.978 1.00 97.81 722 VAL A C 1
ATOM 5610 O O . VAL A 1 722 ? -16.296 6.782 13.578 1.00 97.81 722 VAL A O 1
ATOM 5613 N N . PHE A 1 723 ? -15.260 4.844 13.125 1.00 98.19 723 PHE A N 1
ATOM 5614 C CA . PHE A 1 723 ? -14.075 5.071 13.948 1.00 98.19 723 PHE A CA 1
ATOM 5615 C C . PHE A 1 723 ? -12.827 5.059 13.076 1.00 98.19 723 PHE A C 1
ATOM 5617 O O . PHE A 1 723 ? -12.650 4.137 12.282 1.00 98.19 723 PHE A O 1
ATOM 5624 N N . ALA A 1 724 ? -11.952 6.051 13.211 1.00 98.31 724 ALA A N 1
ATOM 5625 C CA . ALA A 1 724 ? -10.701 6.079 12.459 1.00 98.31 724 ALA A CA 1
ATOM 5626 C C . ALA A 1 724 ? -9.592 6.805 13.220 1.00 98.31 724 ALA A C 1
ATOM 5628 O O . ALA A 1 724 ? -9.803 7.886 13.775 1.00 98.31 724 ALA A O 1
ATOM 5629 N N . GLY A 1 725 ? -8.405 6.203 13.205 1.00 97.69 725 GLY A N 1
ATOM 5630 C CA . GLY A 1 725 ? -7.187 6.814 13.716 1.00 97.69 725 GLY A CA 1
ATOM 5631 C C . GLY A 1 725 ? -6.588 7.822 12.739 1.00 97.69 725 GLY A C 1
ATOM 5632 O O . GLY A 1 725 ? -6.823 7.738 11.531 1.00 97.69 725 GLY A O 1
ATOM 5633 N N . ASP A 1 726 ? -5.791 8.754 13.249 1.00 95.62 726 ASP A N 1
ATOM 5634 C CA . ASP A 1 726 ? -5.004 9.679 12.438 1.00 95.62 726 ASP A CA 1
ATOM 5635 C C . ASP A 1 726 ? -3.500 9.617 12.764 1.00 95.62 726 ASP A C 1
ATOM 5637 O O . ASP A 1 726 ? -3.072 9.067 13.785 1.00 95.62 726 ASP A O 1
ATOM 5641 N N . VAL A 1 727 ? -2.670 10.180 11.882 1.00 91.50 727 VAL A N 1
ATOM 5642 C CA . VAL A 1 727 ? -1.202 10.212 12.066 1.00 91.50 727 VAL A CA 1
ATOM 5643 C C . VAL A 1 727 ? -0.746 11.160 13.184 1.00 91.50 727 VAL A C 1
ATOM 5645 O O . VAL A 1 727 ? 0.437 11.217 13.494 1.00 91.50 727 VAL A O 1
ATOM 5648 N N . MET A 1 728 ? -1.669 11.884 13.819 1.00 92.25 728 MET A N 1
ATOM 5649 C CA . MET A 1 728 ? -1.420 12.664 15.034 1.00 92.25 728 MET A CA 1
ATOM 5650 C C . MET A 1 728 ? -1.798 11.904 16.315 1.00 92.25 728 MET A C 1
ATOM 5652 O O . MET A 1 728 ? -1.759 12.479 17.401 1.00 92.25 728 MET A O 1
ATOM 5656 N N . GLY A 1 729 ? -2.152 10.621 16.204 1.00 95.44 729 GLY A N 1
ATOM 5657 C CA . GLY A 1 729 ? -2.429 9.740 17.337 1.00 95.44 729 GLY A CA 1
ATOM 5658 C C . GLY A 1 729 ? -3.838 9.866 17.917 1.00 95.44 729 GLY A C 1
ATOM 5659 O O . GLY A 1 729 ? -4.100 9.330 18.992 1.00 95.44 729 GLY A O 1
ATOM 5660 N N . ASN A 1 730 ? -4.761 10.556 17.242 1.00 97.75 730 ASN A N 1
ATOM 5661 C CA . ASN A 1 730 ? -6.147 10.672 17.695 1.00 97.75 730 ASN A CA 1
ATOM 5662 C C . ASN A 1 730 ? -7.011 9.541 17.132 1.00 97.75 730 ASN A C 1
ATOM 5664 O O . ASN A 1 730 ? -6.898 9.201 15.955 1.00 97.75 730 ASN A O 1
ATOM 5668 N N . MET A 1 731 ? -7.937 9.017 17.942 1.00 98.38 731 MET A N 1
ATOM 5669 C CA . MET A 1 731 ? -9.011 8.133 17.474 1.00 98.38 731 MET A CA 1
ATOM 5670 C C . MET A 1 731 ? -10.309 8.928 17.381 1.00 98.38 731 MET A C 1
ATOM 5672 O O . MET A 1 731 ? -10.866 9.353 18.395 1.00 98.38 731 MET A O 1
ATOM 5676 N N . TRP A 1 732 ? -10.798 9.136 16.165 1.00 98.50 732 TRP A N 1
ATOM 5677 C CA . TRP A 1 732 ? -12.018 9.887 15.895 1.00 98.50 732 TRP A CA 1
ATOM 5678 C C . TRP A 1 732 ? -13.229 8.966 15.820 1.00 98.50 732 TRP A C 1
ATOM 5680 O O . TRP A 1 732 ? -13.115 7.828 15.374 1.00 98.50 732 TRP A O 1
ATOM 5690 N N . ALA A 1 733 ? -14.386 9.493 16.216 1.00 97.75 733 ALA A N 1
ATOM 5691 C CA . ALA A 1 733 ? -15.683 8.848 16.067 1.00 97.75 733 ALA A CA 1
ATOM 5692 C C . ALA A 1 733 ? -16.640 9.792 15.327 1.00 97.75 733 ALA A C 1
ATOM 5694 O O . ALA A 1 733 ? -16.763 10.966 15.696 1.00 97.75 733 ALA A O 1
ATOM 5695 N N . TRP A 1 734 ? -17.324 9.288 14.305 1.00 97.69 734 TRP A N 1
ATOM 5696 C CA . TRP A 1 734 ? -18.412 9.968 13.605 1.00 97.69 734 TRP A CA 1
ATOM 5697 C C . TRP A 1 734 ? -19.743 9.295 13.912 1.00 97.69 734 TRP A C 1
ATOM 5699 O O . TRP A 1 734 ? -19.799 8.083 14.109 1.00 97.69 734 TRP A O 1
ATOM 5709 N N . ASP A 1 735 ? -20.794 10.105 13.941 1.00 95.81 735 ASP A N 1
ATOM 5710 C CA . ASP A 1 735 ? -22.184 9.695 14.056 1.00 95.81 735 ASP A CA 1
ATOM 5711 C C . ASP A 1 735 ? -22.869 9.884 12.697 1.00 95.81 735 ASP A C 1
ATOM 5713 O O . ASP A 1 735 ? -22.921 11.006 12.185 1.00 95.81 735 ASP A O 1
ATOM 5717 N N . LEU A 1 736 ? -23.327 8.774 12.115 1.00 96.38 736 LEU A N 1
ATOM 5718 C CA . LEU A 1 736 ? -24.064 8.687 10.853 1.00 96.38 736 LEU A CA 1
ATOM 5719 C C . LEU A 1 736 ? -25.470 8.085 11.057 1.00 96.38 736 LEU A C 1
ATOM 5721 O O . LEU A 1 736 ? -26.071 7.614 10.097 1.00 96.38 736 LEU A O 1
ATOM 5725 N N . SER A 1 737 ? -25.980 8.065 12.296 1.00 93.81 737 SER A N 1
ATOM 5726 C CA . SER A 1 737 ? -27.249 7.399 12.655 1.00 93.81 737 SER A CA 1
ATOM 5727 C C . SER A 1 737 ? -28.519 8.109 12.165 1.00 93.81 737 SER A C 1
ATOM 5729 O O . SER A 1 737 ? -29.599 7.532 12.183 1.00 93.81 737 SER A O 1
ATOM 5731 N N . SER A 1 738 ? -28.419 9.374 11.741 1.00 95.25 738 SER A N 1
ATOM 5732 C CA . SER A 1 738 ? -29.560 10.107 11.170 1.00 95.25 738 SER A CA 1
ATOM 5733 C C . SER A 1 738 ? -29.851 9.634 9.745 1.00 95.25 738 SER A C 1
ATOM 5735 O O . SER A 1 738 ? -28.921 9.386 8.976 1.00 95.25 738 SER A O 1
ATOM 5737 N N . ASP A 1 739 ? -31.122 9.573 9.354 1.00 94.19 739 ASP A N 1
ATOM 5738 C CA . ASP A 1 739 ? -31.518 9.391 7.952 1.00 94.19 739 ASP A CA 1
ATOM 5739 C C . ASP A 1 739 ? -31.249 10.648 7.103 1.00 94.19 739 ASP A C 1
ATOM 5741 O O . ASP A 1 739 ? -31.111 10.557 5.879 1.00 94.19 739 ASP A O 1
ATOM 5745 N N . ASP A 1 740 ? -31.099 11.808 7.753 1.00 95.56 740 ASP A N 1
ATOM 5746 C CA . ASP A 1 740 ? -30.646 13.057 7.148 1.00 95.56 740 ASP A CA 1
ATOM 5747 C C . ASP A 1 740 ? -29.114 13.183 7.207 1.00 95.56 740 ASP A C 1
ATOM 5749 O O . ASP A 1 740 ? -28.504 13.358 8.267 1.00 95.56 740 ASP A O 1
ATOM 5753 N N . ALA A 1 741 ? -28.479 13.140 6.034 1.00 95.81 741 ALA A N 1
ATOM 5754 C CA . ALA A 1 741 ? -27.030 13.245 5.907 1.00 95.81 741 ALA A CA 1
ATOM 5755 C C . ALA A 1 741 ? -26.463 14.627 6.293 1.00 95.81 741 ALA A C 1
ATOM 5757 O O . ALA A 1 741 ? -25.250 14.741 6.481 1.00 95.81 741 ALA A O 1
ATOM 5758 N N . ASP A 1 742 ? -27.292 15.669 6.440 1.00 95.94 742 ASP A N 1
ATOM 5759 C CA . ASP A 1 742 ? -26.855 16.964 6.986 1.00 95.94 742 ASP A CA 1
ATOM 5760 C C . ASP A 1 742 ? -26.519 16.900 8.487 1.00 95.94 742 ASP A C 1
ATOM 5762 O O . ASP A 1 742 ? -25.719 17.705 8.979 1.00 95.94 742 ASP A O 1
ATOM 5766 N N . ASP A 1 743 ? -27.082 15.931 9.214 1.00 96.12 743 ASP A N 1
ATOM 5767 C CA . ASP A 1 743 ? -26.825 15.734 10.644 1.00 96.12 743 ASP A CA 1
ATOM 5768 C C . ASP A 1 743 ? -25.564 14.899 10.918 1.00 96.12 743 ASP A C 1
ATOM 5770 O O . ASP A 1 743 ? -25.091 14.818 12.058 1.00 96.12 743 ASP A O 1
ATOM 5774 N N . TRP A 1 744 ? -24.984 14.300 9.877 1.00 97.19 744 TRP A N 1
ATOM 5775 C CA . TRP A 1 744 ? -23.790 13.473 9.987 1.00 97.19 744 TRP A CA 1
ATOM 5776 C C . TRP A 1 744 ? -22.555 14.295 10.356 1.00 97.19 744 TRP A C 1
ATOM 5778 O O . TRP A 1 744 ? -22.271 15.362 9.805 1.00 97.19 744 TRP A O 1
ATOM 5788 N N . GLY A 1 745 ? -21.744 13.781 11.279 1.00 96.44 745 GLY A N 1
ATOM 5789 C CA . GLY A 1 745 ? -20.555 14.505 11.712 1.00 96.44 745 GLY A CA 1
ATOM 5790 C C . GLY A 1 745 ? -19.789 13.833 12.835 1.00 96.44 745 GLY A C 1
ATOM 5791 O O . GLY A 1 745 ? -20.035 12.691 13.193 1.00 96.44 745 GLY A O 1
ATOM 5792 N N . ILE A 1 746 ? -18.816 14.548 13.395 1.00 97.06 746 ILE A N 1
ATOM 5793 C CA . ILE A 1 746 ? -18.011 14.038 14.512 1.00 97.06 746 ILE A CA 1
ATOM 5794 C C . ILE A 1 746 ? -18.886 13.943 15.760 1.00 97.06 746 ILE A C 1
ATOM 5796 O O . ILE A 1 746 ? -19.540 14.921 16.136 1.00 97.06 746 ILE A O 1
ATOM 5800 N N . ALA A 1 747 ? -18.851 12.775 16.403 1.00 95.31 747 ALA A N 1
ATOM 5801 C CA . ALA A 1 747 ? -19.717 12.416 17.520 1.00 95.31 747 ALA A CA 1
ATOM 5802 C C . ALA A 1 747 ? -19.479 13.291 18.763 1.00 95.31 747 ALA A C 1
ATOM 5804 O O . ALA A 1 747 ? -20.409 13.541 19.531 1.00 95.31 747 ALA A O 1
ATOM 5805 N N . TYR A 1 748 ? -18.249 13.788 18.950 1.00 95.62 748 TYR A N 1
ATOM 5806 C CA . TYR A 1 748 ? -17.844 14.549 20.134 1.00 95.62 748 TYR A CA 1
ATOM 5807 C C . TYR A 1 748 ? -17.421 15.979 19.816 1.00 95.62 748 TYR A C 1
ATOM 5809 O O . TYR A 1 748 ? -16.749 16.270 18.822 1.00 95.62 748 TYR A O 1
ATOM 5817 N N . LYS A 1 749 ? -17.828 16.903 20.692 1.00 94.69 749 LYS A N 1
ATOM 5818 C CA . LYS A 1 749 ? -17.503 18.327 20.591 1.00 94.69 749 LYS A CA 1
ATOM 5819 C C . LYS A 1 749 ? -17.177 18.899 21.972 1.00 94.69 749 LYS A C 1
ATOM 5821 O O . LYS A 1 749 ? -17.926 18.676 22.918 1.00 94.69 749 LYS A O 1
ATOM 5826 N N . LYS A 1 750 ? -16.132 19.726 22.055 1.00 94.00 750 LYS A N 1
ATOM 5827 C CA . LYS A 1 750 ? -15.792 20.551 23.228 1.00 94.00 750 LYS A CA 1
ATOM 5828 C C . LYS A 1 750 ? -15.817 22.014 22.829 1.00 94.00 750 LYS A C 1
ATOM 5830 O O . LYS A 1 750 ? -15.179 22.398 21.852 1.00 94.00 750 LYS A O 1
ATOM 5835 N N . ASP A 1 751 ? -16.600 22.823 23.538 1.00 93.00 751 ASP A N 1
ATOM 5836 C CA . ASP A 1 751 ? -16.780 24.252 23.238 1.00 93.00 751 ASP A CA 1
ATOM 5837 C C . ASP A 1 751 ? -17.169 24.519 21.765 1.00 93.00 751 ASP A C 1
ATOM 5839 O O . ASP A 1 751 ? -16.702 25.463 21.126 1.00 93.00 751 ASP A O 1
ATOM 5843 N N . GLY A 1 752 ? -17.997 23.635 21.191 1.00 89.56 752 GLY A N 1
ATOM 5844 C CA . GLY A 1 752 ? -18.444 23.701 19.794 1.00 89.56 752 GLY A CA 1
ATOM 5845 C C . GLY A 1 752 ? -17.400 23.285 18.746 1.00 89.56 752 GLY A C 1
ATOM 5846 O O . GLY A 1 752 ? -17.695 23.322 17.550 1.00 89.56 752 GLY A O 1
ATOM 5847 N N . LYS A 1 753 ? -16.196 22.873 19.156 1.00 92.06 753 LYS A N 1
ATOM 5848 C CA . LYS A 1 753 ? -15.143 22.364 18.266 1.00 92.06 753 LYS A CA 1
ATOM 5849 C C . LYS A 1 753 ? -15.147 20.835 18.242 1.00 92.06 753 LYS A C 1
ATOM 5851 O O . LYS A 1 753 ? -15.422 20.246 19.285 1.00 92.06 753 LYS A O 1
ATOM 5856 N N . PRO A 1 754 ? -14.831 20.195 17.101 1.00 95.31 754 PRO A N 1
ATOM 5857 C CA . PRO A 1 754 ? -14.670 18.747 17.046 1.00 95.31 754 PRO A CA 1
ATOM 5858 C C . PRO A 1 754 ? -13.653 18.246 18.069 1.00 95.31 754 PRO A C 1
ATOM 5860 O O . PRO A 1 754 ? -12.618 18.881 18.274 1.00 95.31 754 PRO A O 1
ATOM 5863 N N . GLN A 1 755 ? -13.955 17.111 18.686 1.00 96.12 755 GLN A N 1
ATOM 5864 C CA . GLN A 1 755 ? -13.092 16.435 19.646 1.00 96.12 755 GLN A CA 1
ATOM 5865 C C . GLN A 1 755 ? -13.025 14.944 19.281 1.00 96.12 755 GLN A C 1
ATOM 5867 O O . GLN A 1 755 ? -14.055 14.382 18.906 1.00 96.12 755 GLN A O 1
ATOM 5872 N N . PRO A 1 756 ? -11.852 14.296 19.355 1.00 97.81 756 PRO A N 1
ATOM 5873 C CA . PRO A 1 756 ? -11.756 12.859 19.129 1.00 97.81 756 PRO A CA 1
ATOM 5874 C C . PRO A 1 756 ? -12.340 12.068 20.311 1.00 97.81 756 PRO A C 1
ATOM 5876 O O . PRO A 1 756 ? -12.547 12.614 21.398 1.00 97.81 756 PRO A O 1
ATOM 5879 N N . LEU A 1 757 ? -12.584 10.769 20.117 1.00 97.94 757 LEU A N 1
ATOM 5880 C CA . LEU A 1 757 ? -12.878 9.849 21.219 1.00 97.94 757 LEU A CA 1
ATOM 5881 C C . LEU A 1 757 ? -11.655 9.747 22.142 1.00 97.94 757 LEU A C 1
ATOM 5883 O O . LEU A 1 757 ? -11.777 9.983 23.341 1.00 97.94 757 LEU A O 1
ATOM 5887 N N . TYR A 1 758 ? -10.482 9.485 21.559 1.00 98.31 758 TYR A N 1
ATOM 5888 C CA . TYR A 1 758 ? -9.193 9.461 22.252 1.00 98.31 758 TYR A CA 1
ATOM 5889 C C . TYR A 1 758 ? -8.243 10.515 21.677 1.00 98.31 758 TYR A C 1
ATOM 5891 O O . TYR A 1 758 ? -8.095 10.612 20.456 1.00 98.31 758 TYR A O 1
ATOM 5899 N N . THR A 1 759 ? -7.600 11.283 22.555 1.00 97.25 759 THR A N 1
ATOM 5900 C CA . THR A 1 759 ? -6.620 12.318 22.204 1.00 97.25 759 THR A CA 1
ATOM 5901 C C . THR A 1 759 ? -5.215 11.794 22.478 1.00 97.25 759 THR A C 1
ATOM 5903 O O . THR A 1 759 ? -4.824 11.621 23.632 1.00 97.25 759 THR A O 1
ATOM 5906 N N . GLY A 1 760 ? -4.460 11.536 21.411 1.00 94.00 760 GLY A N 1
ATOM 5907 C CA . GLY A 1 760 ? -3.059 11.132 21.489 1.00 94.00 760 GLY A CA 1
ATOM 5908 C C . GLY A 1 760 ? -2.108 12.270 21.130 1.00 94.00 760 GLY A C 1
ATOM 5909 O O . GLY A 1 760 ? -2.415 13.450 21.306 1.00 94.00 760 GLY A O 1
ATOM 5910 N N . ASN A 1 761 ? -0.926 11.907 20.637 1.00 88.56 761 ASN A N 1
ATOM 5911 C CA . ASN A 1 761 ? 0.042 12.857 20.101 1.00 88.56 761 ASN A CA 1
ATOM 5912 C C . ASN A 1 761 ? 0.794 12.261 18.900 1.00 88.56 761 ASN A C 1
ATOM 5914 O O . ASN A 1 761 ? 0.784 11.050 18.677 1.00 88.56 761 ASN A O 1
ATOM 5918 N N . GLU A 1 762 ? 1.493 13.123 18.162 1.00 88.00 762 GLU A N 1
ATOM 5919 C CA . GLU A 1 762 ? 2.210 12.801 16.918 1.00 88.00 762 GLU A CA 1
ATOM 5920 C C . GLU A 1 762 ? 3.313 11.737 17.038 1.00 88.00 762 GLU A C 1
ATOM 5922 O O . GLU A 1 762 ? 3.755 11.206 16.025 1.00 88.00 762 GLU A O 1
ATOM 5927 N N . LYS A 1 763 ? 3.753 11.392 18.254 1.00 91.75 763 LYS A N 1
ATOM 5928 C CA . LYS A 1 763 ? 4.745 10.330 18.489 1.00 91.75 763 LYS A CA 1
ATOM 5929 C C . LYS A 1 763 ? 4.130 8.935 18.520 1.00 91.75 763 LYS A C 1
ATOM 5931 O O . LYS A 1 763 ? 4.854 7.944 18.474 1.00 91.75 763 LYS A O 1
ATOM 5936 N N . ALA A 1 764 ? 2.807 8.853 18.620 1.00 93.94 764 ALA A N 1
ATOM 5937 C CA . ALA A 1 764 ? 2.049 7.611 18.645 1.00 93.94 764 ALA A CA 1
ATOM 5938 C C . ALA A 1 764 ? 0.965 7.628 17.547 1.00 93.94 764 ALA A C 1
ATOM 5940 O O . ALA A 1 764 ? -0.226 7.567 17.863 1.00 93.94 764 ALA A O 1
ATOM 5941 N N . PRO A 1 765 ? 1.354 7.750 16.260 1.00 94.44 765 PRO A N 1
ATOM 5942 C CA . PRO A 1 765 ? 0.414 7.805 15.139 1.00 94.44 765 PRO A CA 1
ATOM 5943 C C . PRO A 1 765 ? -0.444 6.538 15.080 1.00 94.44 765 PRO A C 1
ATOM 5945 O O . PRO A 1 765 ? 0.036 5.455 15.399 1.00 94.44 765 PRO A O 1
ATOM 5948 N N . ILE A 1 766 ? -1.695 6.635 14.629 1.00 95.94 766 ILE A N 1
ATOM 5949 C CA . ILE A 1 766 ? -2.573 5.469 14.470 1.00 95.94 766 ILE A CA 1
ATOM 5950 C C . ILE A 1 766 ? -2.759 5.206 12.979 1.00 95.94 766 ILE A C 1
ATOM 5952 O O . ILE A 1 766 ? -3.500 5.918 12.298 1.00 95.94 766 ILE A O 1
ATOM 5956 N N . THR A 1 767 ? -2.083 4.177 12.465 1.00 92.50 767 THR A N 1
ATOM 5957 C CA . THR A 1 767 ? -2.138 3.786 11.042 1.00 92.50 767 THR A CA 1
ATOM 5958 C C . THR A 1 767 ? -3.003 2.560 10.761 1.00 92.50 767 THR A C 1
ATOM 5960 O O . THR A 1 767 ? -3.348 2.296 9.610 1.00 92.50 767 THR A O 1
ATOM 5963 N N . THR A 1 768 ? -3.408 1.840 11.806 1.00 90.50 768 THR A N 1
ATOM 5964 C CA . THR A 1 768 ? -4.198 0.611 11.696 1.00 90.50 768 THR A CA 1
ATOM 5965 C C . THR A 1 768 ? -5.698 0.864 11.759 1.00 90.50 768 THR A C 1
ATOM 5967 O O . THR A 1 768 ? -6.164 1.864 12.309 1.00 90.50 768 THR A O 1
ATOM 5970 N N . GLN A 1 769 ? -6.471 -0.061 11.185 1.00 92.75 769 GLN A N 1
ATOM 5971 C CA . GLN A 1 769 ? -7.922 -0.063 11.330 1.00 92.75 769 GLN A CA 1
ATOM 5972 C C . GLN A 1 769 ? -8.296 -0.532 12.751 1.00 92.75 769 GLN A C 1
ATOM 5974 O O . GLN A 1 769 ? -7.825 -1.593 13.170 1.00 92.75 769 GLN A O 1
ATOM 5979 N N . PRO A 1 770 ? -9.160 0.188 13.493 1.00 95.38 770 PRO A N 1
ATOM 5980 C CA . PRO A 1 770 ? -9.568 -0.242 14.827 1.00 95.38 770 PRO A CA 1
ATOM 5981 C C . PRO A 1 770 ? -10.506 -1.463 14.795 1.00 95.38 770 PRO A C 1
ATOM 5983 O O . PRO A 1 770 ? -11.149 -1.773 13.782 1.00 95.38 770 PRO A O 1
ATOM 5986 N N . ILE A 1 771 ? -10.633 -2.135 15.940 1.00 94.06 771 ILE A N 1
ATOM 5987 C CA . ILE A 1 771 ? -11.678 -3.129 16.225 1.00 94.06 771 ILE A CA 1
ATOM 5988 C C . ILE A 1 771 ? -12.688 -2.514 17.182 1.00 94.06 771 ILE A C 1
ATOM 5990 O O . ILE A 1 771 ? -12.304 -1.836 18.130 1.00 94.06 771 ILE A O 1
ATOM 5994 N N . ILE A 1 772 ? -13.969 -2.794 16.956 1.00 92.62 772 ILE A N 1
ATOM 5995 C CA . ILE A 1 772 ? -15.055 -2.370 17.837 1.00 92.62 772 ILE A CA 1
ATOM 5996 C C . ILE A 1 772 ? -15.673 -3.607 18.474 1.00 92.62 772 ILE A C 1
ATOM 5998 O O . ILE A 1 772 ? -16.044 -4.546 17.770 1.00 92.62 772 ILE A O 1
ATOM 6002 N N . LEU A 1 773 ? -15.783 -3.599 19.797 1.00 89.94 773 LEU A N 1
ATOM 6003 C CA . LEU A 1 773 ? -16.457 -4.622 20.591 1.00 89.94 773 LEU A CA 1
ATOM 6004 C C . LEU A 1 773 ? -17.590 -3.987 21.394 1.00 89.94 773 LEU A C 1
ATOM 6006 O O . LEU A 1 773 ? -17.554 -2.798 21.687 1.00 89.94 773 LEU A O 1
ATOM 6010 N N . TYR A 1 774 ? -18.571 -4.788 21.790 1.00 87.00 774 TYR A N 1
ATOM 6011 C CA . TYR A 1 774 ? -19.526 -4.402 22.824 1.00 87.00 774 TYR A CA 1
ATOM 6012 C C . TYR A 1 774 ? -18.906 -4.661 24.202 1.00 87.00 774 TYR A C 1
ATOM 6014 O O . TYR A 1 774 ? -18.265 -5.697 24.403 1.00 87.00 774 TYR A O 1
ATOM 6022 N N . ASN A 1 775 ? -19.083 -3.744 25.151 1.00 87.81 775 ASN A N 1
ATOM 6023 C CA . ASN A 1 775 ? -18.565 -3.930 26.502 1.00 87.81 775 ASN A CA 1
ATOM 6024 C C . ASN A 1 775 ? -19.510 -4.807 27.338 1.00 87.81 775 ASN A C 1
ATOM 6026 O O . ASN A 1 775 ? -20.527 -4.335 27.842 1.00 87.81 775 ASN A O 1
ATOM 6030 N N . THR A 1 776 ? -19.160 -6.080 27.514 1.00 85.62 776 THR A N 1
ATOM 6031 C CA . THR A 1 776 ? -19.969 -7.037 28.288 1.00 85.62 776 THR A CA 1
ATOM 6032 C C . THR A 1 776 ? -19.802 -6.918 29.805 1.00 85.62 776 THR A C 1
ATOM 6034 O O . THR A 1 776 ? -20.548 -7.561 30.536 1.00 85.62 776 THR A O 1
ATOM 6037 N N . ASP A 1 777 ? -18.840 -6.124 30.286 1.00 83.75 777 ASP A N 1
ATOM 6038 C CA . ASP A 1 777 ? -18.574 -5.937 31.722 1.00 83.75 777 ASP A CA 1
ATOM 6039 C C . ASP A 1 777 ? -19.370 -4.768 32.332 1.00 83.75 777 ASP A C 1
ATOM 6041 O O . ASP A 1 777 ? -19.280 -4.497 33.532 1.00 83.75 777 ASP A O 1
ATOM 6045 N N . VAL A 1 778 ? -20.153 -4.067 31.511 1.00 79.75 778 VAL A N 1
ATOM 6046 C CA . VAL A 1 778 ? -21.083 -3.017 31.933 1.00 79.75 778 VAL A CA 1
ATOM 6047 C C . VAL A 1 778 ? -22.500 -3.519 31.680 1.00 79.75 778 VAL A C 1
ATOM 6049 O O . VAL A 1 778 ? -22.804 -3.964 30.575 1.00 79.75 778 VAL A O 1
ATOM 6052 N N . ASP A 1 779 ? -23.354 -3.460 32.706 1.00 69.38 779 ASP A N 1
ATOM 6053 C CA . ASP A 1 779 ? -24.757 -3.864 32.592 1.00 69.38 779 ASP A CA 1
ATOM 6054 C C . ASP A 1 779 ? -25.453 -3.056 31.483 1.00 69.38 779 ASP A C 1
ATOM 6056 O O . ASP A 1 779 ? -25.462 -1.824 31.519 1.00 69.38 779 ASP A O 1
ATOM 6060 N N . ASP A 1 780 ? -26.046 -3.767 30.520 1.00 61.84 780 ASP A N 1
ATOM 6061 C CA . ASP A 1 780 ? -26.914 -3.192 29.492 1.00 61.84 780 ASP A CA 1
ATOM 6062 C C . ASP A 1 780 ? -28.127 -2.561 30.193 1.00 61.84 780 ASP A C 1
ATOM 6064 O O . ASP A 1 780 ? -28.909 -3.256 30.856 1.00 61.84 780 ASP A O 1
ATOM 6068 N N . ASP A 1 781 ? -28.287 -1.241 30.088 1.00 59.44 781 ASP A N 1
ATOM 6069 C CA . ASP A 1 781 ? -29.455 -0.549 30.638 1.00 59.44 781 ASP A CA 1
ATOM 6070 C C . ASP A 1 781 ? -30.730 -0.807 29.811 1.00 59.44 781 ASP A C 1
ATOM 6072 O O . ASP A 1 781 ? -31.819 -0.355 30.178 1.00 59.44 781 ASP A O 1
ATOM 6076 N N . GLY A 1 782 ? -30.613 -1.614 28.748 1.00 55.41 782 GLY A N 1
ATOM 6077 C CA . GLY A 1 782 ? -31.690 -2.005 27.852 1.00 55.41 782 GLY A CA 1
ATOM 6078 C C . GLY A 1 782 ? -32.009 -0.935 26.813 1.00 55.41 782 GLY A C 1
ATOM 6079 O O . GLY A 1 782 ? -32.958 -1.111 26.044 1.00 55.41 782 GLY A O 1
ATOM 6080 N N . ASP A 1 783 ? -31.247 0.160 26.789 1.00 56.47 783 ASP A N 1
ATOM 6081 C CA . ASP A 1 783 ? -31.334 1.204 25.785 1.00 56.47 783 ASP A CA 1
ATOM 6082 C C . ASP A 1 783 ? -30.353 0.895 24.650 1.00 56.47 783 ASP A C 1
ATOM 6084 O O . ASP A 1 783 ? -29.149 1.086 24.759 1.00 56.47 783 ASP A O 1
ATOM 6088 N N . THR A 1 784 ? -30.857 0.440 23.503 1.00 52.09 784 THR A N 1
ATOM 6089 C CA . THR A 1 784 ? -30.010 0.184 22.326 1.00 52.09 784 THR A CA 1
ATOM 6090 C C . THR A 1 784 ? -29.382 1.455 21.744 1.00 52.09 784 THR A C 1
ATOM 6092 O O . THR A 1 784 ? -28.587 1.365 20.815 1.00 52.09 784 THR A O 1
ATOM 6095 N N . THR A 1 785 ? -29.722 2.637 22.271 1.00 50.47 785 THR A N 1
ATOM 6096 C CA . THR A 1 785 ? -29.109 3.914 21.896 1.00 50.47 785 THR A CA 1
ATOM 6097 C C . THR A 1 785 ? -27.937 4.315 22.801 1.00 50.47 785 THR A C 1
ATOM 6099 O O . THR A 1 785 ? -27.177 5.224 22.438 1.00 50.47 785 THR A O 1
ATOM 6102 N N . THR A 1 786 ? -27.726 3.648 23.948 1.00 57.00 786 THR A N 1
ATOM 6103 C CA . THR A 1 786 ? -26.563 3.922 24.799 1.00 57.00 786 THR A CA 1
ATOM 6104 C C . THR A 1 786 ? -25.296 3.344 24.174 1.00 57.00 786 THR A C 1
ATOM 6106 O O . THR A 1 786 ? -25.163 2.162 23.859 1.00 57.00 786 THR A O 1
ATOM 6109 N N . LYS A 1 787 ? -24.324 4.233 23.953 1.00 74.31 787 LYS A N 1
ATOM 6110 C CA . LYS A 1 787 ? -22.996 3.883 23.445 1.00 74.31 787 LYS A CA 1
ATOM 6111 C C . LYS A 1 787 ? -22.315 3.037 24.523 1.00 74.31 787 LYS A C 1
ATOM 6113 O O . LYS A 1 787 ? -22.084 3.530 25.622 1.00 74.31 787 LYS A O 1
ATOM 6118 N N . ASN A 1 788 ? -22.054 1.767 24.237 1.00 86.56 788 ASN A N 1
ATOM 6119 C CA . ASN A 1 788 ? -21.342 0.869 25.146 1.00 86.56 788 ASN A CA 1
ATOM 6120 C C . ASN A 1 788 ? -20.305 0.044 24.377 1.00 86.56 788 ASN A C 1
ATOM 6122 O O . ASN A 1 788 ? -20.303 -1.188 24.398 1.00 86.56 788 ASN A O 1
ATOM 6126 N N . LEU A 1 789 ? -19.451 0.747 23.632 1.00 90.38 789 LEU A N 1
ATOM 6127 C CA . LEU A 1 789 ? -18.491 0.133 22.722 1.00 90.38 789 LEU A CA 1
ATOM 6128 C C . LEU A 1 789 ? -17.069 0.245 23.263 1.00 90.38 789 LEU A C 1
ATOM 6130 O O . LEU A 1 789 ? -16.688 1.260 23.835 1.00 90.38 789 LEU A O 1
ATOM 6134 N N . VAL A 1 790 ? -16.255 -0.779 23.045 1.00 94.00 790 VAL A N 1
ATOM 6135 C CA . VAL A 1 790 ? -14.812 -0.753 23.283 1.00 94.00 790 VAL A CA 1
ATOM 6136 C C . VAL A 1 790 ? -14.105 -0.671 21.940 1.00 94.00 790 VAL A C 1
ATOM 6138 O O . VAL A 1 790 ? -14.261 -1.548 21.092 1.00 94.00 790 VAL A O 1
ATOM 6141 N N . VAL A 1 791 ? -13.324 0.388 21.754 1.00 96.94 791 VAL A N 1
ATOM 6142 C CA . VAL A 1 791 ? -12.548 0.654 20.542 1.00 96.94 791 VAL A CA 1
ATOM 6143 C C . VAL A 1 791 ? -11.102 0.249 20.799 1.00 96.94 791 VAL A C 1
ATOM 6145 O O . VAL A 1 791 ? -10.415 0.900 21.585 1.00 96.94 791 VAL A O 1
ATOM 6148 N N . LEU A 1 792 ? -10.644 -0.824 20.151 1.00 97.75 792 LEU A N 1
ATOM 6149 C CA . LEU A 1 792 ? -9.270 -1.314 20.248 1.00 97.75 792 LEU A CA 1
ATOM 6150 C C . LEU A 1 792 ? -8.439 -0.871 19.049 1.00 97.75 792 LEU A C 1
ATOM 6152 O O . LEU A 1 792 ? -8.870 -1.019 17.904 1.00 97.75 792 LEU A O 1
ATOM 6156 N N . PHE A 1 793 ? -7.239 -0.359 19.301 1.00 97.44 793 PHE A N 1
ATOM 6157 C CA . PHE A 1 793 ? -6.335 0.115 18.255 1.00 97.44 793 PHE A CA 1
ATOM 6158 C C . PHE A 1 793 ? -4.882 0.138 18.719 1.00 97.44 793 PHE A C 1
ATOM 6160 O O . PHE A 1 793 ? -4.585 0.286 19.903 1.00 97.44 793 PHE A O 1
ATOM 6167 N N . GLY A 1 794 ? -3.971 -0.006 17.760 1.00 96.69 794 GLY A N 1
ATOM 6168 C CA . GLY A 1 794 ? -2.538 0.112 17.989 1.00 96.69 794 GLY A CA 1
ATOM 6169 C C . GLY A 1 794 ? -1.966 1.403 17.436 1.00 96.69 794 GLY A C 1
ATOM 6170 O O . GLY A 1 794 ? -2.439 1.914 16.418 1.00 96.69 794 GLY A O 1
ATOM 6171 N N . THR A 1 795 ? -0.924 1.900 18.091 1.00 97.25 795 THR A N 1
ATOM 6172 C CA . THR A 1 795 ? -0.125 3.017 17.603 1.00 97.25 795 THR A CA 1
ATOM 6173 C C . THR A 1 795 ? 1.143 2.503 16.925 1.00 97.25 795 THR A C 1
ATOM 6175 O O . THR A 1 795 ? 1.698 1.449 17.257 1.00 97.25 795 THR A O 1
ATOM 6178 N N . GLY A 1 796 ? 1.593 3.252 15.934 1.00 93.50 796 GLY A N 1
ATOM 6179 C CA . GLY A 1 796 ? 2.708 2.906 15.084 1.00 93.50 796 GLY A CA 1
ATOM 6180 C C . GLY A 1 796 ? 2.521 3.466 13.687 1.00 93.50 796 GLY A C 1
ATOM 6181 O O . GLY A 1 796 ? 1.412 3.516 13.155 1.00 93.50 796 GLY A O 1
ATOM 6182 N N . GLN A 1 797 ? 3.629 3.855 13.070 1.00 88.06 797 GLN A N 1
ATOM 6183 C CA . GLN A 1 797 ? 3.703 4.160 11.650 1.00 88.06 797 GLN A CA 1
ATOM 6184 C C . GLN A 1 797 ? 4.930 3.470 11.072 1.00 88.06 797 GLN A C 1
ATOM 6186 O O . GLN A 1 797 ? 5.998 3.435 11.683 1.00 88.06 797 GLN A O 1
ATOM 6191 N N . PHE A 1 798 ? 4.753 2.890 9.897 1.00 82.19 798 PHE A N 1
ATOM 6192 C CA . PHE A 1 798 ? 5.829 2.405 9.060 1.00 82.19 798 PHE A CA 1
ATOM 6193 C C . PHE A 1 798 ? 5.356 2.698 7.644 1.00 82.19 798 PHE A C 1
ATOM 6195 O O . PHE A 1 798 ? 4.494 2.010 7.125 1.00 82.19 798 PHE A O 1
ATOM 6202 N N . VAL A 1 799 ? 5.748 3.844 7.107 1.00 76.81 799 VAL A N 1
ATOM 6203 C CA . VAL A 1 799 ? 5.281 4.412 5.833 1.00 76.81 799 VAL A CA 1
ATOM 6204 C C . VAL A 1 799 ? 6.425 5.176 5.165 1.00 76.81 799 VAL A C 1
ATOM 6206 O O . VAL A 1 799 ? 6.572 5.134 3.946 1.00 76.81 799 VAL A O 1
ATOM 6209 N N . THR A 1 800 ? 7.251 5.865 5.953 1.00 70.62 800 THR A N 1
ATOM 6210 C CA . THR A 1 800 ? 8.379 6.677 5.494 1.00 70.62 800 THR A CA 1
ATOM 6211 C C . THR A 1 800 ? 9.717 6.069 5.912 1.00 70.62 800 THR A C 1
ATOM 6213 O O . THR A 1 800 ? 9.801 5.288 6.859 1.00 70.62 800 THR A O 1
ATOM 6216 N N . GLY A 1 801 ? 10.801 6.469 5.238 1.00 65.06 801 GLY A N 1
ATOM 6217 C CA . GLY A 1 801 ? 12.157 6.046 5.607 1.00 65.06 801 GLY A CA 1
ATOM 6218 C C . GLY A 1 801 ? 12.552 6.403 7.047 1.00 65.06 801 GLY A C 1
ATOM 6219 O O . GLY A 1 801 ? 13.276 5.643 7.685 1.00 65.06 801 GLY A O 1
ATOM 6220 N N . GLY A 1 802 ? 12.044 7.522 7.579 1.00 71.00 802 GLY A N 1
ATOM 6221 C CA . GLY A 1 802 ? 12.344 7.973 8.942 1.00 71.00 802 GLY A CA 1
ATOM 6222 C C . GLY A 1 802 ? 11.797 7.044 10.026 1.00 71.00 802 GLY A C 1
ATOM 6223 O O . GLY A 1 802 ? 12.415 6.903 11.083 1.00 71.00 802 GLY A O 1
ATOM 6224 N N . ASP A 1 803 ? 10.696 6.345 9.744 1.00 76.56 803 ASP A N 1
ATOM 6225 C CA . ASP A 1 803 ? 9.977 5.541 10.729 1.00 76.56 803 ASP A CA 1
ATOM 6226 C C . ASP A 1 803 ? 10.854 4.435 11.326 1.00 76.56 803 ASP A C 1
ATOM 6228 O O . ASP A 1 803 ? 10.787 4.208 12.532 1.00 76.56 803 ASP A O 1
ATOM 6232 N N . LYS A 1 804 ? 11.768 3.842 10.547 1.00 72.31 804 LYS A N 1
ATOM 6233 C CA . LYS A 1 804 ? 12.751 2.836 11.008 1.00 72.31 804 LYS A CA 1
ATOM 6234 C C . LYS A 1 804 ? 13.558 3.246 12.236 1.00 72.31 804 LYS A C 1
ATOM 6236 O O . LYS A 1 804 ? 13.989 2.398 13.011 1.00 72.31 804 LYS A O 1
ATOM 6241 N N . THR A 1 805 ? 13.809 4.544 12.374 1.00 80.06 805 THR A N 1
ATOM 6242 C CA . THR A 1 805 ? 14.730 5.088 13.381 1.00 80.06 805 THR A CA 1
ATOM 6243 C C . THR A 1 805 ? 14.008 5.667 14.592 1.00 80.06 805 THR A C 1
ATOM 6245 O O . THR A 1 805 ? 14.640 5.929 15.611 1.00 80.06 805 THR A O 1
ATOM 6248 N N . THR A 1 806 ? 12.687 5.844 14.506 1.00 86.00 806 THR A N 1
ATOM 6249 C CA . THR A 1 806 ? 11.871 6.370 15.608 1.00 86.00 806 THR A CA 1
ATOM 6250 C C . THR A 1 806 ? 11.814 5.379 16.769 1.00 86.00 806 THR A C 1
ATOM 6252 O O . THR A 1 806 ? 11.476 4.208 16.585 1.00 86.00 806 THR A O 1
ATOM 6255 N N . THR A 1 807 ? 12.141 5.859 17.969 1.00 92.50 807 THR A N 1
ATOM 6256 C CA . THR A 1 807 ? 12.186 5.066 19.209 1.00 92.50 807 THR A CA 1
ATOM 6257 C C . THR A 1 807 ? 11.078 5.446 20.192 1.00 92.50 807 THR A C 1
ATOM 6259 O O . THR A 1 807 ? 11.137 5.059 21.357 1.00 92.50 807 THR A O 1
ATOM 6262 N N . ASP A 1 808 ? 10.102 6.253 19.768 1.00 93.88 808 ASP A N 1
ATOM 6263 C CA . ASP A 1 808 ? 8.978 6.643 20.617 1.00 93.88 808 ASP A CA 1
ATOM 6264 C C . ASP A 1 808 ? 8.141 5.415 21.007 1.00 93.88 808 ASP A C 1
ATOM 6266 O O . ASP A 1 808 ? 7.828 4.569 20.164 1.00 93.88 808 ASP A O 1
ATOM 6270 N N . THR A 1 809 ? 7.763 5.328 22.286 1.00 95.56 809 THR A N 1
ATOM 6271 C CA . THR A 1 809 ? 6.982 4.206 22.821 1.00 95.56 809 THR A CA 1
ATOM 6272 C C . THR A 1 809 ? 5.600 4.144 22.181 1.00 95.56 809 THR A C 1
ATOM 6274 O O . THR A 1 809 ? 4.798 5.074 22.302 1.00 95.56 809 THR A O 1
ATOM 6277 N N . GLN A 1 810 ? 5.314 3.014 21.543 1.00 97.25 810 GLN A N 1
ATOM 6278 C CA . GLN A 1 810 ? 4.012 2.710 20.966 1.00 97.25 810 GLN A CA 1
ATOM 6279 C C . GLN A 1 810 ? 3.145 1.910 21.939 1.00 97.25 810 GLN A C 1
ATOM 6281 O O . GLN A 1 810 ? 3.632 1.353 22.924 1.00 97.25 810 GLN A O 1
ATOM 6286 N N . HIS A 1 811 ? 1.844 1.876 21.674 1.00 97.00 811 HIS A N 1
ATOM 6287 C CA . HIS A 1 811 ? 0.854 1.292 22.565 1.00 97.00 811 HIS A CA 1
ATOM 6288 C C . HIS A 1 811 ? -0.176 0.476 21.787 1.00 97.00 811 HIS A C 1
ATOM 6290 O O . HIS A 1 811 ? -0.500 0.783 20.641 1.00 97.00 811 HIS A O 1
ATOM 6296 N N . PHE A 1 812 ? -0.748 -0.523 22.448 1.00 97.88 812 PHE A N 1
ATOM 6297 C CA . PHE A 1 812 ? -2.031 -1.103 22.075 1.00 97.88 812 PHE A CA 1
ATOM 6298 C C . PHE A 1 812 ? -3.065 -0.707 23.129 1.00 97.88 812 PHE A C 1
ATOM 6300 O O . PHE A 1 812 ? -2.819 -0.873 24.323 1.00 97.88 812 PHE A O 1
ATOM 6307 N N . LEU A 1 813 ? -4.181 -0.118 22.710 1.00 97.62 813 LEU A N 1
ATOM 6308 C CA . LEU A 1 813 ? -5.151 0.506 23.604 1.00 97.62 813 LEU A CA 1
ATOM 6309 C C . LEU A 1 813 ? -6.545 -0.064 23.378 1.00 97.62 813 LEU A C 1
ATOM 6311 O O . LEU A 1 813 ? -6.902 -0.415 22.254 1.00 97.62 813 LEU A O 1
ATOM 6315 N N . ALA A 1 814 ? -7.345 -0.058 24.438 1.00 97.25 814 ALA A N 1
ATOM 6316 C CA . ALA A 1 814 ? -8.788 -0.198 24.382 1.00 97.25 814 ALA A CA 1
ATOM 6317 C C . ALA A 1 814 ? -9.432 1.009 25.064 1.00 97.25 814 ALA A C 1
ATOM 6319 O O . ALA A 1 814 ? -9.097 1.332 26.204 1.00 97.25 814 ALA A O 1
ATOM 6320 N N . VAL A 1 815 ? -10.359 1.664 24.370 1.00 97.00 815 VAL A N 1
ATOM 6321 C CA . VAL A 1 815 ? -11.012 2.898 24.822 1.00 97.00 815 VAL A CA 1
ATOM 6322 C C . VAL A 1 815 ? -12.526 2.709 24.850 1.00 97.00 815 VAL A C 1
ATOM 6324 O O . VAL A 1 815 ? -13.112 2.248 23.872 1.00 97.00 815 VAL A O 1
ATOM 6327 N N . HIS A 1 816 ? -13.169 3.066 25.964 1.00 94.25 816 HIS A N 1
ATOM 6328 C CA . HIS A 1 816 ? -14.623 2.988 26.129 1.00 94.25 816 HIS A CA 1
ATOM 6329 C C . HIS A 1 816 ? -15.307 4.162 25.437 1.00 94.25 816 HIS A C 1
ATOM 6331 O O . HIS A 1 816 ? -15.230 5.298 25.904 1.00 94.25 816 HIS A O 1
ATOM 6337 N N . ASP A 1 817 ? -16.042 3.883 24.371 1.00 92.94 817 ASP A N 1
ATOM 6338 C CA . ASP A 1 817 ? -17.044 4.798 23.858 1.00 92.94 817 ASP A CA 1
ATOM 6339 C C . ASP A 1 817 ? -18.352 4.639 24.649 1.00 92.94 817 ASP A C 1
ATOM 6341 O O . ASP A 1 817 ? -19.183 3.774 24.360 1.00 92.94 817 ASP A O 1
ATOM 6345 N N . ASN A 1 818 ? -18.511 5.505 25.654 1.00 87.81 818 ASN A N 1
ATOM 6346 C CA . ASN A 1 818 ? -19.727 5.665 26.456 1.00 87.81 818 ASN A CA 1
ATOM 6347 C C . ASN A 1 818 ? -20.416 7.022 26.255 1.00 87.81 818 ASN A C 1
ATOM 6349 O O . ASN A 1 818 ? -21.102 7.528 27.145 1.00 87.81 818 ASN A O 1
ATOM 6353 N N . GLY A 1 819 ? -20.204 7.646 25.093 1.00 87.50 819 GLY A N 1
ATOM 6354 C CA . GLY A 1 819 ? -20.737 8.977 24.804 1.00 87.50 819 GLY A CA 1
ATOM 6355 C C . GLY A 1 819 ? -19.904 10.137 25.351 1.00 87.50 819 GLY A C 1
ATOM 6356 O O . GLY A 1 819 ? -20.339 11.286 25.252 1.00 87.50 819 GLY A O 1
ATOM 6357 N N . ILE A 1 820 ? -18.711 9.864 25.883 1.00 88.00 820 ILE A N 1
ATOM 6358 C CA . ILE A 1 820 ? -17.739 10.869 26.322 1.00 88.00 820 ILE A CA 1
ATOM 6359 C C . ILE A 1 820 ? -16.494 10.764 25.434 1.00 88.00 820 ILE A C 1
ATOM 6361 O O . ILE A 1 820 ? -15.900 9.696 25.329 1.00 88.00 820 ILE A O 1
ATOM 6365 N N . GLY A 1 821 ? -16.097 11.877 24.812 1.00 93.38 821 GLY A N 1
ATOM 6366 C CA . GLY A 1 821 ? -14.844 11.991 24.057 1.00 93.38 821 GLY A CA 1
ATOM 6367 C C . GLY A 1 821 ? -13.744 12.717 24.833 1.00 93.38 821 GLY A C 1
ATOM 6368 O O . GLY A 1 821 ? -13.972 13.243 25.924 1.00 93.38 821 GLY A O 1
ATOM 6369 N N . GLY A 1 822 ? -12.556 12.804 24.237 1.00 95.69 822 GLY A N 1
ATOM 6370 C CA . GLY A 1 822 ? -11.388 13.435 24.850 1.00 95.69 822 GLY A CA 1
ATOM 6371 C C . GLY A 1 822 ? -10.684 12.591 25.895 1.00 95.69 822 GLY A C 1
ATOM 6372 O O . GLY A 1 822 ? -10.099 13.168 26.802 1.00 95.69 822 GLY A O 1
ATOM 6373 N N . ILE A 1 823 ? -10.783 11.270 25.783 1.00 96.81 823 ILE A N 1
ATOM 6374 C CA . ILE A 1 823 ? -10.074 10.332 26.649 1.00 96.81 823 ILE A CA 1
ATOM 6375 C C . ILE A 1 823 ? -8.578 10.455 26.350 1.00 96.81 823 ILE A C 1
ATOM 6377 O O . ILE A 1 823 ? -8.184 10.487 25.184 1.00 96.81 823 ILE A O 1
ATOM 6381 N N . GLU A 1 824 ? -7.754 10.546 27.383 1.00 97.00 824 GLU A N 1
ATOM 6382 C CA . GLU A 1 824 ? -6.296 10.623 27.273 1.00 97.00 824 GLU A CA 1
ATOM 6383 C C . GLU A 1 824 ? -5.652 9.352 27.848 1.00 97.00 824 GLU A C 1
ATOM 6385 O O . GLU A 1 824 ? -6.312 8.529 28.482 1.00 97.00 824 GLU A O 1
ATOM 6390 N N . LEU A 1 825 ? -4.349 9.162 27.622 1.00 95.56 825 LEU A N 1
ATOM 6391 C CA . LEU A 1 825 ? -3.629 7.973 28.099 1.00 95.56 825 LEU A CA 1
ATOM 6392 C C . LEU A 1 825 ? -3.729 7.794 29.628 1.00 95.56 825 LEU A C 1
ATOM 6394 O O . LEU A 1 825 ? -3.840 6.667 30.103 1.00 95.56 825 LEU A O 1
ATOM 6398 N N . ASP A 1 826 ? -3.751 8.899 30.380 1.00 95.12 826 ASP A N 1
ATOM 6399 C CA . ASP A 1 826 ? -3.847 8.912 31.847 1.00 95.12 826 ASP A CA 1
ATOM 6400 C C . ASP A 1 826 ? -5.228 8.466 32.378 1.00 95.12 826 ASP A C 1
ATOM 6402 O O . ASP A 1 826 ? -5.354 8.123 33.556 1.00 95.12 826 ASP A O 1
ATOM 6406 N N . ASP A 1 827 ? -6.261 8.431 31.525 1.00 95.06 827 ASP A N 1
ATOM 6407 C CA . ASP A 1 827 ? -7.599 7.924 31.870 1.00 95.06 827 ASP A CA 1
ATOM 6408 C C . ASP A 1 827 ? -7.706 6.387 31.757 1.00 95.06 827 ASP A C 1
ATOM 6410 O O . ASP A 1 827 ? -8.742 5.793 32.098 1.00 95.06 827 ASP A O 1
ATOM 6414 N N . LEU A 1 828 ? -6.655 5.734 31.246 1.00 95.12 828 LEU A N 1
ATOM 6415 C CA . LEU A 1 828 ? -6.612 4.304 30.951 1.00 95.12 828 LEU A CA 1
ATOM 6416 C C . LEU A 1 828 ? -5.818 3.528 32.006 1.00 95.12 828 LEU A C 1
ATOM 6418 O O . LEU A 1 828 ? -4.828 3.997 32.565 1.00 95.12 828 LEU A O 1
ATOM 6422 N N . THR A 1 829 ? -6.232 2.287 32.257 1.00 95.38 829 THR A N 1
ATOM 6423 C CA . THR A 1 829 ? -5.506 1.372 33.146 1.00 95.38 829 THR A CA 1
ATOM 6424 C C . THR A 1 829 ? -4.213 0.898 32.463 1.00 95.38 829 THR A C 1
ATOM 6426 O O . THR A 1 829 ? -4.295 0.265 31.406 1.00 95.38 829 THR A O 1
ATOM 6429 N N . PRO A 1 830 ? -3.018 1.151 33.028 1.00 94.69 830 PRO A N 1
ATOM 6430 C CA . PRO A 1 830 ? -1.765 0.760 32.391 1.00 94.69 830 PRO A CA 1
ATOM 6431 C C . PRO A 1 830 ? -1.525 -0.754 32.484 1.00 94.69 830 PRO A C 1
ATOM 6433 O O . PRO A 1 830 ? -1.734 -1.370 33.532 1.00 94.69 830 PRO A O 1
ATOM 6436 N N . ARG A 1 831 ? -1.012 -1.338 31.398 1.00 95.06 831 ARG A N 1
ATOM 6437 C CA . ARG A 1 831 ? -0.533 -2.722 31.302 1.00 95.06 831 ARG A CA 1
ATOM 6438 C C . ARG A 1 831 ? 0.961 -2.733 31.005 1.00 95.06 831 ARG A C 1
ATOM 6440 O O . ARG A 1 831 ? 1.448 -1.979 30.164 1.00 95.06 831 ARG A O 1
ATOM 6447 N N . THR A 1 832 ? 1.689 -3.603 31.699 1.00 92.50 832 THR A N 1
ATOM 6448 C CA . THR A 1 832 ? 3.143 -3.753 31.554 1.00 92.50 832 THR A CA 1
ATOM 6449 C C . THR A 1 832 ? 3.476 -5.151 31.068 1.00 92.50 832 THR A C 1
ATOM 6451 O O . THR A 1 832 ? 3.003 -6.139 31.631 1.00 92.50 832 THR A O 1
ATOM 6454 N N . VAL A 1 833 ? 4.325 -5.218 30.048 1.00 94.50 833 VAL A N 1
ATOM 6455 C CA . VAL A 1 833 ? 4.813 -6.464 29.462 1.00 94.50 833 VAL A CA 1
ATOM 6456 C C . VAL A 1 833 ? 6.113 -6.883 30.149 1.00 94.50 833 VAL A C 1
ATOM 6458 O O . VAL A 1 833 ? 7.025 -6.079 30.325 1.00 94.50 833 VAL A O 1
ATOM 6461 N N . SER A 1 834 ? 6.206 -8.153 30.534 1.00 93.88 834 SER A N 1
ATOM 6462 C CA . SER A 1 834 ? 7.458 -8.812 30.899 1.00 93.88 834 SER A CA 1
ATOM 6463 C C . SER A 1 834 ? 7.899 -9.704 29.747 1.00 93.88 834 SER A C 1
ATOM 6465 O O . SER A 1 834 ? 7.167 -10.611 29.354 1.00 93.88 834 SER A O 1
ATOM 6467 N N . THR A 1 835 ? 9.095 -9.437 29.227 1.00 93.31 835 THR A N 1
ATOM 6468 C CA . THR A 1 835 ? 9.682 -10.156 28.092 1.00 93.31 835 THR A CA 1
ATOM 6469 C C . THR A 1 835 ? 10.710 -11.177 28.581 1.00 93.31 835 THR A C 1
ATOM 6471 O O . THR A 1 835 ? 11.658 -10.835 29.289 1.00 93.31 835 THR A O 1
ATOM 6474 N N . GLN A 1 836 ? 10.506 -12.437 28.205 1.00 89.88 836 GLN A N 1
ATOM 6475 C CA . GLN A 1 836 ? 11.486 -13.524 28.257 1.00 89.88 836 GLN A CA 1
ATOM 6476 C C . GLN A 1 836 ? 12.076 -13.725 26.848 1.00 89.88 836 GLN A C 1
ATOM 6478 O O . GLN A 1 836 ? 11.757 -12.969 25.937 1.00 89.88 836 GLN A O 1
ATOM 6483 N N . THR A 1 837 ? 12.944 -14.722 26.648 1.00 85.19 837 THR A N 1
ATOM 6484 C CA . THR A 1 837 ? 13.630 -14.929 25.357 1.00 85.19 837 THR A CA 1
ATOM 6485 C C . THR A 1 837 ? 12.669 -15.074 24.173 1.00 85.19 837 THR A C 1
ATOM 6487 O O . THR A 1 837 ? 12.888 -14.451 23.145 1.00 85.19 837 THR A O 1
ATOM 6490 N N . ASP A 1 838 ? 11.611 -15.867 24.320 1.00 89.62 838 ASP A N 1
ATOM 6491 C CA . ASP A 1 838 ? 10.665 -16.227 23.255 1.00 89.62 838 ASP A CA 1
ATOM 6492 C C . ASP A 1 838 ? 9.199 -15.929 23.621 1.00 89.62 838 ASP A C 1
ATOM 6494 O O . ASP A 1 838 ? 8.299 -16.143 22.808 1.00 89.62 838 ASP A O 1
ATOM 6498 N N . LYS A 1 839 ? 8.947 -15.444 24.846 1.00 93.50 839 LYS A N 1
ATOM 6499 C CA . LYS A 1 839 ? 7.605 -15.313 25.435 1.00 93.50 839 LYS A CA 1
ATOM 6500 C C . LYS A 1 839 ? 7.404 -13.989 26.161 1.00 93.50 839 LYS A C 1
ATOM 6502 O O . LYS A 1 839 ? 8.329 -13.460 26.776 1.00 93.50 839 LYS A O 1
ATOM 6507 N N . ARG A 1 840 ? 6.166 -13.494 26.161 1.00 95.44 840 ARG A N 1
ATOM 6508 C CA . ARG A 1 840 ? 5.734 -12.296 26.898 1.00 95.44 840 ARG A CA 1
ATOM 6509 C C . ARG A 1 840 ? 4.544 -12.580 27.807 1.00 95.44 840 ARG A C 1
ATOM 6511 O O . ARG A 1 840 ? 3.634 -13.295 27.411 1.00 95.44 840 ARG A O 1
ATOM 6518 N N . ASN A 1 841 ? 4.521 -11.967 28.988 1.00 95.00 841 ASN A N 1
ATOM 6519 C CA . ASN A 1 841 ? 3.388 -11.985 29.924 1.00 95.00 841 ASN A CA 1
ATOM 6520 C C . ASN A 1 841 ? 3.016 -10.562 30.353 1.00 95.00 841 ASN A C 1
ATOM 6522 O O . ASN A 1 841 ? 3.882 -9.688 30.436 1.00 95.00 841 ASN A O 1
ATOM 6526 N N . ILE A 1 842 ? 1.751 -10.335 30.693 1.00 94.19 842 ILE A N 1
ATOM 6527 C CA . ILE A 1 842 ? 1.262 -9.082 31.267 1.00 94.19 842 ILE A CA 1
ATOM 6528 C C . ILE A 1 842 ? 1.365 -9.156 32.791 1.00 94.19 842 ILE A C 1
ATOM 6530 O O . ILE A 1 842 ? 0.722 -9.977 33.436 1.00 94.19 842 ILE A O 1
ATOM 6534 N N . THR A 1 843 ? 2.185 -8.288 33.386 1.00 83.81 843 THR A N 1
ATOM 6535 C CA . THR A 1 843 ? 2.544 -8.371 34.816 1.00 83.81 843 THR A CA 1
ATOM 6536 C C . THR A 1 843 ? 1.916 -7.291 35.695 1.00 83.81 843 THR A C 1
ATOM 6538 O O . THR A 1 843 ? 2.104 -7.321 36.912 1.00 83.81 843 THR A O 1
ATOM 6541 N N . ALA A 1 844 ? 1.161 -6.348 35.117 1.00 77.62 844 ALA A N 1
ATOM 6542 C CA . ALA A 1 844 ? 0.603 -5.211 35.849 1.00 77.62 844 ALA A CA 1
ATOM 6543 C C . ALA A 1 844 ? -0.916 -5.021 35.685 1.00 77.62 844 ALA A C 1
ATOM 6545 O O . ALA A 1 844 ? -1.464 -5.039 34.579 1.00 77.62 844 ALA A O 1
ATOM 6546 N N . GLY A 1 845 ? -1.541 -4.718 36.829 1.00 70.44 845 GLY A N 1
ATOM 6547 C CA . GLY A 1 845 ? -2.897 -4.194 36.987 1.00 70.44 845 GLY A CA 1
ATOM 6548 C C . GLY A 1 845 ? -3.964 -5.253 37.290 1.00 70.44 845 GLY A C 1
ATOM 6549 O O . GLY A 1 845 ? -3.868 -6.397 36.860 1.00 70.44 845 GLY A O 1
ATOM 6550 N N . ASP A 1 846 ? -5.002 -4.842 38.018 1.00 81.56 846 ASP A N 1
ATOM 6551 C CA . ASP A 1 846 ? -6.215 -5.638 38.233 1.00 81.56 846 ASP A CA 1
ATOM 6552 C C . ASP A 1 846 ? -7.098 -5.628 36.970 1.00 81.56 846 ASP A C 1
ATOM 6554 O O . ASP A 1 846 ? -6.786 -4.954 35.979 1.00 81.56 846 ASP A O 1
ATOM 6558 N N . LYS A 1 847 ? -8.212 -6.367 36.995 1.00 87.81 847 LYS A N 1
ATOM 6559 C CA . LYS A 1 847 ? -9.265 -6.240 35.975 1.00 87.81 847 LYS A CA 1
ATOM 6560 C C . LYS A 1 847 ? -9.720 -4.788 35.821 1.00 87.81 847 LYS A C 1
ATOM 6562 O O . LYS A 1 847 ? -9.710 -4.030 36.793 1.00 87.81 847 LYS A O 1
ATOM 6567 N N . VAL A 1 848 ? -10.112 -4.412 34.608 1.00 90.19 848 VAL A N 1
ATOM 6568 C CA . VAL A 1 848 ? -10.562 -3.050 34.310 1.00 90.19 848 VAL A CA 1
ATOM 6569 C C . VAL A 1 848 ? -11.888 -2.791 35.017 1.00 90.19 848 VAL A C 1
ATOM 6571 O O . VAL A 1 848 ? -12.870 -3.502 34.830 1.00 90.19 848 VAL A O 1
ATOM 6574 N N . ASP A 1 849 ? -11.924 -1.743 35.838 1.00 88.50 849 ASP A N 1
ATOM 6575 C CA . ASP A 1 849 ? -13.171 -1.220 36.388 1.00 88.50 849 ASP A CA 1
ATOM 6576 C C . ASP A 1 849 ? -13.731 -0.184 35.405 1.00 88.50 849 ASP A C 1
ATOM 6578 O O . ASP A 1 849 ? -13.368 0.997 35.450 1.00 88.50 849 ASP A O 1
ATOM 6582 N N . TRP A 1 850 ? -14.599 -0.632 34.497 1.00 87.00 850 TRP A N 1
ATOM 6583 C CA . TRP A 1 850 ? -15.220 0.198 33.456 1.00 87.00 850 TRP A CA 1
ATOM 6584 C C . TRP A 1 850 ? -16.169 1.278 33.996 1.00 87.00 850 TRP A C 1
ATOM 6586 O O . TRP A 1 850 ? -16.558 2.185 33.260 1.00 87.00 850 TRP A O 1
ATOM 6596 N N . GLN A 1 851 ? -16.528 1.239 35.286 1.00 81.44 851 GLN A N 1
ATOM 6597 C CA . GLN A 1 851 ? -17.279 2.328 35.917 1.00 81.44 851 GLN A CA 1
ATOM 6598 C C . GLN A 1 851 ? -16.368 3.492 36.320 1.00 81.44 851 GLN A C 1
ATOM 6600 O O . GLN A 1 851 ? -16.827 4.631 36.438 1.00 81.44 851 GLN A O 1
ATOM 6605 N N . ARG A 1 852 ? -15.079 3.221 36.552 1.00 81.56 852 ARG A N 1
ATOM 6606 C CA . ARG A 1 852 ? -14.106 4.200 37.062 1.00 81.56 852 ARG A CA 1
ATOM 6607 C C . ARG A 1 852 ? -13.076 4.631 36.033 1.00 81.56 852 ARG A C 1
ATOM 6609 O O . ARG A 1 852 ? -12.637 5.776 36.073 1.00 81.56 852 ARG A O 1
ATOM 6616 N N . THR A 1 853 ? -12.677 3.719 35.162 1.00 86.62 853 THR A N 1
ATOM 6617 C CA . THR A 1 853 ? -11.640 3.917 34.147 1.00 86.62 853 THR A CA 1
ATOM 6618 C C . THR A 1 853 ? -12.266 3.923 32.762 1.00 86.62 853 THR A C 1
ATOM 6620 O O . THR A 1 853 ? -13.397 3.472 32.581 1.00 86.62 853 THR A O 1
ATOM 6623 N N . LYS A 1 854 ? -11.553 4.475 31.779 1.00 92.62 854 LYS A N 1
ATOM 6624 C CA . LYS A 1 854 ? -12.051 4.597 30.401 1.00 92.62 854 LYS A CA 1
ATOM 6625 C C . LYS A 1 854 ? -11.459 3.555 29.452 1.00 92.62 854 LYS A C 1
ATOM 6627 O O . LYS A 1 854 ? -11.614 3.681 28.241 1.00 92.62 854 LYS A O 1
ATOM 6632 N N . GLY A 1 855 ? -10.832 2.518 30.008 1.00 95.31 855 GLY A N 1
ATOM 6633 C CA . GLY A 1 855 ? -10.247 1.395 29.286 1.00 95.31 855 GLY A CA 1
ATOM 6634 C C . GLY A 1 855 ? -8.859 1.031 29.796 1.00 95.31 855 GLY A C 1
ATOM 6635 O O . GLY A 1 855 ? -8.563 1.193 30.986 1.00 95.31 855 GLY A O 1
ATOM 6636 N N . TRP A 1 856 ? -8.009 0.530 28.902 1.00 96.75 856 TRP A N 1
ATOM 6637 C CA . TRP A 1 856 ? -6.658 0.071 29.225 1.00 96.75 856 TRP A CA 1
ATOM 6638 C C . TRP A 1 856 ? -5.656 0.396 28.113 1.00 96.75 856 TRP A C 1
ATOM 6640 O O . TRP A 1 856 ? -6.025 0.553 26.950 1.00 96.75 856 TRP A O 1
ATOM 6650 N N . ALA A 1 857 ? -4.378 0.495 28.478 1.00 96.56 857 ALA A N 1
ATOM 6651 C CA . ALA A 1 857 ? -3.284 0.755 27.545 1.00 96.56 857 ALA A CA 1
ATOM 6652 C C . ALA A 1 857 ? -2.077 -0.135 27.849 1.00 96.56 857 ALA A C 1
ATOM 6654 O O . ALA A 1 857 ? -1.560 -0.141 28.964 1.00 96.56 857 ALA A O 1
ATOM 6655 N N . LEU A 1 858 ? -1.614 -0.871 26.842 1.00 97.38 858 LEU A N 1
ATOM 6656 C CA . LEU A 1 858 ? -0.440 -1.733 26.882 1.00 97.38 858 LEU A CA 1
ATOM 6657 C C . LEU A 1 858 ? 0.706 -1.059 26.138 1.00 97.38 858 LEU A C 1
ATOM 6659 O O . LEU A 1 858 ? 0.631 -0.868 24.927 1.00 97.38 858 LEU A O 1
ATOM 6663 N N . ALA A 1 859 ? 1.762 -0.697 26.864 1.00 95.75 859 ALA A N 1
ATOM 6664 C CA . ALA A 1 859 ? 2.975 -0.147 26.268 1.00 95.75 859 ALA A CA 1
ATOM 6665 C C . ALA A 1 859 ? 3.808 -1.264 25.618 1.00 95.75 859 ALA A C 1
ATOM 6667 O O . ALA A 1 859 ? 4.058 -2.297 26.247 1.00 95.75 859 ALA A O 1
ATOM 6668 N N . LEU A 1 860 ? 4.241 -1.050 24.374 1.00 96.19 860 LEU A N 1
ATOM 6669 C CA . LEU A 1 860 ? 5.131 -1.960 23.654 1.00 96.19 860 LEU A CA 1
ATOM 6670 C C . LEU A 1 860 ? 6.568 -1.776 24.182 1.00 96.19 860 LEU A C 1
ATOM 6672 O O . LEU A 1 860 ? 7.064 -0.645 24.166 1.00 96.19 860 LEU A O 1
ATOM 6676 N N . PRO A 1 861 ? 7.212 -2.826 24.730 1.00 94.62 861 PRO A N 1
ATOM 6677 C CA . PRO A 1 861 ? 8.428 -2.659 25.523 1.00 94.62 861 PRO A CA 1
ATOM 6678 C C . PRO A 1 861 ? 9.719 -2.553 24.699 1.00 94.62 861 PRO A C 1
ATOM 6680 O O . PRO A 1 861 ? 10.693 -2.010 25.222 1.00 94.62 861 PRO A O 1
ATOM 6683 N N . ASP A 1 862 ? 9.761 -3.070 23.465 1.00 94.25 862 ASP A N 1
ATOM 6684 C CA . ASP A 1 862 ? 10.992 -3.067 22.669 1.00 94.25 862 ASP A CA 1
ATOM 6685 C C . ASP A 1 862 ? 11.175 -1.727 21.933 1.00 94.25 862 ASP A C 1
ATOM 6687 O O . ASP A 1 862 ? 10.228 -1.108 21.443 1.00 94.25 862 ASP A O 1
ATOM 6691 N N . GLU A 1 863 ? 12.421 -1.257 21.825 1.00 93.00 863 GLU A N 1
ATOM 6692 C CA . GLU A 1 863 ? 12.718 -0.050 21.051 1.00 93.00 863 GLU A CA 1
ATOM 6693 C C . GLU A 1 863 ? 12.313 -0.238 19.585 1.00 93.00 863 GLU A C 1
ATOM 6695 O O . GLU A 1 863 ? 12.654 -1.243 18.962 1.00 93.00 863 GLU A O 1
ATOM 6700 N N . ARG A 1 864 ? 11.647 0.776 19.014 1.00 91.81 864 ARG A N 1
ATOM 6701 C CA . ARG A 1 864 ? 11.104 0.790 17.640 1.00 91.81 864 ARG A CA 1
ATOM 6702 C C . ARG A 1 864 ? 9.935 -0.168 17.405 1.00 91.81 864 ARG A C 1
ATOM 6704 O O . ARG A 1 864 ? 9.423 -0.180 16.280 1.00 91.81 864 ARG A O 1
ATOM 6711 N N . GLU A 1 865 ? 9.500 -0.920 18.413 1.00 95.19 865 GLU A N 1
ATOM 6712 C CA . GLU A 1 865 ? 8.326 -1.778 18.313 1.00 95.19 865 GLU A CA 1
ATOM 6713 C C . GLU A 1 865 ? 7.074 -0.949 18.034 1.00 95.19 865 GLU A C 1
ATOM 6715 O O . GLU A 1 865 ? 6.837 0.090 18.651 1.00 95.19 865 GLU A O 1
ATOM 6720 N N . ARG A 1 866 ? 6.274 -1.398 17.069 1.00 94.00 866 ARG A N 1
ATOM 6721 C CA . ARG A 1 866 ? 5.097 -0.674 16.590 1.00 94.00 866 ARG A CA 1
ATOM 6722 C C . ARG A 1 866 ? 4.032 -1.624 16.083 1.00 94.00 866 ARG A C 1
ATOM 6724 O O . ARG A 1 866 ? 4.340 -2.706 15.588 1.00 94.00 866 ARG A O 1
ATOM 6731 N N . LEU A 1 867 ? 2.782 -1.192 16.151 1.00 94.00 867 LEU A N 1
ATOM 6732 C CA . LEU A 1 867 ? 1.654 -1.946 15.628 1.00 94.00 867 LEU A CA 1
ATOM 6733 C C . LEU A 1 867 ? 1.165 -1.256 14.352 1.00 94.00 867 LEU A C 1
ATOM 6735 O O . LEU A 1 867 ? 0.539 -0.201 14.398 1.00 94.00 867 LEU A O 1
ATOM 6739 N N . VAL A 1 868 ? 1.508 -1.843 13.206 1.00 87.62 868 VAL A N 1
ATOM 6740 C CA . VAL A 1 868 ? 1.205 -1.296 11.868 1.00 87.62 868 VAL A CA 1
ATOM 6741 C C . VAL A 1 868 ? 0.290 -2.193 11.046 1.00 87.62 868 VAL A C 1
ATOM 6743 O O . VAL A 1 868 ? -0.154 -1.782 9.980 1.00 87.62 868 VAL A O 1
ATOM 6746 N N . VAL A 1 869 ? -0.035 -3.374 11.570 1.00 83.50 869 VAL A N 1
ATOM 6747 C CA . VAL A 1 869 ? -0.938 -4.371 10.988 1.00 83.50 869 VAL A CA 1
ATOM 6748 C C . VAL A 1 869 ? -2.181 -4.510 11.858 1.00 83.50 869 VAL A C 1
ATOM 6750 O O . VAL A 1 869 ? -2.095 -4.478 13.083 1.00 83.50 869 VAL A O 1
ATOM 6753 N N . SER A 1 870 ? -3.354 -4.619 11.245 1.00 82.19 870 SER A N 1
ATOM 6754 C CA . SER A 1 870 ? -4.621 -4.588 11.972 1.00 82.19 870 SER A CA 1
ATOM 6755 C C . SER A 1 870 ? -4.764 -5.812 12.887 1.00 82.19 870 SER A C 1
ATOM 6757 O O . SER A 1 870 ? -4.456 -6.935 12.478 1.00 82.19 870 SER A O 1
ATOM 6759 N N . PRO A 1 871 ? -5.250 -5.624 14.123 1.00 89.56 871 PRO A N 1
ATOM 6760 C CA . PRO A 1 871 ? -5.546 -6.731 15.022 1.00 89.56 871 PRO A CA 1
ATOM 6761 C C . PRO A 1 871 ? -6.800 -7.502 14.571 1.00 89.56 871 PRO A C 1
ATOM 6763 O O . PRO A 1 871 ? -7.592 -7.018 13.758 1.00 89.56 871 PRO A O 1
ATOM 6766 N N . PHE A 1 872 ? -7.055 -8.664 15.178 1.00 86.94 872 PHE A N 1
ATOM 6767 C CA . PHE A 1 872 ? -8.329 -9.388 15.065 1.00 86.94 872 PHE A CA 1
ATOM 6768 C C . PHE A 1 872 ? -8.740 -10.012 16.405 1.00 86.94 872 PHE A C 1
ATOM 6770 O O . PHE A 1 872 ? -7.913 -10.236 17.282 1.00 86.94 872 PHE A O 1
ATOM 6777 N N . VAL A 1 873 ? -10.029 -10.306 16.586 1.00 86.81 873 VAL A N 1
ATOM 6778 C CA . VAL A 1 873 ? -10.563 -10.877 17.835 1.00 86.81 873 VAL A CA 1
ATOM 6779 C C . VAL A 1 873 ? -11.112 -12.276 17.595 1.00 86.81 873 VAL A C 1
ATOM 6781 O O . VAL A 1 873 ? -11.823 -12.520 16.621 1.00 86.81 873 VAL A O 1
ATOM 6784 N N . ARG A 1 874 ? -10.821 -13.199 18.518 1.00 81.38 874 ARG A N 1
ATOM 6785 C CA . ARG A 1 874 ? -11.487 -14.504 18.616 1.00 81.38 874 ARG A CA 1
ATOM 6786 C C . ARG A 1 874 ? -12.031 -14.677 20.031 1.00 81.38 874 ARG A C 1
ATOM 6788 O O . ARG A 1 874 ? -11.270 -14.789 20.991 1.00 81.38 874 ARG A O 1
ATOM 6795 N N . ARG A 1 875 ? -13.362 -14.748 20.154 1.00 79.00 875 ARG A N 1
ATOM 6796 C CA . ARG A 1 875 ? -14.077 -14.754 21.445 1.00 79.00 875 ARG A CA 1
ATOM 6797 C C . ARG A 1 875 ? -13.702 -13.519 22.278 1.00 79.00 875 ARG A C 1
ATOM 6799 O O . ARG A 1 875 ? -13.972 -12.410 21.841 1.00 79.00 875 ARG A O 1
ATOM 6806 N N . HIS A 1 876 ? -13.075 -13.714 23.436 1.00 83.69 876 HIS A N 1
ATOM 6807 C CA . HIS A 1 876 ? -12.654 -12.641 24.339 1.00 83.69 876 HIS A CA 1
ATOM 6808 C C . HIS A 1 876 ? -11.179 -12.262 24.172 1.00 83.69 876 HIS A C 1
ATOM 6810 O O . HIS A 1 876 ? -10.729 -11.330 24.820 1.00 83.69 876 HIS A O 1
ATOM 6816 N N . VAL A 1 877 ? -10.427 -12.936 23.293 1.00 89.69 877 VAL A N 1
ATOM 6817 C CA . VAL A 1 877 ? -8.996 -12.676 23.092 1.00 89.69 877 VAL A CA 1
ATOM 6818 C C . VAL A 1 877 ? -8.793 -11.850 21.827 1.00 89.69 877 VAL A C 1
ATOM 6820 O O . VAL A 1 877 ? -9.279 -12.216 20.752 1.00 89.69 877 VAL A O 1
ATOM 6823 N N . VAL A 1 878 ? -8.060 -10.748 21.951 1.00 92.38 878 VAL A N 1
ATOM 6824 C CA . VAL A 1 878 ? -7.579 -9.957 20.819 1.00 92.38 878 VAL A CA 1
ATOM 6825 C C . VAL A 1 878 ? -6.159 -10.381 20.471 1.00 92.38 878 VAL A C 1
ATOM 6827 O O . VAL A 1 878 ? -5.279 -10.399 21.329 1.00 92.38 878 VAL A O 1
ATOM 6830 N N . PHE A 1 879 ? -5.962 -10.732 19.206 1.00 92.56 879 PHE A N 1
ATOM 6831 C CA . PHE A 1 879 ? -4.686 -11.089 18.611 1.00 92.56 879 PHE A CA 1
ATOM 6832 C C . PHE A 1 879 ? -4.166 -9.915 17.792 1.00 92.56 879 PHE A C 1
ATOM 6834 O O . PHE A 1 879 ? -4.912 -9.297 17.027 1.00 92.56 879 PHE A O 1
ATOM 6841 N N . PHE A 1 880 ? -2.888 -9.601 17.947 1.00 93.81 880 PHE A N 1
ATOM 6842 C CA . PHE A 1 880 ? -2.260 -8.498 17.238 1.00 93.81 880 PHE A CA 1
ATOM 6843 C C . PHE A 1 880 ? -0.777 -8.761 17.035 1.00 93.81 880 PHE A C 1
ATOM 6845 O O . PHE A 1 880 ? -0.113 -9.298 17.916 1.00 93.81 880 PHE A O 1
ATOM 6852 N N . ASN A 1 881 ? -0.256 -8.366 15.879 1.00 92.88 881 ASN A N 1
ATOM 6853 C CA . ASN A 1 881 ? 1.154 -8.542 15.564 1.00 92.88 881 ASN A CA 1
ATOM 6854 C C . ASN A 1 881 ? 1.866 -7.194 15.676 1.00 92.88 881 ASN A C 1
ATOM 6856 O O . ASN A 1 881 ? 1.378 -6.179 15.174 1.00 92.88 881 ASN A O 1
ATOM 6860 N N . THR A 1 882 ? 3.017 -7.179 16.335 1.00 95.00 882 THR A N 1
ATOM 6861 C CA . THR A 1 882 ? 3.887 -6.006 16.415 1.00 95.00 882 THR A CA 1
ATOM 6862 C C . THR A 1 882 ? 5.121 -6.227 15.557 1.00 95.00 882 THR A C 1
ATOM 6864 O O . THR A 1 882 ? 5.609 -7.345 15.413 1.00 95.00 882 THR A O 1
ATOM 6867 N N . SER A 1 883 ? 5.618 -5.152 14.962 1.00 91.19 883 SER A N 1
ATOM 6868 C CA . SER A 1 883 ? 6.798 -5.150 14.107 1.00 91.19 883 SER A CA 1
ATOM 6869 C C . SER A 1 883 ? 7.918 -4.380 14.794 1.00 91.19 883 SER A C 1
ATOM 6871 O O . SER A 1 883 ? 7.687 -3.307 15.353 1.00 91.19 883 SER A O 1
ATOM 6873 N N . ILE A 1 884 ? 9.138 -4.897 14.707 1.00 91.38 884 ILE A N 1
ATOM 6874 C CA . ILE A 1 884 ? 10.369 -4.274 15.192 1.00 91.38 884 ILE A CA 1
ATOM 6875 C C . ILE A 1 884 ? 11.290 -4.122 13.976 1.00 91.38 884 ILE A C 1
ATOM 6877 O O . ILE A 1 884 ? 12.029 -5.052 13.643 1.00 91.38 884 ILE A O 1
ATOM 6881 N N . PRO A 1 885 ? 11.219 -2.982 13.262 1.00 83.62 885 PRO A N 1
ATOM 6882 C CA . PRO A 1 885 ? 12.074 -2.726 12.110 1.00 83.62 885 PRO A CA 1
ATOM 6883 C C . PRO A 1 885 ? 13.550 -2.768 12.486 1.00 83.62 885 PRO A C 1
ATOM 6885 O O . PRO A 1 885 ? 13.964 -2.115 13.453 1.00 83.62 885 PRO A O 1
ATOM 6888 N N . ASP A 1 886 ? 14.355 -3.470 11.689 1.00 74.94 886 ASP A N 1
ATOM 6889 C CA . ASP A 1 886 ? 15.801 -3.379 11.823 1.00 74.94 886 ASP A CA 1
ATOM 6890 C C . ASP A 1 886 ? 16.290 -1.996 11.341 1.00 74.94 886 ASP A C 1
ATOM 6892 O O . ASP A 1 886 ? 15.688 -1.338 10.488 1.00 74.94 886 ASP A O 1
ATOM 6896 N N . ASN A 1 887 ? 17.375 -1.527 11.944 1.00 69.25 887 ASN A N 1
ATOM 6897 C CA . ASN A 1 887 ? 18.092 -0.308 11.578 1.00 69.25 887 ASN A CA 1
ATOM 6898 C C . ASN A 1 887 ? 19.509 -0.633 11.100 1.00 69.25 887 ASN A C 1
ATOM 6900 O O . ASN A 1 887 ? 20.292 0.285 10.876 1.00 69.25 887 ASN A O 1
ATOM 6904 N N . ILE A 1 888 ? 19.855 -1.919 10.976 1.00 63.47 888 ILE A N 1
ATOM 6905 C CA . ILE A 1 888 ? 21.102 -2.361 10.374 1.00 63.47 888 ILE A CA 1
ATOM 6906 C C . ILE A 1 888 ? 20.977 -2.167 8.860 1.00 63.47 888 ILE A C 1
ATOM 6908 O O . ILE A 1 888 ? 20.169 -2.841 8.212 1.00 63.47 888 ILE A O 1
ATOM 6912 N N . PRO A 1 889 ? 21.772 -1.285 8.242 1.00 56.00 889 PRO A N 1
ATOM 6913 C CA . PRO A 1 889 ? 21.719 -1.124 6.797 1.00 56.00 889 PRO A CA 1
ATOM 6914 C C . PRO A 1 889 ? 22.177 -2.429 6.145 1.00 56.00 889 PRO A C 1
ATOM 6916 O O . PRO A 1 889 ? 23.026 -3.127 6.700 1.00 56.00 889 PRO A O 1
ATOM 6919 N N . CYS A 1 890 ? 21.592 -2.776 4.997 1.00 54.03 890 CYS A N 1
ATOM 6920 C CA . CYS A 1 890 ? 21.695 -4.091 4.344 1.00 54.03 890 CYS A CA 1
ATOM 6921 C C . CYS A 1 890 ? 20.904 -5.243 4.976 1.00 54.03 890 CYS A C 1
ATOM 6923 O O . CYS A 1 890 ? 20.698 -6.242 4.292 1.00 54.03 890 CYS A O 1
ATOM 6925 N N . SER A 1 891 ? 20.427 -5.135 6.220 1.00 56.44 891 SER A N 1
ATOM 6926 C CA . SER A 1 891 ? 19.412 -6.077 6.701 1.00 56.44 891 SER A CA 1
ATOM 6927 C C . SER A 1 891 ? 18.085 -5.747 6.006 1.00 56.44 891 SER A C 1
ATOM 6929 O O . SER A 1 891 ? 17.661 -4.592 5.960 1.00 56.44 891 SER A O 1
ATOM 6931 N N . GLY A 1 892 ? 17.484 -6.742 5.358 1.00 52.56 892 GLY A N 1
ATOM 6932 C CA . GLY A 1 892 ? 16.167 -6.630 4.738 1.00 52.56 892 GLY A CA 1
ATOM 6933 C C . GLY A 1 892 ? 15.133 -7.254 5.660 1.00 52.56 892 GLY A C 1
ATOM 6934 O O . GLY A 1 892 ? 14.783 -8.412 5.458 1.00 52.56 892 GLY A O 1
ATOM 6935 N N . GLY A 1 893 ? 14.685 -6.541 6.696 1.00 67.81 893 GLY A N 1
ATOM 6936 C CA . GLY A 1 893 ? 13.674 -7.080 7.608 1.00 67.81 893 GLY A CA 1
ATOM 6937 C C . GLY A 1 893 ? 13.656 -6.475 9.009 1.00 67.81 893 GLY A C 1
ATOM 6938 O O . GLY A 1 893 ? 13.721 -5.261 9.200 1.00 67.81 893 GLY A O 1
ATOM 6939 N N . GLY A 1 894 ? 13.476 -7.356 9.985 1.00 77.94 894 GLY A N 1
ATOM 6940 C CA . GLY A 1 894 ? 13.332 -7.069 11.405 1.00 77.94 894 GLY A CA 1
ATOM 6941 C C . GLY A 1 894 ? 12.754 -8.290 12.107 1.00 77.94 894 GLY A C 1
ATOM 6942 O O . GLY A 1 894 ? 12.789 -9.390 11.559 1.00 77.94 894 GLY A O 1
ATOM 6943 N N . SER A 1 895 ? 12.208 -8.102 13.296 1.00 86.88 895 SER A N 1
ATOM 6944 C CA . SER A 1 895 ? 11.471 -9.145 14.010 1.00 86.88 895 SER A CA 1
ATOM 6945 C C . SER A 1 895 ? 10.112 -8.615 14.444 1.00 86.88 895 SER A C 1
ATOM 6947 O O . SER A 1 895 ? 9.696 -7.517 14.059 1.00 86.88 895 SER A O 1
ATOM 6949 N N . GLY A 1 896 ? 9.384 -9.386 15.235 1.00 92.62 896 GLY A N 1
ATOM 6950 C CA . GLY A 1 896 ? 8.140 -8.926 15.814 1.00 92.62 896 GLY A CA 1
ATOM 6951 C C . GLY A 1 896 ? 7.650 -9.823 16.928 1.00 92.62 896 GLY A C 1
ATOM 6952 O O . GLY A 1 896 ? 8.339 -10.742 17.369 1.00 92.62 896 GLY A O 1
ATOM 6953 N N . TRP A 1 897 ? 6.425 -9.562 17.360 1.00 95.06 897 TRP A N 1
ATOM 6954 C CA . TRP A 1 897 ? 5.724 -10.416 18.306 1.00 95.06 897 TRP A CA 1
ATOM 6955 C C . TRP A 1 897 ? 4.315 -10.692 17.810 1.00 95.06 897 TRP A C 1
ATOM 6957 O O . TRP A 1 897 ? 3.613 -9.781 17.376 1.00 95.06 897 TRP A O 1
ATOM 6967 N N . GLN A 1 898 ? 3.886 -11.944 17.919 1.00 94.31 898 GLN A N 1
ATOM 6968 C CA . GLN A 1 898 ? 2.474 -12.299 17.853 1.00 94.31 898 GLN A CA 1
ATOM 6969 C C . GLN A 1 898 ? 1.928 -12.222 19.275 1.00 94.31 898 GLN A C 1
ATOM 6971 O O . GLN A 1 898 ? 2.346 -12.984 20.147 1.00 94.31 898 GLN A O 1
ATOM 6976 N N . MET A 1 899 ? 1.029 -11.280 19.527 1.00 95.25 899 MET A N 1
ATOM 6977 C CA . MET A 1 899 ? 0.487 -10.992 20.850 1.00 95.25 899 MET A CA 1
ATOM 6978 C C . MET A 1 899 ? -0.972 -11.444 20.949 1.00 95.25 899 MET A C 1
ATOM 6980 O O . MET A 1 899 ? -1.713 -11.417 19.966 1.00 95.25 899 MET A O 1
ATOM 6984 N N . ALA A 1 900 ? -1.390 -11.836 22.148 1.00 94.75 900 ALA A N 1
ATOM 6985 C CA . ALA A 1 900 ? -2.751 -12.223 22.481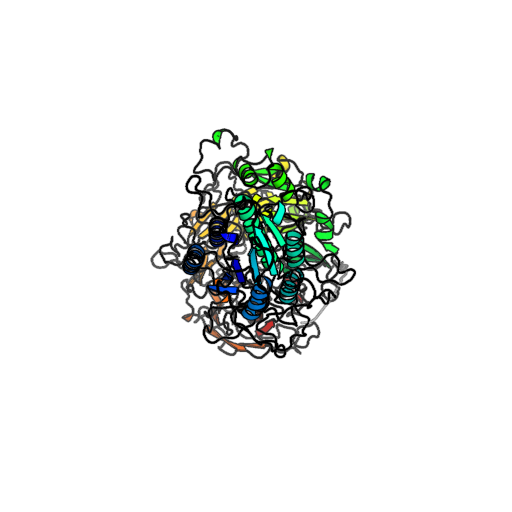 1.00 94.75 900 ALA A CA 1
ATOM 6986 C C . ALA A 1 900 ? -3.084 -11.790 23.916 1.00 94.75 900 ALA A C 1
ATOM 6988 O O . ALA A 1 900 ? -2.434 -12.230 24.860 1.00 94.75 900 ALA A O 1
ATOM 6989 N N . VAL A 1 901 ? -4.103 -10.951 24.099 1.00 95.00 901 VAL A N 1
ATOM 6990 C CA . VAL A 1 901 ? -4.565 -10.503 25.430 1.00 95.00 901 VAL A CA 1
ATOM 6991 C C . VAL A 1 901 ? -6.085 -10.579 25.524 1.00 95.00 901 VAL A C 1
ATOM 6993 O O . VAL A 1 901 ? -6.772 -10.576 24.502 1.00 95.00 901 VAL A O 1
ATOM 6996 N N . GLU A 1 902 ? -6.638 -10.638 26.734 1.00 92.94 902 GLU A N 1
ATOM 6997 C CA . GLU A 1 902 ? -8.088 -10.485 26.923 1.00 92.94 902 GLU A CA 1
ATOM 6998 C C . GLU A 1 902 ? -8.515 -9.082 26.456 1.00 92.94 902 GLU A C 1
ATOM 7000 O O . GLU A 1 902 ? -7.952 -8.080 26.883 1.00 92.94 902 GLU A O 1
ATOM 7005 N N . ALA A 1 903 ? -9.502 -8.983 25.572 1.00 92.25 903 ALA A N 1
ATOM 7006 C CA . ALA A 1 903 ? -9.828 -7.747 24.865 1.00 92.25 903 ALA A CA 1
ATOM 7007 C C . ALA A 1 903 ? -10.404 -6.654 25.782 1.00 92.25 903 ALA A C 1
ATOM 7009 O O . ALA A 1 903 ? -10.157 -5.469 25.564 1.00 92.25 903 ALA A O 1
ATOM 7010 N N . LEU A 1 904 ? -11.148 -7.035 26.825 1.00 92.12 904 LEU A N 1
ATOM 7011 C CA . LEU A 1 904 ? -11.720 -6.077 27.777 1.00 92.12 904 LEU A CA 1
ATOM 7012 C C . LEU A 1 904 ? -10.748 -5.701 28.899 1.00 92.12 904 LEU A C 1
ATOM 7014 O O . LEU A 1 904 ? -10.810 -4.594 29.419 1.00 92.12 904 LEU A O 1
ATOM 7018 N N . ASP A 1 905 ? -9.810 -6.582 29.240 1.00 91.50 905 ASP A N 1
ATOM 7019 C CA . ASP A 1 905 ? -8.918 -6.347 30.371 1.00 91.50 905 ASP A CA 1
ATOM 7020 C C . ASP A 1 905 ? -7.494 -5.953 29.954 1.00 91.50 905 ASP A C 1
ATOM 7022 O O . ASP A 1 905 ? -6.817 -5.262 30.705 1.00 91.50 905 ASP A O 1
ATOM 7026 N N . GLY A 1 906 ? -7.003 -6.376 28.791 1.00 93.44 906 GLY A N 1
ATOM 7027 C CA . GLY A 1 906 ? -5.602 -6.224 28.386 1.00 93.44 906 GLY A CA 1
ATOM 7028 C C . GLY A 1 906 ? -4.629 -7.082 29.204 1.00 93.44 906 GLY A C 1
ATOM 7029 O O . GLY A 1 906 ? -3.440 -6.776 29.256 1.00 93.44 906 GLY A O 1
ATOM 7030 N N . LEU A 1 907 ? -5.136 -8.112 29.892 1.00 94.44 907 LEU A N 1
ATOM 7031 C CA . LEU A 1 907 ? -4.374 -9.065 30.707 1.00 94.44 907 LEU A CA 1
ATOM 7032 C C . LEU A 1 907 ? -4.022 -10.332 29.915 1.00 94.44 907 LEU A C 1
ATOM 7034 O O . LEU A 1 907 ? -4.545 -10.556 28.820 1.00 94.44 907 LEU A O 1
ATOM 7038 N N . ASP A 1 908 ? -3.162 -11.173 30.501 1.00 92.56 908 ASP A N 1
ATOM 7039 C CA . ASP A 1 908 ? -2.883 -12.514 29.983 1.00 92.56 908 ASP A CA 1
ATOM 7040 C C . ASP A 1 908 ? -4.197 -13.280 29.721 1.00 92.56 908 ASP A C 1
ATOM 7042 O O . ASP A 1 908 ? -5.120 -13.218 30.545 1.00 92.56 908 ASP A O 1
ATOM 7046 N N . PRO A 1 909 ? -4.287 -14.031 28.608 1.00 89.75 909 PRO A N 1
ATOM 7047 C CA . PRO A 1 909 ? -5.423 -14.895 28.330 1.00 89.75 909 PRO A CA 1
ATOM 7048 C C . PRO A 1 909 ? -5.728 -15.849 29.491 1.00 89.75 909 PRO A C 1
ATOM 7050 O O . PRO A 1 909 ? -4.840 -16.459 30.080 1.00 89.75 909 PRO A O 1
ATOM 7053 N N . THR A 1 910 ? -7.010 -16.049 29.788 1.00 87.12 910 THR A N 1
ATOM 7054 C CA . THR A 1 910 ? -7.471 -16.979 30.841 1.00 87.12 910 THR A CA 1
ATOM 7055 C C . THR A 1 910 ? -7.164 -18.456 30.559 1.00 87.12 910 THR A C 1
ATOM 7057 O O . THR A 1 910 ? -7.216 -19.290 31.463 1.00 87.12 910 THR A O 1
ATOM 7060 N N . ALA A 1 911 ? -6.865 -18.786 29.305 1.00 86.81 911 ALA A N 1
ATOM 7061 C CA . ALA A 1 911 ? -6.397 -20.083 28.829 1.00 86.81 911 ALA A CA 1
ATOM 7062 C C . ALA A 1 911 ? -5.427 -19.851 27.667 1.00 86.81 911 ALA A C 1
ATOM 7064 O O . ALA A 1 911 ? -5.460 -18.768 27.077 1.00 86.81 911 ALA A O 1
ATOM 7065 N N . SER A 1 912 ? -4.616 -20.854 27.312 1.00 88.19 912 SER A N 1
ATOM 7066 C CA . SER A 1 912 ? -3.604 -20.679 26.268 1.00 88.19 912 SER A CA 1
ATOM 7067 C C . SER A 1 912 ? -4.203 -20.145 24.961 1.00 88.19 912 SER A C 1
ATOM 7069 O O . SER A 1 912 ? -5.291 -20.545 24.529 1.00 88.19 912 SER A O 1
ATOM 7071 N N . ALA A 1 913 ? -3.493 -19.189 24.366 1.00 88.06 913 ALA A N 1
ATOM 7072 C CA . ALA A 1 913 ? -3.825 -18.600 23.076 1.00 88.06 913 ALA A CA 1
ATOM 7073 C C . ALA A 1 913 ? -3.044 -19.242 21.918 1.00 88.06 913 ALA A C 1
ATOM 7075 O O . ALA A 1 913 ? -3.507 -19.172 20.777 1.00 88.06 913 ALA A O 1
ATOM 7076 N N . PHE A 1 914 ? -1.914 -19.875 22.234 1.00 88.81 914 PHE A N 1
ATOM 7077 C CA . PHE A 1 914 ? -0.912 -20.375 21.301 1.00 88.81 914 PHE A CA 1
ATOM 7078 C C . PHE A 1 914 ? -0.560 -21.827 21.630 1.00 88.81 914 PHE A C 1
ATOM 7080 O O . PHE A 1 914 ? -0.543 -22.203 22.805 1.00 88.81 914 PHE A O 1
ATOM 7087 N N . ASP A 1 915 ? -0.219 -22.604 20.607 1.00 87.38 915 ASP A N 1
ATOM 7088 C CA . ASP A 1 915 ? 0.381 -23.925 20.785 1.00 87.38 915 ASP A CA 1
ATOM 7089 C C . ASP A 1 915 ? 1.842 -23.751 21.223 1.00 87.38 915 ASP A C 1
ATOM 7091 O O . ASP A 1 915 ? 2.690 -23.181 20.532 1.00 87.38 915 ASP A O 1
ATOM 7095 N N . SER A 1 916 ? 2.113 -24.167 22.451 1.00 86.31 916 SER A N 1
ATOM 7096 C CA . SER A 1 916 ? 3.385 -23.981 23.137 1.00 86.31 916 SER A CA 1
ATOM 7097 C C . SER A 1 916 ? 4.203 -25.264 23.248 1.00 86.31 916 SER A C 1
ATOM 7099 O O . SER A 1 916 ? 5.387 -25.187 23.595 1.00 86.31 916 SER A O 1
ATOM 7101 N N . ASN A 1 917 ? 3.580 -26.418 22.993 1.00 86.81 917 ASN A N 1
ATOM 7102 C CA . ASN A 1 917 ? 4.202 -27.737 23.055 1.00 86.81 917 ASN A CA 1
ATOM 7103 C C . ASN A 1 917 ? 4.485 -28.320 21.648 1.00 86.81 917 ASN A C 1
ATOM 7105 O O . ASN A 1 917 ? 5.267 -29.268 21.539 1.00 86.81 917 ASN A O 1
ATOM 7109 N N . GLY A 1 918 ? 3.934 -27.709 20.593 1.00 85.06 918 GLY A N 1
ATOM 7110 C CA . GLY A 1 918 ? 4.128 -28.045 19.186 1.00 85.06 918 GLY A CA 1
ATOM 7111 C C . GLY A 1 918 ? 3.352 -29.278 18.721 1.00 85.06 918 GLY A C 1
ATOM 7112 O O . GLY A 1 918 ? 3.810 -29.953 17.796 1.00 85.06 918 GLY A O 1
ATOM 7113 N N . ASP A 1 919 ? 2.244 -29.630 19.377 1.00 84.50 919 ASP A N 1
ATOM 7114 C CA . ASP A 1 919 ? 1.429 -30.798 19.020 1.00 84.50 919 ASP A CA 1
ATOM 7115 C C . ASP A 1 919 ? 0.328 -30.508 17.977 1.00 84.50 919 ASP A C 1
ATOM 7117 O O . ASP A 1 919 ? -0.350 -31.435 17.514 1.00 84.50 919 ASP A O 1
ATOM 7121 N N . GLY A 1 920 ? 0.200 -29.247 17.549 1.00 83.56 920 GLY A N 1
ATOM 7122 C CA . GLY A 1 920 ? -0.774 -28.781 16.567 1.00 83.56 920 GLY A CA 1
ATOM 7123 C C . GLY A 1 920 ? -2.153 -28.477 17.158 1.00 83.56 920 GLY A C 1
ATOM 7124 O O . GLY A 1 920 ? -3.112 -28.276 16.403 1.00 83.56 920 GLY A O 1
ATOM 7125 N N . VAL A 1 921 ? -2.294 -28.457 18.484 1.00 83.81 921 VAL A N 1
ATOM 7126 C CA . VAL A 1 921 ? -3.539 -28.173 19.202 1.00 83.81 921 VAL A CA 1
ATOM 7127 C C . VAL A 1 921 ? -3.269 -27.146 20.302 1.00 83.81 921 VAL A C 1
ATOM 7129 O O . VAL A 1 921 ? -2.203 -27.102 20.887 1.00 83.81 921 VAL A O 1
ATOM 7132 N N . VAL A 1 922 ? -4.259 -26.289 20.583 1.00 86.19 922 VAL A N 1
ATOM 7133 C CA . VAL A 1 922 ? -4.214 -25.392 21.748 1.00 86.19 922 VAL A CA 1
ATOM 7134 C C . VAL A 1 922 ? -5.143 -25.919 22.831 1.00 86.19 922 VAL A C 1
ATOM 7136 O O . VAL A 1 922 ? -6.372 -25.872 22.666 1.00 86.19 922 VAL A O 1
ATOM 7139 N N . ASP A 1 923 ? -4.579 -26.395 23.938 1.00 86.75 923 ASP A N 1
ATOM 7140 C CA . ASP A 1 923 ? -5.324 -26.969 25.056 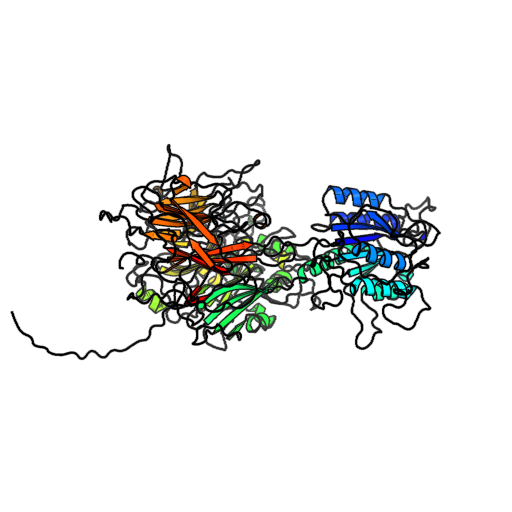1.00 86.75 923 ASP A CA 1
ATOM 7141 C C . ASP A 1 923 ? -4.770 -26.605 26.456 1.00 86.75 923 ASP A C 1
ATOM 7143 O O . ASP A 1 923 ? -4.227 -25.522 26.674 1.00 86.75 923 ASP A O 1
ATOM 7147 N N . SER A 1 924 ? -5.073 -27.423 27.472 1.00 86.88 924 SER A N 1
ATOM 7148 C CA . SER A 1 924 ? -4.665 -27.181 28.864 1.00 86.88 924 SER A CA 1
ATOM 7149 C C . SER A 1 924 ? -3.239 -27.624 29.194 1.00 86.88 924 SER A C 1
ATOM 7151 O O . SER A 1 924 ? -2.762 -27.321 30.288 1.00 86.88 924 SER A O 1
ATOM 7153 N N . GLU A 1 925 ? -2.596 -28.386 28.310 1.00 90.00 925 GLU A N 1
ATOM 7154 C CA . GLU A 1 925 ? -1.185 -28.760 28.419 1.00 90.00 925 GLU A CA 1
ATOM 7155 C C . GLU A 1 925 ? -0.265 -27.614 27.966 1.00 90.00 925 GLU A C 1
ATOM 7157 O O . GLU A 1 925 ? 0.923 -27.608 28.300 1.00 90.00 925 GLU A O 1
ATOM 7162 N N . ASP A 1 926 ? -0.828 -26.600 27.303 1.00 91.19 926 ASP A N 1
ATOM 7163 C CA . ASP A 1 926 ? -0.114 -25.406 26.879 1.00 91.19 926 ASP A CA 1
ATOM 7164 C C . ASP A 1 926 ? 0.151 -24.383 27.984 1.00 91.19 926 ASP A C 1
ATOM 7166 O O . ASP A 1 926 ? -0.663 -24.113 28.874 1.00 91.19 926 ASP A O 1
ATOM 7170 N N . ALA A 1 927 ? 1.303 -23.725 27.870 1.00 89.31 927 ALA A N 1
ATOM 7171 C CA . ALA A 1 927 ? 1.678 -22.602 28.707 1.00 89.31 927 ALA A CA 1
ATOM 7172 C C . ALA A 1 927 ? 0.872 -21.342 28.352 1.00 89.31 927 ALA A C 1
ATOM 7174 O O . ALA A 1 927 ? 0.754 -20.965 27.190 1.00 89.31 927 ALA A O 1
ATOM 7175 N N . ILE A 1 928 ? 0.404 -20.628 29.378 1.00 91.44 928 ILE A N 1
ATOM 7176 C CA . ILE A 1 928 ? -0.291 -19.347 29.219 1.00 91.44 928 ILE A CA 1
ATOM 7177 C C . ILE A 1 928 ? 0.730 -18.210 29.132 1.00 91.44 928 ILE A C 1
ATOM 7179 O O . ILE A 1 928 ? 1.511 -17.979 30.059 1.00 91.44 928 ILE A O 1
ATOM 7183 N N . TYR A 1 929 ? 0.696 -17.480 28.023 1.00 91.75 929 TYR A N 1
ATOM 7184 C CA . TYR A 1 929 ? 1.466 -16.261 27.802 1.00 91.75 929 TYR A CA 1
ATOM 7185 C C . TYR A 1 929 ? 0.730 -15.341 26.819 1.00 91.75 929 TYR A C 1
ATOM 7187 O O . TYR A 1 929 ? -0.132 -15.784 26.060 1.00 91.75 929 TYR A O 1
ATOM 7195 N N . ALA A 1 930 ? 1.061 -14.053 26.859 1.00 93.94 930 ALA A N 1
ATOM 7196 C CA . ALA A 1 930 ? 0.450 -13.001 26.052 1.00 93.94 930 ALA A CA 1
ATOM 7197 C C . ALA A 1 930 ? 1.208 -12.672 24.763 1.00 93.94 930 ALA A C 1
ATOM 7199 O O . ALA A 1 930 ? 0.719 -11.881 23.962 1.00 93.94 930 ALA A O 1
ATOM 7200 N N . GLY A 1 931 ? 2.391 -13.240 24.534 1.00 94.50 931 GLY A N 1
ATOM 7201 C CA . GLY A 1 931 ? 3.049 -13.093 23.240 1.00 94.50 931 GLY A CA 1
ATOM 7202 C C . GLY A 1 931 ? 4.135 -14.115 22.957 1.00 94.50 931 GLY A C 1
ATOM 7203 O O . GLY A 1 931 ? 4.813 -14.566 23.880 1.00 94.50 931 GLY A O 1
ATOM 7204 N N . LYS A 1 932 ? 4.289 -14.441 21.674 1.00 93.38 932 LYS A N 1
ATOM 7205 C CA . LYS A 1 932 ? 5.308 -15.318 21.087 1.00 93.38 932 LYS A CA 1
ATOM 7206 C C . LYS A 1 932 ? 6.218 -14.485 20.190 1.00 93.38 932 LYS A C 1
ATOM 7208 O O . LYS A 1 932 ? 5.725 -13.655 19.422 1.00 93.38 932 LYS A O 1
ATOM 7213 N N . HIS A 1 933 ? 7.528 -14.676 20.305 1.00 93.25 933 HIS A N 1
ATOM 7214 C CA . HIS A 1 933 ? 8.479 -13.987 19.435 1.00 93.25 933 HIS A CA 1
ATOM 7215 C C . HIS A 1 933 ? 8.324 -14.471 17.988 1.00 93.25 933 HIS A C 1
ATOM 7217 O O . HIS A 1 933 ? 8.174 -15.666 17.745 1.00 93.25 933 HIS A O 1
ATOM 7223 N N . PHE A 1 934 ? 8.371 -13.539 17.039 1.00 89.38 934 PHE A N 1
ATOM 7224 C CA . PHE A 1 934 ? 8.304 -13.804 15.608 1.00 89.38 934 PHE A CA 1
ATOM 7225 C C . PHE A 1 934 ? 9.650 -13.436 14.975 1.00 89.38 934 PHE A C 1
ATOM 7227 O O . PHE A 1 934 ? 10.002 -12.260 14.872 1.00 89.38 934 PHE A O 1
ATOM 7234 N N . ASP A 1 935 ? 10.419 -14.447 14.578 1.00 82.81 935 ASP A N 1
ATOM 7235 C CA . ASP A 1 935 ? 11.783 -14.332 14.043 1.00 82.81 935 ASP A CA 1
ATOM 7236 C C . ASP A 1 935 ? 11.875 -14.556 12.521 1.00 82.81 935 ASP A C 1
ATOM 7238 O O . ASP A 1 935 ? 12.962 -14.528 11.947 1.00 82.81 935 ASP A O 1
ATOM 7242 N N . HIS A 1 936 ? 10.731 -14.684 11.847 1.00 74.88 936 HIS A N 1
ATOM 7243 C CA . HIS A 1 936 ? 10.599 -14.844 10.394 1.00 74.88 936 HIS A CA 1
ATOM 7244 C C . HIS A 1 936 ? 10.507 -13.500 9.643 1.00 74.88 936 HIS A C 1
ATOM 7246 O O . HIS A 1 936 ? 9.779 -13.352 8.661 1.00 74.88 936 HIS A O 1
ATOM 7252 N N . GLY A 1 937 ? 11.220 -12.474 10.109 1.00 77.06 937 GLY A N 1
ATOM 7253 C CA . GLY A 1 937 ? 11.109 -11.116 9.575 1.00 77.06 937 GLY A CA 1
ATOM 7254 C C . GLY A 1 937 ? 10.017 -10.285 10.260 1.00 77.06 937 GLY A C 1
ATOM 7255 O O . GLY A 1 937 ? 9.597 -10.569 11.379 1.00 77.06 937 GLY A O 1
ATOM 7256 N N . LEU A 1 938 ? 9.533 -9.242 9.584 1.00 81.62 938 LEU A N 1
ATOM 7257 C CA . LEU A 1 938 ? 8.411 -8.439 10.075 1.00 81.62 938 LEU A CA 1
ATOM 7258 C C . LEU A 1 938 ? 7.090 -9.203 9.874 1.00 81.62 938 LEU A C 1
ATOM 7260 O O . LEU A 1 938 ? 6.799 -9.583 8.735 1.00 81.62 938 LEU A O 1
ATOM 7264 N N . PRO A 1 939 ? 6.279 -9.416 10.926 1.00 81.69 939 PRO A N 1
ATOM 7265 C CA . PRO A 1 939 ? 5.012 -10.123 10.790 1.00 81.69 939 PRO A CA 1
ATOM 7266 C C . PRO A 1 939 ? 3.968 -9.267 10.065 1.00 81.69 939 PRO A C 1
ATOM 7268 O O . PRO A 1 939 ? 3.766 -8.094 10.386 1.00 81.69 939 PRO A O 1
ATOM 7271 N N . SER A 1 940 ? 3.274 -9.882 9.109 1.00 78.00 940 SER A N 1
ATOM 7272 C CA . SER A 1 940 ? 2.098 -9.327 8.427 1.00 78.00 940 SER A CA 1
ATOM 7273 C C . SER A 1 940 ? 0.802 -9.619 9.198 1.00 78.00 940 SER A C 1
ATOM 7275 O O . SER A 1 940 ? 0.821 -10.205 10.281 1.00 78.00 940 SER A O 1
ATOM 7277 N N . GLU A 1 941 ? -0.352 -9.217 8.657 1.00 76.06 941 GLU A N 1
ATOM 7278 C CA . GLU A 1 941 ? -1.659 -9.612 9.206 1.00 76.06 941 GLU A CA 1
ATOM 7279 C C . GLU A 1 941 ? -1.843 -11.142 9.147 1.00 76.06 941 GLU A C 1
ATOM 7281 O O . GLU A 1 941 ? -1.488 -11.791 8.162 1.00 76.06 941 GLU A O 1
ATOM 7286 N N . THR A 1 942 ? -2.393 -11.722 10.216 1.00 79.38 942 THR A N 1
ATOM 7287 C CA . THR A 1 942 ? -2.652 -13.166 10.318 1.00 79.38 942 THR A CA 1
ATOM 7288 C C . THR A 1 942 ? -3.977 -13.521 9.647 1.00 79.38 942 THR A C 1
ATOM 7290 O O . THR A 1 942 ? -5.022 -12.979 10.005 1.00 79.38 942 THR A O 1
ATOM 7293 N N . SER A 1 943 ? -3.960 -14.488 8.729 1.00 74.75 943 SER A N 1
ATOM 7294 C CA . SER A 1 943 ? -5.183 -15.126 8.216 1.00 74.75 943 SER A CA 1
ATOM 7295 C C . SER A 1 943 ? -5.528 -16.367 9.046 1.00 74.75 943 SER A C 1
ATOM 7297 O O . SER A 1 943 ? -4.640 -16.959 9.652 1.00 74.75 943 SER A O 1
ATOM 7299 N N . THR A 1 944 ? -6.806 -16.757 9.133 1.00 74.44 944 THR A N 1
ATOM 7300 C CA . THR A 1 944 ? -7.218 -17.916 9.949 1.00 74.44 944 THR A CA 1
ATOM 7301 C C . THR A 1 944 ? -8.126 -18.877 9.185 1.00 74.44 944 THR A C 1
ATOM 7303 O O . THR A 1 944 ? -9.049 -18.448 8.489 1.00 74.44 944 THR A O 1
ATOM 7306 N N . GLN A 1 945 ? -7.914 -20.181 9.382 1.00 71.88 945 GLN A N 1
ATOM 7307 C CA . GLN A 1 945 ? -8.779 -21.253 8.888 1.00 71.88 945 GLN A CA 1
ATOM 7308 C C . GLN A 1 945 ? -9.016 -22.284 9.988 1.00 71.88 945 GLN A C 1
ATOM 7310 O O . GLN A 1 945 ? -8.092 -22.922 10.489 1.00 71.88 945 GLN A O 1
ATOM 7315 N N . GLY A 1 946 ? -10.282 -22.475 10.365 1.00 74.00 946 GLY A N 1
ATOM 7316 C CA . GLY A 1 946 ? -10.616 -23.354 11.482 1.00 74.00 946 GLY A CA 1
ATOM 7317 C C . GLY A 1 946 ? -9.910 -22.882 12.753 1.00 74.00 946 GLY A C 1
ATOM 7318 O O . GLY A 1 946 ? -10.198 -21.792 13.242 1.00 74.00 946 GLY A O 1
ATOM 7319 N N . ASN A 1 947 ? -8.987 -23.688 13.273 1.00 78.50 947 ASN A N 1
ATOM 7320 C CA . ASN A 1 947 ? -8.178 -23.343 14.441 1.00 78.50 947 ASN A CA 1
ATOM 7321 C C . ASN A 1 947 ? -6.738 -22.945 14.094 1.00 78.50 947 ASN A C 1
ATOM 7323 O O . ASN A 1 947 ? -5.999 -22.644 15.014 1.00 78.50 947 ASN A O 1
ATOM 7327 N N . ASN A 1 948 ? -6.360 -22.867 12.820 1.00 79.56 948 ASN A N 1
ATOM 7328 C CA . ASN A 1 948 ? -5.007 -22.494 12.413 1.00 79.56 948 ASN A CA 1
ATOM 7329 C C . ASN A 1 948 ? -4.943 -21.013 12.026 1.00 79.56 948 ASN A C 1
ATOM 7331 O O . ASN A 1 948 ? -5.874 -20.486 11.408 1.00 79.56 948 ASN A O 1
ATOM 7335 N N . GLY A 1 949 ? -3.847 -20.357 12.390 1.00 81.12 949 GLY A N 1
ATOM 7336 C CA . GLY A 1 949 ? -3.449 -19.031 11.940 1.00 81.12 949 GLY A CA 1
ATOM 7337 C C . GLY A 1 949 ? -2.249 -19.120 11.001 1.00 81.12 949 GLY A C 1
ATOM 7338 O O . GLY A 1 949 ? -1.386 -19.966 11.179 1.00 81.12 949 GLY A O 1
ATOM 7339 N N . TYR A 1 950 ? -2.187 -18.240 10.009 1.00 81.06 950 TYR A N 1
ATOM 7340 C CA . TYR A 1 950 ? -1.086 -18.147 9.055 1.00 81.06 950 TYR A CA 1
ATOM 7341 C C . TYR A 1 950 ? -0.602 -16.704 9.038 1.00 81.06 950 TYR A C 1
ATOM 7343 O O . TYR A 1 950 ? -1.338 -15.808 8.610 1.00 81.06 950 TYR A O 1
ATOM 7351 N N . THR A 1 951 ? 0.616 -16.478 9.527 1.00 81.88 951 THR A N 1
ATOM 7352 C CA . THR A 1 951 ? 1.234 -15.149 9.614 1.00 81.88 951 THR A CA 1
ATOM 7353 C C . THR A 1 951 ? 2.419 -15.077 8.655 1.00 81.88 951 THR A C 1
ATOM 7355 O O . THR A 1 951 ? 3.476 -15.626 8.963 1.00 81.88 951 THR A O 1
ATOM 7358 N N . PRO A 1 952 ? 2.276 -14.415 7.494 1.00 76.50 952 PRO A N 1
ATOM 7359 C CA . PRO A 1 952 ? 3.398 -14.189 6.592 1.00 76.50 952 PRO A CA 1
ATOM 7360 C C . PRO A 1 952 ? 4.466 -13.305 7.241 1.00 76.50 952 PRO A C 1
ATOM 7362 O O . PRO A 1 952 ? 4.144 -12.325 7.920 1.00 76.50 952 PRO A O 1
ATOM 7365 N N . GLY A 1 953 ? 5.728 -13.638 6.993 1.00 73.50 953 GLY A N 1
ATOM 7366 C CA . GLY A 1 953 ? 6.886 -12.856 7.404 1.00 73.50 953 GLY A CA 1
ATOM 7367 C C . GLY A 1 953 ? 7.573 -12.169 6.225 1.00 73.50 953 GLY A C 1
ATOM 7368 O O . GLY A 1 953 ? 7.386 -12.539 5.064 1.00 73.50 953 GLY A O 1
ATOM 7369 N N . SER A 1 954 ? 8.408 -11.170 6.515 1.00 70.88 954 SER A N 1
ATOM 7370 C CA . SER A 1 954 ? 9.235 -10.512 5.496 1.00 70.88 954 SER A CA 1
ATOM 7371 C C . SER A 1 954 ? 10.457 -11.341 5.062 1.00 70.88 954 SER A C 1
ATOM 7373 O O . SER A 1 954 ? 11.325 -10.806 4.382 1.00 70.88 954 SER A O 1
ATOM 7375 N N . ASP A 1 955 ? 10.572 -12.610 5.464 1.00 64.31 955 ASP A N 1
ATOM 7376 C CA . ASP A 1 955 ? 11.673 -13.513 5.090 1.00 64.31 955 ASP A CA 1
ATOM 7377 C C . ASP A 1 955 ? 11.460 -14.237 3.744 1.00 64.31 955 ASP A C 1
ATOM 7379 O O . ASP A 1 955 ? 12.351 -14.940 3.265 1.00 64.31 955 ASP A O 1
ATOM 7383 N N . GLY A 1 956 ? 10.287 -14.064 3.123 1.00 61.66 956 GLY A N 1
ATOM 7384 C CA . GLY A 1 956 ? 9.954 -14.649 1.823 1.00 61.66 956 GLY A CA 1
ATOM 7385 C C . GLY A 1 956 ? 9.511 -16.116 1.869 1.00 61.66 956 GLY A C 1
ATOM 7386 O O . GLY A 1 956 ? 9.270 -16.703 0.810 1.00 61.66 956 GLY A O 1
ATOM 7387 N N . LYS A 1 957 ? 9.347 -16.718 3.054 1.00 69.62 957 LYS A N 1
ATOM 7388 C CA . LYS A 1 957 ? 8.867 -18.102 3.201 1.00 69.62 957 LYS A CA 1
ATOM 7389 C C . LYS A 1 957 ? 7.344 -18.181 3.260 1.00 69.62 957 LYS A C 1
ATOM 7391 O O . LYS A 1 957 ? 6.674 -17.228 3.666 1.00 69.62 957 LYS A O 1
ATOM 7396 N N . LEU A 1 958 ? 6.788 -19.308 2.806 1.00 70.12 958 LEU A N 1
ATOM 7397 C CA . LEU A 1 958 ? 5.367 -19.590 3.017 1.00 70.12 958 LEU A CA 1
ATOM 7398 C C . LEU A 1 958 ? 5.109 -19.698 4.531 1.00 70.12 958 LEU A C 1
ATOM 7400 O O . LEU A 1 958 ? 5.935 -20.276 5.237 1.00 70.12 958 LEU A O 1
ATOM 7404 N N . PRO A 1 959 ? 4.011 -19.120 5.044 1.00 76.50 959 PRO A N 1
ATOM 7405 C CA . PRO A 1 959 ? 3.692 -19.205 6.458 1.00 76.50 959 PRO A CA 1
ATOM 7406 C C . PRO A 1 959 ? 3.307 -20.635 6.834 1.00 76.50 959 PRO A C 1
ATOM 7408 O O . PRO A 1 959 ? 2.461 -21.253 6.184 1.00 76.50 959 PRO A O 1
ATOM 7411 N N . GLU A 1 960 ? 3.885 -21.120 7.926 1.00 80.56 960 GLU A N 1
ATOM 7412 C CA . GLU A 1 960 ? 3.468 -22.369 8.555 1.00 80.56 960 GLU A CA 1
ATOM 7413 C C . GLU A 1 960 ? 2.163 -22.162 9.345 1.00 80.56 960 GLU A C 1
ATOM 7415 O O . GLU A 1 960 ? 1.927 -21.063 9.866 1.00 80.56 960 GLU A O 1
ATOM 7420 N N . PRO A 1 961 ? 1.296 -23.188 9.442 1.00 81.50 961 PRO A N 1
ATOM 7421 C CA . PRO A 1 961 ? 0.115 -23.120 10.289 1.00 81.50 961 PRO A CA 1
ATOM 7422 C C . PRO A 1 961 ? 0.526 -23.034 11.764 1.00 81.50 961 PRO A C 1
ATOM 7424 O O . PRO A 1 961 ? 1.223 -23.907 12.275 1.00 81.50 961 PRO A O 1
ATOM 7427 N N . ASP A 1 962 ? 0.043 -22.011 12.462 1.00 83.81 962 ASP A N 1
ATOM 7428 C CA . ASP A 1 962 ? 0.159 -21.887 13.914 1.00 83.81 962 ASP A CA 1
ATOM 7429 C C . ASP A 1 962 ? -1.185 -22.240 14.553 1.00 83.81 962 ASP A C 1
ATOM 7431 O O . ASP A 1 962 ? -2.219 -21.641 14.229 1.00 83.81 962 ASP A O 1
ATOM 7435 N N . ALA A 1 963 ? -1.204 -23.235 15.435 1.00 83.19 963 ALA A N 1
ATOM 7436 C CA . ALA A 1 963 ? -2.430 -23.621 16.109 1.00 83.19 963 ALA A CA 1
ATOM 7437 C C . ALA A 1 963 ? -2.857 -22.507 17.075 1.00 83.19 963 ALA A C 1
ATOM 7439 O O . ALA A 1 963 ? -2.104 -22.003 17.908 1.00 83.19 963 ALA A O 1
ATOM 7440 N N . MET A 1 964 ? -4.114 -22.105 16.940 1.00 80.75 964 MET A N 1
ATOM 7441 C CA . MET A 1 964 ? -4.734 -21.034 17.699 1.00 80.75 964 MET A CA 1
ATOM 7442 C C . MET A 1 964 ? -5.914 -21.563 18.507 1.00 80.75 964 MET A C 1
ATOM 7444 O O . MET A 1 964 ? -6.601 -22.518 18.129 1.00 80.75 964 MET A O 1
ATOM 7448 N N . ARG A 1 965 ? -6.224 -20.857 19.598 1.00 78.00 965 ARG A N 1
ATOM 7449 C CA . ARG A 1 965 ? -7.347 -21.188 20.483 1.00 78.00 965 ARG A CA 1
ATOM 7450 C C . ARG A 1 965 ? -8.652 -21.458 19.717 1.00 78.00 965 ARG A C 1
ATOM 7452 O O . ARG A 1 965 ? -9.131 -20.628 18.940 1.00 78.00 965 ARG A O 1
ATOM 7459 N N . SER A 1 966 ? -9.253 -22.617 20.003 1.00 67.69 966 SER A N 1
ATOM 7460 C CA . SER A 1 966 ? -10.441 -23.125 19.307 1.00 67.69 966 SER A CA 1
ATOM 7461 C C . SER A 1 966 ? -11.692 -22.255 19.469 1.00 67.69 966 SER A C 1
ATOM 7463 O O . SER A 1 966 ? -12.005 -21.762 20.558 1.00 67.69 966 SER A O 1
ATOM 7465 N N . LEU A 1 967 ? -12.485 -22.176 18.394 1.00 61.50 967 LEU A N 1
ATOM 7466 C CA . LEU A 1 967 ? -13.833 -21.593 18.396 1.00 61.50 967 LEU A CA 1
ATOM 7467 C C . LEU A 1 967 ? -14.920 -22.551 18.916 1.00 61.50 967 LEU A C 1
ATOM 7469 O O . LEU A 1 967 ? -16.049 -22.109 19.123 1.00 61.50 967 LEU A O 1
ATOM 7473 N N . SER A 1 968 ? -14.626 -23.835 19.166 1.00 42.12 968 SER A N 1
ATOM 7474 C CA . SER A 1 968 ? -15.641 -24.862 19.461 1.00 42.12 968 SER A CA 1
ATOM 7475 C C . SER A 1 968 ? -16.433 -24.593 20.752 1.00 42.12 968 SER A C 1
ATOM 7477 O O . SER A 1 968 ? -15.942 -24.763 21.870 1.00 42.12 968 SER A O 1
ATOM 7479 N N . GLY A 1 969 ? -17.661 -24.127 20.537 1.00 38.06 969 GLY A N 1
ATOM 7480 C CA . GLY A 1 969 ? -18.765 -23.785 21.435 1.00 38.06 969 GLY A CA 1
ATOM 7481 C C . GLY A 1 969 ? -19.842 -23.226 20.496 1.00 38.06 969 GLY A C 1
ATOM 7482 O O . GLY A 1 969 ? -19.531 -22.350 19.703 1.00 38.06 969 GLY A O 1
ATOM 7483 N N . ALA A 1 970 ? -21.020 -23.848 20.428 1.00 28.83 970 ALA A N 1
ATOM 7484 C CA . ALA A 1 970 ? -21.911 -23.781 19.263 1.00 28.83 970 ALA A CA 1
ATOM 7485 C C . ALA A 1 970 ? -22.251 -22.360 18.771 1.00 28.83 970 ALA A C 1
ATOM 7487 O O . ALA A 1 970 ? -23.068 -21.698 19.399 1.00 28.83 970 ALA A O 1
ATOM 7488 N N . THR A 1 971 ? -21.757 -21.967 17.593 1.00 31.84 971 THR A N 1
ATOM 7489 C CA . THR A 1 971 ? -22.361 -20.899 16.785 1.00 31.84 971 THR A CA 1
ATOM 7490 C C . THR A 1 971 ? -22.287 -21.244 15.293 1.00 31.84 971 THR A C 1
ATOM 7492 O O . THR A 1 971 ? -21.232 -21.475 14.708 1.00 31.84 971 THR A O 1
ATOM 7495 N N . THR A 1 972 ? -23.465 -21.357 14.679 1.00 23.70 972 THR A N 1
ATOM 7496 C CA . THR A 1 972 ? -23.670 -21.219 13.232 1.00 23.70 972 THR A CA 1
ATOM 7497 C C . THR A 1 972 ? -23.246 -19.817 12.796 1.00 23.70 972 THR A C 1
ATOM 7499 O O . THR A 1 972 ? -23.269 -18.914 13.619 1.00 23.70 972 THR A O 1
ATOM 7502 N N . ARG A 1 973 ? -22.885 -19.642 11.519 1.00 29.45 973 ARG A N 1
ATOM 7503 C CA . ARG A 1 973 ? -22.540 -18.364 10.868 1.00 29.45 973 ARG A CA 1
ATOM 7504 C C . ARG A 1 973 ? -23.211 -17.137 11.521 1.00 29.45 973 ARG A C 1
ATOM 7506 O O . ARG A 1 973 ? -24.426 -17.003 11.429 1.00 29.45 973 ARG A O 1
ATOM 7513 N N . LEU A 1 974 ? -22.406 -16.281 12.150 1.00 33.09 974 LEU A N 1
ATOM 7514 C CA . LEU A 1 974 ? -22.816 -15.019 12.772 1.00 33.09 974 LEU A CA 1
ATOM 7515 C C . LEU A 1 974 ? -22.381 -13.872 11.848 1.00 33.09 974 LEU A C 1
ATOM 7517 O O . LEU A 1 974 ? -21.254 -13.891 11.347 1.00 33.09 974 LEU A O 1
ATOM 7521 N N . SER A 1 975 ? -23.259 -12.907 11.576 1.00 30.58 975 SER A N 1
ATOM 7522 C CA . SER A 1 975 ? -22.889 -11.657 10.897 1.00 30.58 975 SER A CA 1
ATOM 7523 C C . SER A 1 975 ? -21.918 -10.839 11.763 1.00 30.58 975 SER A C 1
ATOM 7525 O O . SER A 1 975 ? -21.756 -11.109 12.955 1.00 30.58 975 SER A O 1
ATOM 7527 N N . TRP A 1 976 ? -21.301 -9.801 11.184 1.00 33.47 976 TRP A N 1
ATOM 7528 C CA . TRP A 1 976 ? -20.463 -8.821 11.899 1.00 33.47 976 TRP A CA 1
ATOM 7529 C C . TRP A 1 976 ? -21.129 -8.232 13.162 1.00 33.47 976 TRP A C 1
ATOM 7531 O O . TRP A 1 976 ? -20.433 -7.805 14.078 1.00 33.47 976 TRP A O 1
ATOM 7541 N N . THR A 1 977 ? -22.460 -8.274 13.243 1.00 35.78 977 THR A N 1
ATOM 7542 C CA . THR A 1 977 ? -23.294 -7.798 14.355 1.00 35.78 977 THR A CA 1
ATOM 7543 C C . THR A 1 977 ? -23.425 -8.775 15.536 1.00 35.78 977 THR A C 1
ATOM 7545 O O . THR A 1 977 ? -23.772 -8.356 16.637 1.00 35.78 977 THR A O 1
ATOM 7548 N N . GLU A 1 978 ? -23.143 -10.073 15.376 1.00 30.20 978 GLU A N 1
ATOM 7549 C CA . GLU A 1 978 ? -23.497 -11.094 16.383 1.00 30.20 978 GLU A CA 1
ATOM 7550 C C . GLU A 1 978 ? -22.321 -11.644 17.214 1.00 30.20 978 GLU A C 1
ATOM 7552 O O . GLU A 1 978 ? -22.503 -12.586 17.985 1.00 30.20 978 GLU A O 1
ATOM 7557 N N . LEU A 1 979 ? -21.122 -11.055 17.134 1.00 35.31 979 LEU A N 1
ATOM 7558 C CA . LEU A 1 979 ? -19.946 -11.570 17.854 1.00 35.31 979 LEU A CA 1
ATOM 7559 C C . LEU A 1 979 ? -20.051 -11.526 19.393 1.00 35.31 979 LEU A C 1
ATOM 7561 O O . LEU A 1 979 ? -19.255 -12.196 20.045 1.00 35.31 979 LEU A O 1
ATOM 7565 N N . LEU A 1 980 ? -20.996 -10.784 19.993 1.00 39.50 980 LEU A N 1
ATOM 7566 C CA . LEU A 1 980 ? -21.000 -10.560 21.453 1.00 39.50 980 LEU A CA 1
ATOM 7567 C C . LEU A 1 980 ? -22.374 -10.561 22.149 1.00 39.50 980 LEU A C 1
ATOM 7569 O O . LEU A 1 980 ? -22.427 -10.377 23.361 1.00 39.50 980 LEU A O 1
ATOM 7573 N N . ARG A 1 981 ? -23.492 -10.805 21.445 1.00 27.98 981 ARG A N 1
ATOM 7574 C CA . ARG A 1 981 ? -24.835 -10.776 22.075 1.00 27.98 981 ARG A CA 1
ATOM 7575 C C . ARG A 1 981 ? -25.334 -12.133 22.589 1.00 27.98 981 ARG A C 1
ATOM 7577 O O . ARG A 1 981 ? -26.335 -12.184 23.300 1.00 27.98 981 ARG A O 1
ATOM 7584 N N . LYS A 1 982 ? -24.671 -13.242 22.238 1.00 27.30 982 LYS A N 1
ATOM 7585 C CA . LYS A 1 982 ? -25.019 -14.597 22.704 1.00 27.30 982 LYS A CA 1
ATOM 7586 C C . LYS A 1 982 ? -23.766 -15.424 22.995 1.00 27.30 982 LYS A C 1
ATOM 7588 O O . LYS A 1 982 ? -23.274 -16.142 22.128 1.00 27.30 982 LYS A O 1
ATOM 7593 N N . GLY A 1 983 ? -23.304 -15.336 24.235 1.00 26.58 983 GLY A N 1
ATOM 7594 C CA . GLY A 1 983 ? -22.299 -16.202 24.847 1.00 26.58 983 GLY A CA 1
ATOM 7595 C C . GLY A 1 983 ? -22.395 -16.082 26.351 1.00 26.58 983 GLY A C 1
ATOM 7596 O O . GLY A 1 983 ? -21.963 -15.022 26.839 1.00 26.58 983 GLY A O 1
#

Secondary structure (DSSP, 8-state):
-------------------------------STTS---PPEEEEEE--SGGGGB-TTSSBTTT-TTS-PPPHHHHHHHHHHHHHHH--S-EEEEEEE---TTT--EEEEEEEEE--HHHHHHHHHHHHT----S-B-HHHHHHHHHHHHT--SS----SSS--------------SSS-STT--EEEEEEESS--BS-TT--TTGGGTT--S-TT-TTHHHHHHHHHHHH----TT-S-TT--S----EEEEEEEES-HHHHSTTSHHHHHHHHHHH--TT-TTTPPPP---EEEESSHHHHHHHHHHHHHHHHHHHHHTT--EEEEEEEEETTEEEEEEEETTTTEEEEEEEEBPTTSPBPSS-SEEGGGTGGGS-HHHHTT--EEEEE--TT-SS-TTTTTSS-GGGTTEEEES-GGGS-HHHHHHTTSSSSS-HHHHHHHHTT--TTBGGGTSSBPP-S-SSBP-SSPPPEEE-S--SS-TT-EETTEEHHHHHHHTTTPPPEEEEEETTTEEEEEE-SS-TTTTT-EEEEEE-GGG---STTSHHHHHTSTTPPP--SS-SPPEEEEEEETTEEEEEEEEE-BTT-S-EEEEE-S-GGG--SSHHHHHHHEEEEE--TT--BB-SPPEEEEBTTS-EEEEEE--BPPS--S----EEEEEEEETT--GGG---BSSSTT--EEEEEEEEE-SSSSSPPP-B---EEE-SSSSSSB-EEEEEBTTS-EEEEE--SSSGGG-EESEEETTEEE-SB---TTS-B-SPPEEEE-TTS---S-TTS--EEEEEE-B--SSGGGGG--PPPEEEEEEESS---B-GGGSEEE-EEE-SSEEEE-S--S--TTT--EEEEE--STT-B--S--EEETTEEEEEEEEE--STT---EEEEEEEEETTT-SPPSS--B-SSSSS--SSSSPP-SEEEE-SSSB-PPEEETTEEE--BTTSPPPPEEEB----S------TT-SSS--

InterPro domains:
  IPR002035 von Willebrand factor, type A [PS50234] (41-309)
  IPR008707 PilY1, beta-propeller domain [PF05567] (465-820)
  IPR036465 von Willebrand factor A-like domain superfamily [G3DSA:3.40.50.410] (40-311)
  IPR036465 von Willebrand factor A-like domain superfamily [SSF53300] (41-243)